Protein AF-0000000067363912 (afdb_homodimer)

Solvent-accessible surface area (backbone atoms only — not comparable to full-atom values): 48228 Å² total; per-residue (Å²): 135,83,68,82,70,88,74,77,78,83,82,77,86,72,83,88,80,88,74,82,89,83,91,80,92,80,88,75,87,82,85,93,89,89,88,84,89,87,82,88,90,81,93,84,87,88,90,79,83,87,81,77,81,75,82,78,81,72,80,64,86,70,81,82,82,77,83,82,80,77,80,78,81,83,80,81,72,78,80,78,78,80,78,76,78,76,74,75,72,74,78,71,67,76,69,71,74,70,76,65,76,72,67,77,95,61,69,55,71,59,56,54,29,79,38,64,80,68,56,59,63,91,52,54,37,26,37,60,63,62,89,44,68,82,37,48,20,46,46,29,34,38,38,26,28,52,23,89,84,25,22,50,30,42,47,34,25,47,29,44,52,49,53,34,41,74,71,61,77,43,45,69,75,64,23,33,39,33,40,58,41,69,50,60,53,39,46,19,37,22,31,44,25,15,49,62,43,36,51,38,40,30,19,23,32,59,74,57,58,67,70,49,48,33,57,32,41,48,18,58,32,41,77,44,27,18,53,51,89,49,30,66,65,39,9,44,52,48,37,53,52,49,44,75,71,35,79,60,45,46,71,67,48,77,37,60,29,66,37,33,21,45,41,19,33,72,39,55,16,54,48,51,38,51,28,42,36,63,54,60,40,30,44,25,30,52,30,36,45,21,21,61,56,33,12,19,43,52,42,44,31,72,76,40,73,79,43,41,31,34,36,28,32,32,55,51,18,26,47,93,78,71,46,58,59,46,82,73,74,39,64,76,33,39,75,60,66,83,36,72,41,35,53,69,86,70,49,72,43,74,42,69,35,41,48,67,57,8,32,52,38,18,47,44,33,10,35,46,44,32,43,60,37,29,42,39,27,8,30,14,49,52,48,44,43,57,54,21,42,35,76,92,31,55,78,33,32,32,39,25,45,27,44,30,38,22,79,82,39,61,89,36,79,72,32,43,71,50,42,54,52,58,70,66,60,65,74,96,137,86,75,89,70,88,75,86,80,86,85,78,92,74,84,90,84,87,83,87,89,83,81,79,90,72,86,68,82,89,79,88,92,88,84,88,91,87,92,86,93,84,93,85,90,88,87,86,86,92,89,94,87,90,89,86,92,90,91,87,88,78,83,85,84,79,84,84,77,79,84,76,86,81,79,78,76,76,78,75,75,79,76,74,76,74,74,76,72,74,77,71,69,74,72,70,74,70,82,63,80,72,68,76,96,61,70,55,73,58,56,54,30,78,37,64,80,70,54,60,62,90,53,54,36,27,38,59,64,64,89,43,68,82,37,48,21,46,46,29,36,38,37,26,27,52,25,89,84,26,22,50,30,42,48,31,25,47,28,44,52,50,51,35,42,76,71,63,77,44,46,70,76,65,24,34,39,34,40,58,42,70,52,61,53,39,46,18,36,20,34,44,24,16,48,62,43,36,51,38,38,30,20,24,30,59,75,57,56,67,70,48,48,36,56,32,42,48,19,58,33,42,77,44,27,17,52,52,90,47,31,67,64,39,8,43,53,48,37,52,52,49,44,76,71,34,80,60,45,45,70,66,48,76,37,59,30,66,36,32,20,46,41,18,33,72,40,55,16,53,50,50,39,50,29,42,36,64,55,61,40,28,42,27,29,51,30,35,47,23,21,59,55,33,12,20,44,52,40,44,32,71,77,38,73,80,46,41,32,32,36,29,32,34,55,50,19,27,47,92,80,71,47,57,61,45,82,74,73,41,63,75,34,40,75,59,65,83,36,70,41,35,52,68,84,69,48,71,45,73,44,70,37,41,49,66,57,9,33,53,40,18,49,45,33,10,36,46,46,31,41,62,37,27,40,39,26,8,30,16,49,52,47,43,43,56,52,19,42,36,76,91,30,55,78,36,32,33,39,24,46,27,44,30,37,22,80,81,40,62,89,37,80,73,32,43,71,50,42,54,53,57,70,66,61,64,74,95

InterPro domains:
  IPR001216 Cysteine synthase/cystathionine beta-synthase, pyridoxal-phosphate attachment site [PS00901] (142-160)
  IPR001926 Tryptophan synthase beta chain-like, PALP domain [PF00291] (116-402)
  IPR005856 Cysteine synthase [TIGR01136] (117-415)
  IPR005859 Cysteine synthase CysK [TIGR01139] (117-415)
  IPR036052 Tryptophan synthase beta chain-like, PALP domain superfamily [G3DSA:3.40.50.1100] (118-411)
  IPR036052 Tryptophan synthase beta chain-like, PALP domain superfamily [G3DSA:3.40.50.1100] (154-256)
  IPR036052 Tryptophan synthase beta chain-like, PALP domain superfamily [SSF53686] (112-417)
  IPR050214 Cysteine synthase/Cystathionine beta-synthase [PTHR10314] (112-421)

Foldseek 3Di:
DPCPDDDDPDDDDDDDDDDDDDDDDDDDDDDDDDDDDDDDDDDDDYDDDDDDPPPDDDDPDPDDDDDDPDDDDDPPPPPPDPPPPPPPPPCPPPPPVPLPPPDPPDDSPDPDDPFLLVQAALAAKDWDDDVLVLFQETEIERQQCPRPVGFQLLLLLSQLVVVCVVVPLADAPPAEEEEADQDPNLLSVLLVCLGRRHAYEYEFAPPHDPLSVVSSVVSPHHYDHFHVVCGSVRSVVVRVVCQVVDPRYDYSQCLAHLSLLQSLLVGVQVSVCVNVVNQAQEEFEEAASQSNQLNNLVNNCVVPVRRAYEYEAEPQQPVLVPDAGGDAQQPRHRNRDHGNNHDSVSHPYYDYDHQVQLLVQQVCCCVPVVAAAGSRQSRRVVVQSVVSNDPVCRHHYYYYYGGGGNVSACVGPSCVVVVVVVVPDDDD/DDDPPDDDDPDDDDDDDDDDDDDDDDCPDDDDDDYDDDDDDDDDYDYYDYDDDYDYDDDDDDDDDDDDDDDDDDDPPPPPDPPPPPPPPPCPPPCPVPLPPPDPPDDSPDPDDPFLLVQAALAAKDWDDDVLVLFQATEIERQQCPRPVGFQLLLLLSQLVVVCVVVPLADAPPAEEEEADQDPNLLSVLLVCLGRRHAYEYEFAPPHDPLSVVSSVVSPHHYDHFHVVCGSVRSVVVRVVCQVVDPRYDYSQCLAHLSLLQSLLVGVQVSVCVNVVNQAQEEFEEAASQSNQLNNLVNNCVVPVRRAYEYEAEPQQPVLVPDAGGDAQQPRHRNRDHGNNHDSVSHPYYDYDHQVQLLVQQVCCCVPVVAAAGSRQSRRVVVQSVVSNDPVCRHHYYYYYGGGGNVSACVGPSCVVVVVVVVPDDDD

Radius of gyration: 38.09 Å; Cα contacts (8 Å, |Δi|>4): 1585; chains: 2; bounding box: 123×145×117 Å

pLDDT: mean 77.28, std 33.93, range [13.91, 98.94]

Secondary structure (DSSP, 8-state):
-------------------------------------------------------------------------------------------------------SSS-----EESSGGGG-----EEE--GGGTT-SSEEEEEEGGGSTTSBTHHHHHHHHHHHHHHTTS--TTT-EEEEE--SHHHHHHHHHHHHHT-EEEEEEETTS-HHHHHHHHHTT-EEEEE-GGGHHHHHHHHHHHHHHHSTTEEE--TTT-THHHHHIIIIIHHHHHHHTTT---EEEEE-SSSHHHHHHHHHHHHH-TT-EEEEEEEGGG-GGGT------S-TTS--SS--TT--GGG-SEEEEE-HHHHHHHHHHIIIIIS--B-HHHHHHHHHHHHHHHSGGGTT-EEEEEE-BBGGGGTTSGGGHHHHHHHHT--B-/-------------------------------------------------------------------------------------------------------SSS-----EESSGGGG-----EEE--GGGTT-SSEEEEEEGGGSTTSBTHHHHHHHHHHHHHHTTS--TTT-EEEEE--SHHHHHHHHHHHHHT-EEEEEEETTS-HHHHHHHHHTT-EEEEE-GGGHHHHHHHHHHHHHHHSTTEEE--TTT-THHHHHIIIIIHHHHHHHTTT---EEEEE-SSSHHHHHHHHHHHHH-TT-EEEEEEEGGG-GGGT------S-TTS--SS--TT--GGG-SEEEEE-HHHHHHHHHHIIIIIS--B-HHHHHHHHHHHHHHTSGGGTT-EEEEEE-BBGGGGTTSGGGHHHHHHHHT--B-

Sequence (856 aa):
MYAAVLCSFTQGRHDPSTHIRSTSASRLRPGPPAASRCTVDRAFVRSRGPPPNLLHQPLSCIKPRGPRLPPPTSSRTTSSGRHFVQLQLREDHFAVESLVDGGMGEASSPAIAKDVTELIGNTPLVYLNKVTDGCVGRVAAKLESMEPCSSVKDRIGYSMITDAEEKGFIVPGKSVLIEPTSGNTGIGLAFMAAAKGYRLVLTMPASMSMERRIILKAFGAELILTDPLLGMKGAVQKAEELAAKTPNSYILQQFENAANPKIHYETTGPEIWKGTGGKIDGLVSGIGTGGTITGTGKYLQEQNPNIKLYGVEPTESAILNGGKPGPHKIQGIGAGFIPGVLDVDIIDETIQVSSDESIEMAKSLALKEGLLVGISSGAAAAAAIKVAQRPENAGKLFVVVFPSFGERYLSSVLFHSIKKEAESMVVEMYAAVLCSFTQGRHDPSTHIRSTSASRLRPGPPAASRCTVDRAFVRSRGPPPNLLHQPLSCIKPRGPRLPPPTSSRTTSSGRHFVQLQLREDHFAVESLVDGGMGEASSPAIAKDVTELIGNTPLVYLNKVTDGCVGRVAAKLESMEPCSSVKDRIGYSMITDAEEKGFIVPGKSVLIEPTSGNTGIGLAFMAAAKGYRLVLTMPASMSMERRIILKAFGAELILTDPLLGMKGAVQKAEELAAKTPNSYILQQFENAANPKIHYETTGPEIWKGTGGKIDGLVSGIGTGGTITGTGKYLQEQNPNIKLYGVEPTESAILNGGKPGPHKIQGIGAGFIPGVLDVDIIDETIQVSSDESIEMAKSLALKEGLLVGISSGAAAAAAIKVAQRPENAGKLFVVVFPSFGERYLSSVLFHSIKKEAESMVVE

Structure (mmCIF, N/CA/C/O backbone):
data_AF-0000000067363912-model_v1
#
loop_
_entity.id
_entity.type
_entity.pdbx_description
1 polymer 'Cysteine synthase'
#
loop_
_atom_site.group_PDB
_atom_site.id
_atom_site.type_symbol
_atom_site.label_atom_id
_atom_site.label_alt_id
_atom_site.label_comp_id
_atom_site.label_asym_id
_atom_site.label_entity_id
_atom_site.label_seq_id
_atom_site.pdbx_PDB_ins_code
_atom_site.Cartn_x
_atom_site.Cartn_y
_atom_site.Cartn_z
_atom_site.occupancy
_atom_site.B_iso_or_equiv
_atom_site.auth_seq_id
_atom_site.auth_comp_id
_atom_site.auth_asym_id
_atom_site.auth_atom_id
_atom_site.pdbx_PDB_model_num
ATOM 1 N N . MET A 1 1 ? -56.688 5.516 -7.25 1 19.69 1 MET A N 1
ATOM 2 C CA . MET A 1 1 ? -57.625 5.031 -6.223 1 19.69 1 MET A CA 1
ATOM 3 C C . MET A 1 1 ? -56.844 4.332 -5.102 1 19.69 1 MET A C 1
ATOM 5 O O . MET A 1 1 ? -56.719 3.107 -5.113 1 19.69 1 MET A O 1
ATOM 9 N N . TYR A 1 2 ? -55.75 4.773 -4.73 1 20.33 2 TYR A N 1
ATOM 10 C CA . TYR A 1 2 ? -54.562 4.254 -4.094 1 20.33 2 TYR A CA 1
ATOM 11 C C . TYR A 1 2 ? -54.812 3.918 -2.629 1 20.33 2 TYR A C 1
ATOM 13 O O . TYR A 1 2 ? -53.875 3.693 -1.863 1 20.33 2 TYR A O 1
ATOM 21 N N . ALA A 1 3 ? -56.031 4.25 -2.148 1 18.89 3 ALA A N 1
ATOM 22 C CA . ALA A 1 3 ? -56.531 4.367 -0.783 1 18.89 3 ALA A CA 1
ATOM 23 C C . ALA A 1 3 ? -56.625 3.004 -0.104 1 18.89 3 ALA A C 1
ATOM 25 O O . ALA A 1 3 ? -57.469 2.779 0.766 1 18.89 3 ALA A O 1
ATOM 26 N N . ALA A 1 4 ? -56.125 2.035 -0.801 1 19.75 4 ALA A N 1
ATOM 27 C CA . ALA A 1 4 ? -56.625 0.822 -0.181 1 19.75 4 ALA A CA 1
ATOM 28 C C . ALA A 1 4 ? -56.25 0.741 1.29 1 19.75 4 ALA A C 1
ATOM 30 O O . ALA A 1 4 ? -55.062 0.846 1.627 1 19.75 4 ALA A O 1
ATOM 31 N N . VAL A 1 5 ? -57.125 0.843 2.299 1 17.92 5 VAL A N 1
ATOM 32 C CA . VAL A 1 5 ? -57.469 1.087 3.693 1 17.92 5 VAL A CA 1
ATOM 33 C C . VAL A 1 5 ? -56.938 -0.049 4.566 1 17.92 5 VAL A C 1
ATOM 35 O O . VAL A 1 5 ? -56.406 0.19 5.652 1 17.92 5 VAL A O 1
ATOM 38 N N . LEU A 1 6 ? -56.906 -1.341 4.086 1 18.25 6 LEU A N 1
ATOM 39 C CA . LEU A 1 6 ? -57.562 -2.166 5.086 1 18.25 6 LEU A CA 1
ATOM 40 C C . LEU A 1 6 ? -56.719 -2.312 6.336 1 18.25 6 LEU A C 1
ATOM 42 O O . LEU A 1 6 ? -55.469 -2.373 6.246 1 18.25 6 LEU A O 1
ATOM 46 N N . CYS A 1 7 ? -57.25 -2.225 7.633 1 17.34 7 CYS A N 1
ATOM 47 C CA . CYS A 1 7 ? -57.219 -2.027 9.078 1 17.34 7 CYS A CA 1
ATOM 48 C C . CYS A 1 7 ? -56.625 -3.24 9.789 1 17.34 7 CYS A C 1
ATOM 50 O O . CYS A 1 7 ? -56.094 -3.121 10.891 1 17.34 7 CYS A O 1
ATOM 52 N N . SER A 1 8 ? -56.656 -4.469 9.289 1 16.86 8 SER A N 1
ATOM 53 C CA . SER A 1 8 ? -57.25 -5.355 10.297 1 16.86 8 SER A CA 1
ATOM 54 C C . SER A 1 8 ? -56.188 -5.781 11.32 1 16.86 8 SER A C 1
ATOM 56 O O . SER A 1 8 ? -55.531 -6.797 11.141 1 16.86 8 SER A O 1
ATOM 58 N N . PHE A 1 9 ? -55.125 -5.16 11.578 1 19.2 9 PHE A N 1
ATOM 59 C CA . PHE A 1 9 ? -54.125 -5.98 12.273 1 19.2 9 PHE A CA 1
ATOM 60 C C . PHE A 1 9 ? -54.688 -6.477 13.602 1 19.2 9 PHE A C 1
ATOM 62 O O . PHE A 1 9 ? -55.219 -5.695 14.391 1 19.2 9 PHE A O 1
ATOM 69 N N . THR A 1 10 ? -54.938 -7.793 13.734 1 16.77 10 THR A N 1
ATOM 70 C CA . THR A 1 10 ? -55.594 -8.711 14.656 1 16.77 10 THR A CA 1
ATOM 71 C C . THR A 1 10 ? -55.062 -8.539 16.078 1 16.77 10 THR A C 1
ATOM 73 O O . THR A 1 10 ? -54 -7.934 16.266 1 16.77 10 THR A O 1
ATOM 76 N N . GLN A 1 11 ? -55.312 -9.586 16.875 1 16.23 11 GLN A N 1
ATOM 77 C CA . GLN A 1 11 ? -55.844 -10.102 18.125 1 16.23 11 GLN A CA 1
ATOM 78 C C . GLN A 1 11 ? -54.781 -10.195 19.188 1 16.23 11 GLN A C 1
ATOM 80 O O . GLN A 1 11 ? -53.594 -10.414 18.875 1 16.23 11 GLN A O 1
ATOM 85 N N . GLY A 1 12 ? -55.031 -9.703 20.484 1 17.84 12 GLY A N 1
ATOM 86 C CA . GLY A 1 12 ? -54.625 -9.383 21.844 1 17.84 12 GLY A CA 1
ATOM 87 C C . GLY A 1 12 ? -54.219 -10.602 22.641 1 17.84 12 GLY A C 1
ATOM 88 O O . GLY A 1 12 ? -54 -10.516 23.859 1 17.84 12 GLY A O 1
ATOM 89 N N . ARG A 1 13 ? -53.75 -11.727 21.984 1 16.16 13 ARG A N 1
ATOM 90 C CA . ARG A 1 13 ? -53.906 -12.875 22.859 1 16.16 13 ARG A CA 1
ATOM 91 C C . ARG A 1 13 ? -53.344 -12.617 24.234 1 16.16 13 ARG A C 1
ATOM 93 O O . ARG A 1 13 ? -52.25 -12.039 24.359 1 16.16 13 ARG A O 1
ATOM 100 N N . HIS A 1 14 ? -54.156 -12.914 25.375 1 15.8 14 HIS A N 1
ATOM 101 C CA . HIS A 1 14 ? -54.344 -12.812 26.812 1 15.8 14 HIS A CA 1
ATOM 102 C C . HIS A 1 14 ? -53.375 -13.703 27.578 1 15.8 14 HIS A C 1
ATOM 104 O O . HIS A 1 14 ? -53.031 -13.414 28.719 1 15.8 14 HIS A O 1
ATOM 110 N N . ASP A 1 15 ? -52.844 -14.82 27.047 1 15.73 15 ASP A N 1
ATOM 111 C CA . ASP A 1 15 ? -53.094 -15.859 28.047 1 15.73 15 ASP A CA 1
ATOM 112 C C . ASP A 1 15 ? -52.375 -15.523 29.359 1 15.73 15 ASP A C 1
ATOM 114 O O . ASP A 1 15 ? -51.438 -14.758 29.375 1 15.73 15 ASP A O 1
ATOM 118 N N . PRO A 1 16 ? -52.656 -16.469 30.375 1 15.98 16 PRO A N 1
ATOM 119 C CA . PRO A 1 16 ? -52.969 -16.609 31.797 1 15.98 16 PRO A CA 1
ATOM 120 C C . PRO A 1 16 ? -51.719 -16.547 32.688 1 15.98 16 PRO A C 1
ATOM 122 O O . PRO A 1 16 ? -50.594 -16.469 32.156 1 15.98 16 PRO A O 1
ATOM 125 N N . SER A 1 17 ? -51.469 -17.734 33.438 1 15.15 17 SER A N 1
ATOM 126 C CA . SER A 1 17 ? -51.688 -18.016 34.844 1 15.15 17 SER A CA 1
ATOM 127 C C . SER A 1 17 ? -50.406 -17.922 35.625 1 15.15 17 SER A C 1
ATOM 129 O O . SER A 1 17 ? -50.344 -17.234 36.656 1 15.15 17 SER A O 1
ATOM 131 N N . THR A 1 18 ? -49.531 -18.984 35.531 1 15.95 18 THR A N 1
ATOM 132 C CA . THR A 1 18 ? -49.344 -19.812 36.75 1 15.95 18 THR A CA 1
ATOM 133 C C . THR A 1 18 ? -48.344 -19.188 37.688 1 15.95 18 THR A C 1
ATOM 135 O O . THR A 1 18 ? -47.406 -18.484 37.219 1 15.95 18 THR A O 1
ATOM 138 N N . HIS A 1 19 ? -48.5 -19.5 39.062 1 15.68 19 HIS A N 1
ATOM 139 C CA . HIS A 1 19 ? -48.312 -19.141 40.438 1 15.68 19 HIS A CA 1
ATOM 140 C C . HIS A 1 19 ? -46.906 -19.469 40.938 1 15.68 19 HIS A C 1
ATOM 142 O O . HIS A 1 19 ? -46.5 -19.016 42 1 15.68 19 HIS A O 1
ATOM 148 N N . ILE A 1 20 ? -46.062 -20.188 40.188 1 15.92 20 ILE A N 1
ATOM 149 C CA . ILE A 1 20 ? -45.5 -21.109 41.188 1 15.92 20 ILE A CA 1
ATOM 150 C C . ILE A 1 20 ? -44.875 -20.328 42.312 1 15.92 20 ILE A C 1
ATOM 152 O O . ILE A 1 20 ? -44.406 -19.203 42.125 1 15.92 20 ILE A O 1
ATOM 156 N N . ARG A 1 21 ? -44.375 -21.172 43.344 1 14.84 21 ARG A N 1
ATOM 157 C CA . ARG A 1 21 ? -44.344 -21.391 44.781 1 14.84 21 ARG A CA 1
ATOM 158 C C . ARG A 1 21 ? -43.281 -20.516 45.438 1 14.84 21 ARG A C 1
ATOM 160 O O . ARG A 1 21 ? -42.375 -20.031 44.75 1 14.84 21 ARG A O 1
ATOM 167 N N . SER A 1 22 ? -43.031 -20.875 46.75 1 14.53 22 SER A N 1
ATOM 168 C CA . SER A 1 22 ? -43 -20.391 48.125 1 14.53 22 SER A CA 1
ATOM 169 C C . SER A 1 22 ? -41.594 -20 48.562 1 14.53 22 SER A C 1
ATOM 171 O O . SER A 1 22 ? -41.375 -18.891 49.031 1 14.53 22 SER A O 1
ATOM 173 N N . THR A 1 23 ? -40.75 -20.984 49.125 1 14.74 23 THR A N 1
ATOM 174 C CA . THR A 1 23 ? -40.5 -21.094 50.531 1 14.74 23 THR A CA 1
ATOM 175 C C . THR A 1 23 ? -39.25 -20.297 50.938 1 14.74 23 THR A C 1
ATOM 177 O O . THR A 1 23 ? -38.406 -19.969 50.062 1 14.74 23 THR A O 1
ATOM 180 N N . SER A 1 24 ? -38.812 -20.453 52.375 1 14.62 24 SER A N 1
ATOM 181 C CA . SER A 1 24 ? -38.531 -19.797 53.656 1 14.62 24 SER A CA 1
ATOM 182 C C . SER A 1 24 ? -37.031 -19.688 53.906 1 14.62 24 SER A C 1
ATOM 184 O O . SER A 1 24 ? -36.562 -18.719 54.5 1 14.62 24 SER A O 1
ATOM 186 N N . ALA A 1 25 ? -36.062 -20.656 53.688 1 15.05 25 ALA A N 1
ATOM 187 C CA . ALA A 1 25 ? -35.375 -21.156 54.875 1 15.05 25 ALA A CA 1
ATOM 188 C C . ALA A 1 25 ? -34.312 -20.156 55.344 1 15.05 25 ALA A C 1
ATOM 190 O O . ALA A 1 25 ? -33.531 -19.625 54.531 1 15.05 25 ALA A O 1
ATOM 191 N N . SER A 1 26 ? -34.188 -19.859 56.781 1 14.37 26 SER A N 1
ATOM 192 C CA . SER A 1 26 ? -33.781 -18.938 57.844 1 14.37 26 SER A CA 1
ATOM 193 C C . SER A 1 26 ? -32.281 -19.016 58.094 1 14.37 26 SER A C 1
ATOM 195 O O . SER A 1 26 ? -31.656 -18.031 58.5 1 14.37 26 SER A O 1
ATOM 197 N N . ARG A 1 27 ? -31.438 -20.125 58.031 1 14.76 27 ARG A N 1
ATOM 198 C CA . ARG A 1 27 ? -30.766 -20.516 59.25 1 14.76 27 ARG A CA 1
ATOM 199 C C . ARG A 1 27 ? -29.609 -19.578 59.562 1 14.76 27 ARG A C 1
ATOM 201 O O . ARG A 1 27 ? -28.844 -19.203 58.688 1 14.76 27 ARG A O 1
ATOM 208 N N . LEU A 1 28 ? -29.391 -19.234 61 1 14.59 28 LEU A N 1
ATOM 209 C CA . LEU A 1 28 ? -28.875 -18.266 61.938 1 14.59 28 LEU A CA 1
ATOM 210 C C . LEU A 1 28 ? -27.375 -18.469 62.188 1 14.59 28 LEU A C 1
ATOM 212 O O . LEU A 1 28 ? -26.688 -17.594 62.688 1 14.59 28 LEU A O 1
ATOM 216 N N . ARG A 1 29 ? -26.531 -19.391 61.781 1 15.16 29 ARG A N 1
ATOM 217 C CA . ARG A 1 29 ? -25.797 -19.844 62.938 1 15.16 29 ARG A CA 1
ATOM 218 C C . ARG A 1 29 ? -24.859 -18.766 63.469 1 15.16 29 ARG A C 1
ATOM 220 O O . ARG A 1 29 ? -24.297 -18 62.688 1 15.16 29 ARG A O 1
ATOM 227 N N . PRO A 1 30 ? -24.391 -18.875 64.875 1 14.77 30 PRO A N 1
ATOM 228 C CA . PRO A 1 30 ? -24.094 -18.031 66.062 1 14.77 30 PRO A CA 1
ATOM 229 C C . PRO A 1 30 ? -22.656 -17.516 66.062 1 14.77 30 PRO A C 1
ATOM 231 O O . PRO A 1 30 ? -22.422 -16.312 66.188 1 14.77 30 PRO A O 1
ATOM 234 N N . GLY A 1 31 ? -21.516 -18.281 66.188 1 15.02 31 GLY A N 1
ATOM 235 C CA . GLY A 1 31 ? -20.938 -18.281 67.5 1 15.02 31 GLY A CA 1
ATOM 236 C C . GLY A 1 31 ? -20.016 -17.109 67.75 1 15.02 31 GLY A C 1
ATOM 237 O O . GLY A 1 31 ? -19.656 -16.375 66.812 1 15.02 31 GLY A O 1
ATOM 238 N N . PRO A 1 32 ? -18.875 -17.297 68.688 1 15.57 32 PRO A N 1
ATOM 239 C CA . PRO A 1 32 ? -18.578 -16.672 69.938 1 15.57 32 PRO A CA 1
ATOM 240 C C . PRO A 1 32 ? -17.641 -15.461 69.812 1 15.57 32 PRO A C 1
ATOM 242 O O . PRO A 1 32 ? -17.031 -15.258 68.75 1 15.57 32 PRO A O 1
ATOM 245 N N . PRO A 1 33 ? -16.906 -15.062 71.125 1 15.28 33 PRO A N 1
ATOM 246 C CA . PRO A 1 33 ? -16.812 -13.906 72 1 15.28 33 PRO A CA 1
ATOM 247 C C . PRO A 1 33 ? -15.578 -13.047 71.75 1 15.28 33 PRO A C 1
ATOM 249 O O . PRO A 1 33 ? -15.695 -11.836 71.562 1 15.28 33 PRO A O 1
ATOM 252 N N . ALA A 1 34 ? -14.281 -13.414 72.312 1 14.48 34 ALA A N 1
ATOM 253 C CA . ALA A 1 34 ? -13.742 -12.898 73.562 1 14.48 34 ALA A CA 1
ATOM 254 C C . ALA A 1 34 ? -12.719 -11.805 73.312 1 14.48 34 ALA A C 1
ATOM 256 O O . ALA A 1 34 ? -12.164 -11.703 72.188 1 14.48 34 ALA A O 1
ATOM 257 N N . ALA A 1 35 ? -11.594 -11.719 74.312 1 14.44 35 ALA A N 1
ATOM 258 C CA . ALA A 1 35 ? -11.219 -10.727 75.312 1 14.44 35 ALA A CA 1
ATOM 259 C C . ALA A 1 35 ? -10.148 -9.781 74.75 1 14.44 35 ALA A C 1
ATOM 261 O O . ALA A 1 35 ? -10.477 -8.758 74.188 1 14.44 35 ALA A O 1
ATOM 262 N N . SER A 1 36 ? -8.875 -9.773 75.438 1 14.02 36 SER A N 1
ATOM 263 C CA . SER A 1 36 ? -8.5 -8.906 76.562 1 14.02 36 SER A CA 1
ATOM 264 C C . SER A 1 36 ? -7.5 -7.844 76.125 1 14.02 36 SER A C 1
ATOM 266 O O . SER A 1 36 ? -7.695 -6.652 76.375 1 14.02 36 SER A O 1
ATOM 268 N N . ARG A 1 37 ? -6.121 -8.227 76.188 1 14.35 37 ARG A N 1
ATOM 269 C CA . ARG A 1 37 ? -5.25 -7.688 77.188 1 14.35 37 ARG A CA 1
ATOM 270 C C . ARG A 1 37 ? -4.605 -6.379 76.75 1 14.35 37 ARG A C 1
ATOM 272 O O . ARG A 1 37 ? -4.457 -6.141 75.562 1 14.35 37 ARG A O 1
ATOM 279 N N . CYS A 1 38 ? -3.703 -5.73 77.688 1 14.11 38 CYS A N 1
ATOM 280 C CA . CYS A 1 38 ? -3.543 -4.516 78.5 1 14.11 38 CYS A CA 1
ATOM 281 C C . CYS A 1 38 ? -2.602 -3.535 77.812 1 14.11 38 CYS A C 1
ATOM 283 O O . CYS A 1 38 ? -2.982 -2.4 77.5 1 14.11 38 CYS A O 1
ATOM 285 N N . THR A 1 39 ? -1.3 -3.4 78.312 1 14.14 39 THR A N 1
ATOM 286 C CA . THR A 1 39 ? -0.847 -2.406 79.25 1 14.14 39 THR A CA 1
ATOM 287 C C . THR A 1 39 ? 0.084 -1.394 78.625 1 14.14 39 THR A C 1
ATOM 289 O O . THR A 1 39 ? -0.109 -0.184 78.75 1 14.14 39 THR A O 1
ATOM 292 N N . VAL A 1 40 ? 1.504 -1.616 78.562 1 14.52 40 VAL A N 1
ATOM 293 C CA . VAL A 1 40 ? 2.357 -0.859 79.5 1 14.52 40 VAL A CA 1
ATOM 294 C C . VAL A 1 40 ? 2.762 0.462 78.875 1 14.52 40 VAL A C 1
ATOM 296 O O . VAL A 1 40 ? 2.699 0.605 77.625 1 14.52 40 VAL A O 1
ATOM 299 N N . ASP A 1 41 ? 3.908 1.149 79.375 1 14.27 41 ASP A N 1
ATOM 300 C CA . ASP A 1 41 ? 4.203 2.268 80.312 1 14.27 41 ASP A CA 1
ATOM 301 C C . ASP A 1 41 ? 4.832 3.428 79.5 1 14.27 41 ASP A C 1
ATOM 303 O O . ASP A 1 41 ? 4.941 3.383 78.312 1 14.27 41 ASP A O 1
ATOM 307 N N . ARG A 1 42 ? 6.203 3.781 79.938 1 14.16 42 ARG A N 1
ATOM 308 C CA . ARG A 1 42 ? 6.625 4.914 80.75 1 14.16 42 ARG A CA 1
ATOM 309 C C . ARG A 1 42 ? 7.203 6.027 79.875 1 14.16 42 ARG A C 1
ATOM 311 O O . ARG A 1 42 ? 6.801 7.188 80 1 14.16 42 ARG A O 1
ATOM 318 N N . ALA A 1 43 ? 8.641 6.066 79.625 1 15.37 43 ALA A N 1
ATOM 319 C CA . ALA A 1 43 ? 9.461 7.039 80.375 1 15.37 43 ALA A CA 1
ATOM 320 C C . ALA A 1 43 ? 9.547 8.359 79.562 1 15.37 43 ALA A C 1
ATOM 322 O O . ALA A 1 43 ? 9.398 8.383 78.375 1 15.37 43 ALA A O 1
ATOM 323 N N . PHE A 1 44 ? 10.125 9.492 80.312 1 14.79 44 PHE A N 1
ATOM 324 C CA . PHE A 1 44 ? 9.984 10.867 80.75 1 14.79 44 PHE A CA 1
ATOM 325 C C . PHE A 1 44 ? 10.719 11.82 79.812 1 14.79 44 PHE A C 1
ATOM 327 O O . PHE A 1 44 ? 10.141 12.805 79.312 1 14.79 44 PHE A O 1
ATOM 334 N N . VAL A 1 45 ? 12.156 12.008 79.875 1 14.65 45 VAL A N 1
ATOM 335 C CA . VAL A 1 45 ? 12.648 13.195 80.562 1 14.65 45 VAL A CA 1
ATOM 336 C C . VAL A 1 45 ? 12.844 14.328 79.562 1 14.65 45 VAL A C 1
ATOM 338 O O . VAL A 1 45 ? 12.922 14.094 78.375 1 14.65 45 VAL A O 1
ATOM 341 N N . ARG A 1 46 ? 14.102 15.227 79.688 1 14.98 46 ARG A N 1
ATOM 342 C CA . ARG A 1 46 ? 14.281 16.562 80.25 1 14.98 46 ARG A CA 1
ATOM 343 C C . ARG A 1 46 ? 14.445 17.594 79.125 1 14.98 46 ARG A C 1
ATOM 345 O O . ARG A 1 46 ? 14.617 17.234 77.938 1 14.98 46 ARG A O 1
ATOM 352 N N . SER A 1 47 ? 15.617 18.406 79.188 1 14.79 47 SER A N 1
ATOM 353 C CA . SER A 1 47 ? 15.742 19.797 79.625 1 14.79 47 SER A CA 1
ATOM 354 C C . SER A 1 47 ? 15.844 20.75 78.438 1 14.79 47 SER A C 1
ATOM 356 O O . SER A 1 47 ? 15.977 20.312 77.25 1 14.79 47 SER A O 1
ATOM 358 N N . ARG A 1 48 ? 16.969 21.688 78.438 1 15.27 48 ARG A N 1
ATOM 359 C CA . ARG A 1 48 ? 16.953 23.125 78.688 1 15.27 48 ARG A CA 1
ATOM 360 C C . ARG A 1 48 ? 17.094 23.891 77.375 1 15.27 48 ARG A C 1
ATOM 362 O O . ARG A 1 48 ? 16.266 24.766 77.125 1 15.27 48 ARG A O 1
ATOM 369 N N . GLY A 1 49 ? 18.328 24.094 76.812 1 15.43 49 GLY A N 1
ATOM 370 C CA . GLY A 1 49 ? 18.875 25.438 77.062 1 15.43 49 GLY A CA 1
ATOM 371 C C . GLY A 1 49 ? 18.516 26.406 75.938 1 15.43 49 GLY A C 1
ATOM 372 O O . GLY A 1 49 ? 17.531 27.141 76.062 1 15.43 49 GLY A O 1
ATOM 373 N N . PRO A 1 50 ? 19.531 26.844 75 1 18.22 50 PRO A N 1
ATOM 374 C CA . PRO A 1 50 ? 20 28.234 75.062 1 18.22 50 PRO A CA 1
ATOM 375 C C . PRO A 1 50 ? 19.281 29.141 74.062 1 18.22 50 PRO A C 1
ATOM 377 O O . PRO A 1 50 ? 18.766 28.656 73.062 1 18.22 50 PRO A O 1
ATOM 380 N N . PRO A 1 51 ? 19.188 30.422 74.375 1 17.83 51 PRO A N 1
ATOM 381 C CA . PRO A 1 51 ? 18.344 31.578 74.062 1 17.83 51 PRO A CA 1
ATOM 382 C C . PRO A 1 51 ? 18.453 32.062 72.625 1 17.83 51 PRO A C 1
ATOM 384 O O . PRO A 1 51 ? 19.344 31.625 71.938 1 17.83 51 PRO A O 1
ATOM 387 N N . PRO A 1 52 ? 17.984 33.25 72.438 1 18.61 52 PRO A N 1
ATOM 388 C CA . PRO A 1 52 ? 17.219 34.062 71.5 1 18.61 52 PRO A CA 1
ATOM 389 C C . PRO A 1 52 ? 18.125 34.812 70.5 1 18.61 52 PRO A C 1
ATOM 391 O O . PRO A 1 52 ? 17.625 35.594 69.688 1 18.61 52 PRO A O 1
ATOM 394 N N . ASN A 1 53 ? 19.484 34.375 70.312 1 17.55 53 ASN A N 1
ATOM 395 C CA . ASN A 1 53 ? 20.297 35.562 70.125 1 17.55 53 ASN A CA 1
ATOM 396 C C . ASN A 1 53 ? 19.812 36.375 68.875 1 17.55 53 ASN A C 1
ATOM 398 O O . ASN A 1 53 ? 19.5 35.781 67.875 1 17.55 53 ASN A O 1
ATOM 402 N N . LEU A 1 54 ? 19.531 37.625 69.125 1 18.19 54 LEU A N 1
ATOM 403 C CA . LEU A 1 54 ? 18.906 38.844 68.562 1 18.19 54 LEU A CA 1
ATOM 404 C C . LEU A 1 54 ? 19.688 39.344 67.375 1 18.19 54 LEU A C 1
ATOM 406 O O . LEU A 1 54 ? 20.781 39.906 67.562 1 18.19 54 LEU A O 1
ATOM 410 N N . LEU A 1 55 ? 19.797 38.438 66.375 1 17.09 55 LEU A N 1
ATOM 411 C CA . LEU A 1 55 ? 20.688 38.875 65.25 1 17.09 55 LEU A CA 1
ATOM 412 C C . LEU A 1 55 ? 20.375 40.312 64.875 1 17.09 55 LEU A C 1
ATOM 414 O O . LEU A 1 55 ? 19.203 40.688 64.688 1 17.09 55 LEU A O 1
ATOM 418 N N . HIS A 1 56 ? 21.453 41.062 64.875 1 17.38 56 HIS A N 1
ATOM 419 C CA . HIS A 1 56 ? 21.844 42.469 64.75 1 17.38 56 HIS A CA 1
ATOM 420 C C . HIS A 1 56 ? 21.375 43.062 63.438 1 17.38 56 HIS A C 1
ATOM 422 O O . HIS A 1 56 ? 21.141 42.312 62.469 1 17.38 56 HIS A O 1
ATOM 428 N N . GLN A 1 57 ? 21.188 44.375 63.406 1 16.86 57 GLN A N 1
ATOM 429 C CA . GLN A 1 57 ? 20.469 45.531 62.906 1 16.86 57 GLN A CA 1
ATOM 430 C C . GLN A 1 57 ? 20.984 45.938 61.531 1 16.86 57 GLN A C 1
ATOM 432 O O . GLN A 1 57 ? 20.312 46.688 60.812 1 16.86 57 GLN A O 1
ATOM 437 N N . PRO A 1 58 ? 22.078 45.219 60.875 1 16.53 58 PRO A N 1
ATOM 438 C CA . PRO A 1 58 ? 22.875 46.406 60.469 1 16.53 58 PRO A CA 1
ATOM 439 C C . PRO A 1 58 ? 22.297 47.094 59.219 1 16.53 58 PRO A C 1
ATOM 441 O O . PRO A 1 58 ? 22.641 48.25 58.969 1 16.53 58 PRO A O 1
ATOM 444 N N . LEU A 1 59 ? 21.391 46.5 58.5 1 17.34 59 LEU A N 1
ATOM 445 C CA . LEU A 1 59 ? 21.75 46.719 57.125 1 17.34 59 LEU A CA 1
ATOM 446 C C . LEU A 1 59 ? 21.422 48.156 56.688 1 17.34 59 LEU A C 1
ATOM 448 O O . LEU A 1 59 ? 20.234 48.5 56.562 1 17.34 59 LEU A O 1
ATOM 452 N N . SER A 1 60 ? 22.031 49.156 57.156 1 15.95 60 SER A N 1
ATOM 453 C CA . SER A 1 60 ? 21.547 50.5 56.906 1 15.95 60 SER A CA 1
ATOM 454 C C . SER A 1 60 ? 21.688 50.875 55.438 1 15.95 60 SER A C 1
ATOM 456 O O . SER A 1 60 ? 21.062 51.844 54.969 1 15.95 60 SER A O 1
ATOM 458 N N . CYS A 1 61 ? 22.484 50.188 54.531 1 16.48 61 CYS A N 1
ATOM 459 C CA . CYS A 1 61 ? 23.234 51.156 53.75 1 16.48 61 CYS A CA 1
ATOM 460 C C . CYS A 1 61 ? 22.328 51.844 52.719 1 16.48 61 CYS A C 1
ATOM 462 O O . CYS A 1 61 ? 21.672 51.156 51.938 1 16.48 61 CYS A O 1
ATOM 464 N N . ILE A 1 62 ? 22.141 53.094 52.75 1 16.11 62 ILE A N 1
ATOM 465 C CA . ILE A 1 62 ? 21.281 54.094 52.156 1 16.11 62 ILE A CA 1
ATOM 466 C C . ILE A 1 62 ? 21.797 54.469 50.75 1 16.11 62 ILE A C 1
ATOM 468 O O . ILE A 1 62 ? 21.125 55.156 50 1 16.11 62 ILE A O 1
ATOM 472 N N . LYS A 1 63 ? 22.938 53.844 50.156 1 16.31 63 LYS A N 1
ATOM 473 C CA . LYS A 1 63 ? 23.594 54.906 49.438 1 16.31 63 LYS A CA 1
ATOM 474 C C . LYS A 1 63 ? 22.609 55.625 48.5 1 16.31 63 LYS A C 1
ATOM 476 O O . LYS A 1 63 ? 21.625 55.031 48.031 1 16.31 63 LYS A O 1
ATOM 481 N N . PRO A 1 64 ? 23.203 56.469 47.594 1 17.08 64 PRO A N 1
ATOM 482 C CA . PRO A 1 64 ? 22.969 57.812 47.031 1 17.08 64 PRO A CA 1
ATOM 483 C C . PRO A 1 64 ? 22.234 57.781 45.719 1 17.08 64 PRO A C 1
ATOM 485 O O . PRO A 1 64 ? 22.25 56.75 45 1 17.08 64 PRO A O 1
ATOM 488 N N . ARG A 1 65 ? 21.516 58.906 45.375 1 18.34 65 ARG A N 1
ATOM 489 C CA . ARG A 1 65 ? 20.469 59.469 44.531 1 18.34 65 ARG A CA 1
ATOM 490 C C . ARG A 1 65 ? 21 59.781 43.125 1 18.34 65 ARG A C 1
ATOM 492 O O . ARG A 1 65 ? 20.312 60.406 42.312 1 18.34 65 ARG A O 1
ATOM 499 N N . GLY A 1 66 ? 22.125 58.969 42.656 1 19.23 66 GLY A N 1
ATOM 500 C CA . GLY A 1 66 ? 22.766 59.812 41.625 1 19.23 66 GLY A CA 1
ATOM 501 C C . GLY A 1 66 ? 21.797 60.281 40.562 1 19.23 66 GLY A C 1
ATOM 502 O O . GLY A 1 66 ? 20.688 59.75 40.438 1 19.23 66 GLY A O 1
ATOM 503 N N . PRO A 1 67 ? 22.391 61.094 39.562 1 20.23 67 PRO A N 1
ATOM 504 C CA . PRO A 1 67 ? 21.938 62.281 38.781 1 20.23 67 PRO A CA 1
ATOM 505 C C . PRO A 1 67 ? 21.125 61.875 37.562 1 20.23 67 PRO A C 1
ATOM 507 O O . PRO A 1 67 ? 21.219 60.75 37.094 1 20.23 67 PRO A O 1
ATOM 510 N N . ARG A 1 68 ? 20.203 62.719 37.188 1 20.42 68 ARG A N 1
ATOM 511 C CA . ARG A 1 68 ? 19.047 62.844 36.281 1 20.42 68 ARG A CA 1
ATOM 512 C C . ARG A 1 68 ? 19.5 63 34.844 1 20.42 68 ARG A C 1
ATOM 514 O O . ARG A 1 68 ? 19.906 64.125 34.438 1 20.42 68 ARG A O 1
ATOM 521 N N . LEU A 1 69 ? 20.5 62.219 34.344 1 21.83 69 LEU A N 1
ATOM 522 C CA . LEU A 1 69 ? 21.016 62.781 33.094 1 21.83 69 LEU A CA 1
ATOM 523 C C . LEU A 1 69 ? 19.875 63 32.125 1 21.83 69 LEU A C 1
ATOM 525 O O . LEU A 1 69 ? 18.875 62.25 32.125 1 21.83 69 LEU A O 1
ATOM 529 N N . PRO A 1 70 ? 20.078 63.969 31.188 1 22.56 70 PRO A N 1
ATOM 530 C CA . PRO A 1 70 ? 19.219 64.875 30.375 1 22.56 70 PRO A CA 1
ATOM 531 C C . PRO A 1 70 ? 18.547 64.125 29.219 1 22.56 70 PRO A C 1
ATOM 533 O O . PRO A 1 70 ? 19 63.031 28.828 1 22.56 70 PRO A O 1
ATOM 536 N N . PRO A 1 71 ? 17.406 64.562 28.781 1 23.08 71 PRO A N 1
ATOM 537 C CA . PRO A 1 71 ? 16.312 64.062 27.969 1 23.08 71 PRO A CA 1
ATOM 538 C C . PRO A 1 71 ? 16.672 63.969 26.484 1 23.08 71 PRO A C 1
ATOM 540 O O . PRO A 1 71 ? 15.836 63.594 25.656 1 23.08 71 PRO A O 1
ATOM 543 N N . PRO A 1 72 ? 17.875 63.375 26.094 1 22.42 72 PRO A N 1
ATOM 544 C CA . PRO A 1 72 ? 18.203 63.781 24.734 1 22.42 72 PRO A CA 1
ATOM 545 C C . PRO A 1 72 ? 17.062 63.531 23.734 1 22.42 72 PRO A C 1
ATOM 547 O O . PRO A 1 72 ? 16.234 62.656 23.969 1 22.42 72 PRO A O 1
ATOM 550 N N . THR A 1 73 ? 16.891 64.438 22.812 1 20.33 73 THR A N 1
ATOM 551 C CA . THR A 1 73 ? 15.859 64.875 21.875 1 20.33 73 THR A CA 1
ATOM 552 C C . THR A 1 73 ? 15.586 63.812 20.828 1 20.33 73 THR A C 1
ATOM 554 O O . THR A 1 73 ? 16.359 62.844 20.688 1 20.33 73 THR A O 1
ATOM 557 N N . SER A 1 74 ? 15.148 64.25 19.562 1 19.62 74 SER A N 1
ATOM 558 C CA . SER A 1 74 ? 14.062 64 18.609 1 19.62 74 SER A CA 1
ATOM 559 C C . SER A 1 74 ? 14.469 63.031 17.531 1 19.62 74 SER A C 1
ATOM 561 O O . SER A 1 74 ? 15.461 63.25 16.828 1 19.62 74 SER A O 1
ATOM 563 N N . SER A 1 75 ? 14.352 61.781 17.719 1 19.16 75 SER A N 1
ATOM 564 C CA . SER A 1 75 ? 14.742 60.688 16.859 1 19.16 75 SER A CA 1
ATOM 565 C C . SER A 1 75 ? 14.07 60.781 15.492 1 19.16 75 SER A C 1
ATOM 567 O O . SER A 1 75 ? 12.844 60.875 15.398 1 19.16 75 SER A O 1
ATOM 569 N N . ARG A 1 76 ? 14.812 61.344 14.406 1 19.78 76 ARG A N 1
ATOM 570 C CA . ARG A 1 76 ? 14.383 61.469 13.016 1 19.78 76 ARG A CA 1
ATOM 571 C C . ARG A 1 76 ? 13.914 60.125 12.484 1 19.78 76 ARG A C 1
ATOM 573 O O . ARG A 1 76 ? 14.555 59.094 12.711 1 19.78 76 ARG A O 1
ATOM 580 N N . THR A 1 77 ? 12.617 59.875 12.203 1 19.59 77 THR A N 1
ATOM 581 C CA . THR A 1 77 ? 11.719 58.844 11.703 1 19.59 77 THR A CA 1
ATOM 582 C C . THR A 1 77 ? 12.203 58.312 10.352 1 19.59 77 THR A C 1
ATOM 584 O O . THR A 1 77 ? 11.516 57.531 9.703 1 19.59 77 THR A O 1
ATOM 587 N N . THR A 1 78 ? 13.555 58.156 10.102 1 21.14 78 THR A N 1
ATOM 588 C CA . THR A 1 78 ? 13.812 57.906 8.688 1 21.14 78 THR A CA 1
ATOM 589 C C . THR A 1 78 ? 13.062 56.688 8.195 1 21.14 78 THR A C 1
ATOM 591 O O . THR A 1 78 ? 13.016 55.656 8.883 1 21.14 78 THR A O 1
ATOM 594 N N . SER A 1 79 ? 12.086 56.812 7.211 1 20.86 79 SER A N 1
ATOM 595 C CA . SER A 1 79 ? 11.125 56 6.469 1 20.86 79 SER A CA 1
ATOM 596 C C . SER A 1 79 ? 11.828 54.938 5.641 1 20.86 79 SER A C 1
ATOM 598 O O . SER A 1 79 ? 12.383 55.219 4.578 1 20.86 79 SER A O 1
ATOM 600 N N . SER A 1 80 ? 12.781 54.125 6.156 1 22 80 SER A N 1
ATOM 601 C CA . SER A 1 80 ? 13.516 53.25 5.25 1 22 80 SER A CA 1
ATOM 602 C C . SER A 1 80 ? 12.57 52.312 4.492 1 22 80 SER A C 1
ATOM 604 O O . SER A 1 80 ? 11.68 51.719 5.09 1 22 80 SER A O 1
ATOM 606 N N . GLY A 1 81 ? 12.328 52.531 3.166 1 22 81 GLY A N 1
ATOM 607 C CA . GLY A 1 81 ? 11.547 51.906 2.119 1 22 81 GLY A CA 1
ATOM 608 C C . GLY A 1 81 ? 11.891 50.438 1.937 1 22 81 GLY A C 1
ATOM 609 O O . GLY A 1 81 ? 13.062 50.062 1.812 1 22 81 GLY A O 1
ATOM 610 N N . ARG A 1 82 ? 11.125 49.438 2.52 1 21.5 82 ARG A N 1
ATOM 611 C CA . ARG A 1 82 ? 11.227 48 2.473 1 21.5 82 ARG A CA 1
ATOM 612 C C . ARG A 1 82 ? 11.219 47.469 1.034 1 21.5 82 ARG A C 1
ATOM 614 O O . ARG A 1 82 ? 10.289 47.75 0.276 1 21.5 82 ARG A O 1
ATOM 621 N N . HIS A 1 83 ? 12.406 47.5 0.328 1 22.47 83 HIS A N 1
ATOM 622 C CA . HIS A 1 83 ? 12.547 46.906 -1.002 1 22.47 83 HIS A CA 1
ATOM 623 C C . HIS A 1 83 ? 12.039 45.469 -1.034 1 22.47 83 HIS A C 1
ATOM 625 O O . HIS A 1 83 ? 12.438 44.656 -0.207 1 22.47 83 HIS A O 1
ATOM 631 N N . PHE A 1 84 ? 10.758 45.219 -1.411 1 21.64 84 PHE A N 1
ATOM 632 C CA . PHE A 1 84 ? 10.109 43.938 -1.683 1 21.64 84 PHE A CA 1
ATOM 633 C C . PHE A 1 84 ? 10.914 43.125 -2.699 1 21.64 84 PHE A C 1
ATOM 635 O O . PHE A 1 84 ? 11.125 43.562 -3.826 1 21.64 84 PHE A O 1
ATOM 642 N N . VAL A 1 85 ? 11.914 42.375 -2.295 1 23.53 85 VAL A N 1
ATOM 643 C CA . VAL A 1 85 ? 12.625 41.438 -3.162 1 23.53 85 VAL A CA 1
ATOM 644 C C . VAL A 1 85 ? 11.625 40.594 -3.941 1 23.53 85 VAL A C 1
ATOM 646 O O . VAL A 1 85 ? 10.773 39.906 -3.35 1 23.53 85 VAL A O 1
ATOM 649 N N . GLN A 1 86 ? 11.258 41 -5.152 1 22.78 86 GLN A N 1
ATOM 650 C CA . GLN A 1 86 ? 10.531 40.25 -6.156 1 22.78 86 GLN A CA 1
ATOM 651 C C . GLN A 1 86 ? 11.18 38.875 -6.387 1 22.78 86 GLN A C 1
ATOM 653 O O . GLN A 1 86 ? 12.312 38.812 -6.863 1 22.78 86 GLN A O 1
ATOM 658 N N . LEU A 1 87 ? 10.938 37.969 -5.48 1 23.55 87 LEU A N 1
ATOM 659 C CA . LEU A 1 87 ? 11.336 36.594 -5.75 1 23.55 87 LEU A CA 1
ATOM 660 C C . LEU A 1 87 ? 10.891 36.156 -7.145 1 23.55 87 LEU A C 1
ATOM 662 O O . LEU A 1 87 ? 9.703 36.188 -7.461 1 23.55 87 LEU A O 1
ATOM 666 N N . GLN A 1 88 ? 11.695 36.5 -8.148 1 23.56 88 GLN A N 1
ATOM 667 C CA . GLN A 1 88 ? 11.547 35.906 -9.469 1 23.56 88 GLN A CA 1
ATOM 668 C C . GLN A 1 88 ? 11.406 34.406 -9.375 1 23.56 88 GLN A C 1
ATOM 670 O O . GLN A 1 88 ? 12.336 33.719 -8.961 1 23.56 88 GLN A O 1
ATOM 675 N N . LEU A 1 89 ? 10.258 34 -9.055 1 21.78 89 LEU A N 1
ATOM 676 C CA . LEU A 1 89 ? 9.898 32.594 -9.164 1 21.78 89 LEU A CA 1
ATOM 677 C C . LEU A 1 89 ? 10.289 32.062 -10.531 1 21.78 89 LEU A C 1
ATOM 679 O O . LEU A 1 89 ? 9.789 32.5 -11.555 1 21.78 89 LEU A O 1
ATOM 683 N N . ARG A 1 90 ? 11.594 31.703 -10.734 1 26.17 90 ARG A N 1
ATOM 684 C CA . ARG A 1 90 ? 11.906 30.875 -11.898 1 26.17 90 ARG A CA 1
ATOM 685 C C . ARG A 1 90 ? 10.883 29.766 -12.055 1 26.17 90 ARG A C 1
ATOM 687 O O . ARG A 1 90 ? 10.555 29.062 -11.094 1 26.17 90 ARG A O 1
ATOM 694 N N . GLU A 1 91 ? 10 29.953 -13.031 1 24.17 91 GLU A N 1
ATOM 695 C CA . GLU A 1 91 ? 9.078 28.969 -13.578 1 24.17 91 GLU A CA 1
ATOM 696 C C . GLU A 1 91 ? 9.797 27.641 -13.867 1 24.17 91 GLU A C 1
ATOM 698 O O . GLU A 1 91 ? 10.367 27.469 -14.938 1 24.17 91 GLU A O 1
ATOM 703 N N . ASP A 1 92 ? 10.672 27.234 -12.992 1 25.53 92 ASP A N 1
ATOM 704 C CA . ASP A 1 92 ? 11.109 25.891 -13.367 1 25.53 92 ASP A CA 1
ATOM 705 C C . ASP A 1 92 ? 9.914 24.953 -13.531 1 25.53 92 ASP A C 1
ATOM 707 O O . ASP A 1 92 ? 9.203 24.672 -12.57 1 25.53 92 ASP A O 1
ATOM 711 N N . HIS A 1 93 ? 9.227 25.141 -14.648 1 24.86 93 HIS A N 1
ATOM 712 C CA . HIS A 1 93 ? 8.203 24.203 -15.109 1 24.86 93 HIS A CA 1
ATOM 713 C C . HIS A 1 93 ? 8.672 22.75 -14.977 1 24.86 93 HIS A C 1
ATOM 715 O O . HIS A 1 93 ? 9.703 22.391 -15.547 1 24.86 93 HIS A O 1
ATOM 721 N N . PHE A 1 94 ? 8.617 22.219 -13.836 1 24.16 94 PHE A N 1
ATOM 722 C CA . PHE A 1 94 ? 8.602 20.766 -13.891 1 24.16 94 PHE A CA 1
ATOM 723 C C . PHE A 1 94 ? 7.707 20.281 -15.031 1 24.16 94 PHE A C 1
ATOM 725 O O . PHE A 1 94 ? 6.484 20.422 -14.969 1 24.16 94 PHE A O 1
ATOM 732 N N . ALA A 1 95 ? 8.188 20.391 -16.203 1 22.92 95 ALA A N 1
ATOM 733 C CA . ALA A 1 95 ? 7.527 19.797 -17.375 1 22.92 95 ALA A CA 1
ATOM 734 C C . ALA A 1 95 ? 7.188 18.328 -17.125 1 22.92 95 ALA A C 1
ATOM 736 O O . ALA A 1 95 ? 8.086 17.484 -17.016 1 22.92 95 ALA A O 1
ATOM 737 N N . VAL A 1 96 ? 6.195 18.047 -16.406 1 25.42 96 VAL A N 1
ATOM 738 C CA . VAL A 1 96 ? 5.629 16.719 -16.578 1 25.42 96 VAL A CA 1
ATOM 739 C C . VAL A 1 96 ? 5.348 16.469 -18.062 1 25.42 96 VAL A C 1
ATOM 741 O O . VAL A 1 96 ? 4.547 17.188 -18.672 1 25.42 96 VAL A O 1
ATOM 744 N N . GLU A 1 97 ? 6.461 16.141 -18.781 1 25.27 97 GLU A N 1
ATOM 745 C CA . GLU A 1 97 ? 6.16 15.664 -20.141 1 25.27 97 GLU A CA 1
ATOM 746 C C . GLU A 1 97 ? 4.914 14.781 -20.141 1 25.27 97 GLU A C 1
ATOM 748 O O . GLU A 1 97 ? 4.863 13.766 -19.453 1 25.27 97 GLU A O 1
ATOM 753 N N . SER A 1 98 ? 3.912 15.422 -20.156 1 25.23 98 SER A N 1
ATOM 754 C CA . SER A 1 98 ? 2.688 14.688 -20.469 1 25.23 98 SER A CA 1
ATOM 755 C C . SER A 1 98 ? 2.893 13.742 -21.656 1 25.23 98 SER A C 1
ATOM 757 O O . SER A 1 98 ? 3.277 14.18 -22.734 1 25.23 98 SER A O 1
ATOM 759 N N . LEU A 1 99 ? 3.32 12.57 -21.406 1 27.58 99 LEU A N 1
ATOM 760 C CA . LEU A 1 99 ? 3.443 11.469 -22.359 1 27.58 99 LEU A CA 1
ATOM 761 C C . LEU A 1 99 ? 2.174 11.312 -23.188 1 27.58 99 LEU A C 1
ATOM 763 O O . LEU A 1 99 ? 1.933 10.258 -23.766 1 27.58 99 LEU A O 1
ATOM 767 N N . VAL A 1 100 ? 1.416 12.367 -23.375 1 25.7 100 VAL A N 1
ATOM 768 C CA . VAL A 1 100 ? 0.176 11.992 -24.047 1 25.7 100 VAL A CA 1
ATOM 769 C C . VAL A 1 100 ? 0.422 11.852 -25.547 1 25.7 100 VAL A C 1
ATOM 771 O O . VAL A 1 100 ? -0.511 11.953 -26.344 1 25.7 100 VAL A O 1
ATOM 774 N N . ASP A 1 101 ? 1.653 11.711 -26.141 1 27.72 101 ASP A N 1
ATOM 775 C CA . ASP A 1 101 ? 1.514 11.727 -27.594 1 27.72 101 ASP A CA 1
ATOM 776 C C . ASP A 1 101 ? 0.709 10.523 -28.078 1 27.72 101 ASP A C 1
ATOM 778 O O . ASP A 1 101 ? 1.153 9.383 -27.938 1 27.72 101 ASP A O 1
ATOM 782 N N . GLY A 1 102 ? -0.571 10.516 -28.047 1 27.95 102 GLY A N 1
ATOM 783 C CA . GLY A 1 102 ? -1.375 9.453 -28.641 1 27.95 102 GLY A CA 1
ATOM 784 C C . GLY A 1 102 ? -1.149 9.305 -30.125 1 27.95 102 GLY A C 1
ATOM 785 O O . GLY A 1 102 ? -2.018 8.797 -30.844 1 27.95 102 GLY A O 1
ATOM 786 N N . GLY A 1 103 ? -0.029 9.859 -30.781 1 28.17 103 GLY A N 1
ATOM 787 C CA . GLY A 1 103 ? -0.201 9.586 -32.188 1 28.17 103 GLY A CA 1
ATOM 788 C C . GLY A 1 103 ? -0.405 8.117 -32.5 1 28.17 103 GLY A C 1
ATOM 789 O O . GLY A 1 103 ? -0.217 7.266 -31.641 1 28.17 103 GLY A O 1
ATOM 790 N N . MET A 1 104 ? -0.389 7.688 -33.844 1 30.33 104 MET A N 1
ATOM 791 C CA . MET A 1 104 ? -0.466 6.418 -34.562 1 30.33 104 MET A CA 1
ATOM 792 C C . MET A 1 104 ? 0.381 5.355 -33.875 1 30.33 104 MET A C 1
ATOM 794 O O . MET A 1 104 ? 1.156 5.66 -32.969 1 30.33 104 MET A O 1
ATOM 798 N N . GLY A 1 105 ? 0.887 4.164 -34.719 1 34.34 105 GLY A N 1
ATOM 799 C CA . GLY A 1 105 ? 1.501 2.859 -34.5 1 34.34 105 GLY A CA 1
ATOM 800 C C . GLY A 1 105 ? 2.762 2.916 -33.688 1 34.34 105 GLY A C 1
ATOM 801 O O . GLY A 1 105 ? 3.568 1.984 -33.688 1 34.34 105 GLY A O 1
ATOM 802 N N . GLU A 1 106 ? 3.291 4.055 -33.438 1 33.97 106 GLU A N 1
ATOM 803 C CA . GLU A 1 106 ? 4.656 4.18 -32.938 1 33.97 106 GLU A CA 1
ATOM 804 C C . GLU A 1 106 ? 4.766 3.65 -31.5 1 33.97 106 GLU A C 1
ATOM 806 O O . GLU A 1 106 ? 3.834 3.791 -30.703 1 33.97 106 GLU A O 1
ATOM 811 N N . ALA A 1 107 ? 5.602 2.852 -31.25 1 40.75 107 ALA A N 1
ATOM 812 C CA . ALA A 1 107 ? 6.055 2.318 -29.969 1 40.75 107 ALA A CA 1
ATOM 813 C C . ALA A 1 107 ? 5.996 3.385 -28.891 1 40.75 107 ALA A C 1
ATOM 815 O O . ALA A 1 107 ? 6.648 4.426 -28.984 1 40.75 107 ALA A O 1
ATOM 816 N N . SER A 1 108 ? 4.887 3.701 -28.219 1 51.12 108 SER A N 1
ATOM 817 C CA . SER A 1 108 ? 4.785 4.574 -27.062 1 51.12 108 SER A CA 1
ATOM 818 C C . SER A 1 108 ? 6.047 4.512 -26.203 1 51.12 108 SER A C 1
ATOM 820 O O . SER A 1 108 ? 6.676 3.455 -26.094 1 51.12 108 SER A O 1
ATOM 822 N N . SER A 1 109 ? 6.797 5.492 -26.031 1 57.53 109 SER A N 1
ATOM 823 C CA . SER A 1 109 ? 8.008 5.641 -25.219 1 57.53 109 SER A CA 1
ATOM 824 C C . SER A 1 109 ? 7.895 4.883 -23.906 1 57.53 109 SER A C 1
ATOM 826 O O . SER A 1 109 ? 6.84 4.887 -23.266 1 57.53 109 SER A O 1
ATOM 828 N N . PRO A 1 110 ? 8.859 3.988 -23.641 1 68.25 110 PRO A N 1
ATOM 829 C CA . PRO A 1 110 ? 8.852 3.205 -22.406 1 68.25 110 PRO A CA 1
ATOM 830 C C . PRO A 1 110 ? 8.539 4.051 -21.172 1 68.25 110 PRO A C 1
ATOM 832 O O . PRO A 1 110 ? 8.961 5.207 -21.094 1 68.25 110 PRO A O 1
ATOM 835 N N . ALA A 1 111 ? 7.594 3.607 -20.484 1 90.06 111 ALA A N 1
ATOM 836 C CA . ALA A 1 111 ? 7.148 4.258 -19.25 1 90.06 111 ALA A CA 1
ATOM 837 C C . ALA A 1 111 ? 7.605 3.473 -18.031 1 90.06 111 ALA A C 1
ATOM 839 O O . ALA A 1 111 ? 6.777 3.012 -17.234 1 90.06 111 ALA A O 1
ATOM 840 N N . ILE A 1 112 ? 9.07 3.164 -18 1 97.81 112 ILE A N 1
ATOM 841 C CA . ILE A 1 112 ? 9.625 2.545 -16.797 1 97.81 112 ILE A CA 1
ATOM 842 C C . ILE A 1 112 ? 10.281 3.609 -15.922 1 97.81 112 ILE A C 1
ATOM 844 O O . ILE A 1 112 ? 11.141 4.363 -16.391 1 97.81 112 ILE A O 1
ATOM 848 N N . ALA A 1 113 ? 9.859 3.686 -14.703 1 98.44 113 ALA A N 1
ATOM 849 C CA . ALA A 1 113 ? 10.453 4.652 -13.789 1 98.44 113 ALA A CA 1
ATOM 850 C C . ALA A 1 113 ? 11.938 4.359 -13.586 1 98.44 113 ALA A C 1
ATOM 852 O O . ALA A 1 113 ? 12.344 3.201 -13.477 1 98.44 113 ALA A O 1
ATOM 853 N N . LYS A 1 114 ? 12.766 5.391 -13.523 1 97.56 114 LYS A N 1
ATOM 854 C CA . LYS A 1 114 ? 14.203 5.23 -13.336 1 97.56 114 LYS A CA 1
ATOM 855 C C . LYS A 1 114 ? 14.516 4.652 -11.961 1 97.56 114 LYS A C 1
ATOM 857 O O . LYS A 1 114 ? 15.469 3.881 -11.812 1 97.56 114 LYS A O 1
ATOM 862 N N . ASP A 1 115 ? 13.797 5.09 -10.969 1 96.94 115 ASP A N 1
ATOM 863 C CA . ASP A 1 115 ? 13.844 4.59 -9.602 1 96.94 115 ASP A CA 1
ATOM 864 C C . ASP A 1 115 ? 12.531 4.852 -8.867 1 96.94 115 ASP A C 1
ATOM 866 O O . ASP A 1 115 ? 11.617 5.457 -9.43 1 96.94 115 ASP A O 1
ATOM 870 N N . VAL A 1 116 ? 12.414 4.398 -7.688 1 97.38 116 VAL A N 1
ATOM 871 C CA . VAL A 1 116 ? 11.141 4.375 -6.969 1 97.38 116 VAL A CA 1
ATOM 872 C C . VAL A 1 116 ? 10.695 5.805 -6.676 1 97.38 116 VAL A C 1
ATOM 874 O O . VAL A 1 116 ? 9.5 6.059 -6.469 1 97.38 116 VAL A O 1
ATOM 877 N N . THR A 1 117 ? 11.586 6.809 -6.66 1 96.75 117 THR A N 1
ATOM 878 C CA . THR A 1 117 ? 11.234 8.188 -6.332 1 96.75 117 THR A CA 1
ATOM 879 C C . THR A 1 117 ? 10.352 8.789 -7.418 1 96.75 117 THR A C 1
ATOM 881 O O . THR A 1 117 ? 9.617 9.75 -7.164 1 96.75 117 THR A O 1
ATOM 884 N N . GLU A 1 118 ? 10.375 8.188 -8.609 1 97.38 118 GLU A N 1
ATOM 885 C CA . GLU A 1 118 ? 9.594 8.695 -9.734 1 97.38 118 GLU A CA 1
ATOM 886 C C . GLU A 1 118 ? 8.148 8.219 -9.656 1 97.38 118 GLU A C 1
ATOM 888 O O . GLU A 1 118 ? 7.305 8.656 -10.445 1 97.38 118 GLU A O 1
ATOM 893 N N . LEU A 1 119 ? 7.887 7.402 -8.672 1 97.81 119 LEU A N 1
ATOM 894 C CA . LEU A 1 119 ? 6.551 6.812 -8.586 1 97.81 119 LEU A CA 1
ATOM 895 C C . LEU A 1 119 ? 5.68 7.582 -7.602 1 97.81 119 LEU A C 1
ATOM 897 O O . LEU A 1 119 ? 4.516 7.227 -7.387 1 97.81 119 LEU A O 1
ATOM 901 N N . ILE A 1 120 ? 6.199 8.617 -7.043 1 98.12 120 ILE A N 1
ATOM 902 C CA . ILE A 1 120 ? 5.465 9.422 -6.078 1 98.12 120 ILE A CA 1
ATOM 903 C C . ILE A 1 120 ? 4.434 10.281 -6.801 1 98.12 120 ILE A C 1
ATOM 905 O O . ILE A 1 120 ? 4.75 10.945 -7.793 1 98.12 120 ILE A O 1
ATOM 909 N N . GLY A 1 121 ? 3.186 10.227 -6.324 1 97.75 121 GLY A N 1
ATOM 910 C CA . GLY A 1 121 ? 2.129 11.055 -6.879 1 97.75 121 GLY A CA 1
ATOM 911 C C . GLY A 1 121 ? 1.209 10.305 -7.82 1 97.75 121 GLY A C 1
ATOM 912 O O . GLY A 1 121 ? 1.188 9.07 -7.816 1 97.75 121 GLY A O 1
ATOM 913 N N . ASN A 1 122 ? 0.254 11.031 -8.422 1 97.25 122 ASN A N 1
ATOM 914 C CA . ASN A 1 122 ? -0.763 10.523 -9.336 1 97.25 122 ASN A CA 1
ATOM 915 C C . ASN A 1 122 ? -1.611 9.438 -8.68 1 97.25 122 ASN A C 1
ATOM 917 O O . ASN A 1 122 ? -1.845 8.383 -9.273 1 97.25 122 ASN A O 1
ATOM 921 N N . THR A 1 123 ? -1.916 9.734 -7.43 1 98.25 123 THR A N 1
ATOM 922 C CA . THR A 1 123 ? -2.791 8.812 -6.719 1 98.25 123 THR A CA 1
ATOM 923 C C . THR A 1 123 ? -4.238 8.969 -7.18 1 98.25 123 THR A C 1
ATOM 925 O O . THR A 1 123 ? -4.633 10.047 -7.637 1 98.25 123 THR A O 1
ATOM 928 N N . PRO A 1 124 ? -5.066 7.984 -7.059 1 98.44 124 PRO A N 1
ATOM 929 C CA . PRO A 1 124 ? -6.406 8.008 -7.648 1 98.44 124 PRO A CA 1
ATOM 930 C C . PRO A 1 124 ? -7.434 8.695 -6.754 1 98.44 124 PRO A C 1
ATOM 932 O O . PRO A 1 124 ? -7.168 8.938 -5.574 1 98.44 124 PRO A O 1
ATOM 935 N N . LEU A 1 125 ? -8.516 9.086 -7.398 1 98.81 125 LEU A N 1
ATOM 936 C CA . LEU A 1 125 ? -9.758 9.508 -6.75 1 98.81 125 LEU A CA 1
ATOM 937 C C . LEU A 1 125 ? -10.82 8.422 -6.859 1 98.81 125 LEU A C 1
ATOM 939 O O . LEU A 1 125 ? -10.945 7.77 -7.898 1 98.81 125 LEU A O 1
ATOM 943 N N . VAL A 1 126 ? -11.57 8.25 -5.758 1 98.75 126 VAL A N 1
ATOM 944 C CA . VAL A 1 126 ? -12.656 7.277 -5.789 1 98.75 126 VAL A CA 1
ATOM 945 C C . VAL A 1 126 ? -13.867 7.824 -5.031 1 98.75 126 VAL A C 1
ATOM 947 O O . VAL A 1 126 ? -13.711 8.445 -3.975 1 98.75 126 VAL A O 1
ATOM 950 N N . TYR A 1 127 ? -15.031 7.656 -5.594 1 98.69 127 TYR A N 1
ATOM 951 C CA . TYR A 1 127 ? -16.25 8.086 -4.91 1 98.69 127 TYR A CA 1
ATOM 952 C C . TYR A 1 127 ? -16.531 7.223 -3.688 1 98.69 127 TYR A C 1
ATOM 954 O O . TYR A 1 127 ? -16.312 6.008 -3.719 1 98.69 127 TYR A O 1
ATOM 962 N N . LEU A 1 128 ? -16.938 7.84 -2.617 1 98.62 128 LEU A N 1
ATOM 963 C CA . LEU A 1 128 ? -17.578 7.125 -1.516 1 98.62 128 LEU A CA 1
ATOM 964 C C . LEU A 1 128 ? -19.062 6.961 -1.772 1 98.62 128 LEU A C 1
ATOM 966 O O . LEU A 1 128 ? -19.734 7.883 -2.256 1 98.62 128 LEU A O 1
ATOM 970 N N . ASN A 1 129 ? -19.609 5.789 -1.445 1 97.31 129 ASN A N 1
ATOM 971 C CA . ASN A 1 129 ? -20.984 5.48 -1.866 1 97.31 129 ASN A CA 1
ATOM 972 C C . ASN A 1 129 ? -21.859 5.133 -0.675 1 97.31 129 ASN A C 1
ATOM 974 O O . ASN A 1 129 ? -22.781 5.887 -0.335 1 97.31 129 ASN A O 1
ATOM 978 N N . LYS A 1 130 ? -21.484 4.168 0.03 1 97.31 130 LYS A N 1
ATOM 979 C CA . LYS A 1 130 ? -22.359 3.615 1.063 1 97.31 130 LYS A CA 1
ATOM 980 C C . LYS A 1 130 ? -22.328 4.469 2.328 1 97.31 130 LYS A C 1
ATOM 982 O O . LYS A 1 130 ? -23.359 4.727 2.943 1 97.31 130 LYS A O 1
ATOM 987 N N . VAL A 1 131 ? -21.172 4.973 2.688 1 98.38 131 VAL A N 1
ATOM 988 C CA . VAL A 1 131 ? -21.047 5.727 3.93 1 98.38 131 VAL A CA 1
ATOM 989 C C . VAL A 1 131 ? -21.625 7.125 3.752 1 98.38 131 VAL A C 1
ATOM 991 O O . VAL A 1 131 ? -21.781 7.863 4.727 1 98.38 131 VAL A O 1
ATOM 994 N N . THR A 1 132 ? -21.984 7.52 2.578 1 98.38 132 THR A N 1
ATOM 995 C CA . THR A 1 132 ? -22.484 8.867 2.316 1 98.38 132 THR A CA 1
ATOM 996 C C . THR A 1 132 ? -24.016 8.867 2.24 1 98.38 132 THR A C 1
ATOM 998 O O . THR A 1 132 ? -24.609 9.797 1.694 1 98.38 132 THR A O 1
ATOM 1001 N N . ASP A 1 133 ? -24.578 7.793 2.689 1 96.69 133 ASP A N 1
ATOM 1002 C CA . ASP A 1 133 ? -26.047 7.781 2.76 1 96.69 133 ASP A CA 1
ATOM 1003 C C . ASP A 1 133 ? -26.562 8.992 3.533 1 96.69 133 ASP A C 1
ATOM 1005 O O . ASP A 1 133 ? -26.078 9.297 4.625 1 96.69 133 ASP A O 1
ATOM 1009 N N . GLY A 1 134 ? -27.469 9.727 2.941 1 96.88 134 GLY A N 1
ATOM 1010 C CA . GLY A 1 134 ? -28.047 10.898 3.576 1 96.88 134 GLY A CA 1
ATOM 1011 C C . GLY A 1 134 ? -27.375 12.195 3.154 1 96.88 134 GLY A C 1
ATOM 1012 O O . GLY A 1 134 ? -27.844 13.281 3.494 1 96.88 134 GLY A O 1
ATOM 1013 N N . CYS A 1 135 ? -26.312 12.086 2.469 1 98.31 135 CYS A N 1
ATOM 1014 C CA . CYS A 1 135 ? -25.641 13.281 1.988 1 98.31 135 CYS A CA 1
ATOM 1015 C C . CYS A 1 135 ? -26.344 13.852 0.759 1 98.31 135 CYS A C 1
ATOM 1017 O O . CYS A 1 135 ? -26.906 13.102 -0.037 1 98.31 135 CYS A O 1
ATOM 1019 N N . VAL A 1 136 ? -26.297 15.164 0.602 1 98.56 136 VAL A N 1
ATOM 1020 C CA . VAL A 1 136 ? -26.891 15.828 -0.558 1 98.56 136 VAL A CA 1
ATOM 1021 C C . VAL A 1 136 ? -25.781 16.281 -1.506 1 98.56 136 VAL A C 1
ATOM 1023 O O . VAL A 1 136 ? -26.031 16.625 -2.658 1 98.56 136 VAL A O 1
ATOM 1026 N N . GLY A 1 137 ? -24.531 16.359 -1.068 1 98.56 137 GLY A N 1
ATOM 1027 C CA . GLY A 1 137 ? -23.344 16.5 -1.885 1 98.56 137 GLY A CA 1
ATOM 1028 C C . GLY A 1 137 ? -22.625 15.18 -2.102 1 98.56 137 GLY A C 1
ATOM 1029 O O . GLY A 1 137 ? -22.891 14.195 -1.413 1 98.56 137 GLY A O 1
ATOM 1030 N N . ARG A 1 138 ? -21.719 15.125 -3.004 1 98.44 138 ARG A N 1
ATOM 1031 C CA . ARG A 1 138 ? -20.922 13.93 -3.283 1 98.44 138 ARG A CA 1
ATOM 1032 C C . ARG A 1 138 ? -19.547 14.023 -2.629 1 98.44 138 ARG A C 1
ATOM 1034 O O . ARG A 1 138 ? -19.016 15.125 -2.445 1 98.44 138 ARG A O 1
ATOM 1041 N N . VAL A 1 139 ? -19.031 12.914 -2.287 1 98.88 139 VAL A N 1
ATOM 1042 C CA . VAL A 1 139 ? -17.719 12.859 -1.652 1 98.88 139 VAL A CA 1
ATOM 1043 C C . VAL A 1 139 ? -16.812 11.906 -2.424 1 98.88 139 VAL A C 1
ATOM 1045 O O . VAL A 1 139 ? -17.203 10.773 -2.727 1 98.88 139 VAL A O 1
ATOM 1048 N N . ALA A 1 140 ? -15.633 12.352 -2.809 1 98.94 140 ALA A N 1
ATOM 1049 C CA . ALA A 1 140 ? -14.586 11.531 -3.408 1 98.94 140 ALA A CA 1
ATOM 1050 C C . ALA A 1 140 ? -13.328 11.531 -2.551 1 98.94 140 ALA A C 1
ATOM 1052 O O . ALA A 1 140 ? -12.938 12.57 -2.008 1 98.94 140 ALA A O 1
ATOM 1053 N N . ALA A 1 141 ? -12.719 10.398 -2.428 1 98.94 141 ALA A N 1
ATOM 1054 C CA . ALA A 1 141 ? -11.5 10.266 -1.628 1 98.94 141 ALA A CA 1
ATOM 1055 C C . ALA A 1 141 ? -10.258 10.281 -2.514 1 98.94 141 ALA A C 1
ATOM 1057 O O . ALA A 1 141 ? -10.211 9.602 -3.543 1 98.94 141 ALA A O 1
ATOM 1058 N N . LYS A 1 142 ? -9.305 11.164 -2.229 1 98.94 142 LYS A N 1
ATOM 1059 C CA . LYS A 1 142 ? -7.945 11.094 -2.768 1 98.94 142 LYS A CA 1
ATOM 1060 C C . LYS A 1 142 ? -7.105 10.062 -2.016 1 98.94 142 LYS A C 1
ATOM 1062 O O . LYS A 1 142 ? -6.746 10.281 -0.857 1 98.94 142 LYS A O 1
ATOM 1067 N N . LEU A 1 143 ? -6.715 8.922 -2.654 1 98.69 143 LEU A N 1
ATOM 1068 C CA . LEU A 1 143 ? -6.148 7.77 -1.965 1 98.69 143 LEU A CA 1
ATOM 1069 C C . LEU A 1 143 ? -4.625 7.859 -1.923 1 98.69 143 LEU A C 1
ATOM 1071 O O . LEU A 1 143 ? -3.938 7.09 -2.596 1 98.69 143 LEU A O 1
ATOM 1075 N N . GLU A 1 144 ? -4.141 8.641 -0.976 1 98.62 144 GLU A N 1
ATOM 1076 C CA . GLU A 1 144 ? -2.699 8.781 -0.797 1 98.62 144 GLU A CA 1
ATOM 1077 C C . GLU A 1 144 ? -2.092 7.512 -0.203 1 98.62 144 GLU A C 1
ATOM 1079 O O . GLU A 1 144 ? -0.869 7.355 -0.175 1 98.62 144 GLU A O 1
ATOM 1084 N N . SER A 1 145 ? -2.951 6.57 0.226 1 97.19 145 SER A N 1
ATOM 1085 C CA . SER A 1 145 ? -2.506 5.25 0.655 1 97.19 145 SER A CA 1
ATOM 1086 C C . SER A 1 145 ? -1.886 4.473 -0.501 1 97.19 145 SER A C 1
ATOM 1088 O O . SER A 1 145 ? -1.221 3.457 -0.288 1 97.19 145 SER A O 1
ATOM 1090 N N . MET A 1 146 ? -2.096 4.926 -1.685 1 97.69 146 MET A N 1
ATOM 1091 C CA . MET A 1 146 ? -1.583 4.207 -2.848 1 97.69 146 MET A CA 1
ATOM 1092 C C . MET A 1 146 ? -0.287 4.836 -3.348 1 97.69 146 MET A C 1
ATOM 1094 O O . MET A 1 146 ? 0.066 4.688 -4.52 1 97.69 146 MET A O 1
ATOM 1098 N N . GLU A 1 147 ? 0.377 5.547 -2.494 1 97.94 147 GLU A N 1
ATOM 1099 C CA . GLU A 1 147 ? 1.777 5.91 -2.691 1 97.94 147 GLU A CA 1
ATOM 1100 C C . GLU A 1 147 ? 2.691 4.699 -2.525 1 97.94 147 GLU A C 1
ATOM 1102 O O . GLU A 1 147 ? 2.283 3.678 -1.964 1 97.94 147 GLU A O 1
ATOM 1107 N N . PRO A 1 148 ? 3.961 4.738 -2.975 1 97.12 148 PRO A N 1
ATOM 1108 C CA . PRO A 1 148 ? 4.863 3.584 -2.92 1 97.12 148 PRO A CA 1
ATOM 1109 C C . PRO A 1 148 ? 5.012 3.018 -1.511 1 97.12 148 PRO A C 1
ATOM 1111 O O . PRO A 1 148 ? 5.098 1.8 -1.336 1 97.12 148 PRO A O 1
ATOM 1114 N N . CYS A 1 149 ? 5.012 3.902 -0.547 1 96.88 149 CYS A N 1
ATOM 1115 C CA . CYS A 1 149 ? 5.117 3.42 0.825 1 96.88 149 CYS A CA 1
ATOM 1116 C C . CYS A 1 149 ? 3.828 3.682 1.596 1 96.88 149 CYS A C 1
ATOM 1118 O O . CYS A 1 149 ? 3.852 3.836 2.818 1 96.88 149 CYS A O 1
ATOM 1120 N N . SER A 1 150 ? 2.736 3.91 0.897 1 97.12 150 SER A N 1
ATOM 1121 C CA . SER A 1 150 ? 1.351 3.793 1.338 1 97.12 150 SER A CA 1
ATOM 1122 C C . SER A 1 150 ? 0.954 4.961 2.232 1 97.12 150 SER A C 1
ATOM 1124 O O . SER A 1 150 ? 0.208 4.785 3.197 1 97.12 150 SER A O 1
ATOM 1126 N N . SER A 1 151 ? 1.547 6.168 1.972 1 97.81 151 SER A N 1
ATOM 1127 C CA . SER A 1 151 ? 1.072 7.332 2.717 1 97.81 151 SER A CA 1
ATOM 1128 C C . SER A 1 151 ? 1.375 8.625 1.974 1 97.81 151 SER A C 1
ATOM 1130 O O . SER A 1 151 ? 2.244 8.656 1.101 1 97.81 151 SER A O 1
ATOM 1132 N N . VAL A 1 152 ? 0.707 9.656 2.406 1 98.62 152 VAL A N 1
ATOM 1133 C CA . VAL A 1 152 ? 0.826 10.992 1.821 1 98.62 152 VAL A CA 1
ATOM 1134 C C . VAL A 1 152 ? 2.221 11.555 2.092 1 98.62 152 VAL A C 1
ATOM 1136 O O . VAL A 1 152 ? 2.699 12.422 1.359 1 98.62 152 VAL A O 1
ATOM 1139 N N . LYS A 1 153 ? 2.918 10.961 3.082 1 98.5 153 LYS A N 1
ATOM 1140 C CA . LYS A 1 153 ? 4.195 11.523 3.516 1 98.5 153 LYS A CA 1
ATOM 1141 C C . LYS A 1 153 ? 5.316 11.148 2.557 1 98.5 153 LYS A C 1
ATOM 1143 O O . LYS A 1 153 ? 6.402 11.727 2.598 1 98.5 153 LYS A O 1
ATOM 1148 N N . ASP A 1 154 ? 5.051 10.188 1.672 1 98.5 154 ASP A N 1
ATOM 1149 C CA . ASP A 1 154 ? 6.004 9.938 0.593 1 98.5 154 ASP A CA 1
ATOM 1150 C C . ASP A 1 154 ? 6.289 11.211 -0.198 1 98.5 154 ASP A C 1
ATOM 1152 O O . ASP A 1 154 ? 7.426 11.453 -0.605 1 98.5 154 ASP A O 1
ATOM 1156 N N . ARG A 1 155 ? 5.266 12.031 -0.354 1 98.75 155 ARG A N 1
ATOM 1157 C CA . ARG A 1 155 ? 5.391 13.266 -1.119 1 98.75 155 ARG A CA 1
ATOM 1158 C C . ARG A 1 155 ? 6.363 14.227 -0.449 1 98.75 155 ARG A C 1
ATOM 1160 O O . ARG A 1 155 ? 7.262 14.766 -1.101 1 98.75 155 ARG A O 1
ATOM 1167 N N . ILE A 1 156 ? 6.219 14.398 0.821 1 98.62 156 ILE A N 1
ATOM 1168 C CA . ILE A 1 156 ? 7.043 15.43 1.455 1 98.62 156 ILE A CA 1
ATOM 1169 C C . ILE A 1 156 ? 8.453 14.883 1.687 1 98.62 156 ILE A C 1
ATOM 1171 O O . ILE A 1 156 ? 9.43 15.641 1.648 1 98.62 156 ILE A O 1
ATOM 1175 N N . GLY A 1 157 ? 8.57 13.547 1.96 1 98.5 157 GLY A N 1
ATOM 1176 C CA . GLY A 1 157 ? 9.906 12.969 1.976 1 98.5 157 GLY A CA 1
ATOM 1177 C C . GLY A 1 157 ? 10.688 13.25 0.708 1 98.5 157 GLY A C 1
ATOM 1178 O O . GLY A 1 157 ? 11.836 13.688 0.768 1 98.5 157 GLY A O 1
ATOM 1179 N N . TYR A 1 158 ? 10.062 13.07 -0.405 1 98.62 158 TYR A N 1
ATOM 1180 C CA . TYR A 1 158 ? 10.664 13.344 -1.702 1 98.62 158 TYR A CA 1
ATOM 1181 C C . TYR A 1 158 ? 10.977 14.828 -1.853 1 98.62 158 TYR A C 1
ATOM 1183 O O . TYR A 1 158 ? 12.086 15.203 -2.236 1 98.62 158 TYR A O 1
ATOM 1191 N N . SER A 1 159 ? 10.062 15.672 -1.564 1 98.81 159 SER A N 1
ATOM 1192 C CA . SER A 1 159 ? 10.148 17.109 -1.804 1 98.81 159 SER A CA 1
ATOM 1193 C C . SER A 1 159 ? 11.234 17.75 -0.942 1 98.81 159 SER A C 1
ATOM 1195 O O . SER A 1 159 ? 12.055 18.531 -1.44 1 98.81 159 SER A O 1
ATOM 1197 N N . MET A 1 160 ? 11.266 17.422 0.352 1 98.81 160 MET A N 1
ATOM 1198 C CA . MET A 1 160 ? 12.211 18.047 1.268 1 98.81 160 MET A CA 1
ATOM 1199 C C . MET A 1 160 ? 13.641 17.641 0.935 1 98.81 160 MET A C 1
ATOM 1201 O O . MET A 1 160 ? 14.547 18.484 0.95 1 98.81 160 MET A O 1
ATOM 1205 N N . ILE A 1 161 ? 13.828 16.391 0.586 1 98.62 161 ILE A N 1
ATOM 1206 C CA . ILE A 1 161 ? 15.164 15.93 0.24 1 98.62 161 ILE A CA 1
ATOM 1207 C C . ILE A 1 161 ? 15.578 16.516 -1.11 1 98.62 161 ILE A C 1
ATOM 1209 O O . ILE A 1 161 ? 16.688 17.016 -1.257 1 98.62 161 ILE A O 1
ATOM 1213 N N . THR A 1 162 ? 14.711 16.484 -2.107 1 98.44 162 THR A N 1
ATOM 1214 C CA . THR A 1 162 ? 15.016 17.016 -3.432 1 98.44 162 THR A CA 1
ATOM 1215 C C . THR A 1 162 ? 15.32 18.516 -3.357 1 98.44 162 THR A C 1
ATOM 1217 O O . THR A 1 162 ? 16.266 18.984 -3.982 1 98.44 162 THR A O 1
ATOM 1220 N N . ASP A 1 163 ? 14.516 19.25 -2.623 1 98.62 163 ASP A N 1
ATOM 1221 C CA . ASP A 1 163 ? 14.727 20.688 -2.459 1 98.62 163 ASP A CA 1
ATOM 1222 C C . ASP A 1 163 ? 16.094 20.984 -1.85 1 98.62 163 ASP A C 1
ATOM 1224 O O . ASP A 1 163 ? 16.797 21.875 -2.309 1 98.62 163 ASP A O 1
ATOM 1228 N N . ALA A 1 164 ? 16.438 20.219 -0.813 1 98.62 164 ALA A N 1
ATOM 1229 C CA . ALA A 1 164 ? 17.734 20.391 -0.164 1 98.62 164 ALA A CA 1
ATOM 1230 C C . ALA A 1 164 ? 18.875 20.062 -1.126 1 98.62 164 ALA A C 1
ATOM 1232 O O . ALA A 1 164 ? 19.922 20.734 -1.108 1 98.62 164 ALA A O 1
ATOM 1233 N N . GLU A 1 165 ? 18.703 19.062 -1.984 1 98.31 165 GLU A N 1
ATOM 1234 C CA . GLU A 1 165 ? 19.688 18.719 -3.006 1 98.31 165 GLU A CA 1
ATOM 1235 C C . GLU A 1 165 ? 19.859 19.859 -4.012 1 98.31 165 GLU A C 1
ATOM 1237 O O . GLU A 1 165 ? 20.984 20.266 -4.312 1 98.31 165 GLU A O 1
ATOM 1242 N N . GLU A 1 166 ? 18.781 20.297 -4.461 1 98.19 166 GLU A N 1
ATOM 1243 C CA . GLU A 1 166 ? 18.781 21.328 -5.496 1 98.19 166 GLU A CA 1
ATOM 1244 C C . GLU A 1 166 ? 19.422 22.609 -4.988 1 98.19 166 GLU A C 1
ATOM 1246 O O . GLU A 1 166 ? 20.062 23.328 -5.754 1 98.19 166 GLU A O 1
ATOM 1251 N N . LYS A 1 167 ? 19.297 22.859 -3.711 1 98.12 167 LYS A N 1
ATOM 1252 C CA . LYS A 1 167 ? 19.859 24.062 -3.109 1 98.12 167 LYS A CA 1
ATOM 1253 C C . LYS A 1 167 ? 21.297 23.844 -2.66 1 98.12 167 LYS A C 1
ATOM 1255 O O . LYS A 1 167 ? 21.953 24.781 -2.193 1 98.12 167 LYS A O 1
ATOM 1260 N N . GLY A 1 168 ? 21.734 22.594 -2.719 1 97.81 168 GLY A N 1
ATOM 1261 C CA . GLY A 1 168 ? 23.125 22.281 -2.412 1 97.81 168 GLY A CA 1
ATOM 1262 C C . GLY A 1 168 ? 23.375 22.094 -0.93 1 97.81 168 GLY A C 1
ATOM 1263 O O . GLY A 1 168 ? 24.531 22.062 -0.491 1 97.81 168 GLY A O 1
ATOM 1264 N N . PHE A 1 169 ? 22.344 21.953 -0.15 1 98.06 169 PHE A N 1
ATOM 1265 C CA . PHE A 1 169 ? 22.5 21.797 1.292 1 98.06 169 PHE A CA 1
ATOM 1266 C C . PHE A 1 169 ? 22.969 20.391 1.637 1 98.06 169 PHE A C 1
ATOM 1268 O O . PHE A 1 169 ? 23.594 20.172 2.672 1 98.06 169 PHE A O 1
ATOM 1275 N N . ILE A 1 170 ? 22.625 19.391 0.711 1 98.44 170 ILE A N 1
ATOM 1276 C CA . ILE A 1 170 ? 22.984 18 0.993 1 98.44 170 ILE A CA 1
ATOM 1277 C C . ILE A 1 170 ? 23.516 17.328 -0.277 1 98.44 170 ILE A C 1
ATOM 1279 O O . ILE A 1 170 ? 23.172 17.75 -1.389 1 98.44 170 ILE A O 1
ATOM 1283 N N . VAL A 1 171 ? 24.344 16.359 -0.063 1 98 171 VAL A N 1
ATOM 1284 C CA . VAL A 1 171 ? 24.938 15.562 -1.126 1 98 171 VAL A CA 1
ATOM 1285 C C . VAL A 1 171 ? 24.859 14.078 -0.764 1 98 171 VAL A C 1
ATOM 1287 O O . VAL A 1 171 ? 25.281 13.68 0.325 1 98 171 VAL A O 1
ATOM 1290 N N . PRO A 1 172 ? 24.297 13.281 -1.705 1 96.69 172 PRO A N 1
ATOM 1291 C CA . PRO A 1 172 ? 24.234 11.844 -1.435 1 96.69 172 PRO A CA 1
ATOM 1292 C C . PRO A 1 172 ? 25.609 11.242 -1.116 1 96.69 172 PRO A C 1
ATOM 1294 O O . PRO A 1 172 ? 26.609 11.617 -1.738 1 96.69 172 PRO A O 1
ATOM 1297 N N . GLY A 1 173 ? 25.625 10.336 -0.138 1 95.75 173 GLY A N 1
ATOM 1298 C CA . GLY A 1 173 ? 26.875 9.68 0.239 1 95.75 173 GLY A CA 1
ATOM 1299 C C . GLY A 1 173 ? 27.734 10.523 1.157 1 95.75 173 GLY A C 1
ATOM 1300 O O . GLY A 1 173 ? 28.688 10.016 1.76 1 95.75 173 GLY A O 1
ATOM 1301 N N . LYS A 1 174 ? 27.406 11.734 1.34 1 97.31 174 LYS A N 1
ATOM 1302 C CA . LYS A 1 174 ? 28.234 12.625 2.15 1 97.31 174 LYS A CA 1
ATOM 1303 C C . LYS A 1 174 ? 27.438 13.188 3.328 1 97.31 174 LYS A C 1
ATOM 1305 O O . LYS A 1 174 ? 27.922 13.219 4.457 1 97.31 174 LYS A O 1
ATOM 1310 N N . SER A 1 175 ? 26.281 13.625 3.031 1 98.44 175 SER A N 1
ATOM 1311 C CA . SER A 1 175 ? 25.484 14.289 4.051 1 98.44 175 SER A CA 1
ATOM 1312 C C . SER A 1 175 ? 24.719 13.281 4.895 1 98.44 175 SER A C 1
ATOM 1314 O O . SER A 1 175 ? 24.359 12.203 4.414 1 98.44 175 SER A O 1
ATOM 1316 N N . VAL A 1 176 ? 24.469 13.68 6.148 1 98.62 176 VAL A N 1
ATOM 1317 C CA . VAL A 1 176 ? 23.641 12.906 7.07 1 98.62 176 VAL A CA 1
ATOM 1318 C C . VAL A 1 176 ? 22.312 13.625 7.309 1 98.62 176 VAL A C 1
ATOM 1320 O O . VAL A 1 176 ? 22.297 14.781 7.742 1 98.62 176 VAL A O 1
ATOM 1323 N N . LEU A 1 177 ? 21.25 12.977 6.953 1 98.81 177 LEU A N 1
ATOM 1324 C CA . LEU A 1 177 ? 19.938 13.539 7.234 1 98.81 177 LEU A CA 1
ATOM 1325 C C . LEU A 1 177 ? 19.484 13.18 8.648 1 98.81 177 LEU A C 1
ATOM 1327 O O . LEU A 1 177 ? 19.688 12.055 9.109 1 98.81 177 LEU A O 1
ATOM 1331 N N . ILE A 1 178 ? 18.891 14.148 9.359 1 98.75 178 ILE A N 1
ATOM 1332 C CA . ILE A 1 178 ? 18.375 13.953 10.719 1 98.75 178 ILE A CA 1
ATOM 1333 C C . ILE A 1 178 ? 16.953 14.484 10.812 1 98.75 178 ILE A C 1
ATOM 1335 O O . ILE A 1 178 ? 16.641 15.539 10.266 1 98.75 178 ILE A O 1
ATOM 1339 N N . GLU A 1 179 ? 16.078 13.766 11.414 1 98.62 179 GLU A N 1
ATOM 1340 C CA . GLU A 1 179 ? 14.703 14.227 11.609 1 98.62 179 GLU A CA 1
ATOM 1341 C C . GLU A 1 179 ? 14.086 13.609 12.859 1 98.62 179 GLU A C 1
ATOM 1343 O O . GLU A 1 179 ? 14.156 12.391 13.055 1 98.62 179 GLU A O 1
ATOM 1348 N N . PRO A 1 180 ? 13.523 14.445 13.766 1 97.25 180 PRO A N 1
ATOM 1349 C CA . PRO A 1 180 ? 12.711 13.906 14.852 1 97.25 180 PRO A CA 1
ATOM 1350 C C . PRO A 1 180 ? 11.32 13.477 14.398 1 97.25 180 PRO A C 1
ATOM 1352 O O . PRO A 1 180 ? 10.445 14.328 14.203 1 97.25 180 PRO A O 1
ATOM 1355 N N . THR A 1 181 ? 11.117 12.211 14.211 1 92.88 181 THR A N 1
ATOM 1356 C CA . THR A 1 181 ? 9.836 11.68 13.758 1 92.88 181 THR A CA 1
ATOM 1357 C C . THR A 1 181 ? 9.789 10.164 13.938 1 92.88 181 THR A C 1
ATOM 1359 O O . THR A 1 181 ? 10.828 9.5 13.984 1 92.88 181 THR A O 1
ATOM 1362 N N . SER A 1 182 ? 8.578 9.664 14.125 1 82.75 182 SER A N 1
ATOM 1363 C CA . SER A 1 182 ? 8.43 8.219 14.281 1 82.75 182 SER A CA 1
ATOM 1364 C C . SER A 1 182 ? 7.316 7.684 13.383 1 82.75 182 SER A C 1
ATOM 1366 O O . SER A 1 182 ? 7.051 6.477 13.367 1 82.75 182 SER A O 1
ATOM 1368 N N . GLY A 1 183 ? 6.719 8.469 12.625 1 90.56 183 GLY A N 1
ATOM 1369 C CA . GLY A 1 183 ? 5.527 8.047 11.906 1 90.56 183 GLY A CA 1
ATOM 1370 C C . GLY A 1 183 ? 5.738 7.953 10.406 1 90.56 183 GLY A C 1
ATOM 1371 O O . GLY A 1 183 ? 6.781 7.477 9.953 1 90.56 183 GLY A O 1
ATOM 1372 N N . ASN A 1 184 ? 4.707 8.32 9.688 1 96.12 184 ASN A N 1
ATOM 1373 C CA . ASN A 1 184 ? 4.684 8.203 8.234 1 96.12 184 ASN A CA 1
ATOM 1374 C C . ASN A 1 184 ? 5.73 9.102 7.578 1 96.12 184 ASN A C 1
ATOM 1376 O O . ASN A 1 184 ? 6.289 8.75 6.535 1 96.12 184 ASN A O 1
ATOM 1380 N N . THR A 1 185 ? 6.051 10.227 8.219 1 97.44 185 THR A N 1
ATOM 1381 C CA . THR A 1 185 ? 7.129 11.062 7.691 1 97.44 185 THR A CA 1
ATOM 1382 C C . THR A 1 185 ? 8.461 10.32 7.738 1 97.44 185 THR A C 1
ATOM 1384 O O . THR A 1 185 ? 9.234 10.359 6.781 1 97.44 185 THR A O 1
ATOM 1387 N N . GLY A 1 186 ? 8.719 9.695 8.867 1 97.56 186 GLY A N 1
ATOM 1388 C CA . GLY A 1 186 ? 9.93 8.898 8.984 1 97.56 186 GLY A CA 1
ATOM 1389 C C . GLY A 1 186 ? 10.055 7.852 7.891 1 97.56 186 GLY A C 1
ATOM 1390 O O . GLY A 1 186 ? 11.117 7.695 7.293 1 97.56 186 GLY A O 1
ATOM 1391 N N . ILE A 1 187 ? 9 7.184 7.617 1 97.5 187 ILE A N 1
ATOM 1392 C CA . ILE A 1 187 ? 8.992 6.141 6.594 1 97.5 187 ILE A CA 1
ATOM 1393 C C . ILE A 1 187 ? 9.227 6.766 5.223 1 97.5 187 ILE A C 1
ATOM 1395 O O . ILE A 1 187 ? 10.023 6.254 4.43 1 97.5 187 ILE A O 1
ATOM 1399 N N . GLY A 1 188 ? 8.539 7.879 4.926 1 98.06 188 GLY A N 1
ATOM 1400 C CA . GLY A 1 188 ? 8.758 8.602 3.682 1 98.06 188 GLY A CA 1
ATOM 1401 C C . GLY A 1 188 ? 10.203 9.016 3.484 1 98.06 188 GLY A C 1
ATOM 1402 O O . GLY A 1 188 ? 10.758 8.859 2.395 1 98.06 188 GLY A O 1
ATOM 1403 N N . LEU A 1 189 ? 10.836 9.469 4.535 1 98.62 189 LEU A N 1
ATOM 1404 C CA . LEU A 1 189 ? 12.234 9.883 4.469 1 98.62 189 LEU A CA 1
ATOM 1405 C C . LEU A 1 189 ? 13.148 8.672 4.32 1 98.62 189 LEU A C 1
ATOM 1407 O O . LEU A 1 189 ? 14.141 8.727 3.59 1 98.62 189 LEU A O 1
ATOM 1411 N N . ALA A 1 190 ? 12.797 7.609 4.992 1 98.25 190 ALA A N 1
ATOM 1412 C CA . ALA A 1 190 ? 13.648 6.422 5.008 1 98.25 190 ALA A CA 1
ATOM 1413 C C . ALA A 1 190 ? 13.742 5.793 3.621 1 98.25 190 ALA A C 1
ATOM 1415 O O . ALA A 1 190 ? 14.828 5.445 3.16 1 98.25 190 ALA A O 1
ATOM 1416 N N . PHE A 1 191 ? 12.625 5.582 2.855 1 96.25 191 PHE A N 1
ATOM 1417 C CA . PHE A 1 191 ? 12.742 4.945 1.549 1 96.25 191 PHE A CA 1
ATOM 1418 C C . PHE A 1 191 ? 13.398 5.883 0.546 1 96.25 191 PHE A C 1
ATOM 1420 O O . PHE A 1 191 ? 14.125 5.434 -0.346 1 96.25 191 PHE A O 1
ATOM 1427 N N . MET A 1 192 ? 13.219 7.238 0.771 1 97.44 192 MET A N 1
ATOM 1428 C CA . MET A 1 192 ? 13.914 8.195 -0.085 1 97.44 192 MET A CA 1
ATOM 1429 C C . MET A 1 192 ? 15.422 8.148 0.145 1 97.44 192 MET A C 1
ATOM 1431 O O . MET A 1 192 ? 16.203 8.156 -0.81 1 97.44 192 MET A O 1
ATOM 1435 N N . ALA A 1 193 ? 15.766 8.172 1.413 1 98.12 193 ALA A N 1
ATOM 1436 C CA . ALA A 1 193 ? 17.188 8.117 1.763 1 98.12 193 ALA A CA 1
ATOM 1437 C C . ALA A 1 193 ? 17.828 6.848 1.212 1 98.12 193 ALA A C 1
ATOM 1439 O O . ALA A 1 193 ? 18.938 6.898 0.674 1 98.12 193 ALA A O 1
ATOM 1440 N N . ALA A 1 194 ? 17.156 5.719 1.353 1 97.12 194 ALA A N 1
ATOM 1441 C CA . ALA A 1 194 ? 17.656 4.457 0.815 1 97.12 194 ALA A CA 1
ATOM 1442 C C . ALA A 1 194 ? 17.812 4.531 -0.7 1 97.12 194 ALA A C 1
ATOM 1444 O O . ALA A 1 194 ? 18.859 4.168 -1.234 1 97.12 194 ALA A O 1
ATOM 1445 N N . ALA A 1 195 ? 16.828 5.035 -1.39 1 96.62 195 ALA A N 1
ATOM 1446 C CA . ALA A 1 195 ? 16.828 5.105 -2.848 1 96.62 195 ALA A CA 1
ATOM 1447 C C . ALA A 1 195 ? 17.922 6.047 -3.355 1 96.62 195 ALA A C 1
ATOM 1449 O O . ALA A 1 195 ? 18.562 5.773 -4.375 1 96.62 195 ALA A O 1
ATOM 1450 N N . LYS A 1 196 ? 18.172 7.117 -2.588 1 96.69 196 LYS A N 1
ATOM 1451 C CA . LYS A 1 196 ? 19.062 8.164 -3.074 1 96.69 196 LYS A CA 1
ATOM 1452 C C . LYS A 1 196 ? 20.469 8.016 -2.484 1 96.69 196 LYS A C 1
ATOM 1454 O O . LYS A 1 196 ? 21.391 8.711 -2.889 1 96.69 196 LYS A O 1
ATOM 1459 N N . GLY A 1 197 ? 20.609 7.152 -1.492 1 96.06 197 GLY A N 1
ATOM 1460 C CA . GLY A 1 197 ? 21.938 6.879 -0.947 1 96.06 197 GLY A CA 1
ATOM 1461 C C . GLY A 1 197 ? 22.328 7.824 0.173 1 96.06 197 GLY A C 1
ATOM 1462 O O . GLY A 1 197 ? 23.469 8.281 0.237 1 96.06 197 GLY A O 1
ATOM 1463 N N . TYR A 1 198 ? 21.406 8.219 1.025 1 98.06 198 TYR A N 1
ATOM 1464 C CA . TYR A 1 198 ? 21.672 9.055 2.186 1 98.06 198 TYR A CA 1
ATOM 1465 C C . TYR A 1 198 ? 21.719 8.227 3.463 1 98.06 198 TYR A C 1
ATOM 1467 O O . TYR A 1 198 ? 20.953 7.266 3.609 1 98.06 198 TYR A O 1
ATOM 1475 N N . ARG A 1 199 ? 22.578 8.633 4.32 1 98.12 199 ARG A N 1
ATOM 1476 C CA . ARG A 1 199 ? 22.453 8.211 5.711 1 98.12 199 ARG A CA 1
ATOM 1477 C C . ARG A 1 199 ? 21.344 8.977 6.414 1 98.12 199 ARG A C 1
ATOM 1479 O O . ARG A 1 199 ? 21.266 10.203 6.316 1 98.12 199 ARG A O 1
ATOM 1486 N N . LEU A 1 200 ? 20.438 8.289 7.074 1 98.62 200 LEU A N 1
ATOM 1487 C CA . LEU A 1 200 ? 19.297 8.906 7.758 1 98.62 200 LEU A CA 1
ATOM 1488 C C . LEU A 1 200 ? 19.266 8.5 9.227 1 98.62 200 LEU A C 1
ATOM 1490 O O . LEU A 1 200 ? 19.266 7.312 9.547 1 98.62 200 LEU A O 1
ATOM 1494 N N . VAL A 1 201 ? 19.234 9.5 10.07 1 98.56 201 VAL A N 1
ATOM 1495 C CA . VAL A 1 201 ? 19.094 9.305 11.508 1 98.56 201 VAL A CA 1
ATOM 1496 C C . VAL A 1 201 ? 17.75 9.859 11.977 1 98.56 201 VAL A C 1
ATOM 1498 O O . VAL A 1 201 ? 17.453 11.039 11.781 1 98.56 201 VAL A O 1
ATOM 1501 N N . LEU A 1 202 ? 16.984 9 12.578 1 98.5 202 LEU A N 1
ATOM 1502 C CA . LEU A 1 202 ? 15.695 9.406 13.125 1 98.5 202 LEU A CA 1
ATOM 1503 C C . LEU A 1 202 ? 15.703 9.344 14.648 1 98.5 202 LEU A C 1
ATOM 1505 O O . LEU A 1 202 ? 16.109 8.336 15.234 1 98.5 202 LEU A O 1
ATOM 1509 N N . THR A 1 203 ? 15.289 10.422 15.305 1 98.19 203 THR A N 1
ATOM 1510 C CA . THR A 1 203 ? 15.102 10.43 16.75 1 98.19 203 THR A CA 1
ATOM 1511 C C . THR A 1 203 ? 13.625 10.297 17.109 1 98.19 203 THR A C 1
ATOM 1513 O O . THR A 1 203 ? 12.766 10.898 16.453 1 98.19 203 THR A O 1
ATOM 1516 N N . MET A 1 204 ? 13.367 9.445 18.016 1 96.38 204 MET A N 1
ATOM 1517 C CA . MET A 1 204 ? 11.984 9.203 18.422 1 96.38 204 MET A CA 1
ATOM 1518 C C . MET A 1 204 ? 11.922 8.703 19.875 1 96.38 204 MET A C 1
ATOM 1520 O O . MET A 1 204 ? 12.883 8.117 20.375 1 96.38 204 MET A O 1
ATOM 1524 N N . PRO A 1 205 ? 10.797 8.953 20.562 1 94.5 205 PRO A N 1
ATOM 1525 C CA . PRO A 1 205 ? 10.641 8.383 21.906 1 94.5 205 PRO A CA 1
ATOM 1526 C C . PRO A 1 205 ? 10.648 6.859 21.891 1 94.5 205 PRO A C 1
ATOM 1528 O O . PRO A 1 205 ? 10.148 6.238 20.953 1 94.5 205 PRO A O 1
ATOM 1531 N N . ALA A 1 206 ? 11.062 6.258 22.969 1 93.81 206 ALA A N 1
ATOM 1532 C CA . ALA A 1 206 ? 11.18 4.809 23.094 1 93.81 206 ALA A CA 1
ATOM 1533 C C . ALA A 1 206 ? 9.805 4.148 23.156 1 93.81 206 ALA A C 1
ATOM 1535 O O . ALA A 1 206 ? 9.688 2.928 23.047 1 93.81 206 ALA A O 1
ATOM 1536 N N . SER A 1 207 ? 8.805 4.93 23.297 1 87.44 207 SER A N 1
ATOM 1537 C CA . SER A 1 207 ? 7.449 4.406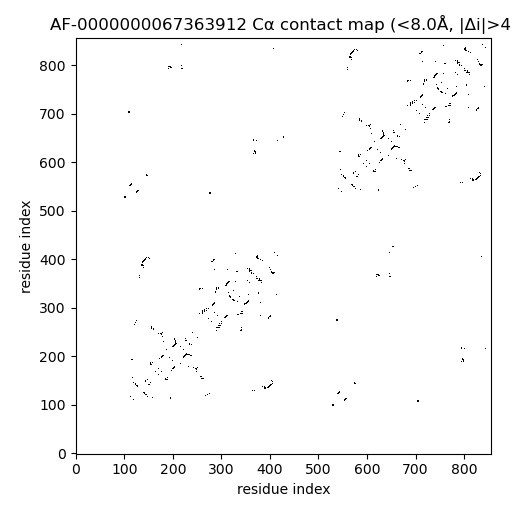 23.406 1 87.44 207 SER A CA 1
ATOM 1538 C C . SER A 1 207 ? 6.895 4.039 22.031 1 87.44 207 SER A C 1
ATOM 1540 O O . SER A 1 207 ? 5.859 3.379 21.922 1 87.44 207 SER A O 1
ATOM 1542 N N . MET A 1 208 ? 7.559 4.379 20.984 1 87.88 208 MET A N 1
ATOM 1543 C CA . MET A 1 208 ? 7.062 4.098 19.641 1 87.88 208 MET A CA 1
ATOM 1544 C C . MET A 1 208 ? 7.016 2.594 19.375 1 87.88 208 MET A C 1
ATOM 1546 O O . MET A 1 208 ? 7.832 1.843 19.922 1 87.88 208 MET A O 1
ATOM 1550 N N . SER A 1 209 ? 6.105 2.234 18.516 1 85.44 209 SER A N 1
ATOM 1551 C CA . SER A 1 209 ? 5.805 0.82 18.297 1 85.44 209 SER A CA 1
ATOM 1552 C C . SER A 1 209 ? 6.973 0.1 17.641 1 85.44 209 SER A C 1
ATOM 1554 O O . SER A 1 209 ? 7.758 0.717 16.922 1 85.44 209 SER A O 1
ATOM 1556 N N . MET A 1 210 ? 7.031 -1.194 17.859 1 88.19 210 MET A N 1
ATOM 1557 C CA . MET A 1 210 ? 8.039 -2.053 17.25 1 88.19 210 MET A CA 1
ATOM 1558 C C . MET A 1 210 ? 7.871 -2.105 15.742 1 88.19 210 MET A C 1
ATOM 1560 O O . MET A 1 210 ? 8.859 -2.113 15 1 88.19 210 MET A O 1
ATOM 1564 N N . GLU A 1 211 ? 6.633 -2.131 15.281 1 88.62 211 GLU A N 1
ATOM 1565 C CA . GLU A 1 211 ? 6.348 -2.168 13.852 1 88.62 211 GLU A CA 1
ATOM 1566 C C . GLU A 1 211 ? 6.988 -0.987 13.125 1 88.62 211 GLU A C 1
ATOM 1568 O O . GLU A 1 211 ? 7.602 -1.158 12.07 1 88.62 211 GLU A O 1
ATOM 1573 N N . ARG A 1 212 ? 6.891 0.105 13.75 1 91.12 212 ARG A N 1
ATOM 1574 C CA . ARG A 1 212 ? 7.469 1.305 13.156 1 91.12 212 ARG A CA 1
ATOM 1575 C C . ARG A 1 212 ? 8.992 1.223 13.125 1 91.12 212 ARG A C 1
ATOM 1577 O O . ARG A 1 212 ? 9.617 1.567 12.125 1 91.12 212 ARG A O 1
ATOM 1584 N N . ARG A 1 213 ? 9.539 0.798 14.172 1 94.5 213 ARG A N 1
ATOM 1585 C CA . ARG A 1 213 ? 10.992 0.669 14.234 1 94.5 213 ARG A CA 1
ATOM 1586 C C . ARG A 1 213 ? 11.508 -0.303 13.172 1 94.5 213 ARG A C 1
ATOM 1588 O O . ARG A 1 213 ? 12.492 -0.025 12.492 1 94.5 213 ARG A O 1
ATOM 1595 N N . ILE A 1 214 ? 10.82 -1.392 13.039 1 95 214 ILE A N 1
ATOM 1596 C CA . ILE A 1 214 ? 11.234 -2.428 12.102 1 95 214 ILE A CA 1
ATOM 1597 C C . ILE A 1 214 ? 11.203 -1.878 10.68 1 95 214 ILE A C 1
ATOM 1599 O O . ILE A 1 214 ? 12.156 -2.059 9.922 1 95 214 ILE A O 1
ATOM 1603 N N . ILE A 1 215 ? 10.172 -1.165 10.297 1 95.94 215 ILE A N 1
ATOM 1604 C CA . ILE A 1 215 ? 10.031 -0.625 8.945 1 95.94 215 ILE A CA 1
ATOM 1605 C C . ILE A 1 215 ? 11.156 0.374 8.68 1 95.94 215 ILE A C 1
ATOM 1607 O O . ILE A 1 215 ? 11.789 0.334 7.617 1 95.94 215 ILE A O 1
ATOM 1611 N N . LEU A 1 216 ? 11.383 1.241 9.617 1 97.75 216 LEU A N 1
ATOM 1612 C CA . LEU A 1 216 ? 12.406 2.268 9.445 1 97.75 216 LEU A CA 1
ATOM 1613 C C . LEU A 1 216 ? 13.789 1.641 9.32 1 97.75 216 LEU A C 1
ATOM 1615 O O . LEU A 1 216 ? 14.562 2.004 8.422 1 97.75 216 LEU A O 1
ATOM 1619 N N . LYS A 1 217 ? 14.055 0.682 10.086 1 97.56 217 LYS A N 1
ATOM 1620 C CA . LYS A 1 217 ? 15.344 0.001 10.031 1 97.56 217 LYS A CA 1
ATOM 1621 C C . LYS A 1 217 ? 15.477 -0.833 8.766 1 97.56 217 LYS A C 1
ATOM 1623 O O . LYS A 1 217 ? 16.578 -0.997 8.234 1 97.56 217 LYS A O 1
ATOM 1628 N N . ALA A 1 218 ? 14.406 -1.354 8.352 1 97.5 218 ALA A N 1
ATOM 1629 C CA . ALA A 1 218 ? 14.422 -2.135 7.117 1 97.5 218 ALA A CA 1
ATOM 1630 C C . ALA A 1 218 ? 14.914 -1.295 5.945 1 97.5 218 ALA A C 1
ATOM 1632 O O . ALA A 1 218 ? 15.578 -1.812 5.039 1 97.5 218 ALA A O 1
ATOM 1633 N N . PHE A 1 219 ? 14.656 -0.034 5.969 1 98 219 PHE A N 1
ATOM 1634 C CA . PHE A 1 219 ? 15.102 0.873 4.918 1 98 219 PHE A CA 1
ATOM 1635 C C . PHE A 1 219 ? 16.531 1.344 5.18 1 98 219 PHE A C 1
ATOM 1637 O O . PHE A 1 219 ? 17.094 2.096 4.387 1 98 219 PHE A O 1
ATOM 1644 N N . GLY A 1 220 ? 17.062 0.987 6.367 1 97.62 220 GLY A N 1
ATOM 1645 C CA . GLY A 1 220 ? 18.438 1.33 6.676 1 97.62 220 GLY A CA 1
ATOM 1646 C C . GLY A 1 220 ? 18.562 2.559 7.555 1 97.62 220 GLY A C 1
ATOM 1647 O O . GLY A 1 220 ? 19.672 3.033 7.812 1 97.62 220 GLY A O 1
ATOM 1648 N N . ALA A 1 221 ? 17.453 3.07 8.016 1 98.25 221 ALA A N 1
ATOM 1649 C CA . ALA A 1 221 ? 17.516 4.242 8.891 1 98.25 221 ALA A CA 1
ATOM 1650 C C . ALA A 1 221 ? 18.141 3.893 10.234 1 98.25 221 ALA A C 1
ATOM 1652 O O . ALA A 1 221 ? 17.922 2.799 10.766 1 98.25 221 ALA A O 1
ATOM 1653 N N . GLU A 1 222 ? 18.891 4.801 10.734 1 97.81 222 GLU A N 1
ATOM 1654 C CA . GLU A 1 222 ? 19.375 4.719 12.109 1 97.81 222 GLU A CA 1
ATOM 1655 C C . GLU A 1 222 ? 18.391 5.352 13.086 1 97.81 222 GLU A C 1
ATOM 1657 O O . GLU A 1 222 ? 17.906 6.465 12.852 1 97.81 222 GLU A O 1
ATOM 1662 N N . LEU A 1 223 ? 18.094 4.621 14.109 1 97.75 223 LEU A N 1
ATOM 1663 C CA . LEU A 1 223 ? 17.125 5.113 15.086 1 97.75 223 LEU A CA 1
ATOM 1664 C C . LEU A 1 223 ? 17.812 5.453 16.406 1 97.75 223 LEU A C 1
ATOM 1666 O O . LEU A 1 223 ? 18.656 4.695 16.891 1 97.75 223 LEU A O 1
ATOM 1670 N N . ILE A 1 224 ? 17.484 6.562 16.906 1 97.56 224 ILE A N 1
ATOM 1671 C CA . ILE A 1 224 ? 17.875 6.969 18.25 1 97.56 224 ILE A CA 1
ATOM 1672 C C . ILE A 1 224 ? 16.641 7.121 19.141 1 97.56 224 ILE A C 1
ATOM 1674 O O . ILE A 1 224 ? 15.797 7.984 18.891 1 97.56 224 ILE A O 1
ATOM 1678 N N . LEU A 1 225 ? 16.562 6.266 20.125 1 97.06 225 LEU A N 1
ATOM 1679 C CA . LEU A 1 225 ? 15.422 6.289 21.031 1 97.06 225 LEU A CA 1
ATOM 1680 C C . LEU A 1 225 ? 15.672 7.246 22.188 1 97.06 225 LEU A C 1
ATOM 1682 O O . LEU A 1 225 ? 16.719 7.18 22.844 1 97.06 225 LEU A O 1
ATOM 1686 N N . THR A 1 226 ? 14.742 8.094 22.391 1 97.06 226 THR A N 1
ATOM 1687 C CA . THR A 1 226 ? 14.859 9.062 23.469 1 97.06 226 THR A CA 1
ATOM 1688 C C . THR A 1 226 ? 13.93 8.703 24.625 1 97.06 226 THR A C 1
ATOM 1690 O O . THR A 1 226 ? 13.086 7.812 24.5 1 97.06 226 THR A O 1
ATOM 1693 N N . ASP A 1 227 ? 14.062 9.391 25.719 1 95.12 227 ASP A N 1
ATOM 1694 C CA . ASP A 1 227 ? 13.234 9.18 26.906 1 95.12 227 ASP A CA 1
ATOM 1695 C C . ASP A 1 227 ? 11.758 9.406 26.594 1 95.12 227 ASP A C 1
ATOM 1697 O O . ASP A 1 227 ? 11.359 10.508 26.203 1 95.12 227 ASP A O 1
ATOM 1701 N N . PRO A 1 228 ? 10.984 8.391 26.828 1 92.06 228 PRO A N 1
ATOM 1702 C CA . PRO A 1 228 ? 9.555 8.531 26.516 1 92.06 228 PRO A CA 1
ATOM 1703 C C . PRO A 1 228 ? 8.883 9.633 27.328 1 92.06 228 PRO A C 1
ATOM 1705 O O . PRO A 1 228 ? 7.902 10.227 26.875 1 92.06 228 PRO A O 1
ATOM 1708 N N . LEU A 1 229 ? 9.367 9.953 28.453 1 92.19 229 LEU A N 1
ATOM 1709 C CA . LEU A 1 229 ? 8.773 10.961 29.328 1 92.19 229 LEU A CA 1
ATOM 1710 C C . LEU A 1 229 ? 8.898 12.352 28.703 1 92.19 229 LEU A C 1
ATOM 1712 O O . LEU A 1 229 ? 8.078 13.227 28.969 1 92.19 229 LEU A O 1
ATOM 1716 N N . LEU A 1 230 ? 9.922 12.531 27.938 1 91.88 230 LEU A N 1
ATOM 1717 C CA . LEU A 1 230 ? 10.133 13.828 27.297 1 91.88 230 LEU A CA 1
ATOM 1718 C C . LEU A 1 230 ? 9.367 13.93 25.984 1 91.88 230 LEU A C 1
ATOM 1720 O O . LEU A 1 230 ? 9.297 15.008 25.391 1 91.88 230 LEU A O 1
ATOM 1724 N N . GLY A 1 231 ? 8.852 12.852 25.484 1 89.06 231 GLY A N 1
ATOM 1725 C CA . GLY A 1 231 ? 8.055 12.844 24.266 1 89.06 231 GLY A CA 1
ATOM 1726 C C . GLY A 1 231 ? 8.805 13.375 23.062 1 89.06 231 GLY A C 1
ATOM 1727 O O . GLY A 1 231 ? 10 13.133 22.906 1 89.06 231 GLY A O 1
ATOM 1728 N N . MET A 1 232 ? 8.023 14.016 22.25 1 89.38 232 MET A N 1
ATOM 1729 C CA . MET A 1 232 ? 8.609 14.508 21 1 89.38 232 MET A CA 1
ATOM 1730 C C . MET A 1 232 ? 9.531 15.695 21.266 1 89.38 232 MET A C 1
ATOM 1732 O O . MET A 1 232 ? 10.445 15.961 20.5 1 89.38 232 MET A O 1
ATOM 1736 N N . LYS A 1 233 ? 9.32 16.438 22.297 1 90.25 233 LYS A N 1
ATOM 1737 C CA . LYS A 1 233 ? 10.227 17.516 22.672 1 90.25 233 LYS A CA 1
ATOM 1738 C C . LYS A 1 233 ? 11.641 16.984 22.906 1 90.25 233 LYS A C 1
ATOM 1740 O O . LYS A 1 233 ? 12.617 17.578 22.469 1 90.25 233 LYS A O 1
ATOM 1745 N N . GLY A 1 234 ? 11.664 15.859 23.578 1 93.75 234 GLY A N 1
ATOM 1746 C CA . GLY A 1 234 ? 12.953 15.203 23.766 1 93.75 234 GLY A CA 1
ATOM 1747 C C . GLY A 1 234 ? 13.594 14.75 22.469 1 93.75 234 GLY A C 1
ATOM 1748 O O . GLY A 1 234 ? 14.805 14.875 22.297 1 93.75 234 GLY A O 1
ATOM 1749 N N . ALA A 1 235 ? 12.828 14.242 21.594 1 95.75 235 ALA A N 1
ATOM 1750 C CA . ALA A 1 235 ? 13.312 13.789 20.297 1 95.75 235 ALA A CA 1
ATOM 1751 C C . ALA A 1 235 ? 13.883 14.953 19.484 1 95.75 235 ALA A C 1
ATOM 1753 O O . ALA A 1 235 ? 14.914 14.812 18.828 1 95.75 235 ALA A O 1
ATOM 1754 N N . VAL A 1 236 ? 13.25 16.109 19.578 1 95.69 236 VAL A N 1
ATOM 1755 C CA . VAL A 1 236 ? 13.695 17.297 18.859 1 95.69 236 VAL A CA 1
ATOM 1756 C C . VAL A 1 236 ? 15.031 17.781 19.422 1 95.69 236 VAL A C 1
ATOM 1758 O O . VAL A 1 236 ? 15.961 18.078 18.672 1 95.69 236 VAL A O 1
ATOM 1761 N N . GLN A 1 237 ? 15.102 17.812 20.672 1 96.81 237 GLN A N 1
ATOM 1762 C CA . GLN A 1 237 ? 16.328 18.234 21.328 1 96.81 237 GLN A CA 1
ATOM 1763 C C . GLN A 1 237 ? 17.5 17.312 20.953 1 96.81 237 GLN A C 1
ATOM 1765 O O . GLN A 1 237 ? 18.594 17.781 20.656 1 96.81 237 GLN A O 1
ATOM 1770 N N . LYS A 1 238 ? 17.203 16.078 20.953 1 97.62 238 LYS A N 1
ATOM 1771 C CA . LYS A 1 238 ? 18.234 15.102 20.594 1 97.62 238 LYS A CA 1
ATOM 1772 C C . LYS A 1 238 ? 18.672 15.281 19.141 1 97.62 238 LYS A C 1
ATOM 1774 O O . LYS A 1 238 ? 19.859 15.164 18.828 1 97.62 238 LYS A O 1
ATOM 1779 N N . ALA A 1 239 ? 17.75 15.5 18.281 1 97.94 239 ALA A N 1
ATOM 1780 C CA . ALA A 1 239 ? 18.078 15.742 16.875 1 97.94 239 ALA A CA 1
ATOM 1781 C C . ALA A 1 239 ? 19 16.938 16.719 1 97.94 239 ALA A C 1
ATOM 1783 O O . ALA A 1 239 ? 19.953 16.906 15.953 1 97.94 239 ALA A O 1
ATOM 1784 N N . GLU A 1 240 ? 18.734 17.984 17.484 1 97.69 240 GLU A N 1
ATOM 1785 C CA . GLU A 1 240 ? 19.547 19.188 17.438 1 97.69 240 GLU A CA 1
ATOM 1786 C C . GLU A 1 240 ? 20.953 18.922 17.969 1 97.69 240 GLU A C 1
ATOM 1788 O O . GLU A 1 240 ? 21.938 19.391 17.406 1 97.69 240 GLU A O 1
ATOM 1793 N N . GLU A 1 241 ? 20.953 18.188 18.969 1 98 241 GLU A N 1
ATOM 1794 C CA . GLU A 1 241 ? 22.25 17.812 19.531 1 98 241 GLU A CA 1
ATOM 1795 C C . GLU A 1 241 ? 23.078 17 18.531 1 98 241 GLU A C 1
ATOM 1797 O O . GLU A 1 241 ? 24.266 17.25 18.359 1 98 241 GLU A O 1
ATOM 1802 N N . LEU A 1 242 ? 22.438 16.031 17.953 1 97.75 242 LEU A N 1
ATOM 1803 C CA . LEU A 1 242 ? 23.109 15.18 16.984 1 97.75 242 LEU A CA 1
ATOM 1804 C C . LEU A 1 242 ? 23.594 15.992 15.789 1 97.75 242 LEU A C 1
ATOM 1806 O O . LEU A 1 242 ? 24.703 15.766 15.281 1 97.75 242 LEU A O 1
ATOM 1810 N N . ALA A 1 243 ? 22.766 16.844 15.375 1 97.75 243 ALA A N 1
ATOM 1811 C CA . ALA A 1 243 ? 23.141 17.688 14.234 1 97.75 243 ALA A CA 1
ATOM 1812 C C . ALA A 1 243 ? 24.375 18.531 14.562 1 97.75 243 ALA A C 1
ATOM 1814 O O . ALA A 1 243 ? 25.25 18.703 13.719 1 97.75 243 ALA A O 1
ATOM 1815 N N . ALA A 1 244 ? 24.438 19.062 15.703 1 97.44 244 ALA A N 1
ATOM 1816 C CA . ALA A 1 244 ? 25.547 19.906 16.141 1 97.44 244 ALA A CA 1
ATOM 1817 C C . ALA A 1 244 ? 26.859 19.109 16.172 1 97.44 244 ALA A C 1
ATOM 1819 O O . ALA A 1 244 ? 27.922 19.672 15.922 1 97.44 244 ALA A O 1
ATOM 1820 N N . LYS A 1 245 ? 26.75 17.844 16.344 1 97.25 245 LYS A N 1
ATOM 1821 C CA . LYS A 1 245 ? 27.938 17.016 16.516 1 97.25 245 LYS A CA 1
ATOM 1822 C C . LYS A 1 245 ? 28.281 16.266 15.234 1 97.25 245 LYS A C 1
ATOM 1824 O O . LYS A 1 245 ? 29.344 15.641 15.141 1 97.25 245 LYS A O 1
ATOM 1829 N N . THR A 1 246 ? 27.422 16.281 14.312 1 97.62 246 THR A N 1
ATOM 1830 C CA . THR A 1 246 ? 27.609 15.508 13.094 1 97.62 246 THR A CA 1
ATOM 1831 C C . THR A 1 246 ? 27.922 16.422 11.906 1 97.62 246 THR A C 1
ATOM 1833 O O . THR A 1 246 ? 27.047 17.125 11.414 1 97.62 246 THR A O 1
ATOM 1836 N N . PRO A 1 247 ? 29.125 16.359 11.461 1 96.62 247 PRO A N 1
ATOM 1837 C CA . PRO A 1 247 ? 29.453 17.172 10.289 1 96.62 247 PRO A CA 1
ATOM 1838 C C . PRO A 1 247 ? 28.609 16.844 9.07 1 96.62 247 PRO A C 1
ATOM 1840 O O . PRO A 1 247 ? 28.281 15.672 8.844 1 96.62 247 PRO A O 1
ATOM 1843 N N . ASN A 1 248 ? 28.25 17.812 8.297 1 97.06 248 ASN A N 1
ATOM 1844 C CA . ASN A 1 248 ? 27.5 17.688 7.051 1 97.06 248 ASN A CA 1
ATOM 1845 C C . ASN A 1 248 ? 26.094 17.141 7.293 1 97.06 248 ASN A C 1
ATOM 1847 O O . ASN A 1 248 ? 25.562 16.406 6.461 1 97.06 248 ASN A O 1
ATOM 1851 N N . SER A 1 249 ? 25.609 17.422 8.461 1 98.31 249 SER A N 1
ATOM 1852 C CA . SER A 1 249 ? 24.25 16.953 8.766 1 98.31 249 SER A CA 1
ATOM 1853 C C . SER A 1 249 ? 23.219 18.016 8.391 1 98.31 249 SER A C 1
ATOM 1855 O O . SER A 1 249 ? 23.562 19.188 8.195 1 98.31 249 SER A O 1
ATOM 1857 N N . TYR A 1 250 ? 22 17.609 8.219 1 98.5 250 TYR A N 1
ATOM 1858 C CA . TYR A 1 250 ? 20.891 18.469 7.836 1 98.5 250 TYR A CA 1
ATOM 1859 C C . TYR A 1 250 ? 19.594 17.984 8.469 1 98.5 250 TYR A C 1
ATOM 1861 O O . TYR A 1 250 ? 19.203 16.828 8.305 1 98.5 250 TYR A O 1
ATOM 1869 N N . ILE A 1 251 ? 18.969 18.844 9.258 1 98.56 251 ILE A N 1
ATOM 1870 C CA . ILE A 1 251 ? 17.656 18.531 9.805 1 98.56 251 ILE A CA 1
ATOM 1871 C C . ILE A 1 251 ? 16.562 19.016 8.844 1 98.56 251 ILE A C 1
ATOM 1873 O O . ILE A 1 251 ? 16.5 20.203 8.508 1 98.56 251 ILE A O 1
ATOM 1877 N N . LEU A 1 252 ? 15.719 18.203 8.398 1 98 252 LEU A N 1
ATOM 1878 C CA . LEU A 1 252 ? 14.742 18.484 7.352 1 98 252 LEU A CA 1
ATOM 1879 C C . LEU A 1 252 ? 13.625 19.375 7.883 1 98 252 LEU A C 1
ATOM 1881 O O . LEU A 1 252 ? 13.18 20.297 7.195 1 98 252 LEU A O 1
ATOM 1885 N N . GLN A 1 253 ? 13.078 19.172 9.117 1 96.56 253 GLN A N 1
ATOM 1886 C CA . GLN A 1 253 ? 12.141 20.047 9.805 1 96.56 253 GLN A CA 1
ATOM 1887 C C . GLN A 1 253 ? 10.781 20.062 9.102 1 96.56 253 GLN A C 1
ATOM 1889 O O . GLN A 1 253 ? 10.336 21.125 8.641 1 96.56 253 GLN A O 1
ATOM 1894 N N . GLN A 1 254 ? 10 19.016 9.258 1 96.88 254 GLN A N 1
ATOM 1895 C CA . GLN A 1 254 ? 8.773 18.812 8.484 1 96.88 254 GLN A CA 1
ATOM 1896 C C . GLN A 1 254 ? 7.742 19.891 8.812 1 96.88 254 GLN A C 1
ATOM 1898 O O . GLN A 1 254 ? 6.867 20.188 7.992 1 96.88 254 GLN A O 1
ATOM 1903 N N . PHE A 1 255 ? 7.836 20.578 9.977 1 97.12 255 PHE A N 1
ATOM 1904 C CA . PHE A 1 255 ? 6.805 21.516 10.422 1 97.12 255 PHE A CA 1
ATOM 1905 C C . PHE A 1 255 ? 7.113 22.938 9.953 1 97.12 255 PHE A C 1
ATOM 1907 O O . PHE A 1 255 ? 6.25 23.812 10 1 97.12 255 PHE A O 1
ATOM 1914 N N . GLU A 1 256 ? 8.305 23.109 9.461 1 97.56 256 GLU A N 1
ATOM 1915 C CA . GLU A 1 256 ? 8.742 24.453 9.109 1 97.56 256 GLU A CA 1
ATOM 1916 C C . GLU A 1 256 ? 9.203 24.531 7.66 1 97.56 256 GLU A C 1
ATOM 1918 O O . GLU A 1 256 ? 9.312 25.609 7.09 1 97.56 256 GLU A O 1
ATOM 1923 N N . ASN A 1 257 ? 9.484 23.406 7.043 1 98.5 257 ASN A N 1
ATOM 1924 C CA . ASN A 1 257 ? 10.094 23.328 5.719 1 98.5 257 ASN A CA 1
ATOM 1925 C C . ASN A 1 257 ? 9.094 23.641 4.617 1 98.5 257 ASN A C 1
ATOM 1927 O O . ASN A 1 257 ? 8.125 22.906 4.414 1 98.5 257 ASN A O 1
ATOM 1931 N N . ALA A 1 258 ? 9.383 24.641 3.83 1 98.62 258 ALA A N 1
ATOM 1932 C CA . ALA A 1 258 ? 8.461 25.109 2.799 1 98.62 258 ALA A CA 1
ATOM 1933 C C . ALA A 1 258 ? 8.312 24.078 1.685 1 98.62 258 ALA A C 1
ATOM 1935 O O . ALA A 1 258 ? 7.348 24.125 0.917 1 98.62 258 ALA A O 1
ATOM 1936 N N . ALA A 1 259 ? 9.242 23.141 1.584 1 98.81 259 ALA A N 1
ATOM 1937 C CA . ALA A 1 259 ? 9.148 22.094 0.583 1 98.81 259 ALA A CA 1
ATOM 1938 C C . ALA A 1 259 ? 8 21.125 0.899 1 98.81 259 ALA A C 1
ATOM 1940 O O . ALA A 1 259 ? 7.555 20.375 0.031 1 98.81 259 ALA A O 1
ATOM 1941 N N . ASN A 1 260 ? 7.555 21.203 2.162 1 98.75 260 ASN A N 1
ATOM 1942 C CA . ASN A 1 260 ? 6.422 20.391 2.592 1 98.75 260 ASN A CA 1
ATOM 1943 C C . ASN A 1 260 ? 5.133 20.812 1.898 1 98.75 260 ASN A C 1
ATOM 1945 O O . ASN A 1 260 ? 4.582 20.078 1.086 1 98.75 260 ASN A O 1
ATOM 1949 N N . PRO A 1 261 ? 4.629 22.047 1.991 1 98.88 261 PRO A N 1
ATOM 1950 C CA . PRO A 1 261 ? 3.438 22.438 1.229 1 98.88 261 PRO A CA 1
ATOM 1951 C C . PRO A 1 261 ? 3.711 22.562 -0.267 1 98.88 261 PRO A C 1
ATOM 1953 O O . PRO A 1 261 ? 2.797 22.422 -1.081 1 98.88 261 PRO A O 1
ATOM 1956 N N . LYS A 1 262 ? 4.941 22.766 -0.667 1 98.88 262 LYS A N 1
ATOM 1957 C CA . LYS A 1 262 ? 5.301 22.984 -2.066 1 98.88 262 LYS A CA 1
ATOM 1958 C C . LYS A 1 262 ? 4.902 21.781 -2.92 1 98.88 262 LYS A C 1
ATOM 1960 O O . LYS A 1 262 ? 4.34 21.938 -4.004 1 98.88 262 LYS A O 1
ATOM 1965 N N . ILE A 1 263 ? 5.156 20.594 -2.426 1 98.94 263 ILE A N 1
ATOM 1966 C CA . ILE A 1 263 ? 4.902 19.391 -3.213 1 98.94 263 ILE A CA 1
ATOM 1967 C C . ILE A 1 263 ? 3.4 19.203 -3.414 1 98.94 263 ILE A C 1
ATOM 1969 O O . ILE A 1 263 ? 2.963 18.703 -4.445 1 98.94 263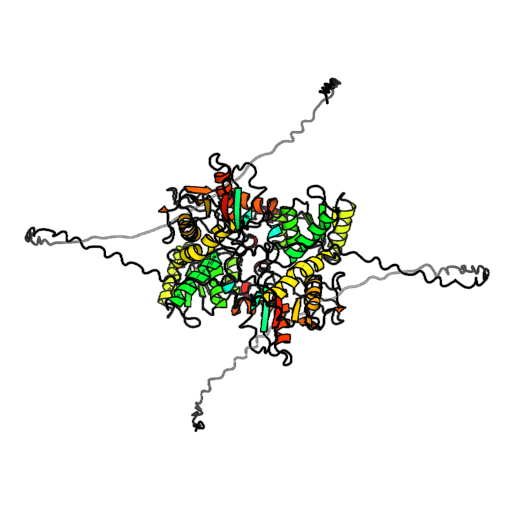 ILE A O 1
ATOM 1973 N N . HIS A 1 264 ? 2.609 19.578 -2.469 1 98.94 264 HIS A N 1
ATOM 1974 C CA . HIS A 1 264 ? 1.16 19.484 -2.594 1 98.94 264 HIS A CA 1
ATOM 1975 C C . HIS A 1 264 ? 0.613 20.531 -3.545 1 98.94 264 HIS A C 1
ATOM 1977 O O . HIS A 1 264 ? -0.365 20.297 -4.258 1 98.94 264 HIS A O 1
ATOM 1983 N N . TYR A 1 265 ? 1.226 21.688 -3.514 1 98.94 265 TYR A N 1
ATOM 1984 C CA . TYR A 1 265 ? 0.885 22.719 -4.492 1 98.94 265 TYR A CA 1
ATOM 1985 C C . TYR A 1 265 ? 1.193 22.25 -5.906 1 98.94 265 TYR A C 1
ATOM 1987 O O . TYR A 1 265 ? 0.402 22.469 -6.828 1 98.94 265 TYR A O 1
ATOM 1995 N N . GLU A 1 266 ? 2.258 21.516 -6.082 1 98.81 266 GLU A N 1
ATOM 1996 C CA . GLU A 1 266 ? 2.764 21.172 -7.41 1 98.81 266 GLU A CA 1
ATOM 1997 C C . GLU A 1 266 ? 2.135 19.875 -7.926 1 98.81 266 GLU A C 1
ATOM 1999 O O . GLU A 1 266 ? 2.119 19.625 -9.133 1 98.81 266 GLU A O 1
ATOM 2004 N N . THR A 1 267 ? 1.626 19.031 -7.004 1 98.75 267 THR A N 1
ATOM 2005 C CA . THR A 1 267 ? 1.183 17.719 -7.473 1 98.75 267 THR A CA 1
ATOM 2006 C C . THR A 1 267 ? -0.224 17.406 -6.965 1 98.75 267 THR A C 1
ATOM 2008 O O . THR A 1 267 ? -1.178 17.375 -7.746 1 98.75 267 THR A O 1
ATOM 2011 N N . THR A 1 268 ? -0.464 17.406 -5.664 1 98.88 268 THR A N 1
ATOM 2012 C CA . THR A 1 268 ? -1.748 17.016 -5.102 1 98.88 268 THR A CA 1
ATOM 2013 C C . THR A 1 268 ? -2.871 17.906 -5.621 1 98.88 268 THR A C 1
ATOM 2015 O O . THR A 1 268 ? -3.92 17.406 -6.043 1 98.88 268 THR A O 1
ATOM 2018 N N . GLY A 1 269 ? -2.654 19.219 -5.594 1 98.88 269 GLY A N 1
ATOM 2019 C CA . GLY A 1 269 ? -3.631 20.172 -6.109 1 98.88 269 GLY A CA 1
ATOM 2020 C C . GLY A 1 269 ? -3.973 19.938 -7.57 1 98.88 269 GLY A C 1
ATOM 2021 O O . GLY A 1 269 ? -5.133 19.703 -7.914 1 98.88 269 GLY A O 1
ATOM 2022 N N . PRO A 1 270 ? -2.969 19.938 -8.43 1 98.81 270 PRO A N 1
ATOM 2023 C CA . PRO A 1 270 ? -3.195 19.688 -9.852 1 98.81 270 PRO A CA 1
ATOM 2024 C C . PRO A 1 270 ? -3.861 18.344 -10.117 1 98.81 270 PRO A C 1
ATOM 2026 O O . PRO A 1 270 ? -4.727 18.234 -10.992 1 98.81 270 PRO A O 1
ATOM 2029 N N . GLU A 1 271 ? -3.49 17.312 -9.375 1 98.75 271 GLU A N 1
ATOM 2030 C CA . GLU A 1 271 ? -4.086 16 -9.555 1 98.75 271 GLU A CA 1
ATOM 2031 C C . GLU A 1 271 ? -5.578 16.016 -9.242 1 98.75 271 GLU A C 1
ATOM 2033 O O . GLU A 1 271 ? -6.383 15.445 -9.977 1 98.75 271 GLU A O 1
ATOM 2038 N N . ILE A 1 272 ? -5.91 16.641 -8.148 1 98.88 272 ILE A N 1
ATOM 2039 C CA . ILE A 1 272 ? -7.309 16.719 -7.738 1 98.88 272 ILE A CA 1
ATOM 2040 C C . ILE A 1 272 ? -8.102 17.531 -8.75 1 98.88 272 ILE A C 1
ATOM 2042 O O . ILE A 1 272 ? -9.203 17.156 -9.148 1 98.88 272 ILE A O 1
ATOM 2046 N N . TRP A 1 273 ? -7.535 18.672 -9.141 1 98.75 273 TRP A N 1
ATOM 2047 C CA . TRP A 1 273 ? -8.195 19.516 -10.125 1 98.75 273 TRP A CA 1
ATOM 2048 C C . TRP A 1 273 ? -8.477 18.75 -11.414 1 98.75 273 TRP A C 1
ATOM 2050 O O . TRP A 1 273 ? -9.609 18.719 -11.898 1 98.75 273 TRP A O 1
ATOM 2060 N N . LYS A 1 274 ? -7.473 18.094 -11.953 1 98.25 274 LYS A N 1
ATOM 2061 C CA . LYS A 1 274 ? -7.609 17.297 -13.172 1 98.25 274 LYS A CA 1
ATOM 2062 C C . LYS A 1 274 ? -8.586 16.141 -12.977 1 98.25 274 LYS A C 1
ATOM 2064 O O . LYS A 1 274 ? -9.453 15.914 -13.82 1 98.25 274 LYS A O 1
ATOM 2069 N N . GLY A 1 275 ? -8.492 15.477 -11.875 1 98.44 275 GLY A N 1
ATOM 2070 C CA . GLY A 1 275 ? -9.312 14.305 -11.617 1 98.44 275 GLY A CA 1
ATOM 2071 C C . GLY A 1 275 ? -10.789 14.625 -11.469 1 98.44 275 GLY A C 1
ATOM 2072 O O . GLY A 1 275 ? -11.641 13.789 -11.758 1 98.44 275 GLY A O 1
ATOM 2073 N N . THR A 1 276 ? -11.031 15.852 -11.023 1 98.5 276 THR A N 1
ATOM 2074 C CA . THR A 1 276 ? -12.414 16.25 -10.828 1 98.5 276 THR A CA 1
ATOM 2075 C C . THR A 1 276 ? -12.93 17.031 -12.039 1 98.5 276 THR A C 1
ATOM 2077 O O . THR A 1 276 ? -14.078 17.469 -12.055 1 98.5 276 THR A O 1
ATOM 2080 N N . GLY A 1 277 ? -12.047 17.234 -12.977 1 97.5 277 GLY A N 1
ATOM 2081 C CA . GLY A 1 277 ? -12.422 18.047 -14.117 1 97.5 277 GLY A CA 1
ATOM 2082 C C . GLY A 1 277 ? -12.742 19.484 -13.727 1 97.5 277 GLY A C 1
ATOM 2083 O O . GLY A 1 277 ? -13.617 20.109 -14.328 1 97.5 277 GLY A O 1
ATOM 2084 N N . GLY A 1 278 ? -12.18 19.844 -12.664 1 98 278 GLY A N 1
ATOM 2085 C CA . GLY A 1 278 ? -12.398 21.203 -12.188 1 98 278 GLY A CA 1
ATOM 2086 C C . GLY A 1 278 ? -13.719 21.375 -11.461 1 98 278 GLY A C 1
ATOM 2087 O O . GLY A 1 278 ? -14.133 22.516 -11.188 1 98 278 GLY A O 1
ATOM 2088 N N . LYS A 1 279 ? -14.336 20.312 -11.086 1 98.06 279 LYS A N 1
ATOM 2089 C CA . LYS A 1 279 ? -15.688 20.375 -10.547 1 98.06 279 LYS A CA 1
ATOM 2090 C C . LYS A 1 279 ? -15.672 20.359 -9.023 1 98.06 279 LYS A C 1
ATOM 2092 O O . LYS A 1 279 ? -16.719 20.484 -8.383 1 98.06 279 LYS A O 1
ATOM 2097 N N . ILE A 1 280 ? -14.516 20.281 -8.438 1 98.81 280 ILE A N 1
ATOM 2098 C CA . ILE A 1 280 ? -14.414 20.25 -6.98 1 98.81 280 ILE A CA 1
ATOM 2099 C C . ILE A 1 280 ? -14.977 21.547 -6.402 1 98.81 280 ILE A C 1
ATOM 2101 O O . ILE A 1 280 ? -14.719 22.641 -6.93 1 98.81 280 ILE A O 1
ATOM 2105 N N . ASP A 1 281 ? -15.758 21.359 -5.285 1 98.88 281 ASP A N 1
ATOM 2106 C CA . ASP A 1 281 ? -16.297 22.516 -4.574 1 98.88 281 ASP A CA 1
ATOM 2107 C C . ASP A 1 281 ? -15.617 22.703 -3.217 1 98.88 281 ASP A C 1
ATOM 2109 O O . ASP A 1 281 ? -15.609 23.797 -2.658 1 98.88 281 ASP A O 1
ATOM 2113 N N . GLY A 1 282 ? -15.078 21.688 -2.68 1 98.94 282 GLY A N 1
ATOM 2114 C CA . GLY A 1 282 ? -14.43 21.766 -1.382 1 98.94 282 GLY A CA 1
ATOM 2115 C C . GLY A 1 282 ? -13.414 20.672 -1.15 1 98.94 282 GLY A C 1
ATOM 2116 O O . GLY A 1 282 ? -13.602 19.531 -1.606 1 98.94 282 GLY A O 1
ATOM 2117 N N . LEU A 1 283 ? -12.367 21 -0.438 1 98.94 283 LEU A N 1
ATOM 2118 C CA . LEU A 1 283 ? -11.328 20.062 0.007 1 98.94 283 LEU A CA 1
ATOM 2119 C C . LEU A 1 283 ? -11.414 19.844 1.514 1 98.94 283 LEU A C 1
ATOM 2121 O O . LEU A 1 283 ? -11.523 20.812 2.281 1 98.94 283 LEU A O 1
ATOM 2125 N N . VAL A 1 284 ? -11.414 18.594 1.917 1 98.94 284 VAL A N 1
ATOM 2126 C CA . VAL A 1 284 ? -11.391 18.219 3.33 1 98.94 284 VAL A CA 1
ATOM 2127 C C . VAL A 1 284 ? -10.102 17.469 3.65 1 98.94 284 VAL A C 1
ATOM 2129 O O . VAL A 1 284 ? -9.781 16.469 3.002 1 98.94 284 VAL A O 1
ATOM 2132 N N . SER A 1 285 ? -9.352 17.922 4.594 1 98.88 285 SER A N 1
ATOM 2133 C CA . SER A 1 285 ? -8.086 17.297 4.934 1 98.88 285 SER A CA 1
ATOM 2134 C C . SER A 1 285 ? -7.789 17.422 6.422 1 98.88 285 SER A C 1
ATOM 2136 O O . SER A 1 285 ? -7.992 18.484 7.016 1 98.88 285 SER A O 1
ATOM 2138 N N . GLY A 1 286 ? -7.32 16.281 7.008 1 98.69 286 GLY A N 1
ATOM 2139 C CA . GLY A 1 286 ? -6.762 16.391 8.344 1 98.69 286 GLY A CA 1
ATOM 2140 C C . GLY A 1 286 ? -5.523 17.266 8.406 1 98.69 286 GLY A C 1
ATOM 2141 O O . GLY A 1 286 ? -4.773 17.359 7.434 1 98.69 286 GLY A O 1
ATOM 2142 N N . ILE A 1 287 ? -5.324 17.891 9.609 1 98.5 287 ILE A N 1
ATOM 2143 C CA . ILE A 1 287 ? -4.199 18.797 9.742 1 98.5 287 ILE A CA 1
ATOM 2144 C C . ILE A 1 287 ? -3.162 18.203 10.695 1 98.5 287 ILE A C 1
ATOM 2146 O O . ILE A 1 287 ? -3.383 18.156 11.906 1 98.5 287 ILE A O 1
ATOM 2150 N N . GLY A 1 288 ? -2.109 17.719 10.078 1 96.19 288 GLY A N 1
ATOM 2151 C CA . GLY A 1 288 ? -0.899 17.391 10.812 1 96.19 288 GLY A CA 1
ATOM 2152 C C . GLY A 1 288 ? 0.137 18.5 10.789 1 96.19 288 GLY A C 1
ATOM 2153 O O . GLY A 1 288 ? -0.003 19.5 11.5 1 96.19 288 GLY A O 1
ATOM 2154 N N . THR A 1 289 ? 1.025 18.344 9.812 1 96.38 289 THR A N 1
ATOM 2155 C CA . THR A 1 289 ? 1.933 19.453 9.578 1 96.38 289 THR A CA 1
ATOM 2156 C C . THR A 1 289 ? 1.201 20.609 8.906 1 96.38 289 THR A C 1
ATOM 2158 O O . THR A 1 289 ? 1.634 21.766 9 1 96.38 289 THR A O 1
ATOM 2161 N N . GLY A 1 290 ? 0.188 20.297 8.242 1 98.06 290 GLY A N 1
ATOM 2162 C CA . GLY A 1 290 ? -0.573 21.328 7.543 1 98.06 290 GLY A CA 1
ATOM 2163 C C . GLY A 1 290 ? -0.117 21.531 6.113 1 98.06 290 GLY A C 1
ATOM 2164 O O . GLY A 1 290 ? -0.689 22.359 5.391 1 98.06 290 GLY A O 1
ATOM 2165 N N . GLY A 1 291 ? 0.842 20.75 5.676 1 98.62 291 GLY A N 1
ATOM 2166 C CA . GLY A 1 291 ? 1.359 20.906 4.324 1 98.62 291 GLY A CA 1
ATOM 2167 C C . GLY A 1 291 ? 0.338 20.562 3.254 1 98.62 291 GLY A C 1
ATOM 2168 O O . GLY A 1 291 ? 0.236 21.266 2.242 1 98.62 291 GLY A O 1
ATOM 2169 N N . THR A 1 292 ? -0.455 19.516 3.467 1 98.88 292 THR A N 1
ATOM 2170 C CA . THR A 1 292 ? -1.409 19.047 2.475 1 98.88 292 THR A CA 1
ATOM 2171 C C . THR A 1 292 ? -2.467 20.109 2.182 1 98.88 292 THR A C 1
ATOM 2173 O O . THR A 1 292 ? -2.654 20.5 1.03 1 98.88 292 THR A O 1
ATOM 2176 N N . ILE A 1 293 ? -3.066 20.641 3.219 1 98.88 293 ILE A N 1
ATOM 2177 C CA . ILE A 1 293 ? -4.168 21.578 3.002 1 98.88 293 ILE A CA 1
ATOM 2178 C C . ILE A 1 293 ? -3.625 22.922 2.508 1 98.88 293 ILE A C 1
ATOM 2180 O O . ILE A 1 293 ? -4.258 23.594 1.689 1 98.88 293 ILE A O 1
ATOM 2184 N N . THR A 1 294 ? -2.443 23.297 2.971 1 98.94 294 THR A N 1
ATOM 2185 C CA . THR A 1 294 ? -1.85 24.562 2.572 1 98.94 294 THR A CA 1
ATOM 2186 C C . THR A 1 294 ? -1.495 24.547 1.088 1 98.94 294 THR A C 1
ATOM 2188 O O . THR A 1 294 ? -1.937 25.422 0.334 1 98.94 294 THR A O 1
ATOM 2191 N N . GLY A 1 295 ? -0.731 23.547 0.685 1 98.94 295 GLY A N 1
ATOM 2192 C CA . GLY A 1 295 ? -0.292 23.5 -0.701 1 98.94 295 GLY A CA 1
ATOM 2193 C C . GLY A 1 295 ? -1.422 23.219 -1.673 1 98.94 295 GLY A C 1
ATOM 2194 O O . GLY A 1 295 ? -1.558 23.906 -2.689 1 98.94 295 GLY A O 1
ATOM 2195 N N . THR A 1 296 ? -2.217 22.219 -1.39 1 98.94 296 THR A N 1
ATOM 2196 C CA . THR A 1 296 ? -3.334 21.828 -2.248 1 98.94 296 THR A CA 1
ATOM 2197 C C . THR A 1 296 ? -4.363 22.953 -2.328 1 98.94 296 THR A C 1
ATOM 2199 O O . THR A 1 296 ? -4.84 23.281 -3.414 1 98.94 296 THR A O 1
ATOM 2202 N N . GLY A 1 297 ? -4.652 23.516 -1.169 1 98.94 297 GLY A N 1
ATOM 2203 C CA . GLY A 1 297 ? -5.633 24.578 -1.1 1 98.94 297 GLY A CA 1
ATOM 2204 C C . GLY A 1 297 ? -5.242 25.797 -1.909 1 98.94 297 GLY A C 1
ATOM 2205 O O . GLY A 1 297 ? -6.066 26.359 -2.637 1 98.94 297 GLY A O 1
ATOM 2206 N N . LYS A 1 298 ? -4.027 26.203 -1.739 1 98.88 298 LYS A N 1
ATOM 2207 C CA . LYS A 1 298 ? -3.545 27.359 -2.492 1 98.88 298 LYS A CA 1
ATOM 2208 C C . LYS A 1 298 ? -3.713 27.141 -3.994 1 98.88 298 LYS A C 1
ATOM 2210 O O . LYS A 1 298 ? -4.234 28.016 -4.695 1 98.88 298 LYS A O 1
ATOM 2215 N N . TYR A 1 299 ? -3.289 25.969 -4.496 1 98.94 299 TYR A N 1
ATOM 2216 C CA . TYR A 1 299 ? -3.426 25.672 -5.922 1 98.94 299 TYR A CA 1
ATOM 2217 C C . TYR A 1 299 ? -4.887 25.719 -6.348 1 98.94 299 TYR A C 1
ATOM 2219 O O . TYR A 1 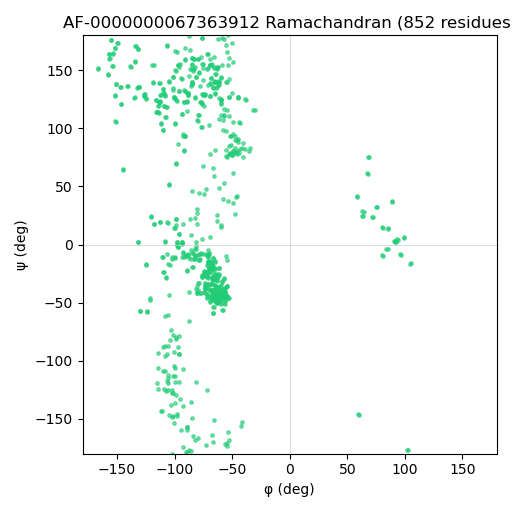299 ? -5.23 26.359 -7.344 1 98.94 299 TYR A O 1
ATOM 2227 N N . LEU A 1 300 ? -5.73 25 -5.609 1 98.94 300 LEU A N 1
ATOM 2228 C CA . LEU A 1 300 ? -7.137 24.875 -5.984 1 98.94 300 LEU A CA 1
ATOM 2229 C C . LEU A 1 300 ? -7.82 26.25 -6 1 98.94 300 LEU A C 1
ATOM 2231 O O . LEU A 1 300 ? -8.586 26.547 -6.918 1 98.94 300 LEU A O 1
ATOM 2235 N N . GLN A 1 301 ? -7.508 27.078 -5.051 1 98.81 301 GLN A N 1
ATOM 2236 C CA . GLN A 1 301 ? -8.141 28.391 -4.973 1 98.81 301 GLN A CA 1
ATOM 2237 C C . GLN A 1 301 ? -7.625 29.328 -6.062 1 98.81 301 GLN A C 1
ATOM 2239 O O . GLN A 1 301 ? -8.297 30.281 -6.441 1 98.81 301 GLN A O 1
ATOM 2244 N N . GLU A 1 302 ? -6.422 29.109 -6.5 1 98.75 302 GLU A N 1
ATOM 2245 C CA . GLU A 1 302 ? -5.922 29.844 -7.656 1 98.75 302 GLU A CA 1
ATOM 2246 C C . GLU A 1 302 ? -6.68 29.469 -8.922 1 98.75 302 GLU A C 1
ATOM 2248 O O . GLU A 1 302 ? -6.793 30.281 -9.852 1 98.75 302 GLU A O 1
ATOM 2253 N N . GLN A 1 303 ? -7.172 28.25 -9.008 1 98.69 303 GLN A N 1
ATOM 2254 C CA . GLN A 1 303 ? -7.992 27.812 -10.141 1 98.69 303 GLN A CA 1
ATOM 2255 C C . GLN A 1 303 ? -9.414 28.344 -10.016 1 98.69 303 GLN A C 1
ATOM 2257 O O . GLN A 1 303 ? -10.023 28.766 -11.008 1 98.69 303 GLN A O 1
ATOM 2262 N N . ASN A 1 304 ? -9.945 28.312 -8.844 1 98.69 304 ASN A N 1
ATOM 2263 C CA . ASN A 1 304 ? -11.297 28.766 -8.508 1 98.69 304 ASN A CA 1
ATOM 2264 C C . ASN A 1 304 ? -11.375 29.234 -7.059 1 98.69 304 ASN A C 1
ATOM 2266 O O . ASN A 1 304 ? -11.438 28.422 -6.133 1 98.69 304 ASN A O 1
ATOM 2270 N N . PRO A 1 305 ? -11.461 30.516 -6.824 1 98.31 305 PRO A N 1
ATOM 2271 C CA . PRO A 1 305 ? -11.414 31.078 -5.477 1 98.31 305 PRO A CA 1
ATOM 2272 C C . PRO A 1 305 ? -12.633 30.688 -4.637 1 98.31 305 PRO A C 1
ATOM 2274 O O . PRO A 1 305 ? -12.648 30.922 -3.424 1 98.31 305 PRO A O 1
ATOM 2277 N N . ASN A 1 306 ? -13.641 30.141 -5.223 1 98.38 306 ASN A N 1
ATOM 2278 C CA . ASN A 1 306 ? -14.852 29.766 -4.5 1 98.38 306 ASN A CA 1
ATOM 2279 C C . ASN A 1 306 ? -14.695 28.406 -3.818 1 98.38 306 ASN A C 1
ATOM 2281 O O . ASN A 1 306 ? -15.562 28 -3.041 1 98.38 306 ASN A O 1
ATOM 2285 N N . ILE A 1 307 ? -13.664 27.688 -4.117 1 98.88 307 ILE A N 1
ATOM 2286 C CA . ILE A 1 307 ? -13.445 26.375 -3.494 1 98.88 307 ILE A CA 1
ATOM 2287 C C . ILE A 1 307 ? -13.203 26.562 -1.996 1 98.88 307 ILE A C 1
ATOM 2289 O O . ILE A 1 307 ? -12.391 27.391 -1.589 1 98.88 307 ILE A O 1
ATOM 2293 N N . LYS A 1 308 ? -13.914 25.812 -1.217 1 98.94 308 LYS A N 1
ATOM 2294 C CA . LYS A 1 308 ? -13.812 25.906 0.237 1 98.94 308 LYS A CA 1
ATOM 2295 C C . LYS A 1 308 ? -12.812 24.875 0.779 1 98.94 308 LYS A C 1
ATOM 2297 O O . LYS A 1 308 ? -12.75 23.75 0.29 1 98.94 308 LYS A O 1
ATOM 2302 N N . LEU A 1 309 ? -12.094 25.281 1.781 1 98.94 309 LEU A N 1
ATOM 2303 C CA . LEU A 1 309 ? -11.125 24.422 2.436 1 98.94 309 LEU A CA 1
ATOM 2304 C C . LEU A 1 309 ? -11.562 24.094 3.859 1 98.94 309 LEU A C 1
ATOM 2306 O O . LEU A 1 309 ? -11.781 25 4.668 1 98.94 309 LEU A O 1
ATOM 2310 N N . TYR A 1 310 ? -11.68 22.828 4.137 1 98.94 310 TYR A N 1
ATOM 2311 C CA . TYR A 1 310 ? -12.07 22.328 5.453 1 98.94 310 TYR A CA 1
ATOM 2312 C C . TYR A 1 310 ? -10.93 21.562 6.109 1 98.94 310 TYR A C 1
ATOM 2314 O O . TYR A 1 310 ? -10.508 20.516 5.617 1 98.94 310 TYR A O 1
ATOM 2322 N N . GLY A 1 311 ? -10.391 22.094 7.184 1 98.88 311 GLY A N 1
ATOM 2323 C CA . GLY A 1 311 ? -9.445 21.359 8.008 1 98.88 311 GLY A CA 1
ATOM 2324 C C . GLY A 1 311 ? -10.125 20.469 9.039 1 98.88 311 GLY A C 1
ATOM 2325 O O . GLY A 1 311 ? -11.266 20.734 9.438 1 98.88 311 GLY A O 1
ATOM 2326 N N . VAL A 1 312 ? -9.43 19.406 9.453 1 98.88 312 VAL A N 1
ATOM 2327 C CA . VAL A 1 312 ? -9.969 18.5 10.461 1 98.88 312 VAL A CA 1
ATOM 2328 C C . VAL A 1 312 ? -8.977 18.359 11.617 1 98.88 312 VAL A C 1
ATOM 2330 O O . VAL A 1 312 ? -7.777 18.172 11.391 1 98.88 312 VAL A O 1
ATOM 2333 N N . GLU A 1 313 ? -9.398 18.531 12.836 1 98.62 313 GLU A N 1
ATOM 2334 C CA . GLU A 1 313 ? -8.594 18.281 14.023 1 98.62 313 GLU A CA 1
ATOM 2335 C C . GLU A 1 313 ? -9.383 17.5 15.07 1 98.62 313 GLU A C 1
ATOM 2337 O O . GLU A 1 313 ? -10.609 17.469 15.039 1 98.62 313 GLU A O 1
ATOM 2342 N N . PRO A 1 314 ? -8.68 16.828 15.969 1 98.62 314 PRO A N 1
ATOM 2343 C CA . PRO A 1 314 ? -9.367 16.078 17.031 1 98.62 314 PRO A CA 1
ATOM 2344 C C . PRO A 1 314 ? -10.133 17 17.984 1 98.62 314 PRO A C 1
ATOM 2346 O O . PRO A 1 314 ? -9.617 18.047 18.391 1 98.62 314 PRO A O 1
ATOM 2349 N N . THR A 1 315 ? -11.305 16.516 18.344 1 98.5 315 THR A N 1
ATOM 2350 C CA . THR A 1 315 ? -12.086 17.234 19.344 1 98.5 315 THR A CA 1
ATOM 2351 C C . THR A 1 315 ? -11.289 17.391 20.641 1 98.5 315 THR A C 1
ATOM 2353 O O . THR A 1 315 ? -11.391 18.406 21.312 1 98.5 315 THR A O 1
ATOM 2356 N N . GLU A 1 316 ? -10.445 16.516 20.922 1 97.88 316 GLU A N 1
ATOM 2357 C CA . GLU A 1 316 ? -9.703 16.453 22.188 1 97.88 316 GLU A CA 1
ATOM 2358 C C . GLU A 1 316 ? -8.492 17.375 22.156 1 97.88 316 GLU A C 1
ATOM 2360 O O . GLU A 1 316 ? -7.875 17.641 23.188 1 97.88 316 GLU A O 1
ATOM 2365 N N . SER A 1 317 ? -8.164 17.859 21 1 96.88 317 SER A N 1
ATOM 2366 C CA . SER A 1 317 ? -7.023 18.734 20.797 1 96.88 317 SER A CA 1
ATOM 2367 C C . SER A 1 317 ? -7.312 19.781 19.734 1 96.88 317 SER A C 1
ATOM 2369 O O . SER A 1 317 ? -6.582 19.891 18.734 1 96.88 317 SER A O 1
ATOM 2371 N N . ALA A 1 318 ? -8.258 20.656 20 1 96.75 318 ALA A N 1
ATOM 2372 C CA . ALA A 1 318 ? -8.82 21.531 18.984 1 96.75 318 ALA A CA 1
ATOM 2373 C C . ALA A 1 318 ? -8.195 22.922 19.047 1 96.75 318 ALA A C 1
ATOM 2375 O O . ALA A 1 318 ? -8.898 23.922 19.234 1 96.75 318 ALA A O 1
ATOM 2376 N N . ILE A 1 319 ? -6.996 23.047 18.703 1 96.06 319 ILE A N 1
ATOM 2377 C CA . ILE A 1 319 ? -6.219 24.281 18.859 1 96.06 319 ILE A CA 1
ATOM 2378 C C . ILE A 1 319 ? -6.68 25.312 17.828 1 96.06 319 ILE A C 1
ATOM 2380 O O . ILE A 1 319 ? -6.734 26.5 18.125 1 96.06 319 ILE A O 1
ATOM 2384 N N . LEU A 1 320 ? -6.98 24.875 16.641 1 97 320 LEU A N 1
ATOM 2385 C CA . LEU A 1 320 ? -7.363 25.781 15.57 1 97 320 LEU A CA 1
ATOM 2386 C C . LEU A 1 320 ? -8.75 26.359 15.828 1 97 320 LEU A C 1
ATOM 2388 O O . LEU A 1 320 ? -9.117 27.391 15.242 1 97 320 LEU A O 1
ATOM 2392 N N . ASN A 1 321 ? -9.453 25.719 16.656 1 96.5 321 ASN A N 1
ATOM 2393 C CA . ASN A 1 321 ? -10.758 26.219 17.078 1 96.5 321 ASN A CA 1
ATOM 2394 C C . ASN A 1 321 ? -10.664 26.984 18.391 1 96.5 321 ASN A C 1
ATOM 2396 O O . ASN A 1 321 ? -11.68 27.281 19.016 1 96.5 321 ASN A O 1
ATOM 2400 N N . GLY A 1 322 ? -9.445 27.234 18.844 1 95.56 322 GLY A N 1
ATOM 2401 C CA . GLY A 1 322 ? -9.25 28.047 20.047 1 95.56 322 GLY A CA 1
ATOM 2402 C C . GLY A 1 322 ? -9.133 27.219 21.312 1 95.56 322 GLY A C 1
ATOM 2403 O O . GLY A 1 322 ? -9 27.781 22.406 1 95.56 322 GLY A O 1
ATOM 2404 N N . GLY A 1 323 ? -9.133 25.922 21.172 1 95.56 323 GLY A N 1
ATOM 2405 C CA . GLY A 1 323 ? -9 25.047 22.344 1 95.56 323 GLY A CA 1
ATOM 2406 C C . GLY A 1 323 ? -7.555 24.797 22.719 1 95.56 323 GLY A C 1
ATOM 2407 O O . GLY A 1 323 ? -6.641 25.422 22.188 1 95.56 323 GLY A O 1
ATOM 2408 N N . LYS A 1 324 ? -7.398 23.953 23.766 1 95.62 324 LYS A N 1
ATOM 2409 C CA . LYS A 1 324 ? -6.082 23.562 24.25 1 95.62 324 LYS A CA 1
ATOM 2410 C C . LYS A 1 324 ? -5.652 22.219 23.688 1 95.62 324 LYS A C 1
ATOM 2412 O O . LYS A 1 324 ? -6.496 21.391 23.328 1 95.62 324 LYS A O 1
ATOM 2417 N N . PRO A 1 325 ? -4.387 22.047 23.625 1 95.31 325 PRO A N 1
ATOM 2418 C CA . PRO A 1 325 ? -3.92 20.719 23.219 1 95.31 325 PRO A CA 1
ATOM 2419 C C . PRO A 1 325 ? -4.309 19.625 24.219 1 95.31 325 PRO A C 1
ATOM 2421 O O . PRO A 1 325 ? -4.406 19.906 25.422 1 95.31 325 PRO A O 1
ATOM 2424 N N . GLY A 1 326 ? -4.559 18.453 23.734 1 94.38 326 GLY A N 1
ATOM 2425 C CA . GLY A 1 326 ? -4.902 17.312 24.562 1 94.38 326 GLY A CA 1
ATOM 2426 C C . GLY A 1 326 ? -4.613 15.977 23.906 1 94.38 326 GLY A C 1
ATOM 2427 O O . GLY A 1 326 ? -4.441 15.914 22.688 1 94.38 326 GLY A O 1
ATOM 2428 N N . PRO A 1 327 ? -4.504 14.953 24.719 1 93.88 327 PRO A N 1
ATOM 2429 C CA . PRO A 1 327 ? -4.27 13.625 24.156 1 93.88 327 PRO A CA 1
ATOM 2430 C C . PRO A 1 327 ? -5.441 13.133 23.297 1 93.88 327 PRO A C 1
ATOM 2432 O O . PRO A 1 327 ? -6.602 13.414 23.625 1 93.88 327 PRO A O 1
ATOM 2435 N N . HIS A 1 328 ? -5.168 12.555 22.297 1 96.25 328 HIS A N 1
ATOM 2436 C CA . HIS A 1 328 ? -6.164 11.953 21.406 1 96.25 328 HIS A CA 1
ATOM 2437 C C . HIS A 1 328 ? -5.598 10.727 20.703 1 96.25 328 HIS A C 1
ATOM 2439 O O . HIS A 1 328 ? -4.398 10.453 20.781 1 96.25 328 HIS A O 1
ATOM 2445 N N . LYS A 1 329 ? -6.449 9.969 19.938 1 96 329 LYS A N 1
ATOM 2446 C CA . LYS A 1 329 ? -6.051 8.688 19.359 1 96 329 LYS A CA 1
ATOM 2447 C C . LYS A 1 329 ? -5.875 8.797 17.844 1 96 329 LYS A C 1
ATOM 2449 O O . LYS A 1 329 ? -5.625 7.793 17.172 1 96 329 LYS A O 1
ATOM 2454 N N . ILE A 1 330 ? -6.027 9.953 17.281 1 97.06 330 ILE A N 1
ATOM 2455 C CA . ILE A 1 330 ? -5.992 10.117 15.836 1 97.06 330 ILE A CA 1
ATOM 2456 C C . ILE A 1 330 ? -4.566 10.422 15.383 1 97.06 330 ILE A C 1
ATOM 2458 O O . ILE A 1 330 ? -4.18 11.586 15.266 1 97.06 330 ILE A O 1
ATOM 2462 N N . GLN A 1 331 ? -3.891 9.398 15.039 1 90.81 331 GLN A N 1
ATOM 2463 C CA . GLN A 1 331 ? -2.492 9.523 14.641 1 90.81 331 GLN A CA 1
ATOM 2464 C C . GLN A 1 331 ? -2.361 10.305 13.336 1 90.81 331 GLN A C 1
ATOM 2466 O O . GLN A 1 331 ? -3.127 10.086 12.398 1 90.81 331 GLN A O 1
ATOM 2471 N N . GLY A 1 332 ? -1.448 11.227 13.25 1 92 332 GLY A N 1
ATOM 2472 C CA . GLY A 1 332 ? -1.113 11.93 12.023 1 92 332 GLY A CA 1
ATOM 2473 C C . GLY A 1 332 ? -1.647 13.344 11.984 1 92 332 GLY A C 1
ATOM 2474 O O . GLY A 1 332 ? -1.223 14.156 11.156 1 92 332 GLY A O 1
ATOM 2475 N N . ILE A 1 333 ? -2.6 13.641 12.883 1 96.25 333 ILE A N 1
ATOM 2476 C CA . ILE A 1 333 ? -3.115 15.008 12.891 1 96.25 333 ILE A CA 1
ATOM 2477 C C . ILE A 1 333 ? -3.188 15.523 14.32 1 96.25 333 ILE A C 1
ATOM 2479 O O . ILE A 1 333 ? -2.883 14.797 15.266 1 96.25 333 ILE A O 1
ATOM 2483 N N . GLY A 1 334 ? -3.451 16.781 14.5 1 93.62 334 GLY A N 1
ATOM 2484 C CA . GLY A 1 334 ? -3.568 17.375 15.828 1 93.62 334 GLY A CA 1
ATOM 2485 C C . GLY A 1 334 ? -2.254 17.406 16.578 1 93.62 334 GLY A C 1
ATOM 2486 O O . GLY A 1 334 ? -2.154 16.875 17.688 1 93.62 334 GLY A O 1
ATOM 2487 N N . ALA A 1 335 ? -1.266 18.047 16.125 1 85.5 335 ALA A N 1
ATOM 2488 C CA . ALA A 1 335 ? 0.097 18.047 16.641 1 85.5 335 ALA A CA 1
ATOM 2489 C C . ALA A 1 335 ? 0.169 18.781 17.984 1 85.5 335 ALA A C 1
ATOM 2491 O O . ALA A 1 335 ? 1.159 18.656 18.703 1 85.5 335 ALA A O 1
ATOM 2492 N N . GLY A 1 336 ? -0.801 19.5 18.344 1 90.25 336 GLY A N 1
ATOM 2493 C CA . GLY A 1 336 ? -0.822 20.219 19.609 1 90.25 336 GLY A CA 1
ATOM 2494 C C . GLY A 1 336 ? -0.266 21.625 19.516 1 90.25 336 GLY A C 1
ATOM 2495 O O . GLY A 1 336 ? -0.118 22.312 20.531 1 90.25 336 GLY A O 1
ATOM 2496 N N . PHE A 1 337 ? 0.096 22.078 18.422 1 92.94 337 PHE A N 1
ATOM 2497 C CA . PHE A 1 337 ? 0.542 23.422 18.094 1 92.94 337 PHE A CA 1
ATOM 2498 C C . PHE A 1 337 ? 0.235 23.766 16.641 1 92.94 337 PHE A C 1
ATOM 2500 O O . PHE A 1 337 ? -0.205 22.906 15.875 1 92.94 337 PHE A O 1
ATOM 2507 N N . ILE A 1 338 ? 0.378 24.953 16.297 1 96.62 338 ILE A N 1
ATOM 2508 C CA . ILE A 1 338 ? 0.179 25.375 14.922 1 96.62 338 ILE A CA 1
ATOM 2509 C C . ILE A 1 338 ? 1.512 25.359 14.18 1 96.62 338 ILE A C 1
ATOM 2511 O O . ILE A 1 338 ? 2.389 26.188 14.43 1 96.62 338 ILE A O 1
ATOM 2515 N N . PRO A 1 339 ? 1.635 24.484 13.25 1 96.56 339 PRO A N 1
ATOM 2516 C CA . PRO A 1 339 ? 2.914 24.375 12.539 1 96.56 339 PRO A CA 1
ATOM 2517 C C . PRO A 1 339 ? 3.201 25.578 11.656 1 96.56 339 PRO A C 1
ATOM 2519 O O . PRO A 1 339 ? 2.271 26.234 11.164 1 96.56 339 PRO A O 1
ATOM 2522 N N . GLY A 1 340 ? 4.484 25.828 11.414 1 97.44 340 GLY A N 1
ATOM 2523 C CA . GLY A 1 340 ? 4.922 26.984 10.633 1 97.44 340 GLY A CA 1
ATOM 2524 C C . GLY A 1 340 ? 4.484 26.906 9.18 1 97.44 340 GLY A C 1
ATOM 2525 O O . GLY A 1 340 ? 4.266 27.938 8.539 1 97.44 340 GLY A O 1
ATOM 2526 N N . VAL A 1 341 ? 4.258 25.719 8.656 1 98 341 VAL A N 1
ATOM 2527 C CA . VAL A 1 341 ? 3.963 25.609 7.23 1 98 341 VAL A CA 1
ATOM 2528 C C . VAL A 1 341 ? 2.455 25.703 7.008 1 98 341 VAL A C 1
ATOM 2530 O O . VAL A 1 341 ? 1.995 25.781 5.867 1 98 341 VAL A O 1
ATOM 2533 N N . LEU A 1 342 ? 1.675 25.672 8.047 1 98.56 342 LEU A N 1
ATOM 2534 C CA . LEU A 1 342 ? 0.223 25.75 7.914 1 98.56 342 LEU A CA 1
ATOM 2535 C C . LEU A 1 342 ? -0.221 27.172 7.648 1 98.56 342 LEU A C 1
ATOM 2537 O O . LEU A 1 342 ? 0.068 28.078 8.438 1 98.56 342 LEU A O 1
ATOM 2541 N N . ASP A 1 343 ? -0.923 27.391 6.555 1 98.62 343 ASP A N 1
ATOM 2542 C CA . ASP A 1 343 ? -1.561 28.672 6.285 1 98.62 343 ASP A CA 1
ATOM 2543 C C . ASP A 1 343 ? -3 28.703 6.793 1 98.62 343 ASP A C 1
ATOM 2545 O O . ASP A 1 343 ? -3.926 28.344 6.062 1 98.62 343 ASP A O 1
ATOM 2549 N N . VAL A 1 344 ? -3.146 29.172 7.957 1 98 344 VAL A N 1
ATOM 2550 C CA . VAL A 1 344 ? -4.438 29.125 8.633 1 98 344 VAL A CA 1
ATOM 2551 C C . VAL A 1 344 ? -5.434 30.031 7.898 1 98 344 VAL A C 1
ATOM 2553 O O . VAL A 1 344 ? -6.633 29.75 7.879 1 98 344 VAL A O 1
ATOM 2556 N N . ASP A 1 345 ? -4.988 31.047 7.246 1 97.5 345 ASP A N 1
ATOM 2557 C CA . ASP A 1 345 ? -5.832 32.094 6.672 1 97.5 345 ASP A CA 1
ATOM 2558 C C . ASP A 1 345 ? -6.633 31.562 5.484 1 97.5 345 ASP A C 1
ATOM 2560 O O . ASP A 1 345 ? -7.668 32.125 5.129 1 97.5 345 ASP A O 1
ATOM 2564 N N . ILE A 1 346 ? -6.195 30.484 4.887 1 98.19 346 ILE A N 1
ATOM 2565 C CA . ILE A 1 346 ? -6.895 30.016 3.693 1 98.19 346 ILE A CA 1
ATOM 2566 C C . ILE A 1 346 ? -7.957 28.984 4.086 1 98.19 346 ILE A C 1
ATOM 2568 O O . ILE A 1 346 ? -8.766 28.578 3.256 1 98.19 346 ILE A O 1
ATOM 2572 N N . ILE A 1 347 ? -8 28.578 5.309 1 98.62 347 ILE A N 1
ATOM 2573 C CA . ILE A 1 347 ? -8.953 27.578 5.773 1 98.62 347 ILE A CA 1
ATOM 2574 C C . ILE A 1 347 ? -10.297 28.234 6.074 1 98.62 347 ILE A C 1
ATOM 2576 O O . ILE A 1 347 ? -10.367 29.188 6.859 1 98.62 347 ILE A O 1
ATOM 2580 N N . ASP A 1 348 ? -11.312 27.734 5.508 1 98.75 348 ASP A N 1
ATOM 2581 C CA . ASP A 1 348 ? -12.648 28.297 5.707 1 98.75 348 ASP A CA 1
ATOM 2582 C C . ASP A 1 348 ? -13.25 27.812 7.023 1 98.75 348 ASP A C 1
ATOM 2584 O O . ASP A 1 348 ? -13.938 28.578 7.711 1 98.75 348 ASP A O 1
ATOM 2588 N N . GLU A 1 349 ? -13.086 26.594 7.328 1 98.62 349 GLU A N 1
ATOM 2589 C CA . GLU A 1 349 ? -13.648 25.984 8.531 1 98.62 349 GLU A CA 1
ATOM 2590 C C . GLU A 1 349 ? -12.773 24.828 9.016 1 98.62 349 GLU A C 1
ATOM 2592 O O . GLU A 1 349 ? -12.227 24.078 8.211 1 98.62 349 GLU A O 1
ATOM 2597 N N . THR A 1 350 ? -12.57 24.734 10.305 1 98.75 350 THR A N 1
ATOM 2598 C CA . THR A 1 350 ? -11.93 23.562 10.906 1 98.75 350 THR A CA 1
ATOM 2599 C C . THR A 1 350 ? -12.961 22.719 11.656 1 98.75 350 THR A C 1
ATOM 2601 O O . THR A 1 350 ? -13.547 23.172 12.641 1 98.75 350 THR A O 1
ATOM 2604 N N . ILE A 1 351 ? -13.133 21.531 11.227 1 98.81 351 ILE A N 1
ATOM 2605 C CA . ILE A 1 351 ? -14.148 20.641 11.781 1 98.81 351 ILE A CA 1
ATOM 2606 C C . ILE A 1 351 ? -13.516 19.734 12.844 1 98.81 351 ILE A C 1
ATOM 2608 O O . ILE A 1 351 ? -12.43 19.188 12.633 1 98.81 351 ILE A O 1
ATOM 2612 N N . GLN A 1 352 ? -14.172 19.672 13.953 1 98.75 352 GLN A N 1
ATOM 2613 C CA . GLN A 1 352 ? -13.734 18.797 15.039 1 98.75 352 GLN A CA 1
ATOM 2614 C C . GLN A 1 352 ? -14.367 17.406 14.914 1 98.75 352 GLN A C 1
ATOM 2616 O O . GLN A 1 352 ? -15.57 17.281 14.672 1 98.75 352 GLN A O 1
ATOM 2621 N N . VAL A 1 353 ? -13.539 16.391 15.023 1 98.88 353 VAL A N 1
ATOM 2622 C CA . VAL A 1 353 ? -13.992 15.008 15.016 1 98.88 353 VAL A CA 1
ATOM 2623 C C . VAL A 1 353 ? -13.344 14.242 16.172 1 98.88 353 VAL A C 1
ATOM 2625 O O . VAL A 1 353 ? -12.141 14.359 16.406 1 98.88 353 VAL A O 1
ATOM 2628 N N . SER A 1 354 ? -14.094 13.453 16.891 1 98.75 354 SER A N 1
ATOM 2629 C CA . SER A 1 354 ? -13.57 12.742 18.047 1 98.75 354 SER A CA 1
ATOM 2630 C C . SER A 1 354 ? -12.797 11.492 17.625 1 98.75 354 SER A C 1
ATOM 2632 O O . SER A 1 354 ? -12.992 10.984 16.516 1 98.75 354 SER A O 1
ATOM 2634 N N . SER A 1 355 ? -11.961 11.039 18.531 1 98.5 355 SER A N 1
ATOM 2635 C CA . SER A 1 355 ? -11.219 9.805 18.312 1 98.5 355 SER A CA 1
ATOM 2636 C C . SER A 1 355 ? -12.156 8.641 18.031 1 98.5 355 SER A C 1
ATOM 2638 O O . SER A 1 355 ? -11.945 7.879 17.078 1 98.5 355 SER A O 1
ATOM 2640 N N . ASP A 1 356 ? -13.195 8.523 18.781 1 98.5 356 ASP A N 1
ATOM 2641 C CA . ASP A 1 356 ? -14.117 7.406 18.641 1 98.5 356 ASP A CA 1
ATOM 2642 C C . ASP A 1 356 ? -14.852 7.469 17.297 1 98.5 356 ASP A C 1
ATOM 2644 O O . ASP A 1 356 ? -15 6.453 16.609 1 98.5 356 ASP A O 1
ATOM 2648 N N . GLU A 1 357 ? -15.281 8.664 16.969 1 98.69 357 GLU A N 1
ATOM 2649 C CA . GLU A 1 357 ? -15.945 8.859 15.68 1 98.69 357 GLU A CA 1
ATOM 2650 C C . GLU A 1 357 ? -15.023 8.5 14.516 1 98.69 357 GLU A C 1
ATOM 2652 O O . GLU A 1 357 ? -15.453 7.895 13.531 1 98.69 357 GLU A O 1
ATOM 2657 N N . SER A 1 358 ? -13.797 8.891 14.648 1 98.81 358 SER A N 1
ATOM 2658 C CA . SER A 1 358 ? -12.789 8.625 13.625 1 98.81 358 SER A CA 1
ATOM 2659 C C . SER A 1 358 ? -12.57 7.129 13.438 1 98.81 358 SER A C 1
ATOM 2661 O O . SER A 1 358 ? -12.531 6.637 12.312 1 98.81 358 SER A O 1
ATOM 2663 N N . ILE A 1 359 ? -12.453 6.426 14.516 1 98.62 359 ILE A N 1
ATOM 2664 C CA . ILE A 1 359 ? -12.195 4.988 14.516 1 98.62 359 ILE A CA 1
ATOM 2665 C C . ILE A 1 359 ? -13.383 4.254 13.898 1 98.62 359 ILE A C 1
ATOM 2667 O O . ILE A 1 359 ? -13.203 3.408 13.016 1 98.62 359 ILE A O 1
ATOM 2671 N N . GLU A 1 360 ? -14.57 4.617 14.297 1 98.56 360 GLU A N 1
ATOM 2672 C CA . GLU A 1 360 ? -15.773 3.957 13.789 1 98.56 360 GLU A CA 1
ATOM 2673 C C . GLU A 1 360 ? -15.945 4.203 12.297 1 98.56 360 GLU A C 1
ATOM 2675 O O . GLU A 1 360 ? -16.328 3.297 11.547 1 98.56 360 GLU A O 1
ATOM 2680 N N . MET A 1 361 ? -15.688 5.402 11.883 1 98.81 361 MET A N 1
ATOM 2681 C CA . MET A 1 361 ? -15.805 5.711 10.461 1 98.81 361 MET A CA 1
ATOM 2682 C C . MET A 1 361 ? -14.758 4.953 9.648 1 98.81 361 MET A C 1
ATOM 2684 O O . MET A 1 361 ? -15.055 4.434 8.57 1 98.81 361 MET A O 1
ATOM 2688 N N . ALA A 1 362 ? -13.516 4.891 10.164 1 98.81 362 ALA A N 1
ATOM 2689 C CA . ALA A 1 362 ? -12.477 4.129 9.469 1 98.81 362 ALA A CA 1
ATOM 2690 C C . ALA A 1 362 ? -12.891 2.67 9.297 1 98.81 362 ALA A C 1
ATOM 2692 O O . ALA A 1 362 ? -12.711 2.09 8.219 1 98.81 362 ALA A O 1
ATOM 2693 N N . LYS A 1 363 ? -13.477 2.072 10.305 1 98.31 363 LYS A N 1
ATOM 2694 C CA . LYS A 1 363 ? -13.961 0.697 10.219 1 98.31 363 LYS A CA 1
ATOM 2695 C C . LYS A 1 363 ? -15.086 0.572 9.195 1 98.31 363 LYS A C 1
ATOM 2697 O O . LYS A 1 363 ? -15.117 -0.383 8.414 1 98.31 363 LYS A O 1
ATOM 2702 N N . SER A 1 364 ? -15.961 1.559 9.203 1 98.5 364 SER A N 1
ATOM 2703 C CA . SER A 1 364 ? -17.078 1.546 8.266 1 98.5 364 SER A CA 1
ATOM 2704 C C . SER A 1 364 ? -16.609 1.631 6.824 1 98.5 364 SER A C 1
ATOM 2706 O O . SER A 1 364 ? -17.188 1.018 5.93 1 98.5 364 SER A O 1
ATOM 2708 N N . LEU A 1 365 ? -15.57 2.43 6.598 1 98.81 365 LEU A N 1
ATOM 2709 C CA . LEU A 1 365 ? -15.008 2.551 5.258 1 98.81 365 LEU A CA 1
ATOM 2710 C C . LEU A 1 365 ? -14.508 1.201 4.754 1 98.81 365 LEU A C 1
ATOM 2712 O O . LEU A 1 365 ? -14.688 0.868 3.578 1 98.81 365 LEU A O 1
ATOM 2716 N N . ALA A 1 366 ? -13.852 0.418 5.594 1 98.38 366 ALA A N 1
ATOM 2717 C CA . ALA A 1 366 ? -13.383 -0.909 5.211 1 98.38 366 ALA A CA 1
ATOM 2718 C C . ALA A 1 366 ? -14.547 -1.85 4.93 1 98.38 366 ALA A C 1
ATOM 2720 O O . ALA A 1 366 ? -14.578 -2.525 3.9 1 98.38 366 ALA A O 1
ATOM 2721 N N . LEU A 1 367 ? -15.547 -1.807 5.773 1 97.44 367 LEU A N 1
ATOM 2722 C CA . LEU A 1 367 ? -16.656 -2.744 5.746 1 97.44 367 LEU A CA 1
ATOM 2723 C C . LEU A 1 367 ? -17.594 -2.447 4.574 1 97.44 367 LEU A C 1
ATOM 2725 O O . LEU A 1 367 ? -18.109 -3.369 3.939 1 97.44 367 LEU A O 1
ATOM 2729 N N . LYS A 1 368 ? -17.75 -1.151 4.312 1 97.62 368 LYS A N 1
ATOM 2730 C CA . LYS A 1 368 ? -18.828 -0.782 3.412 1 97.62 368 LYS A CA 1
ATOM 2731 C C . LYS A 1 368 ? -18.297 -0.334 2.055 1 97.62 368 LYS A C 1
ATOM 2733 O O . LYS A 1 368 ? -19 -0.429 1.043 1 97.62 368 LYS A O 1
ATOM 2738 N N . GLU A 1 369 ? -17.078 0.213 2.004 1 98.12 369 GLU A N 1
ATOM 2739 C CA . GLU A 1 369 ? -16.547 0.762 0.765 1 98.12 369 GLU A CA 1
ATOM 2740 C C . GLU A 1 369 ? -15.391 -0.088 0.244 1 98.12 369 GLU A C 1
ATOM 2742 O O . GLU A 1 369 ? -14.938 0.094 -0.89 1 98.12 369 GLU A O 1
ATOM 2747 N N . GLY A 1 370 ? -14.852 -1.08 1.075 1 98.06 370 GLY A N 1
ATOM 2748 C CA . GLY A 1 370 ? -13.648 -1.811 0.726 1 98.06 370 GLY A CA 1
ATOM 2749 C C . GLY A 1 370 ? -12.391 -0.968 0.83 1 98.06 370 GLY A C 1
ATOM 2750 O O . GLY A 1 370 ? -11.398 -1.231 0.143 1 98.06 370 GLY A O 1
ATOM 2751 N N . LEU A 1 371 ? -12.453 0.094 1.647 1 98.5 371 LEU A N 1
ATOM 2752 C CA . LEU A 1 371 ? -11.312 0.991 1.812 1 98.5 371 LEU A CA 1
ATOM 2753 C C . LEU A 1 371 ? -10.695 0.836 3.197 1 98.5 371 LEU A C 1
ATOM 2755 O O . LEU A 1 371 ? -11.203 1.392 4.176 1 98.5 371 LEU A O 1
ATOM 2759 N N . LEU A 1 372 ? -9.617 0.068 3.299 1 98.12 372 LEU A N 1
ATOM 2760 C CA . LEU A 1 372 ? -8.867 -0.08 4.543 1 98.12 372 LEU A CA 1
ATOM 2761 C C . LEU A 1 372 ? -7.934 1.107 4.758 1 98.12 372 LEU A C 1
ATOM 2763 O O . LEU A 1 372 ? -6.895 1.21 4.105 1 98.12 372 LEU A O 1
ATOM 2767 N N . VAL A 1 373 ? -8.297 1.999 5.715 1 98.38 373 VAL A N 1
ATOM 2768 C CA . VAL A 1 373 ? -7.582 3.266 5.848 1 98.38 373 VAL A CA 1
ATOM 2769 C C . VAL A 1 373 ? -7.211 3.502 7.309 1 98.38 373 VAL A C 1
ATOM 2771 O O . VAL A 1 373 ? -7.652 2.768 8.195 1 98.38 373 VAL A O 1
ATOM 2774 N N . GLY A 1 374 ? -6.352 4.477 7.578 1 97.81 374 GLY A N 1
ATOM 2775 C CA . GLY A 1 374 ? -5.977 4.863 8.93 1 97.81 374 GLY A CA 1
ATOM 2776 C C . GLY A 1 374 ? -7.047 5.672 9.641 1 97.81 374 GLY A C 1
ATOM 2777 O O . GLY A 1 374 ? -8.031 6.082 9.023 1 97.81 374 GLY A O 1
ATOM 2778 N N . ILE A 1 375 ? -6.762 6.008 10.891 1 98.38 375 ILE A N 1
ATOM 2779 C CA . ILE A 1 375 ? -7.727 6.684 11.75 1 98.38 375 ILE A CA 1
ATOM 2780 C C . ILE A 1 375 ? -7.949 8.109 11.25 1 98.38 375 ILE A C 1
ATOM 2782 O O . ILE A 1 375 ? -9.078 8.609 11.266 1 98.38 375 ILE A O 1
ATOM 2786 N N . SER A 1 376 ? -6.887 8.75 10.805 1 98.5 376 SER A N 1
ATOM 2787 C CA . SER A 1 376 ? -7.035 10.125 10.336 1 98.5 376 SER A CA 1
ATOM 2788 C C . SER A 1 376 ? -7.902 10.188 9.086 1 98.5 376 SER A C 1
ATOM 2790 O O . SER A 1 376 ? -8.594 11.18 8.859 1 98.5 376 SER A O 1
ATOM 2792 N N . SER A 1 377 ? -7.887 9.148 8.281 1 98.88 377 SER A N 1
ATOM 2793 C CA . SER A 1 377 ? -8.812 9.062 7.148 1 98.88 377 SER A CA 1
ATOM 2794 C C . SER A 1 377 ? -10.258 8.977 7.621 1 98.88 377 SER A C 1
ATOM 2796 O O . SER A 1 377 ? -11.148 9.578 7.023 1 98.88 377 SER A O 1
ATOM 2798 N N . GLY A 1 378 ? -10.445 8.18 8.688 1 98.88 378 GLY A N 1
ATOM 2799 C CA . GLY A 1 378 ? -11.773 8.148 9.289 1 98.88 378 GLY A CA 1
ATOM 2800 C C . GLY A 1 378 ? -12.258 9.508 9.742 1 98.88 378 GLY A C 1
ATOM 2801 O O . GLY A 1 378 ? -13.414 9.875 9.508 1 98.88 378 GLY A O 1
ATOM 2802 N N . ALA A 1 379 ? -11.367 10.25 10.359 1 98.94 379 ALA A N 1
ATOM 2803 C CA . ALA A 1 379 ? -11.703 11.602 10.812 1 98.94 379 ALA A CA 1
ATOM 2804 C C . ALA A 1 379 ? -12.07 12.492 9.625 1 98.94 379 ALA A C 1
ATOM 2806 O O . ALA A 1 379 ? -13.094 13.188 9.664 1 98.94 379 ALA A O 1
ATOM 2807 N N . ALA A 1 380 ? -11.273 12.461 8.609 1 98.94 380 ALA A N 1
ATOM 2808 C CA . ALA A 1 380 ? -11.508 13.289 7.426 1 98.94 380 ALA A CA 1
ATOM 2809 C C . ALA A 1 380 ? -12.82 12.906 6.738 1 98.94 380 ALA A C 1
ATOM 2811 O O . ALA A 1 380 ? -13.578 13.781 6.309 1 98.94 380 ALA A O 1
ATOM 2812 N N . ALA A 1 381 ? -13.055 11.625 6.633 1 98.94 381 ALA A N 1
ATOM 2813 C CA . ALA A 1 381 ? -14.297 11.156 6.02 1 98.94 381 ALA A CA 1
ATOM 2814 C C . ALA A 1 381 ? -15.508 11.617 6.82 1 98.94 381 ALA A C 1
ATOM 2816 O O . ALA A 1 381 ? -16.5 12.086 6.25 1 98.94 381 ALA A O 1
ATOM 2817 N N . ALA A 1 382 ? -15.422 11.445 8.133 1 98.94 382 ALA A N 1
ATOM 2818 C CA . ALA A 1 382 ? -16.531 11.891 8.984 1 98.94 382 ALA A CA 1
ATOM 2819 C C . ALA A 1 382 ? -16.812 13.383 8.781 1 98.94 382 ALA A C 1
ATOM 2821 O O . ALA A 1 382 ? -17.969 13.789 8.672 1 98.94 382 ALA A O 1
ATOM 2822 N N . ALA A 1 383 ? -15.789 14.164 8.734 1 98.94 383 ALA A N 1
ATOM 2823 C CA . ALA 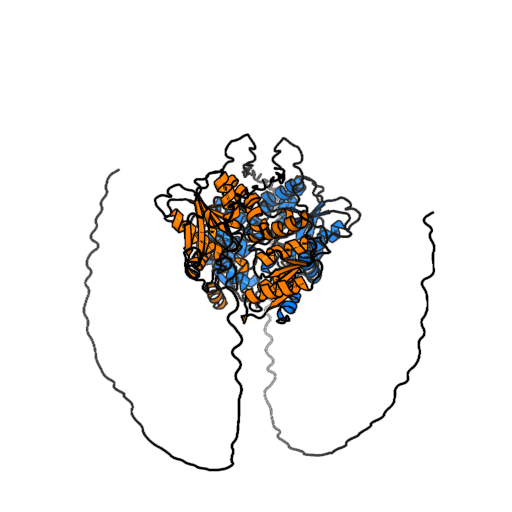A 1 383 ? -15.93 15.602 8.5 1 98.94 383 ALA A CA 1
ATOM 2824 C C . ALA A 1 383 ? -16.547 15.875 7.133 1 98.94 383 ALA A C 1
ATOM 2826 O O . ALA A 1 383 ? -17.438 16.703 7.004 1 98.94 383 ALA A O 1
ATOM 2827 N N . ALA A 1 384 ? -16.062 15.195 6.102 1 98.94 384 ALA A N 1
ATOM 2828 C CA . ALA A 1 384 ? -16.562 15.391 4.742 1 98.94 384 ALA A CA 1
ATOM 2829 C C . ALA A 1 384 ? -18.047 15.055 4.652 1 98.94 384 ALA A C 1
ATOM 2831 O O . ALA A 1 384 ? -18.812 15.75 3.969 1 98.94 384 ALA A O 1
ATOM 2832 N N . ILE A 1 385 ? -18.438 14.016 5.324 1 98.88 385 ILE A N 1
ATOM 2833 C CA . ILE A 1 385 ? -19.828 13.586 5.324 1 98.88 385 ILE A CA 1
ATOM 2834 C C . ILE A 1 385 ? -20.688 14.648 5.992 1 98.88 385 ILE A C 1
ATOM 2836 O O . ILE A 1 385 ? -21.75 15 5.48 1 98.88 385 ILE A O 1
ATOM 2840 N N . LYS A 1 386 ? -20.219 15.18 7.141 1 98.81 386 LYS A N 1
ATOM 2841 C CA . LYS A 1 386 ? -20.938 16.266 7.809 1 98.81 386 LYS A CA 1
ATOM 2842 C C . LYS A 1 386 ? -21.141 17.453 6.867 1 98.81 386 LYS A C 1
ATOM 2844 O O . LYS A 1 386 ? -22.234 18.016 6.805 1 98.81 386 LYS A O 1
ATOM 2849 N N . VAL A 1 387 ? -20.109 17.812 6.164 1 98.88 387 VAL A N 1
ATOM 2850 C CA . VAL A 1 387 ? -20.188 18.938 5.23 1 98.88 387 VAL A CA 1
ATOM 2851 C C . VAL A 1 387 ? -21.141 18.609 4.09 1 98.88 387 VAL A C 1
ATOM 2853 O O . VAL A 1 387 ? -21.984 19.438 3.715 1 98.88 387 VAL A O 1
ATOM 2856 N N . ALA A 1 388 ? -21.078 17.406 3.541 1 98.81 388 ALA A N 1
ATOM 2857 C CA . ALA A 1 388 ? -21.859 16.984 2.381 1 98.81 388 ALA A CA 1
ATOM 2858 C C . ALA A 1 388 ? -23.328 16.828 2.746 1 98.81 388 ALA A C 1
ATOM 2860 O O . ALA A 1 388 ? -24.188 16.734 1.865 1 98.81 388 ALA A O 1
ATOM 2861 N N . GLN A 1 389 ? -23.609 16.766 4.023 1 98.75 389 GLN A N 1
ATOM 2862 C CA . GLN A 1 389 ? -24.984 16.625 4.484 1 98.75 389 GLN A CA 1
ATOM 2863 C C . GLN A 1 389 ? -25.688 17.969 4.57 1 98.75 389 GLN A C 1
ATOM 2865 O O . GLN A 1 389 ? -26.906 18.047 4.664 1 98.75 389 GLN A O 1
ATOM 2870 N N . ARG A 1 390 ? -24.906 19.047 4.625 1 98.56 390 ARG A N 1
ATOM 2871 C CA . ARG A 1 390 ? -25.484 20.391 4.746 1 98.56 390 ARG A CA 1
ATOM 2872 C C . ARG A 1 390 ? -26.312 20.734 3.52 1 98.56 390 ARG A C 1
ATOM 2874 O O . ARG A 1 390 ? -25.859 20.578 2.385 1 98.56 390 ARG A O 1
ATOM 2881 N N . PRO A 1 391 ? -27.469 21.281 3.705 1 98.31 391 PRO A N 1
ATOM 2882 C CA . PRO A 1 391 ? -28.391 21.547 2.59 1 98.31 391 PRO A CA 1
ATOM 2883 C C . PRO A 1 391 ? -27.781 22.484 1.541 1 98.31 391 PRO A C 1
ATOM 2885 O O . PRO A 1 391 ? -28.031 22.312 0.344 1 98.31 391 PRO A O 1
ATOM 2888 N N . GLU A 1 392 ? -27.031 23.375 1.912 1 98.12 392 GLU A N 1
ATOM 2889 C CA . GLU A 1 392 ? -26.453 24.359 0.991 1 98.12 392 GLU A CA 1
ATOM 2890 C C . GLU A 1 392 ? -25.422 23.703 0.08 1 98.12 392 GLU A C 1
ATOM 2892 O O . GLU A 1 392 ? -24.984 24.312 -0.908 1 98.12 392 GLU A O 1
ATOM 2897 N N . ASN A 1 393 ? -25.109 22.453 0.364 1 98.56 393 ASN A N 1
ATOM 2898 C CA . ASN A 1 393 ? -24.062 21.766 -0.398 1 98.56 393 ASN A CA 1
ATOM 2899 C C . ASN A 1 393 ? -24.656 20.734 -1.358 1 98.56 393 ASN A C 1
ATOM 2901 O O . ASN A 1 393 ? -23.938 19.859 -1.854 1 98.56 393 ASN A O 1
ATOM 2905 N N . ALA A 1 394 ? -25.938 20.891 -1.655 1 98.5 394 ALA A N 1
ATOM 2906 C CA . ALA A 1 394 ? -26.609 20 -2.602 1 98.5 394 ALA A CA 1
ATOM 2907 C C . ALA A 1 394 ? -25.938 20.047 -3.971 1 98.5 394 ALA A C 1
ATOM 2909 O O . ALA A 1 394 ? -25.734 21.141 -4.523 1 98.5 394 ALA A O 1
ATOM 2910 N N . GLY A 1 395 ? -25.531 18.875 -4.461 1 98.19 395 GLY A N 1
ATOM 2911 C CA . GLY A 1 395 ? -24.984 18.75 -5.801 1 98.19 395 GLY A CA 1
ATOM 2912 C C . GLY A 1 395 ? -23.5 19.078 -5.871 1 98.19 395 GLY A C 1
ATOM 2913 O O . GLY A 1 395 ? -22.875 18.953 -6.93 1 98.19 395 GLY A O 1
ATOM 2914 N N . LYS A 1 396 ? -22.938 19.484 -4.777 1 98.75 396 LYS A N 1
ATOM 2915 C CA . LYS A 1 396 ? -21.531 19.859 -4.766 1 98.75 396 LYS A CA 1
ATOM 2916 C C . LYS A 1 396 ? -20.625 18.641 -4.613 1 98.75 396 LYS A C 1
ATOM 2918 O O . LYS A 1 396 ? -21.094 17.562 -4.23 1 98.75 396 LYS A O 1
ATOM 2923 N N . LEU A 1 397 ? -19.359 18.797 -4.996 1 98.88 397 LEU A N 1
ATOM 2924 C CA . LEU A 1 397 ? -18.375 17.719 -4.914 1 98.88 397 LEU A CA 1
ATOM 2925 C C . LEU A 1 397 ? -17.281 18.062 -3.898 1 98.88 397 LEU A C 1
ATOM 2927 O O . LEU A 1 397 ? -16.609 19.078 -4.023 1 98.88 397 LEU A O 1
ATOM 2931 N N . PHE A 1 398 ? -17.172 17.25 -2.908 1 98.94 398 PHE A N 1
ATOM 2932 C CA . PHE A 1 398 ? -16.141 17.391 -1.892 1 98.94 398 PHE A CA 1
ATOM 2933 C C . PHE A 1 398 ? -15.078 16.297 -2.037 1 98.94 398 PHE A C 1
ATOM 2935 O O . PHE A 1 398 ? -15.406 15.125 -2.16 1 98.94 398 PHE A O 1
ATOM 2942 N N . VAL A 1 399 ? -13.805 16.688 -2.105 1 98.94 399 VAL A N 1
ATOM 2943 C CA . VAL A 1 399 ? -12.695 15.742 -2.123 1 98.94 399 VAL A CA 1
ATOM 2944 C C . VAL A 1 399 ? -12.078 15.648 -0.731 1 98.94 399 VAL A C 1
ATOM 2946 O O . VAL A 1 399 ? -11.781 16.672 -0.105 1 98.94 399 VAL A O 1
ATOM 2949 N N . VAL A 1 400 ? -11.969 14.469 -0.234 1 98.94 400 VAL A N 1
ATOM 2950 C CA . VAL A 1 400 ? -11.375 14.203 1.074 1 98.94 400 VAL A CA 1
ATOM 2951 C C . VAL A 1 400 ? -10.07 13.438 0.907 1 98.94 400 VAL A C 1
ATOM 2953 O O . VAL A 1 400 ? -9.969 12.547 0.061 1 98.94 400 VAL A O 1
ATOM 2956 N N . VAL A 1 401 ? -9.016 13.781 1.681 1 98.94 401 VAL A N 1
ATOM 2957 C CA . VAL A 1 401 ? -7.707 13.141 1.571 1 98.94 401 VAL A CA 1
ATOM 2958 C C . VAL A 1 401 ? -7.621 11.969 2.543 1 98.94 401 VAL A C 1
ATOM 2960 O O . VAL A 1 401 ? -7.859 12.133 3.742 1 98.94 401 VAL A O 1
ATOM 2963 N N . PHE A 1 402 ? -7.344 10.781 2.027 1 98.88 402 PHE A N 1
ATOM 2964 C CA . PHE A 1 402 ? -7.02 9.609 2.822 1 98.88 402 PHE A CA 1
ATOM 2965 C C . PHE A 1 402 ? -5.516 9.375 2.865 1 98.88 402 PHE A C 1
ATOM 2967 O O . PHE A 1 402 ? -4.934 8.859 1.911 1 98.88 402 PHE A O 1
ATOM 2974 N N . PRO A 1 403 ? -4.891 9.703 3.969 1 98.56 403 PRO A N 1
ATOM 2975 C CA . PRO A 1 403 ? -3.438 9.883 3.975 1 98.56 403 PRO A CA 1
ATOM 2976 C C . PRO A 1 403 ? -2.676 8.562 3.955 1 98.56 403 PRO A C 1
ATOM 2978 O O . PRO A 1 403 ? -1.527 8.508 3.506 1 98.56 403 PRO A O 1
ATOM 2981 N N . SER A 1 404 ? -3.285 7.438 4.5 1 97.62 404 SER A N 1
ATOM 2982 C CA . SER A 1 404 ? -2.453 6.242 4.617 1 97.62 404 SER A CA 1
ATOM 2983 C C . SER A 1 404 ? -3.299 4.977 4.594 1 97.62 404 SER A C 1
ATOM 2985 O O . SER A 1 404 ? -4.512 5.027 4.805 1 97.62 404 SER A O 1
ATOM 2987 N N . PHE A 1 405 ? -2.576 3.895 4.363 1 97.31 405 PHE A N 1
ATOM 2988 C CA . PHE A 1 405 ? -3.191 2.574 4.309 1 97.31 405 PHE A CA 1
ATOM 2989 C C . PHE A 1 405 ? -3.389 2.012 5.711 1 97.31 405 PHE A C 1
ATOM 2991 O O . PHE A 1 405 ? -2.527 2.176 6.578 1 97.31 405 PHE A O 1
ATOM 2998 N N . GLY A 1 406 ? -4.445 1.318 5.906 1 96.06 406 GLY A N 1
ATOM 2999 C CA . GLY A 1 406 ? -4.871 0.892 7.23 1 96.06 406 GLY A CA 1
ATOM 3000 C C . GLY A 1 406 ? -4.023 -0.233 7.793 1 96.06 406 GLY A C 1
ATOM 3001 O O . GLY A 1 406 ? -3.939 -0.402 9.016 1 96.06 406 GLY A O 1
ATOM 3002 N N . GLU A 1 407 ? -3.383 -0.978 6.961 1 92.62 407 GLU A N 1
ATOM 3003 C CA . GLU A 1 407 ? -2.621 -2.141 7.41 1 92.62 407 GLU A CA 1
ATOM 3004 C C . GLU A 1 407 ? -1.492 -1.731 8.352 1 92.62 407 GLU A C 1
ATOM 3006 O O . GLU A 1 407 ? -1.035 -2.535 9.164 1 92.62 407 GLU A O 1
ATOM 3011 N N . ARG A 1 408 ? -1.101 -0.505 8.305 1 90.94 408 ARG A N 1
ATOM 3012 C CA . ARG A 1 408 ? -0.043 0.052 9.141 1 90.94 408 ARG A CA 1
ATOM 3013 C C . ARG A 1 408 ? -0.474 0.107 10.602 1 90.94 408 ARG A C 1
ATOM 3015 O O . ARG A 1 408 ? 0.368 0.145 11.5 1 90.94 408 ARG A O 1
ATOM 3022 N N . TYR A 1 409 ? -1.747 -0.047 10.836 1 93.5 409 TYR A N 1
ATOM 3023 C CA . TYR A 1 409 ? -2.26 0.281 12.164 1 93.5 409 TYR A CA 1
ATOM 3024 C C . TYR A 1 409 ? -2.906 -0.937 12.812 1 93.5 409 TYR A C 1
ATOM 3026 O O . TYR A 1 409 ? -3.775 -0.798 13.68 1 93.5 409 TYR A O 1
ATOM 3034 N N . LEU A 1 410 ? -2.547 -2.117 12.438 1 91 410 LEU A N 1
ATOM 3035 C CA . LEU A 1 410 ? -3.217 -3.33 12.891 1 91 410 LEU A CA 1
ATOM 3036 C C . LEU A 1 410 ? -3.082 -3.494 14.406 1 91 410 LEU A C 1
ATOM 3038 O O . LEU A 1 410 ? -3.967 -4.059 15.055 1 91 410 LEU A O 1
ATOM 3042 N N . SER A 1 411 ? -2.021 -2.971 14.977 1 89.31 411 SER A N 1
ATOM 3043 C CA . SER A 1 411 ? -1.789 -3.121 16.406 1 89.31 411 SER A CA 1
ATOM 3044 C C . SER A 1 411 ? -2.346 -1.935 17.188 1 89.31 411 SER A C 1
ATOM 3046 O O . SER A 1 411 ? -2.225 -1.877 18.406 1 89.31 411 SER A O 1
ATOM 3048 N N . SER A 1 412 ? -2.936 -1.051 16.516 1 91.94 412 SER A N 1
ATOM 3049 C CA . SER A 1 412 ? -3.438 0.158 17.156 1 91.94 412 SER A CA 1
ATOM 3050 C C . SER A 1 412 ? -4.871 -0.028 17.641 1 91.94 412 SER A C 1
ATOM 3052 O O . SER A 1 412 ? -5.461 -1.096 17.469 1 91.94 412 SER A O 1
ATOM 3054 N N . VAL A 1 413 ? -5.395 1.067 18.219 1 95 413 VAL A N 1
ATOM 3055 C CA . VAL A 1 413 ? -6.754 1.074 18.75 1 95 413 VAL A CA 1
ATOM 3056 C C . VAL A 1 413 ? -7.754 0.957 17.609 1 95 413 VAL A C 1
ATOM 3058 O O . VAL A 1 413 ? -8.914 0.585 17.828 1 95 413 VAL A O 1
ATOM 3061 N N . LEU A 1 414 ? -7.316 1.232 16.438 1 96.06 414 LEU A N 1
ATOM 3062 C CA . LEU A 1 414 ? -8.195 1.161 15.273 1 96.06 414 LEU A CA 1
ATOM 3063 C C . LEU A 1 414 ? -8.812 -0.229 15.141 1 96.06 414 LEU A C 1
ATOM 3065 O O . LEU A 1 414 ? -10 -0.361 14.82 1 96.06 414 LEU A O 1
ATOM 3069 N N . PHE A 1 415 ? -8.039 -1.252 15.43 1 95.75 415 PHE A N 1
ATOM 3070 C CA . PHE A 1 415 ? -8.508 -2.607 15.164 1 95.75 415 PHE A CA 1
ATOM 3071 C C . PHE A 1 415 ? -8.609 -3.41 16.453 1 95.75 415 PHE A C 1
ATOM 3073 O O . PHE A 1 415 ? -8.711 -4.637 16.422 1 95.75 415 PHE A O 1
ATOM 3080 N N . HIS A 1 416 ? -8.625 -2.76 17.547 1 95.12 416 HIS A N 1
ATOM 3081 C CA . HIS A 1 416 ? -8.602 -3.432 18.844 1 95.12 416 HIS A CA 1
ATOM 3082 C C . HIS A 1 416 ? -9.812 -4.344 19.016 1 95.12 416 HIS A C 1
ATOM 3084 O O . HIS A 1 416 ? -9.672 -5.484 19.453 1 95.12 416 HIS A O 1
ATOM 3090 N N . SER A 1 417 ? -10.953 -3.855 18.703 1 94.94 417 SER A N 1
ATOM 3091 C CA . SER A 1 417 ? -12.164 -4.66 18.859 1 94.94 417 SER A CA 1
ATOM 3092 C C . SER A 1 417 ? -12.133 -5.883 17.953 1 94.94 417 SER A C 1
ATOM 3094 O O . SER A 1 417 ? -12.547 -6.973 18.344 1 94.94 417 SER A O 1
ATOM 3096 N N . ILE A 1 418 ? -11.625 -5.734 16.812 1 95.19 418 ILE A N 1
ATOM 3097 C CA . ILE A 1 418 ? -11.547 -6.824 15.844 1 95.19 418 ILE A CA 1
ATOM 3098 C C . ILE A 1 418 ? -10.492 -7.832 16.297 1 95.19 418 ILE A C 1
ATOM 3100 O O . ILE A 1 418 ? -10.688 -9.047 16.156 1 95.19 418 ILE A O 1
ATOM 3104 N N . LYS A 1 419 ? -9.398 -7.309 16.75 1 94.62 419 LYS A N 1
ATOM 3105 C CA . LYS A 1 419 ? -8.359 -8.18 17.297 1 94.62 419 LYS A CA 1
ATOM 3106 C C . LYS A 1 419 ? -8.914 -9.062 18.406 1 94.62 419 LYS A C 1
ATOM 3108 O O . LYS A 1 419 ? -8.641 -10.258 18.453 1 94.62 419 LYS A O 1
ATOM 3113 N N . LYS A 1 420 ? -9.672 -8.484 19.266 1 95 420 LYS A N 1
ATOM 3114 C CA . LYS A 1 420 ? -10.273 -9.242 20.359 1 95 420 LYS A CA 1
ATOM 3115 C C . LYS A 1 420 ? -11.195 -10.336 19.828 1 95 420 LYS A C 1
ATOM 3117 O O . LYS A 1 420 ? -11.188 -11.461 20.344 1 95 420 LYS A O 1
ATOM 3122 N N . GLU A 1 421 ? -11.906 -9.992 18.859 1 94.12 421 GLU A N 1
ATOM 3123 C CA . GLU A 1 421 ? -12.773 -10.984 18.234 1 94.12 421 GLU A CA 1
ATOM 3124 C C . GLU A 1 421 ? -11.953 -12.117 17.609 1 94.12 421 GLU A C 1
ATOM 3126 O O . GLU A 1 421 ? -12.289 -13.289 17.766 1 94.12 421 GLU A O 1
ATOM 3131 N N . ALA A 1 422 ? -10.898 -11.734 16.938 1 92.5 422 ALA A N 1
ATOM 3132 C CA . ALA A 1 422 ? -10.047 -12.719 16.281 1 92.5 422 ALA A CA 1
ATOM 3133 C C . ALA A 1 422 ? -9.383 -13.641 17.297 1 92.5 422 ALA A C 1
ATOM 3135 O O . ALA A 1 422 ? -9.234 -14.844 17.047 1 92.5 422 ALA A O 1
ATOM 3136 N N . GLU A 1 423 ? -9.031 -13.125 18.391 1 92.19 423 GLU A N 1
ATOM 3137 C CA . GLU A 1 423 ? -8.367 -13.883 19.438 1 92.19 423 GLU A CA 1
ATOM 3138 C C . GLU A 1 423 ? -9.328 -14.875 20.094 1 92.19 423 GLU A C 1
ATOM 3140 O O . GLU A 1 423 ? -8.898 -15.906 20.625 1 92.19 423 GLU A O 1
ATOM 3145 N N . SER A 1 424 ? -10.562 -14.602 20 1 92.56 424 SER A N 1
ATOM 3146 C CA . SER A 1 424 ? -11.562 -15.406 20.703 1 92.56 424 SER A CA 1
ATOM 3147 C C . SER A 1 424 ? -12.102 -16.516 19.797 1 92.56 424 SER A C 1
ATOM 3149 O O . SER A 1 424 ? -12.906 -17.344 20.234 1 92.56 424 SER A O 1
ATOM 3151 N N . MET A 1 425 ? -11.602 -16.562 18.641 1 91.75 425 MET A N 1
ATOM 3152 C CA . MET A 1 425 ? -12.109 -17.562 17.703 1 91.75 425 MET A CA 1
ATOM 3153 C C . MET A 1 425 ? -11.672 -18.953 18.125 1 91.75 425 MET A C 1
ATOM 3155 O O . MET A 1 425 ? -10.578 -19.141 18.656 1 91.75 425 MET A O 1
ATOM 3159 N N . VAL A 1 426 ? -12.562 -19.922 17.719 1 88.88 426 VAL A N 1
ATOM 3160 C CA . VAL A 1 426 ? -12.289 -21.312 18.078 1 88.88 426 VAL A CA 1
ATOM 3161 C C . VAL A 1 426 ? -12.133 -22.156 16.797 1 88.88 426 VAL A C 1
ATOM 3163 O O . VAL A 1 426 ? -12.648 -21.797 15.742 1 88.88 426 VAL A O 1
ATOM 3166 N N . VAL A 1 427 ? -11.414 -23.219 16.953 1 90.38 427 VAL A N 1
ATOM 3167 C CA . VAL A 1 427 ? -11.203 -24.156 15.852 1 90.38 427 VAL A CA 1
ATOM 3168 C C . VAL A 1 427 ? -12.477 -24.953 15.594 1 90.38 427 VAL A C 1
ATOM 3170 O O . VAL A 1 427 ? -13.133 -25.406 16.531 1 90.38 427 VAL A O 1
ATOM 3173 N N . GLU A 1 428 ? -12.922 -25 14.375 1 85.62 428 GLU A N 1
ATOM 3174 C CA . GLU A 1 428 ? -14.109 -25.75 13.977 1 85.62 428 GLU A CA 1
ATOM 3175 C C . GLU A 1 428 ? -13.742 -26.953 13.109 1 85.62 428 GLU A C 1
ATOM 3177 O O . GLU A 1 428 ? -12.773 -26.906 12.359 1 85.62 428 GLU A O 1
ATOM 3182 N N . MET B 1 1 ? 50 15.727 -21.188 1 18.17 1 MET B N 1
ATOM 3183 C CA . MET B 1 1 ? 51.312 15.789 -20.562 1 18.17 1 MET B CA 1
ATOM 3184 C C . MET B 1 1 ? 51.719 14.445 -19.953 1 18.17 1 MET B C 1
ATOM 3186 O O . MET B 1 1 ? 50.844 13.641 -19.641 1 18.17 1 MET B O 1
ATOM 3190 N N . TYR B 1 2 ? 53.094 14.297 -19.688 1 18.38 2 TYR B N 1
ATOM 3191 C CA . TYR B 1 2 ? 54.094 13.305 -19.312 1 18.38 2 TYR B CA 1
ATOM 3192 C C . TYR B 1 2 ? 53.688 12.609 -18.016 1 18.38 2 TYR B C 1
ATOM 3194 O O . TYR B 1 2 ? 52.906 13.133 -17.234 1 18.38 2 TYR B O 1
ATOM 3202 N N . ALA B 1 3 ? 54.5 11.508 -17.656 1 17.88 3 ALA B N 1
ATOM 3203 C CA . ALA B 1 3 ? 54.688 10.203 -17.031 1 17.88 3 ALA B CA 1
ATOM 3204 C C . ALA B 1 3 ? 54.969 10.336 -15.539 1 17.88 3 ALA B C 1
ATOM 3206 O O . ALA B 1 3 ? 55.562 9.453 -14.93 1 17.88 3 ALA B O 1
ATOM 3207 N N . ALA B 1 4 ? 54.844 11.547 -14.969 1 17.16 4 ALA B N 1
ATOM 3208 C CA . ALA B 1 4 ? 55.75 11.609 -13.82 1 17.16 4 ALA B CA 1
ATOM 3209 C C . ALA B 1 4 ? 55.438 10.484 -12.836 1 17.16 4 ALA B C 1
ATOM 3211 O O . ALA B 1 4 ? 54.312 10.352 -12.344 1 17.16 4 ALA B O 1
ATOM 3212 N N . VAL B 1 5 ? 56.344 9.391 -12.617 1 17.55 5 VAL B N 1
ATOM 3213 C CA . VAL B 1 5 ? 56.719 8.078 -12.133 1 17.55 5 VAL B CA 1
ATOM 3214 C C . VAL B 1 5 ? 56.844 8.102 -10.609 1 17.55 5 VAL B C 1
ATOM 3216 O O . VAL B 1 5 ? 56.812 7.059 -9.961 1 17.55 5 VAL B O 1
ATOM 3219 N N . LEU B 1 6 ? 56.781 9.25 -9.875 1 16.94 6 LEU B N 1
ATOM 3220 C CA . LEU B 1 6 ? 57.75 9.188 -8.781 1 16.94 6 LEU B CA 1
ATOM 3221 C C . LEU B 1 6 ? 57.438 8.031 -7.84 1 16.94 6 LEU B C 1
ATOM 3223 O O . LEU B 1 6 ? 56.281 7.848 -7.438 1 16.94 6 LEU B O 1
ATOM 3227 N N . CYS B 1 7 ? 58.375 6.973 -7.438 1 16.88 7 CYS B N 1
ATOM 3228 C CA . CYS B 1 7 ? 58.906 5.727 -6.898 1 16.88 7 CYS B CA 1
ATOM 3229 C C . CYS B 1 7 ? 58.906 5.746 -5.375 1 16.88 7 CYS B C 1
ATOM 3231 O O . CYS B 1 7 ? 59.062 4.703 -4.738 1 16.88 7 CYS B O 1
ATOM 3233 N N . SER B 1 8 ? 58.906 6.859 -4.594 1 16.73 8 SER B N 1
ATOM 3234 C CA . SER B 1 8 ? 59.969 6.77 -3.576 1 16.73 8 SER B CA 1
ATOM 3235 C C . SER B 1 8 ? 59.688 5.633 -2.598 1 16.73 8 SER B C 1
ATOM 3237 O O . SER B 1 8 ? 58.531 5.207 -2.443 1 16.73 8 SER B O 1
ATOM 3239 N N . PHE B 1 9 ? 60.812 5.098 -1.775 1 17.06 9 PHE B N 1
ATOM 3240 C CA . PHE B 1 9 ? 61.594 4.164 -1.002 1 17.06 9 PHE B CA 1
ATOM 3241 C C . PHE B 1 9 ? 61.156 4.125 0.451 1 17.06 9 PHE B C 1
ATOM 3243 O O . PHE B 1 9 ? 61.469 5.016 1.235 1 17.06 9 PHE B O 1
ATOM 3250 N N . THR B 1 10 ? 59.906 4.051 0.834 1 16.88 10 THR B N 1
ATOM 3251 C CA . THR B 1 10 ? 59.688 4.266 2.26 1 16.88 10 THR B CA 1
ATOM 3252 C C . THR B 1 10 ? 60.406 3.199 3.084 1 16.88 10 THR B C 1
ATOM 3254 O O . THR B 1 10 ? 60.25 2.002 2.842 1 16.88 10 THR B O 1
ATOM 3257 N N . GLN B 1 11 ? 61.531 3.535 3.809 1 15.48 11 GLN B N 1
ATOM 3258 C CA . GLN B 1 11 ? 62.594 3.027 4.668 1 15.48 11 GLN B CA 1
ATOM 3259 C C . GLN B 1 11 ? 62.031 2.188 5.809 1 15.48 11 GLN B C 1
ATOM 3261 O O . GLN B 1 11 ? 60.844 2.326 6.164 1 15.48 11 GLN B O 1
ATOM 3266 N N . GLY B 1 12 ? 62.969 1.462 6.719 1 16.03 12 GLY B N 1
ATOM 3267 C CA . GLY B 1 12 ? 63.438 0.242 7.363 1 16.03 12 GLY B CA 1
ATOM 3268 C C . GLY B 1 12 ? 63.094 0.174 8.836 1 16.03 12 GLY B C 1
ATOM 3269 O O . GLY B 1 12 ? 63.344 -0.837 9.492 1 16.03 12 GLY B O 1
ATOM 3270 N N . ARG B 1 13 ? 62.562 1.189 9.57 1 15.59 13 ARG B N 1
ATOM 3271 C CA . ARG B 1 13 ? 63.156 1.283 10.891 1 15.59 13 ARG B CA 1
ATOM 3272 C C . ARG B 1 13 ? 62.906 0.014 11.703 1 15.59 13 ARG B C 1
ATOM 3274 O O . ARG B 1 13 ? 61.812 -0.531 11.688 1 15.59 13 ARG B O 1
ATOM 3281 N N . HIS B 1 14 ? 63.969 -0.544 12.562 1 15.19 14 HIS B N 1
ATOM 3282 C CA . HIS B 1 14 ? 64.625 -1.671 13.219 1 15.19 14 HIS B CA 1
ATOM 3283 C C . HIS B 1 14 ? 64 -1.935 14.594 1 15.19 14 HIS B C 1
ATOM 3285 O O . HIS B 1 14 ? 63.906 -3.088 15.016 1 15.19 14 HIS B O 1
ATOM 3291 N N . ASP B 1 15 ? 63.625 -0.971 15.469 1 15.48 15 ASP B N 1
ATOM 3292 C CA . ASP B 1 15 ? 64.375 -1.124 16.703 1 15.48 15 ASP B CA 1
ATOM 3293 C C . ASP B 1 15 ? 64 -2.424 17.422 1 15.48 15 ASP B C 1
ATOM 3295 O O . ASP B 1 15 ? 62.938 -2.979 17.188 1 15.48 15 ASP B O 1
ATOM 3299 N N . PRO B 1 16 ? 64.562 -2.486 18.781 1 15.44 16 PRO B N 1
ATOM 3300 C CA . PRO B 1 16 ? 65.25 -3.389 19.688 1 15.44 16 PRO B CA 1
ATOM 3301 C C . PRO B 1 16 ? 64.312 -4.328 20.453 1 15.44 16 PRO B C 1
ATOM 3303 O O . PRO B 1 16 ? 63.125 -4.109 20.484 1 15.44 16 PRO B O 1
ATOM 3306 N N . SER B 1 17 ? 64.938 -4.996 21.625 1 14.67 17 SER B N 1
ATOM 3307 C CA . SER B 1 17 ? 65.312 -6.301 22.188 1 14.67 17 SER B CA 1
ATOM 3308 C C . SER B 1 17 ? 64.312 -6.664 23.328 1 14.67 17 SER B C 1
ATOM 3310 O O . SER B 1 17 ? 63.844 -7.793 23.391 1 14.67 17 SER B O 1
ATOM 3312 N N . THR B 1 18 ? 64.25 -5.785 24.438 1 15.25 18 THR B N 1
ATOM 3313 C CA . THR B 1 18 ? 64.688 -6.352 25.688 1 15.25 18 THR B CA 1
ATOM 3314 C C . THR B 1 18 ? 63.688 -7.359 26.25 1 15.25 18 THR B C 1
ATOM 3316 O O . THR B 1 18 ? 62.5 -7.316 25.891 1 15.25 18 THR B O 1
ATOM 3319 N N . HIS B 1 19 ? 64 -7.816 27.562 1 14.51 19 HIS B N 1
ATOM 3320 C CA . HIS B 1 19 ? 64.312 -9.047 28.297 1 14.51 19 HIS B CA 1
ATOM 3321 C C . HIS B 1 19 ? 63.062 -9.562 29.016 1 14.51 19 HIS B C 1
ATOM 3323 O O . HIS B 1 19 ? 62.688 -10.727 28.875 1 14.51 19 HIS B O 1
ATOM 3329 N N . ILE B 1 20 ? 62.688 -8.922 30.281 1 14.82 20 ILE B N 1
ATOM 3330 C CA . ILE B 1 20 ? 63 -9.68 31.484 1 14.82 20 ILE B CA 1
ATOM 3331 C C . ILE B 1 20 ? 61.875 -10.664 31.797 1 14.82 20 ILE B C 1
ATOM 3333 O O . ILE B 1 20 ? 60.75 -10.492 31.328 1 14.82 20 ILE B O 1
ATOM 3337 N N . ARG B 1 21 ? 61.531 -10.664 33.188 1 14.65 21 ARG B N 1
ATOM 3338 C CA . ARG B 1 21 ? 61.688 -11.672 34.25 1 14.65 21 ARG B CA 1
ATOM 3339 C C . ARG B 1 21 ? 60.5 -12.586 34.344 1 14.65 21 ARG B C 1
ATOM 3341 O O . ARG B 1 21 ? 59.406 -12.25 33.844 1 14.65 21 ARG B O 1
ATOM 3348 N N . SER B 1 22 ? 60.344 -13.203 35.594 1 14.35 22 SER B N 1
ATOM 3349 C CA . SER B 1 22 ? 60.375 -14.547 36.156 1 14.35 22 SER B CA 1
ATOM 3350 C C . SER B 1 22 ? 58.969 -15.109 36.344 1 14.35 22 SER B C 1
ATOM 3352 O O . SER B 1 22 ? 58.625 -16.172 35.812 1 14.35 22 SER B O 1
ATOM 3354 N N . THR B 1 23 ? 58.594 -15.289 37.656 1 14.61 23 THR B N 1
ATOM 3355 C CA . THR B 1 23 ? 58.5 -16.578 38.344 1 14.61 23 THR B CA 1
ATOM 3356 C C . THR B 1 23 ? 57.062 -17.047 38.406 1 14.61 23 THR B C 1
ATOM 3358 O O . THR B 1 23 ? 56.75 -18.156 37.938 1 14.61 23 THR B O 1
ATOM 3361 N N . SER B 1 24 ? 56.5 -17.219 39.688 1 14.26 24 SER B N 1
ATOM 3362 C CA . SER B 1 24 ? 56.344 -18.484 40.375 1 14.26 24 SER B CA 1
ATOM 3363 C C . SER B 1 24 ? 54.875 -18.969 40.312 1 14.26 24 SER B C 1
ATOM 3365 O O . SER B 1 24 ? 54.625 -20.109 39.938 1 14.26 24 SER B O 1
ATOM 3367 N N . ALA B 1 25 ? 53.938 -18.25 41.156 1 15.09 25 ALA B N 1
ATOM 3368 C CA . ALA B 1 25 ? 53.438 -19 42.312 1 15.09 25 ALA B CA 1
ATOM 3369 C C . ALA B 1 25 ? 52.25 -19.844 41.938 1 15.09 25 ALA B C 1
ATOM 3371 O O . ALA B 1 25 ? 51.375 -19.406 41.188 1 15.09 25 ALA B O 1
ATOM 3372 N N . SER B 1 26 ? 52.219 -21.141 42.438 1 13.91 26 SER B N 1
ATOM 3373 C CA . SER B 1 26 ? 51.719 -22.5 42.344 1 13.91 26 SER B CA 1
ATOM 3374 C C . SER B 1 26 ? 50.219 -22.594 42.688 1 13.91 26 SER B C 1
ATOM 3376 O O . SER B 1 26 ? 49.531 -23.516 42.219 1 13.91 26 SER B O 1
ATOM 3378 N N . ARG B 1 27 ? 49.594 -21.609 43.5 1 14.7 27 ARG B N 1
ATOM 3379 C CA . ARG B 1 27 ? 48.969 -22.312 44.625 1 14.7 27 ARG B CA 1
ATOM 3380 C C . ARG B 1 27 ? 47.781 -23.125 44.188 1 14.7 27 ARG B C 1
ATOM 3382 O O . ARG B 1 27 ? 46.812 -22.578 43.625 1 14.7 27 ARG B O 1
ATOM 3389 N N . LEU B 1 28 ? 47.938 -24.531 44.062 1 14.66 28 LEU B N 1
ATOM 3390 C CA . LEU B 1 28 ? 47.125 -25.688 43.688 1 14.66 28 LEU B CA 1
ATOM 3391 C C . LEU B 1 28 ? 45.969 -25.891 44.656 1 14.66 28 LEU B C 1
ATOM 3393 O O . LEU B 1 28 ? 45.156 -26.797 44.469 1 14.66 28 LEU B O 1
ATOM 3397 N N . ARG B 1 29 ? 45.5 -24.859 45.469 1 14.84 29 ARG B N 1
ATOM 3398 C CA . ARG B 1 29 ? 45.031 -25.594 46.656 1 14.84 29 ARG B CA 1
ATOM 3399 C C . ARG B 1 29 ? 44.125 -26.766 46.25 1 14.84 29 ARG B C 1
ATOM 3401 O O . ARG B 1 29 ? 43.406 -26.688 45.25 1 14.84 29 ARG B O 1
ATOM 3408 N N . PRO B 1 30 ? 44.062 -27.828 47.25 1 14.6 30 PRO B N 1
ATOM 3409 C CA . PRO B 1 30 ? 43.875 -29.281 47.375 1 14.6 30 PRO B CA 1
ATOM 3410 C C . PRO B 1 30 ? 42.469 -29.719 47.094 1 14.6 30 PRO B C 1
ATOM 3412 O O . PRO B 1 30 ? 41.594 -28.891 46.844 1 14.6 30 PRO B O 1
ATOM 3415 N N . GLY B 1 31 ? 41.875 -30.469 48.125 1 14.56 31 GLY B N 1
ATOM 3416 C CA . GLY B 1 31 ? 41.719 -31.906 48.344 1 14.56 31 GLY B CA 1
ATOM 3417 C C . GLY B 1 31 ? 40.312 -32.375 48.094 1 14.56 31 GLY B C 1
ATOM 3418 O O . GLY B 1 31 ? 40.094 -33.312 47.312 1 14.56 31 GLY B O 1
ATOM 3419 N N . PRO B 1 32 ? 39.281 -32.344 49.156 1 15.43 32 PRO B N 1
ATOM 3420 C CA . PRO B 1 32 ? 39.031 -33.656 49.781 1 15.43 32 PRO B CA 1
ATOM 3421 C C . PRO B 1 32 ? 37.969 -34.438 49.062 1 15.43 32 PRO B C 1
ATOM 3423 O O . PRO B 1 32 ? 37.25 -33.906 48.219 1 15.43 32 PRO B O 1
ATOM 3426 N N . PRO B 1 33 ? 37.25 -35.531 49.906 1 15.36 33 PRO B N 1
ATOM 3427 C CA . PRO B 1 33 ? 37.062 -36.969 49.969 1 15.36 33 PRO B CA 1
ATOM 3428 C C . PRO B 1 33 ? 35.75 -37.438 49.375 1 15.36 33 PRO B C 1
ATOM 3430 O O . PRO B 1 33 ? 34.938 -36.594 48.938 1 15.36 33 PRO B O 1
ATOM 3433 N N . ALA B 1 34 ? 34.906 -38.375 50.281 1 14.98 34 ALA B N 1
ATOM 3434 C CA . ALA B 1 34 ? 34.531 -39.781 50.406 1 14.98 34 ALA B CA 1
ATOM 3435 C C . ALA B 1 34 ? 33.094 -40 49.969 1 14.98 34 ALA B C 1
ATOM 3437 O O . ALA B 1 34 ? 32.812 -40.844 49.125 1 14.98 34 ALA B O 1
ATOM 3438 N N . ALA B 1 35 ? 32.062 -40.406 51.031 1 14.52 35 ALA B N 1
ATOM 3439 C CA . ALA B 1 35 ? 31.547 -41.719 51.344 1 14.52 35 ALA B CA 1
ATOM 3440 C C . ALA B 1 35 ? 30.172 -41.938 50.688 1 14.52 35 ALA B C 1
ATOM 3442 O O . ALA B 1 35 ? 29.953 -42.906 50 1 14.52 35 ALA B O 1
ATOM 3443 N N . SER B 1 36 ? 28.969 -41.906 51.531 1 14.31 36 SER B N 1
ATOM 3444 C CA . SER B 1 36 ? 28.375 -43.094 52.094 1 14.31 36 SER B CA 1
ATOM 3445 C C . SER B 1 36 ? 27.25 -43.625 51.219 1 14.31 36 SER B C 1
ATOM 3447 O O . SER B 1 36 ? 26.766 -42.938 50.312 1 14.31 36 SER B O 1
ATOM 3449 N N . ARG B 1 37 ? 25.984 -43.969 51.938 1 14.57 37 ARG B N 1
ATOM 3450 C CA . ARG B 1 37 ? 25.344 -45.219 52.344 1 14.57 37 ARG B CA 1
ATOM 3451 C C . ARG B 1 37 ? 24.219 -45.594 51.375 1 14.57 37 ARG B C 1
ATOM 3453 O O . ARG B 1 37 ? 23.719 -44.75 50.656 1 14.57 37 ARG B O 1
ATOM 3460 N N . CYS B 1 38 ? 23.078 -46.438 51.906 1 14.17 38 CYS B N 1
ATOM 3461 C CA . CYS B 1 38 ? 22.656 -47.844 51.875 1 14.17 38 CYS B CA 1
ATOM 3462 C C . CYS B 1 38 ? 21.469 -48.031 50.938 1 14.17 38 CYS B C 1
ATOM 3464 O O . CYS B 1 38 ? 21.5 -48.875 50.031 1 14.17 38 CYS B O 1
ATOM 3466 N N . THR B 1 39 ? 20.094 -48 51.438 1 14.72 39 THR B N 1
ATOM 3467 C CA . THR B 1 39 ? 19.344 -49.188 51.844 1 14.72 39 THR B CA 1
ATOM 3468 C C . THR B 1 39 ? 18.359 -49.594 50.75 1 14.72 39 THR B C 1
ATOM 3470 O O . THR B 1 39 ? 18.016 -48.781 49.906 1 14.72 39 THR B O 1
ATOM 3473 N N . VAL B 1 40 ? 17.047 -50.25 51.188 1 14.49 40 VAL B N 1
ATOM 3474 C CA . VAL B 1 40 ? 16.5 -51.594 51.219 1 14.49 40 VAL B CA 1
ATOM 3475 C C . VAL B 1 40 ? 15.469 -51.781 50.125 1 14.49 40 VAL B C 1
ATOM 3477 O O . VAL B 1 40 ? 15.609 -52.688 49.281 1 14.49 40 VAL B O 1
ATOM 3480 N N . ASP B 1 41 ? 14.016 -52.031 50.438 1 14.66 41 ASP B N 1
ATOM 3481 C CA . ASP B 1 41 ? 13.375 -53.312 50.656 1 14.66 41 ASP B CA 1
ATOM 3482 C C . ASP B 1 41 ? 12.531 -53.719 49.438 1 14.66 41 ASP B C 1
ATOM 3484 O O . ASP B 1 41 ? 12.18 -52.875 48.625 1 14.66 41 ASP B O 1
ATOM 3488 N N . ARG B 1 42 ? 11.219 -54.531 49.719 1 14.59 42 ARG B N 1
ATOM 3489 C CA . ARG B 1 42 ? 10.703 -55.875 49.625 1 14.59 42 ARG B CA 1
ATOM 3490 C C . ARG B 1 42 ? 9.695 -56.031 48.5 1 14.59 42 ARG B C 1
ATOM 3492 O O . ARG B 1 42 ? 9.828 -56.906 47.656 1 14.59 42 ARG B O 1
ATOM 3499 N N . ALA B 1 43 ? 8.219 -56.219 48.781 1 15.02 43 ALA B N 1
ATOM 3500 C CA . ALA B 1 43 ? 7.555 -57.531 48.812 1 15.02 43 ALA B CA 1
ATOM 3501 C C . ALA B 1 43 ? 6.863 -57.844 47.5 1 15.02 43 ALA B C 1
ATOM 3503 O O . ALA B 1 43 ? 6.621 -56.938 46.688 1 15.02 43 ALA B O 1
ATOM 3504 N N . PHE B 1 44 ? 5.535 -58.656 47.531 1 14.81 44 PHE B N 1
ATOM 3505 C CA . PHE B 1 44 ? 5.055 -60.031 47.375 1 14.81 44 PHE B CA 1
ATOM 3506 C C . PHE B 1 44 ? 4.18 -60.156 46.156 1 14.81 44 PHE B C 1
ATOM 3508 O O . PHE B 1 44 ? 4.414 -61.031 45.312 1 14.81 44 PHE B O 1
ATOM 3515 N N . VAL B 1 45 ? 2.666 -60.312 46.219 1 14.58 45 VAL B N 1
ATOM 3516 C CA . VAL B 1 45 ? 1.987 -61.594 46.156 1 14.58 45 VAL B CA 1
ATOM 3517 C C . VAL B 1 45 ? 1.448 -61.844 44.75 1 14.58 45 VAL B C 1
ATOM 3519 O O . VAL B 1 45 ? 1.303 -60.875 43.969 1 14.58 45 VAL B O 1
ATOM 3522 N N . ARG B 1 46 ? -0.02 -62.438 44.5 1 14.77 46 ARG B N 1
ATOM 3523 C CA . ARG B 1 46 ? -0.497 -63.812 44.344 1 14.77 46 ARG B CA 1
ATOM 3524 C C . ARG B 1 46 ? -1.038 -64 42.938 1 14.77 46 ARG B C 1
ATOM 3526 O O . ARG B 1 46 ? -1.222 -63.062 42.188 1 14.77 46 ARG B O 1
ATOM 3533 N N . SER B 1 47 ? -2.441 -64.5 42.781 1 14.32 47 SER B N 1
ATOM 3534 C CA . SER B 1 47 ? -2.928 -65.812 42.5 1 14.32 47 SER B CA 1
ATOM 3535 C C . SER B 1 47 ? -3.348 -66 41.062 1 14.32 47 SER B C 1
ATOM 3537 O O . SER B 1 47 ? -3.469 -65 40.312 1 14.32 47 SER B O 1
ATOM 3539 N N . ARG B 1 48 ? -4.789 -66.5 40.75 1 15.05 48 ARG B N 1
ATOM 3540 C CA . ARG B 1 48 ? -5.219 -67.875 40.406 1 15.05 48 ARG B CA 1
ATOM 3541 C C . ARG B 1 48 ? -5.535 -67.938 38.938 1 15.05 48 ARG B C 1
ATOM 3543 O O . ARG B 1 48 ? -5.57 -66.938 38.219 1 15.05 48 ARG B O 1
ATOM 3550 N N . GLY B 1 49 ? -6.93 -68.312 38.5 1 15.52 49 GLY B N 1
ATOM 3551 C CA . GLY B 1 49 ? -7.383 -69.625 38.094 1 15.52 49 GLY B CA 1
ATOM 3552 C C . GLY B 1 49 ? -7.422 -69.812 36.594 1 15.52 49 GLY B C 1
ATOM 3553 O O . GLY B 1 49 ? -7.281 -68.875 35.844 1 15.52 49 GLY B O 1
ATOM 3554 N N . PRO B 1 50 ? -8.516 -70.75 36 1 16.23 50 PRO B N 1
ATOM 3555 C CA . PRO B 1 50 ? -8.375 -72 35.312 1 16.23 50 PRO B CA 1
ATOM 3556 C C . PRO B 1 50 ? -8.508 -71.938 33.781 1 16.23 50 PRO B C 1
ATOM 3558 O O . PRO B 1 50 ? -8.773 -70.812 33.281 1 16.23 50 PRO B O 1
ATOM 3561 N N . PRO B 1 51 ? -9.727 -72.625 33.094 1 16.47 51 PRO B N 1
ATOM 3562 C CA . PRO B 1 51 ? -9.656 -73.938 32.438 1 16.47 51 PRO B CA 1
ATOM 3563 C C . PRO B 1 51 ? -9.781 -73.812 30.906 1 16.47 51 PRO B C 1
ATOM 3565 O O . PRO B 1 51 ? -8.82 -74.125 30.188 1 16.47 51 PRO B O 1
ATOM 3568 N N . PRO B 1 52 ? -11.133 -74.312 30.156 1 16.23 52 PRO B N 1
ATOM 3569 C CA . PRO B 1 52 ? -11.258 -75.562 29.422 1 16.23 52 PRO B CA 1
ATOM 3570 C C . PRO B 1 52 ? -11.219 -75.375 27.906 1 16.23 52 PRO B C 1
ATOM 3572 O O . PRO B 1 52 ? -11.281 -74.25 27.438 1 16.23 52 PRO B O 1
ATOM 3575 N N . ASN B 1 53 ? -12.211 -76.188 26.984 1 15.53 53 ASN B N 1
ATOM 3576 C CA . ASN B 1 53 ? -12.102 -77.375 26.078 1 15.53 53 ASN B CA 1
ATOM 3577 C C . ASN B 1 53 ? -12.367 -76.938 24.641 1 15.53 53 ASN B C 1
ATOM 3579 O O . ASN B 1 53 ? -11.57 -77.188 23.75 1 15.53 53 ASN B O 1
ATOM 3583 N N . LEU B 1 54 ? -13.781 -77 23.969 1 15.49 54 LEU B N 1
ATOM 3584 C CA . LEU B 1 54 ? -14.219 -78.125 23.141 1 15.49 54 LEU B CA 1
ATOM 3585 C C . LEU B 1 54 ? -14.125 -77.75 21.656 1 15.49 54 LEU B C 1
ATOM 3587 O O . LEU B 1 54 ? -14.031 -76.562 21.312 1 15.49 54 LEU B O 1
ATOM 3591 N N . LEU B 1 55 ? -15.359 -77.938 20.688 1 15.65 55 LEU B N 1
ATOM 3592 C CA . LEU B 1 55 ? -15.617 -79 19.734 1 15.65 55 LEU B CA 1
ATOM 3593 C C . LEU B 1 55 ? -15.43 -78.5 18.297 1 15.65 55 LEU B C 1
ATOM 3595 O O . LEU B 1 55 ? -15.32 -77.312 18.062 1 15.65 55 LEU B O 1
ATOM 3599 N N . HIS B 1 56 ? -16.562 -78.688 17.281 1 15.85 56 HIS B N 1
ATOM 3600 C CA . HIS B 1 56 ? -16.734 -79.688 16.234 1 15.85 56 HIS B CA 1
ATOM 3601 C C . HIS B 1 56 ? -16.547 -79.062 14.844 1 15.85 56 HIS B C 1
ATOM 3603 O O . HIS B 1 56 ? -16.469 -77.875 14.703 1 15.85 56 HIS B O 1
ATOM 3609 N N . GLN B 1 57 ? -17.672 -79.188 13.742 1 15.45 57 GLN B N 1
ATOM 3610 C CA . GLN B 1 57 ? -17.688 -80.125 12.609 1 15.45 57 GLN B CA 1
ATOM 3611 C C . GLN B 1 57 ? -17.406 -79.375 11.305 1 15.45 57 GLN B C 1
ATOM 3613 O O . GLN B 1 57 ? -17 -78.188 11.312 1 15.45 57 GLN B O 1
ATOM 3618 N N . PRO B 1 58 ? -18.516 -79.312 10.094 1 16.33 58 PRO B N 1
ATOM 3619 C CA . PRO B 1 58 ? -18.484 -80.188 8.922 1 16.33 58 PRO B CA 1
ATOM 3620 C C . PRO B 1 58 ? -18.094 -79.5 7.637 1 16.33 58 PRO B C 1
ATOM 3622 O O . PRO B 1 58 ? -17.156 -79.875 6.945 1 16.33 58 PRO B O 1
ATOM 3625 N N . LEU B 1 59 ? -19.203 -79 6.68 1 16.69 59 LEU B N 1
ATOM 3626 C CA . LEU B 1 59 ? -19.625 -79.625 5.426 1 16.69 59 LEU B CA 1
ATOM 3627 C C . LEU B 1 59 ? -19.047 -78.875 4.23 1 16.69 59 LEU B C 1
ATOM 3629 O O . LEU B 1 59 ? -18.734 -77.688 4.336 1 16.69 59 LEU B O 1
ATOM 3633 N N . SER B 1 60 ? -19.328 -79.312 2.785 1 15.81 60 SER B N 1
ATOM 3634 C CA . SER B 1 60 ? -18.672 -79.75 1.57 1 15.81 60 SER B CA 1
ATOM 3635 C C . SER B 1 60 ? -18.703 -78.688 0.48 1 15.81 60 SER B C 1
ATOM 3637 O O . SER B 1 60 ? -17.688 -78.438 -0.161 1 15.81 60 SER B O 1
ATOM 3639 N N . CYS B 1 61 ? -19.922 -78.125 -0.129 1 16.81 61 CYS B N 1
ATOM 3640 C CA . CYS B 1 61 ? -20.312 -78.438 -1.489 1 16.81 61 CYS B CA 1
ATOM 3641 C C . CYS B 1 61 ? -19.688 -77.5 -2.498 1 16.81 61 CYS B C 1
ATOM 3643 O O . CYS B 1 61 ? -19.594 -76.312 -2.238 1 16.81 61 CYS B O 1
ATOM 3645 N N . ILE B 1 62 ? -19.281 -77.938 -3.83 1 16.06 62 ILE B N 1
ATOM 3646 C CA . ILE B 1 62 ? -18.328 -77.75 -4.93 1 16.06 62 ILE B CA 1
ATOM 3647 C C . ILE B 1 62 ? -18.938 -76.875 -6.02 1 16.06 62 ILE B C 1
ATOM 3649 O O . ILE B 1 62 ? -18.312 -76.625 -7.051 1 16.06 62 ILE B O 1
ATOM 3653 N N . LYS B 1 63 ? -20.062 -76.062 -5.859 1 16.84 63 LYS B N 1
ATOM 3654 C CA . LYS B 1 63 ? -20.828 -76 -7.094 1 16.84 63 LYS B CA 1
ATOM 3655 C C . LYS B 1 63 ? -19.969 -75.562 -8.266 1 16.84 63 LYS B C 1
ATOM 3657 O O . LYS B 1 63 ? -19.062 -74.688 -8.086 1 16.84 63 LYS B O 1
ATOM 3662 N N . PRO B 1 64 ? -20.5 -75.75 -9.609 1 17.03 64 PRO B N 1
ATOM 3663 C CA . PRO B 1 64 ? -19.984 -76.062 -10.945 1 17.03 64 PRO B CA 1
ATOM 3664 C C . PRO B 1 64 ? -19.547 -74.812 -11.695 1 17.03 64 PRO B C 1
ATOM 3666 O O . PRO B 1 64 ? -19.938 -73.688 -11.336 1 17.03 64 PRO B O 1
ATOM 3669 N N . ARG B 1 65 ? -18.75 -75.062 -12.906 1 18.59 65 ARG B N 1
ATOM 3670 C CA . ARG B 1 65 ? -17.734 -74.5 -13.797 1 18.59 65 ARG B CA 1
ATOM 3671 C C . ARG B 1 65 ? -18.344 -73.625 -14.898 1 18.59 65 ARG B C 1
ATOM 3673 O O . ARG B 1 65 ? -17.641 -73.188 -15.805 1 18.59 65 ARG B O 1
ATOM 3680 N N . GLY B 1 66 ? -19.703 -73.062 -14.664 1 19.08 66 GLY B N 1
ATOM 3681 C CA . GLY B 1 66 ? -20.312 -73 -15.984 1 19.08 66 GLY B CA 1
ATOM 3682 C C . GLY B 1 66 ? -19.5 -72.188 -16.984 1 19.08 66 GLY B C 1
ATOM 3683 O O . GLY B 1 66 ? -18.594 -71.438 -16.594 1 19.08 66 GLY B O 1
ATOM 3684 N N . PRO B 1 67 ? -20.219 -71.938 -18.312 1 19.88 67 PRO B N 1
ATOM 3685 C CA . PRO B 1 67 ? -19.781 -72 -19.703 1 19.88 67 PRO B CA 1
ATOM 3686 C C . PRO B 1 67 ? -19.156 -70.688 -20.188 1 19.88 67 PRO B C 1
ATOM 3688 O O . PRO B 1 67 ? -19.406 -69.688 -19.609 1 19.88 67 PRO B O 1
ATOM 3691 N N . ARG B 1 68 ? -18.203 -70.812 -21.172 1 20.36 68 ARG B N 1
ATOM 3692 C CA . ARG B 1 68 ? -17.141 -70.062 -21.812 1 20.36 68 ARG B CA 1
ATOM 3693 C C . ARG B 1 68 ? -17.719 -69.062 -22.844 1 20.36 68 ARG B C 1
ATOM 3695 O O . ARG B 1 68 ? -18.031 -69.438 -23.969 1 20.36 68 ARG B O 1
ATOM 3702 N N . LEU B 1 69 ? -18.828 -68.312 -22.453 1 21.48 69 LEU B N 1
ATOM 3703 C CA . LEU B 1 69 ? -19.5 -67.75 -23.641 1 21.48 69 LEU B CA 1
ATOM 3704 C C . LEU B 1 69 ? -18.516 -67 -24.5 1 21.48 69 LEU B C 1
ATOM 3706 O O . LEU B 1 69 ? -17.547 -66.438 -23.984 1 21.48 69 LEU B O 1
ATOM 3710 N N . PRO B 1 70 ? -18.969 -66.812 -25.859 1 21.8 70 PRO B N 1
ATOM 3711 C CA . PRO B 1 70 ? -18.281 -66.688 -27.141 1 21.8 70 PRO B CA 1
ATOM 3712 C C . PRO B 1 70 ? -17.656 -65.312 -27.344 1 21.8 70 PRO B C 1
ATOM 3714 O O . PRO B 1 70 ? -18.031 -64.375 -26.672 1 21.8 70 PRO B O 1
ATOM 3717 N N . PRO B 1 71 ? -16.672 -65.188 -28.297 1 22.09 71 PRO B N 1
ATOM 3718 C CA . PRO B 1 71 ? -15.562 -64.312 -28.547 1 22.09 71 PRO B CA 1
ATOM 3719 C C . PRO B 1 71 ? -16.016 -63 -29.219 1 22.09 71 PRO B C 1
ATOM 3721 O O . PRO B 1 71 ? -15.18 -62.125 -29.516 1 22.09 71 PRO B O 1
ATOM 3724 N N . PRO B 1 72 ? -17.312 -62.469 -28.953 1 20.77 72 PRO B N 1
ATOM 3725 C CA . PRO B 1 72 ? -17.734 -61.812 -30.188 1 20.77 72 PRO B CA 1
ATOM 3726 C C . PRO B 1 72 ? -16.781 -60.719 -30.625 1 20.77 72 PRO B C 1
ATOM 3728 O O . PRO B 1 72 ? -15.953 -60.25 -29.844 1 20.77 72 PRO B O 1
ATOM 3731 N N . THR B 1 73 ? -17.188 -60.125 -31.875 1 20.34 73 THR B N 1
ATOM 3732 C CA . THR B 1 73 ? -16.656 -59.562 -33.125 1 20.34 73 THR B CA 1
ATOM 3733 C C . THR B 1 73 ? -16.172 -58.125 -32.906 1 20.34 73 THR B C 1
ATOM 3735 O O . THR B 1 73 ? -16.547 -57.5 -31.906 1 20.34 73 THR B O 1
ATOM 3738 N N . SER B 1 74 ? -15.93 -57.406 -34.094 1 19.45 74 SER B N 1
ATOM 3739 C CA . SER B 1 74 ? -14.945 -56.531 -34.688 1 19.45 74 SER B CA 1
ATOM 3740 C C . SER B 1 74 ? -15.242 -55.062 -34.344 1 19.45 74 SER B C 1
ATOM 3742 O O . SER B 1 74 ? -16.406 -54.656 -34.344 1 19.45 74 SER B O 1
ATOM 3744 N N . SER B 1 75 ? -14.438 -54.406 -33.625 1 18.88 75 SER B N 1
ATOM 3745 C CA . SER B 1 75 ? -14.391 -53.125 -32.938 1 18.88 75 SER B CA 1
ATOM 3746 C C . SER B 1 75 ? -14.383 -51.969 -33.938 1 18.88 75 SER B C 1
ATOM 3748 O O . SER B 1 75 ? -13.398 -51.781 -34.656 1 18.88 75 SER B O 1
ATOM 3750 N N . ARG B 1 76 ? -15.578 -51.781 -34.75 1 19.27 76 ARG B N 1
ATOM 3751 C CA . ARG B 1 76 ? -15.547 -50.688 -35.719 1 19.27 76 ARG B CA 1
ATOM 3752 C C . ARG B 1 76 ? -15.07 -49.406 -35.031 1 19.27 76 ARG B C 1
ATOM 3754 O O . ARG B 1 76 ? -15.57 -49.031 -33.969 1 19.27 76 ARG B O 1
ATOM 3761 N N . THR B 1 77 ? -13.852 -49 -35.281 1 19.45 77 THR B N 1
ATOM 3762 C CA . THR B 1 77 ? -13.023 -47.906 -34.844 1 19.45 77 THR B CA 1
ATOM 3763 C C . THR B 1 77 ? -13.711 -46.562 -35.156 1 19.45 77 THR B C 1
ATOM 3765 O O . THR B 1 77 ? -13.422 -45.938 -36.188 1 19.45 77 THR B O 1
ATOM 3768 N N . THR B 1 78 ? -15.062 -46.469 -34.969 1 20.23 78 THR B N 1
ATOM 3769 C CA . THR B 1 78 ? -15.633 -45.25 -35.531 1 20.23 78 THR B CA 1
ATOM 3770 C C . THR B 1 78 ? -14.914 -44.031 -35 1 20.23 78 THR B C 1
ATOM 3772 O O . THR B 1 78 ? -14.617 -43.938 -33.812 1 20.23 78 THR B O 1
ATOM 3775 N N . SER B 1 79 ? -14.242 -43.281 -35.906 1 20.84 79 SER B N 1
ATOM 3776 C CA . SER B 1 79 ? -13.438 -42.062 -35.938 1 20.84 79 SER B CA 1
ATOM 3777 C C . SER B 1 79 ? -14.227 -40.875 -35.375 1 20.84 79 SER B C 1
ATOM 3779 O O . SER B 1 79 ? -15.195 -40.438 -36 1 20.84 79 SER B O 1
ATOM 3781 N N . SER B 1 80 ? -14.781 -40.969 -34.188 1 21.19 80 SER B N 1
ATOM 3782 C CA . SER B 1 80 ? -15.594 -39.875 -33.688 1 21.19 80 SER B CA 1
ATOM 3783 C C . SER B 1 80 ? -14.844 -38.562 -33.781 1 21.19 80 SER B C 1
ATOM 3785 O O . SER B 1 80 ? -13.719 -38.438 -33.312 1 21.19 80 SER B O 1
ATOM 3787 N N . GLY B 1 81 ? -15.062 -37.844 -34.906 1 21.58 81 GLY B N 1
ATOM 3788 C CA . GLY B 1 81 ? -14.586 -36.531 -35.25 1 21.58 81 GLY B CA 1
ATOM 3789 C C . GLY B 1 81 ? -14.805 -35.5 -34.156 1 21.58 81 GLY B C 1
ATOM 3790 O O . GLY B 1 81 ? -15.922 -35.375 -33.625 1 21.58 81 GLY B O 1
ATOM 3791 N N . ARG B 1 82 ? -13.797 -35.25 -33.281 1 20.98 82 ARG B N 1
ATOM 3792 C CA . ARG B 1 82 ? -13.742 -34.312 -32.156 1 20.98 82 ARG B CA 1
ATOM 3793 C C . ARG B 1 82 ? -14.125 -32.906 -32.625 1 20.98 82 ARG B C 1
ATOM 3795 O O . ARG B 1 82 ? -13.492 -32.344 -33.531 1 20.98 82 ARG B O 1
ATOM 3802 N N . HIS B 1 83 ? -15.461 -32.656 -32.812 1 21.83 83 HIS B N 1
ATOM 3803 C CA . HIS B 1 83 ? -15.93 -31.297 -33.094 1 21.83 83 HIS B CA 1
ATOM 3804 C C . HIS B 1 83 ? -15.312 -30.297 -32.125 1 21.83 83 HIS B C 1
ATOM 3806 O O . HIS B 1 83 ? -15.398 -30.453 -30.906 1 21.83 83 HIS B O 1
ATOM 3812 N N . PHE B 1 84 ? -14.125 -29.719 -32.469 1 21.28 84 PHE B N 1
ATOM 3813 C CA . PHE B 1 84 ? -13.484 -28.594 -31.781 1 21.28 84 PHE B CA 1
ATOM 3814 C C . PHE B 1 84 ? -14.461 -27.438 -31.594 1 21.28 84 PHE B C 1
ATOM 3816 O O . PHE B 1 84 ? -15.016 -26.922 -32.562 1 21.28 84 PHE B O 1
ATOM 3823 N N . VAL B 1 85 ? -15.258 -27.438 -30.547 1 23.03 85 VAL B N 1
ATOM 3824 C CA . VAL B 1 85 ? -16.094 -26.297 -30.172 1 23.03 85 VAL B CA 1
ATOM 3825 C C . VAL B 1 85 ? -15.289 -25.016 -30.266 1 23.03 85 VAL B C 1
ATOM 3827 O O . VAL B 1 85 ? -14.242 -24.875 -29.625 1 23.03 85 VAL B O 1
ATOM 3830 N N . GLN B 1 86 ? -15.312 -24.375 -31.438 1 22.44 86 GLN B N 1
ATOM 3831 C CA . GLN B 1 86 ? -14.828 -23.016 -31.641 1 22.44 86 GLN B CA 1
ATOM 3832 C C . GLN B 1 86 ? -15.383 -22.078 -30.578 1 22.44 86 GLN B C 1
ATOM 3834 O O . GLN B 1 86 ? -16.594 -21.859 -30.5 1 22.44 86 GLN B O 1
ATOM 3839 N N . LEU B 1 87 ? -14.781 -22.141 -29.406 1 23.48 87 LEU B N 1
ATOM 3840 C CA . LEU B 1 87 ? -15.094 -21.109 -28.422 1 23.48 87 LEU B CA 1
ATOM 3841 C C . LEU B 1 87 ? -15.07 -19.719 -29.062 1 23.48 87 LEU B C 1
ATOM 3843 O O . LEU B 1 87 ? -14.055 -19.297 -29.594 1 23.48 87 LEU B O 1
ATOM 3847 N N . GLN B 1 88 ? -16.156 -19.391 -29.719 1 23.28 88 GLN B N 1
ATOM 3848 C CA . GLN B 1 88 ? -16.359 -17.984 -30.109 1 23.28 88 GLN B CA 1
ATOM 3849 C C . GLN B 1 88 ? -16.047 -17.047 -28.938 1 23.28 88 GLN B C 1
ATOM 3851 O O . GLN B 1 88 ? -16.75 -17.047 -27.938 1 23.28 88 GLN B O 1
ATOM 3856 N N . LEU B 1 89 ? -14.797 -16.859 -28.734 1 22.11 89 LEU B N 1
ATOM 3857 C CA . LEU B 1 89 ? -14.367 -15.789 -27.844 1 22.11 89 LEU B CA 1
ATOM 3858 C C . LEU B 1 89 ? -15.062 -14.477 -28.188 1 22.11 89 LEU B C 1
ATOM 3860 O O . LEU B 1 89 ? -14.891 -13.953 -29.297 1 22.11 89 LEU B O 1
ATOM 3864 N N . ARG B 1 90 ? -16.312 -14.258 -27.75 1 25.09 90 ARG B N 1
ATOM 3865 C CA . ARG B 1 90 ? -16.844 -12.898 -27.812 1 25.09 90 ARG B CA 1
ATOM 3866 C C . ARG B 1 90 ? -15.805 -11.891 -27.328 1 25.09 90 ARG B C 1
ATOM 3868 O O . ARG B 1 90 ? -15.18 -12.086 -26.281 1 25.09 90 ARG B O 1
ATOM 3875 N N . GLU B 1 91 ? -15.242 -11.188 -28.281 1 24.77 91 GLU B N 1
ATOM 3876 C CA . GLU B 1 91 ? -14.414 -10 -28.109 1 24.77 91 GLU B CA 1
ATOM 3877 C C . GLU B 1 91 ? -15.047 -9.031 -27.109 1 24.77 91 GLU B C 1
ATOM 3879 O O . GLU B 1 91 ? -15.883 -8.203 -27.484 1 24.77 91 GLU B O 1
ATOM 3884 N N . ASP B 1 92 ? -15.57 -9.555 -26.047 1 26.25 92 ASP B N 1
ATOM 3885 C CA . ASP B 1 92 ? -15.969 -8.477 -25.141 1 26.25 92 ASP B CA 1
ATOM 3886 C C . ASP B 1 92 ? -14.789 -7.555 -24.828 1 26.25 92 ASP B C 1
ATOM 3888 O O . ASP B 1 92 ? -13.805 -7.98 -24.234 1 26.25 92 ASP B O 1
ATOM 3892 N N . HIS B 1 93 ? -14.508 -6.723 -25.828 1 25.25 93 HIS B N 1
ATOM 3893 C CA . HIS B 1 93 ? -13.594 -5.602 -25.641 1 25.25 93 HIS B CA 1
ATOM 3894 C C . HIS B 1 93 ? -13.859 -4.883 -24.328 1 25.25 93 HIS B C 1
ATOM 3896 O O . HIS B 1 93 ? -14.977 -4.438 -24.078 1 25.25 93 HIS B O 1
ATOM 3902 N N . PHE B 1 94 ? -13.367 -5.359 -23.297 1 23.83 94 PHE B N 1
ATOM 3903 C CA . PHE B 1 94 ? -13.227 -4.418 -22.188 1 23.83 94 PHE B CA 1
ATOM 3904 C C . PHE B 1 94 ? -12.742 -3.062 -22.703 1 23.83 94 PHE B C 1
ATOM 3906 O O . PHE B 1 94 ? -11.664 -2.963 -23.281 1 23.83 94 PHE B O 1
ATOM 3913 N N . ALA B 1 95 ? -13.672 -2.188 -23.109 1 23.91 95 ALA B N 1
ATOM 3914 C CA . ALA B 1 95 ? -13.422 -0.791 -23.453 1 23.91 95 ALA B CA 1
ATOM 3915 C C . ALA B 1 95 ? -12.602 -0.097 -22.375 1 23.91 95 ALA B C 1
ATOM 3917 O O . ALA B 1 95 ? -13.109 0.208 -21.297 1 23.91 95 ALA B O 1
ATOM 3918 N N . VAL B 1 96 ? -11.453 -0.531 -22.125 1 26.91 96 VAL B N 1
ATOM 3919 C CA . VAL B 1 96 ? -10.672 0.523 -21.484 1 26.91 96 VAL B CA 1
ATOM 3920 C C . VAL B 1 96 ? -10.742 1.801 -22.328 1 26.91 96 VAL B C 1
ATOM 3922 O O . VAL B 1 96 ? -10.297 1.827 -23.469 1 26.91 96 VAL B O 1
ATOM 3925 N N . GLU B 1 97 ? -11.875 2.482 -22.203 1 25.66 97 GLU B N 1
ATOM 3926 C CA . GLU B 1 97 ? -11.836 3.822 -22.781 1 25.66 97 GLU B CA 1
ATOM 3927 C C . GLU B 1 97 ? -10.508 4.516 -22.469 1 25.66 97 GLU B C 1
ATOM 3929 O O . GLU B 1 97 ? -10.148 4.699 -21.312 1 25.66 97 GLU B O 1
ATOM 3934 N N . SER B 1 98 ? -9.609 4.223 -23.219 1 25.39 98 SER B N 1
ATOM 3935 C CA . SER B 1 98 ? -8.414 5.055 -23.219 1 25.39 98 SER B CA 1
ATOM 3936 C C . SER B 1 98 ? -8.773 6.539 -23.25 1 25.39 98 SER B C 1
ATOM 3938 O O . SER B 1 98 ? -9.469 7.004 -24.156 1 25.39 98 SER B O 1
ATOM 3940 N N . LEU B 1 99 ? -8.93 7.117 -22.125 1 27.75 99 LEU B N 1
ATOM 3941 C CA . LEU B 1 99 ? -9.086 8.555 -21.938 1 27.75 99 LEU B CA 1
ATOM 3942 C C . LEU B 1 99 ? -7.992 9.32 -22.688 1 27.75 99 LEU B C 1
ATOM 3944 O O . LEU B 1 99 ? -7.098 9.898 -22.062 1 27.75 99 LEU B O 1
ATOM 3948 N N . VAL B 1 100 ? -7.578 8.859 -23.828 1 25.41 100 VAL B N 1
ATOM 3949 C CA . VAL B 1 100 ? -6.465 9.609 -24.406 1 25.41 100 VAL B CA 1
ATOM 3950 C C . VAL B 1 100 ? -6.984 10.914 -25 1 25.41 100 VAL B C 1
ATOM 3952 O O . VAL B 1 100 ? -6.266 11.594 -25.75 1 25.41 100 VAL B O 1
ATOM 3955 N N . ASP B 1 101 ? -8.25 11.383 -24.922 1 27.09 101 ASP B N 1
ATOM 3956 C CA . ASP B 1 101 ? -8.477 12.5 -25.828 1 27.09 101 ASP B CA 1
ATOM 3957 C C . ASP B 1 101 ? -7.707 13.742 -25.375 1 27.09 101 ASP B C 1
ATOM 3959 O O . ASP B 1 101 ? -8.023 14.328 -24.344 1 27.09 101 ASP B O 1
ATOM 3963 N N . GLY B 1 102 ? -6.422 13.867 -25.594 1 28.39 102 GLY B N 1
ATOM 3964 C CA . GLY B 1 102 ? -5.688 15.094 -25.297 1 28.39 102 GLY B CA 1
ATOM 3965 C C . GLY B 1 102 ? -6.215 16.297 -26.062 1 28.39 102 GLY B C 1
ATOM 3966 O O . GLY B 1 102 ? -5.492 17.266 -26.266 1 28.39 102 GLY B O 1
ATOM 3967 N N . GLY B 1 103 ? -7.43 16.328 -26.703 1 27.42 103 GLY B N 1
ATOM 3968 C CA . GLY B 1 103 ? -7.539 17.578 -27.422 1 27.42 103 GLY B CA 1
ATOM 3969 C C . GLY B 1 103 ? -7.312 18.797 -26.547 1 27.42 103 GLY B C 1
ATOM 3970 O O . GLY B 1 103 ? -7.27 18.688 -25.328 1 27.42 103 GLY B O 1
ATOM 3971 N N . MET B 1 104 ? -7.52 20.062 -27.047 1 30.12 104 MET B N 1
ATOM 3972 C CA . MET B 1 104 ? -7.453 21.438 -26.547 1 30.12 104 MET B CA 1
ATOM 3973 C C . MET B 1 104 ? -8.047 21.547 -25.156 1 30.12 104 MET B C 1
ATOM 3975 O O . MET B 1 104 ? -8.648 20.594 -24.656 1 30.12 104 MET B O 1
ATOM 3979 N N . GLY B 1 105 ? -8.641 22.875 -24.703 1 34.25 105 GLY B N 1
ATOM 3980 C CA . GLY B 1 105 ? -9.07 23.531 -23.469 1 34.25 105 GLY B CA 1
ATOM 3981 C C . GLY B 1 105 ? -10.086 22.719 -22.688 1 34.25 105 GLY B C 1
ATOM 3982 O O . GLY B 1 105 ? -10.781 23.266 -21.812 1 34.25 105 GLY B O 1
ATOM 3983 N N . GLU B 1 106 ? -10.656 21.734 -23.25 1 34.09 106 GLU B N 1
ATOM 3984 C CA . GLU B 1 106 ? -11.891 21.125 -22.75 1 34.09 106 GLU B CA 1
ATOM 3985 C C . GLU B 1 106 ? -11.641 20.391 -21.438 1 34.09 106 GLU B C 1
ATOM 3987 O O . GLU B 1 106 ? -10.578 19.812 -21.234 1 34.09 106 GLU B O 1
ATOM 3992 N N . ALA B 1 107 ? -12.328 20.641 -20.531 1 40.47 107 ALA B N 1
ATOM 3993 C CA . ALA B 1 107 ? -12.445 19.984 -19.234 1 40.47 107 ALA B CA 1
ATOM 3994 C C . ALA B 1 107 ? -12.25 18.469 -19.359 1 40.47 107 ALA B C 1
ATOM 3996 O O . ALA B 1 107 ? -13 17.797 -20.078 1 40.47 107 ALA B O 1
ATOM 3997 N N . SER B 1 108 ? -11.062 17.875 -19.438 1 50.72 108 SER B N 1
ATOM 3998 C CA . SER B 1 108 ? -10.789 16.453 -19.375 1 50.72 108 SER B CA 1
ATOM 3999 C C . SER B 1 108 ? -11.82 15.727 -18.516 1 50.72 108 SER B C 1
ATOM 4001 O O . SER B 1 108 ? -12.305 16.281 -17.531 1 50.72 1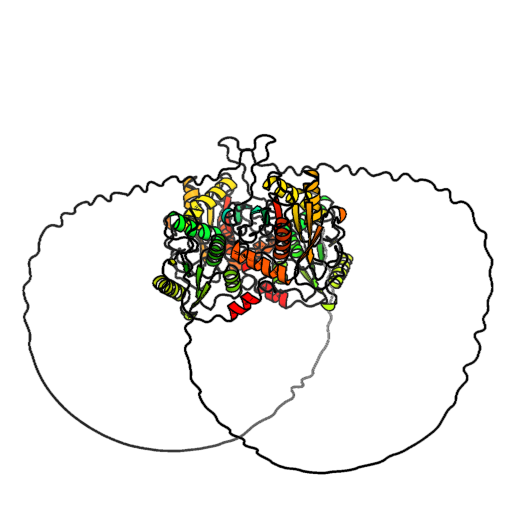08 SER B O 1
ATOM 4003 N N . SER B 1 109 ? -12.609 14.875 -18.969 1 56.75 109 SER B N 1
ATOM 4004 C CA . SER B 1 109 ? -13.625 14.055 -18.297 1 56.75 109 SER B CA 1
ATOM 4005 C C . SER B 1 109 ? -13.141 13.586 -16.938 1 56.75 109 SER B C 1
ATOM 4007 O O . SER B 1 109 ? -11.977 13.211 -16.781 1 56.75 109 SER B O 1
ATOM 4009 N N . PRO B 1 110 ? -13.922 13.875 -15.898 1 67.62 110 PRO B N 1
ATOM 4010 C CA . PRO B 1 110 ? -13.562 13.461 -14.539 1 67.62 110 PRO B CA 1
ATOM 4011 C C . PRO B 1 110 ? -13.078 12.016 -14.469 1 67.62 110 PRO B C 1
ATOM 4013 O O . PRO B 1 110 ? -13.586 11.156 -15.18 1 67.62 110 PRO B O 1
ATOM 4016 N N . ALA B 1 111 ? -11.953 11.898 -13.914 1 90.12 111 ALA B N 1
ATOM 4017 C CA . ALA B 1 111 ? -11.312 10.602 -13.734 1 90.12 111 ALA B CA 1
ATOM 4018 C C . ALA B 1 111 ? -11.398 10.141 -12.281 1 90.12 111 ALA B C 1
ATOM 4020 O O . ALA B 1 111 ? -10.375 9.914 -11.633 1 90.12 111 ALA B O 1
ATOM 4021 N N . ILE B 1 112 ? -12.781 10.188 -11.711 1 97.81 112 ILE B N 1
ATOM 4022 C CA . ILE B 1 112 ? -12.992 9.641 -10.375 1 97.81 112 ILE B CA 1
ATOM 4023 C C . ILE B 1 112 ? -13.547 8.219 -10.484 1 97.81 112 ILE B C 1
ATOM 4025 O O . ILE B 1 112 ? -14.562 7.992 -11.148 1 97.81 112 ILE B O 1
ATOM 4029 N N . ALA B 1 113 ? -12.867 7.301 -9.891 1 98.44 113 ALA B N 1
ATOM 4030 C CA . ALA B 1 113 ? -13.344 5.918 -9.906 1 98.44 113 ALA B CA 1
ATOM 4031 C C . ALA B 1 113 ? -14.703 5.797 -9.227 1 98.44 113 ALA B C 1
ATOM 4033 O O . ALA B 1 113 ? -14.953 6.434 -8.195 1 98.44 113 ALA B O 1
ATOM 4034 N N . LYS B 1 114 ? -15.602 4.992 -9.773 1 97.56 114 LYS B N 1
ATOM 4035 C CA . LYS B 1 114 ? -16.938 4.809 -9.211 1 97.56 114 LYS B CA 1
ATOM 4036 C C . LYS B 1 114 ? -16.875 4.121 -7.852 1 97.56 114 LYS B C 1
ATOM 4038 O O . LYS B 1 114 ? -17.672 4.414 -6.965 1 97.56 114 LYS B O 1
ATOM 4043 N N . ASP B 1 115 ? -16 3.164 -7.73 1 96.94 115 ASP B N 1
ATOM 4044 C CA . ASP B 1 115 ? -15.688 2.457 -6.492 1 96.94 115 ASP B CA 1
ATOM 4045 C C . ASP B 1 115 ? -14.273 1.878 -6.531 1 96.94 115 ASP B C 1
ATOM 4047 O O . ASP B 1 115 ? -13.578 1.995 -7.539 1 96.94 115 ASP B O 1
ATOM 4051 N N . VAL B 1 116 ? -13.844 1.297 -5.48 1 97.31 116 VAL B N 1
ATOM 4052 C CA . VAL B 1 116 ? -12.445 0.907 -5.305 1 97.31 116 VAL B CA 1
ATOM 4053 C C . VAL B 1 116 ? -12.094 -0.201 -6.293 1 97.31 116 VAL B C 1
ATOM 4055 O O . VAL B 1 116 ? -10.922 -0.396 -6.621 1 97.31 116 VAL B O 1
ATOM 4058 N N . THR B 1 117 ? -13.055 -0.957 -6.832 1 96.69 117 THR B N 1
ATOM 4059 C CA . THR B 1 117 ? -12.789 -2.068 -7.738 1 96.69 117 THR B CA 1
ATOM 4060 C C . THR B 1 117 ? -12.234 -1.56 -9.07 1 96.69 117 THR B C 1
ATOM 4062 O O . THR B 1 117 ? -11.57 -2.301 -9.789 1 96.69 117 THR B O 1
ATOM 4065 N N . GLU B 1 118 ? -12.469 -0.278 -9.352 1 97.38 118 GLU B N 1
ATOM 4066 C CA . GLU B 1 118 ? -12.016 0.311 -10.609 1 97.38 118 GLU B CA 1
ATOM 4067 C C . GLU B 1 118 ? -10.547 0.712 -10.531 1 97.38 118 GLU B C 1
ATOM 4069 O O . GLU B 1 118 ? -9.953 1.106 -11.539 1 97.38 118 GLU B O 1
ATOM 4074 N N . LEU B 1 119 ? -9.992 0.545 -9.359 1 97.81 119 LEU B N 1
ATOM 4075 C CA . LEU B 1 119 ? -8.617 1.005 -9.172 1 97.81 119 LEU B CA 1
ATOM 4076 C C . LEU B 1 119 ? -7.633 -0.148 -9.328 1 97.81 119 LEU B C 1
ATOM 4078 O O . LEU B 1 119 ? -6.422 0.043 -9.195 1 97.81 119 LEU B O 1
ATOM 4082 N N . ILE B 1 120 ? -8.125 -1.305 -9.641 1 98.12 120 ILE B N 1
ATOM 4083 C CA . ILE B 1 120 ? -7.277 -2.482 -9.812 1 98.12 120 ILE B CA 1
ATOM 4084 C C . ILE B 1 120 ? -6.531 -2.393 -11.141 1 98.12 120 ILE B C 1
ATOM 4086 O O . ILE B 1 120 ? -7.133 -2.119 -12.18 1 98.12 120 ILE B O 1
ATOM 4090 N N . GLY B 1 121 ? -5.207 -2.576 -11.078 1 97.75 121 GLY B N 1
ATOM 4091 C CA . GLY B 1 121 ? -4.395 -2.592 -12.289 1 97.75 121 GLY B CA 1
ATOM 4092 C C . GLY B 1 121 ? -3.637 -1.297 -12.508 1 97.75 121 GLY B C 1
ATOM 4093 O O . GLY B 1 121 ? -3.498 -0.485 -11.594 1 97.75 121 GLY B O 1
ATOM 4094 N N . ASN B 1 122 ? -2.918 -1.224 -13.648 1 97.31 122 ASN B N 1
ATOM 4095 C CA . ASN B 1 122 ? -2.084 -0.099 -14.055 1 97.31 122 ASN B CA 1
ATOM 4096 C C . ASN B 1 122 ? -1.004 0.205 -13.023 1 97.31 122 ASN B C 1
ATOM 4098 O O . ASN B 1 122 ? -0.804 1.361 -12.648 1 97.31 122 ASN B O 1
ATOM 4102 N N . THR B 1 123 ? -0.459 -0.9 -12.547 1 98.25 123 THR B N 1
ATOM 4103 C CA . THR B 1 123 ? 0.644 -0.736 -11.602 1 98.25 123 THR B CA 1
ATOM 4104 C C . THR B 1 123 ? 1.925 -0.345 -12.336 1 98.25 123 THR B C 1
ATOM 4106 O O . THR B 1 123 ? 2.098 -0.667 -13.516 1 98.25 123 THR B O 1
ATOM 4109 N N . PRO B 1 124 ? 2.854 0.3 -11.703 1 98.44 124 PRO B N 1
ATOM 4110 C CA . PRO B 1 124 ? 4.016 0.87 -12.383 1 98.44 124 PRO B CA 1
ATOM 4111 C C . PRO B 1 124 ? 5.141 -0.143 -12.578 1 98.44 124 PRO B C 1
ATOM 4113 O O . PRO B 1 124 ? 5.125 -1.217 -11.977 1 98.44 124 PRO B O 1
ATOM 4116 N N . LEU B 1 125 ? 6.012 0.198 -13.516 1 98.81 125 LEU B N 1
ATOM 4117 C CA . LEU B 1 125 ? 7.312 -0.436 -13.703 1 98.81 125 LEU B CA 1
ATOM 4118 C C . LEU B 1 125 ? 8.438 0.465 -13.203 1 98.81 125 LEU B C 1
ATOM 4120 O O . LEU B 1 125 ? 8.383 1.684 -13.383 1 98.81 125 LEU B O 1
ATOM 4124 N N . VAL B 1 126 ? 9.43 -0.171 -12.57 1 98.75 126 VAL B N 1
ATOM 4125 C CA . VAL B 1 126 ? 10.57 0.601 -12.102 1 98.75 126 VAL B CA 1
ATOM 4126 C C . VAL B 1 126 ? 11.859 -0.2 -12.312 1 98.75 126 VAL B C 1
ATOM 4128 O O . VAL B 1 126 ? 11.883 -1.412 -12.086 1 98.75 126 VAL B O 1
ATOM 4131 N N . TYR B 1 127 ? 12.883 0.452 -12.789 1 98.69 127 TYR B N 1
ATOM 4132 C CA . TYR B 1 127 ? 14.164 -0.218 -12.969 1 98.69 127 TYR B CA 1
ATOM 4133 C C . TYR B 1 127 ? 14.797 -0.539 -11.617 1 98.69 127 TYR B C 1
ATOM 4135 O O . TYR B 1 127 ? 14.703 0.251 -10.68 1 98.69 127 TYR B O 1
ATOM 4143 N N . LEU B 1 128 ? 15.375 -1.699 -11.516 1 98.69 128 LEU B N 1
ATOM 4144 C CA . LEU B 1 128 ? 16.328 -1.992 -10.438 1 98.69 128 LEU B CA 1
ATOM 4145 C C . LEU B 1 128 ? 17.734 -1.532 -10.812 1 98.69 128 LEU B C 1
ATOM 4147 O O . LEU B 1 128 ? 18.156 -1.703 -11.953 1 98.69 128 LEU B O 1
ATOM 4151 N N . ASN B 1 129 ? 18.453 -0.955 -9.844 1 97.38 129 ASN B N 1
ATOM 4152 C CA . ASN B 1 129 ? 19.703 -0.29 -10.18 1 97.38 129 ASN B CA 1
ATOM 4153 C C . ASN B 1 129 ? 20.875 -0.86 -9.383 1 97.38 129 ASN B C 1
ATOM 4155 O O . ASN B 1 129 ? 21.766 -1.49 -9.945 1 97.38 129 ASN B O 1
ATOM 4159 N N . LYS B 1 130 ? 20.766 -0.812 -8.141 1 97.38 130 LYS B N 1
ATOM 4160 C CA . LYS B 1 130 ? 21.906 -1.134 -7.281 1 97.38 130 LYS B CA 1
ATOM 4161 C C . LYS B 1 130 ? 22.062 -2.643 -7.121 1 97.38 130 LYS B C 1
ATOM 4163 O O . LYS B 1 130 ? 23.172 -3.162 -7.152 1 97.38 130 LYS B O 1
ATOM 4168 N N . VAL B 1 131 ? 20.984 -3.359 -7.027 1 98.38 131 VAL B N 1
ATOM 4169 C CA . VAL B 1 131 ? 21.047 -4.797 -6.785 1 98.38 131 VAL B CA 1
ATOM 4170 C C . VAL B 1 131 ? 21.422 -5.52 -8.078 1 98.38 131 VAL B C 1
ATOM 4172 O O . VAL B 1 131 ? 21.719 -6.719 -8.062 1 98.38 131 VAL B O 1
ATOM 4175 N N . THR B 1 132 ? 21.484 -4.859 -9.18 1 98.38 132 THR B N 1
ATOM 4176 C CA . THR B 1 132 ? 21.766 -5.488 -10.469 1 98.38 132 THR B CA 1
ATOM 4177 C C . THR B 1 132 ? 23.234 -5.281 -10.852 1 98.38 132 THR B C 1
ATOM 4179 O O . THR B 1 132 ? 23.594 -5.418 -12.023 1 98.38 132 THR B O 1
ATOM 4182 N N . ASP B 1 133 ? 24 -4.867 -9.898 1 96.69 133 ASP B N 1
ATOM 4183 C CA . ASP B 1 133 ? 25.422 -4.766 -10.172 1 96.69 133 ASP B CA 1
ATOM 4184 C C . ASP B 1 133 ? 25.969 -6.078 -10.719 1 96.69 133 ASP B C 1
ATOM 4186 O O . ASP B 1 133 ? 25.719 -7.148 -10.164 1 96.69 133 ASP B O 1
ATOM 4190 N N . GLY B 1 134 ? 26.641 -6.012 -11.844 1 96.88 134 GLY B N 1
ATOM 4191 C CA . GLY B 1 134 ? 27.219 -7.195 -12.469 1 96.88 134 GLY B CA 1
ATOM 4192 C C . GLY B 1 134 ? 26.328 -7.789 -13.547 1 96.88 134 GLY B C 1
ATOM 4193 O O . GLY B 1 134 ? 26.75 -8.711 -14.258 1 96.88 134 GLY B O 1
ATOM 4194 N N . CYS B 1 135 ? 25.172 -7.312 -13.656 1 98.31 135 CYS B N 1
ATOM 4195 C CA . CYS B 1 135 ? 24.281 -7.801 -14.703 1 98.31 135 CYS B CA 1
ATOM 4196 C C . CYS B 1 135 ? 24.625 -7.18 -16.047 1 98.31 135 CYS B C 1
ATOM 4198 O O . CYS B 1 135 ? 25.094 -6.039 -16.109 1 98.31 135 CYS B O 1
ATOM 4200 N N . VAL B 1 136 ? 24.422 -7.918 -17.125 1 98.56 136 VAL B N 1
ATOM 4201 C CA . VAL B 1 136 ? 24.641 -7.426 -18.484 1 98.56 136 VAL B CA 1
ATOM 4202 C C . VAL B 1 136 ? 23.312 -7.125 -19.156 1 98.56 136 VAL B C 1
ATOM 4204 O O . VAL B 1 136 ? 23.266 -6.465 -20.203 1 98.56 136 VAL B O 1
ATOM 4207 N N . GLY B 1 137 ? 22.203 -7.633 -18.672 1 98.62 137 GLY B N 1
ATOM 4208 C CA . GLY B 1 137 ? 20.844 -7.234 -19 1 98.62 137 GLY B CA 1
ATOM 4209 C C . GLY B 1 137 ? 20.234 -6.285 -17.984 1 98.62 137 GLY B C 1
ATOM 4210 O O . GLY B 1 137 ? 20.766 -6.125 -16.891 1 98.62 137 GLY B O 1
ATOM 4211 N N . ARG B 1 138 ? 19.172 -5.664 -18.297 1 98.44 138 ARG B N 1
ATOM 4212 C CA . ARG B 1 138 ? 18.453 -4.762 -17.406 1 98.44 138 ARG B CA 1
ATOM 4213 C C . ARG B 1 138 ? 17.266 -5.457 -16.75 1 98.44 138 ARG B C 1
ATOM 4215 O O . ARG B 1 138 ? 16.672 -6.367 -17.344 1 98.44 138 ARG B O 1
ATOM 4222 N N . VAL B 1 139 ? 16.953 -5.043 -15.594 1 98.88 139 VAL B N 1
ATOM 4223 C CA . VAL B 1 139 ? 15.836 -5.617 -14.859 1 98.88 139 VAL B CA 1
ATOM 4224 C C . VAL B 1 139 ? 14.883 -4.508 -14.422 1 98.88 139 VAL B C 1
ATOM 4226 O O . VAL B 1 139 ? 15.312 -3.5 -13.859 1 98.88 139 VAL B O 1
ATOM 4229 N N . ALA B 1 140 ? 13.602 -4.641 -14.727 1 98.94 140 ALA B N 1
ATOM 4230 C CA . ALA B 1 140 ? 12.539 -3.762 -14.25 1 98.94 140 ALA B CA 1
ATOM 4231 C C . ALA B 1 140 ? 11.516 -4.539 -13.43 1 98.94 140 ALA B C 1
ATOM 4233 O O . ALA B 1 140 ? 11.156 -5.668 -13.781 1 98.94 140 ALA B O 1
ATOM 4234 N N . ALA B 1 141 ? 11.055 -3.947 -12.367 1 98.94 141 ALA B N 1
ATOM 4235 C CA . ALA B 1 141 ? 10.078 -4.586 -11.5 1 98.94 141 ALA B CA 1
ATOM 4236 C C . ALA B 1 141 ? 8.672 -4.062 -11.781 1 98.94 141 ALA B C 1
ATOM 4238 O O . ALA B 1 141 ? 8.461 -2.854 -11.898 1 98.94 141 ALA B O 1
ATOM 4239 N N . LYS B 1 142 ? 7.723 -4.961 -12.047 1 98.94 142 LYS B N 1
ATOM 4240 C CA . LYS B 1 142 ? 6.297 -4.652 -12.023 1 98.94 142 LYS B CA 1
ATOM 4241 C C . LYS B 1 142 ? 5.762 -4.633 -10.602 1 98.94 142 LYS B C 1
ATOM 4243 O O . LYS B 1 142 ? 5.656 -5.676 -9.953 1 98.94 142 LYS B O 1
ATOM 4248 N N . LEU B 1 143 ? 5.355 -3.443 -10.047 1 98.69 143 LEU B N 1
ATOM 4249 C CA . LEU B 1 143 ? 5.078 -3.268 -8.625 1 98.69 143 LEU B CA 1
ATOM 4250 C C . LEU B 1 143 ? 3.605 -3.514 -8.328 1 98.69 143 LEU B C 1
ATOM 4252 O O . LEU B 1 143 ? 2.865 -2.576 -8.023 1 98.69 143 LEU B O 1
ATOM 4256 N N . GLU B 1 144 ? 3.271 -4.785 -8.211 1 98.62 144 GLU B N 1
ATOM 4257 C CA . GLU B 1 144 ? 1.899 -5.16 -7.883 1 98.62 144 GLU B CA 1
ATOM 4258 C C . GLU B 1 144 ? 1.571 -4.836 -6.43 1 98.62 144 GLU B C 1
ATOM 4260 O O . GLU B 1 144 ? 0.408 -4.883 -6.023 1 98.62 144 GLU B O 1
ATOM 4265 N N . SER B 1 145 ? 2.594 -4.453 -5.652 1 97.19 145 SER B N 1
ATOM 4266 C CA . SER B 1 145 ? 2.395 -3.959 -4.293 1 97.19 145 SER B CA 1
ATOM 4267 C C . SER B 1 145 ? 1.611 -2.65 -4.293 1 97.19 145 SER B C 1
ATOM 4269 O O . SER B 1 145 ? 1.117 -2.219 -3.248 1 97.19 145 SER B O 1
ATOM 4271 N N . MET B 1 146 ? 1.503 -2.029 -5.41 1 97.69 146 MET B N 1
ATOM 4272 C CA . MET B 1 146 ? 0.818 -0.742 -5.484 1 97.69 146 MET B CA 1
ATOM 4273 C C . MET B 1 146 ? -0.615 -0.915 -5.973 1 97.69 146 MET B C 1
ATOM 4275 O O . MET B 1 146 ? -1.205 0.019 -6.52 1 97.69 146 MET B O 1
ATOM 4279 N N . GLU B 1 147 ? -1.135 -2.092 -5.82 1 97.94 147 GLU B N 1
ATOM 4280 C CA . GLU B 1 147 ? -2.572 -2.328 -5.902 1 97.94 147 GLU B CA 1
ATOM 4281 C C . GLU B 1 147 ? -3.293 -1.758 -4.684 1 97.94 147 GLU B C 1
ATOM 4283 O O . GLU B 1 147 ? -2.666 -1.47 -3.662 1 97.94 147 GLU B O 1
ATOM 4288 N N . PRO B 1 148 ? -4.629 -1.585 -4.711 1 97.12 148 PRO B N 1
ATOM 4289 C CA . PRO B 1 148 ? -5.371 -0.966 -3.609 1 97.12 148 PRO B CA 1
ATOM 4290 C C . PRO B 1 148 ? -5.137 -1.67 -2.273 1 97.12 148 PRO B C 1
ATOM 4292 O O . PRO B 1 148 ? -5.051 -1.014 -1.232 1 97.12 148 PRO B O 1
ATOM 4295 N N . CYS B 1 149 ? -5.016 -2.971 -2.334 1 96.88 149 CYS B N 1
ATOM 4296 C CA . CYS B 1 149 ? -4.762 -3.697 -1.094 1 96.88 149 CYS B CA 1
ATOM 4297 C C . CYS B 1 149 ? -3.363 -4.309 -1.097 1 96.88 149 CYS B C 1
ATOM 4299 O O . CYS B 1 149 ? -3.125 -5.324 -0.442 1 96.88 149 CYS B O 1
ATOM 4301 N N . SER B 1 150 ? -2.486 -3.812 -1.95 1 97.12 150 SER B N 1
ATOM 4302 C CA . SER B 1 150 ? -1.033 -3.924 -1.898 1 97.12 150 SER B CA 1
ATOM 4303 C C . SER B 1 150 ? -0.57 -5.32 -2.309 1 97.12 150 SER B C 1
ATOM 4305 O O . SER B 1 150 ? 0.386 -5.852 -1.743 1 97.12 150 SER B O 1
ATOM 4307 N N . SER B 1 151 ? -1.328 -5.973 -3.246 1 97.81 151 SER B N 1
ATOM 4308 C CA . SER B 1 151 ? -0.82 -7.242 -3.76 1 97.81 151 SER B CA 1
ATOM 4309 C C . SER B 1 151 ? -1.418 -7.566 -5.125 1 97.81 151 SER B C 1
ATOM 4311 O O . SER B 1 151 ? -2.459 -7.023 -5.496 1 97.81 151 SER B O 1
ATOM 4313 N N . VAL B 1 152 ? -0.781 -8.492 -5.777 1 98.62 152 VAL B N 1
ATOM 4314 C CA . VAL B 1 152 ? -1.166 -8.938 -7.113 1 98.62 152 VAL B CA 1
ATOM 4315 C C . VAL B 1 152 ? -2.516 -9.648 -7.055 1 98.62 152 VAL B C 1
ATOM 4317 O O . VAL B 1 152 ? -3.232 -9.727 -8.055 1 98.62 152 VAL B O 1
ATOM 4320 N N . LYS B 1 153 ? -2.906 -10.078 -5.836 1 98.5 153 LYS B N 1
ATOM 4321 C CA . LYS B 1 153 ? -4.102 -10.906 -5.699 1 98.5 153 LYS B CA 1
ATOM 4322 C C . LYS B 1 153 ? -5.367 -10.055 -5.758 1 98.5 153 LYS B C 1
ATOM 4324 O O . LYS B 1 153 ? -6.469 -10.578 -5.922 1 98.5 153 LYS B O 1
ATOM 4329 N N . ASP B 1 154 ? -5.219 -8.742 -5.648 1 98.44 154 ASP B N 1
ATOM 4330 C CA . ASP B 1 154 ? -6.355 -7.871 -5.918 1 98.44 154 ASP B CA 1
ATOM 4331 C C . ASP B 1 154 ? -6.941 -8.141 -7.305 1 98.44 154 ASP B C 1
ATOM 4333 O O . ASP B 1 154 ? -8.164 -8.117 -7.484 1 98.44 154 ASP B O 1
ATOM 4337 N N . ARG B 1 155 ? -6.066 -8.445 -8.242 1 98.81 155 ARG B N 1
ATOM 4338 C CA . ARG B 1 155 ? -6.488 -8.695 -9.617 1 98.81 155 ARG B CA 1
ATOM 4339 C C . ARG B 1 155 ? -7.379 -9.93 -9.703 1 98.81 155 ARG B C 1
ATOM 4341 O O . ARG B 1 155 ? -8.453 -9.883 -10.305 1 98.81 155 ARG B O 1
ATOM 4348 N N . ILE B 1 156 ? -6.973 -10.984 -9.086 1 98.62 156 ILE B N 1
ATOM 4349 C CA . ILE B 1 156 ? -7.73 -12.211 -9.273 1 98.62 156 ILE B CA 1
ATOM 4350 C C . ILE B 1 156 ? -8.984 -12.18 -8.406 1 98.62 156 ILE B C 1
ATOM 4352 O O . ILE B 1 156 ? -10.016 -12.742 -8.773 1 98.62 156 ILE B O 1
ATOM 4356 N N . GLY B 1 157 ? -8.906 -11.531 -7.203 1 98.5 157 GLY B N 1
ATOM 4357 C CA . GLY B 1 157 ? -10.133 -11.297 -6.461 1 98.5 157 GLY B CA 1
ATOM 4358 C C . GLY B 1 157 ? -11.211 -10.609 -7.281 1 98.5 157 GLY B C 1
ATOM 4359 O O . GLY B 1 157 ? -12.359 -11.062 -7.316 1 98.5 157 GLY B O 1
ATOM 4360 N N . TYR B 1 158 ? -10.828 -9.594 -7.973 1 98.62 158 TYR B N 1
ATOM 4361 C CA . TYR B 1 158 ? -11.734 -8.859 -8.852 1 98.62 158 TYR B CA 1
ATOM 4362 C C . TYR B 1 158 ? -12.227 -9.75 -9.984 1 98.62 158 TYR B C 1
ATOM 4364 O O . TYR B 1 158 ? -13.43 -9.828 -10.258 1 98.62 158 TYR B O 1
ATOM 4372 N N . SER B 1 159 ? -11.359 -10.43 -10.656 1 98.81 159 SER B N 1
ATOM 4373 C CA . SER B 1 159 ? -11.648 -11.195 -11.859 1 98.81 159 SER B CA 1
ATOM 4374 C C . SER B 1 159 ? -12.57 -12.367 -11.562 1 98.81 159 SER B C 1
ATOM 4376 O O . SER B 1 159 ? -13.562 -12.586 -12.273 1 98.81 159 SER B O 1
ATOM 4378 N N . MET B 1 160 ? -12.273 -13.125 -10.492 1 98.81 160 MET B N 1
ATOM 4379 C CA . MET B 1 160 ? -13.055 -14.328 -10.195 1 98.81 160 MET B CA 1
ATOM 4380 C C . MET B 1 160 ? -14.477 -13.969 -9.773 1 98.81 160 MET B C 1
ATOM 4382 O O . MET B 1 160 ? -15.43 -14.617 -10.188 1 98.81 160 MET B O 1
ATOM 4386 N N . ILE B 1 161 ? -14.602 -12.898 -9 1 98.62 161 ILE B N 1
ATOM 4387 C CA . ILE B 1 161 ? -15.93 -12.477 -8.562 1 98.62 161 ILE B CA 1
ATOM 4388 C C . ILE B 1 161 ? -16.703 -11.883 -9.742 1 98.62 161 ILE B C 1
ATOM 4390 O O . ILE B 1 161 ? -17.859 -12.227 -9.969 1 98.62 161 ILE B O 1
ATOM 4394 N N . THR B 1 162 ? -16.078 -11.031 -10.539 1 98.44 162 THR B N 1
ATOM 4395 C CA . THR B 1 162 ? -16.719 -10.414 -11.695 1 98.44 162 THR B CA 1
ATOM 4396 C C . THR B 1 162 ? -17.156 -11.477 -12.703 1 98.44 162 THR B C 1
ATOM 4398 O O . THR B 1 162 ? -18.266 -11.414 -13.234 1 98.44 162 THR B O 1
ATOM 4401 N N . ASP B 1 163 ? -16.297 -12.43 -12.992 1 98.62 163 ASP B N 1
ATOM 4402 C CA . ASP B 1 163 ? -16.609 -13.508 -13.922 1 98.62 163 ASP B CA 1
ATOM 4403 C C . ASP B 1 163 ? -17.828 -14.297 -13.453 1 98.62 163 ASP B C 1
ATOM 4405 O O . ASP B 1 163 ? -18.703 -14.609 -14.25 1 98.62 163 ASP B O 1
ATOM 4409 N N . ALA B 1 164 ? -17.844 -14.625 -12.156 1 98.62 164 ALA B N 1
ATOM 4410 C CA . ALA B 1 164 ? -18.984 -15.352 -11.586 1 98.62 164 ALA B CA 1
ATOM 4411 C C . ALA B 1 164 ? -20.266 -14.539 -11.688 1 98.62 164 ALA B C 1
ATOM 4413 O O . ALA B 1 164 ? -21.344 -15.094 -11.938 1 98.62 164 ALA B O 1
ATOM 4414 N N . GLU B 1 165 ? -20.188 -13.211 -11.508 1 98.31 165 GLU B N 1
ATOM 4415 C CA . GLU B 1 165 ? -21.328 -12.32 -11.664 1 98.31 165 GLU B CA 1
ATOM 4416 C C . GLU B 1 165 ? -21.844 -12.328 -13.102 1 98.31 165 GLU B C 1
ATOM 4418 O O . GLU B 1 165 ? -23.047 -12.484 -13.344 1 98.31 165 GLU B O 1
ATOM 4423 N N . GLU B 1 166 ? -20.922 -12.172 -13.953 1 98.19 166 GLU B N 1
ATOM 4424 C CA . GLU B 1 166 ? -21.266 -12.07 -15.367 1 98.19 166 GLU B CA 1
ATOM 4425 C C . GLU B 1 166 ? -21.922 -13.359 -15.875 1 98.19 166 GLU B C 1
ATOM 4427 O O . GLU B 1 166 ? -22.797 -13.32 -16.734 1 98.19 166 GLU B O 1
ATOM 4432 N N . LYS B 1 167 ? -21.531 -14.469 -15.289 1 98.12 167 LYS B N 1
ATOM 4433 C CA . LYS B 1 167 ? -22.062 -15.766 -15.695 1 98.12 167 LYS B CA 1
ATOM 4434 C C . LYS B 1 167 ? -23.344 -16.109 -14.93 1 98.12 167 LYS B C 1
ATOM 4436 O O . LYS B 1 167 ? -23.969 -17.141 -15.188 1 98.12 167 LYS B O 1
ATOM 4441 N N . GLY B 1 168 ? -23.641 -15.297 -13.93 1 97.81 168 GLY B N 1
ATOM 4442 C CA . GLY B 1 168 ? -24.891 -15.469 -13.188 1 97.81 168 GLY B CA 1
ATOM 4443 C C . GLY B 1 168 ? -24.781 -16.484 -12.062 1 97.81 168 GLY B C 1
ATOM 4444 O O . GLY B 1 168 ? -25.797 -16.906 -11.508 1 97.81 168 GLY B O 1
ATOM 4445 N N . PHE B 1 169 ? -23.594 -16.875 -11.711 1 98.06 169 PHE B N 1
ATOM 4446 C CA . PHE B 1 169 ? -23.391 -17.859 -10.656 1 98.06 169 PHE B CA 1
ATOM 4447 C C . PHE B 1 169 ? -23.625 -17.25 -9.281 1 98.06 169 PHE B C 1
ATOM 4449 O O . PHE B 1 169 ? -23.984 -17.953 -8.336 1 98.06 169 PHE B O 1
ATOM 4456 N N . ILE B 1 170 ? -23.406 -15.875 -9.195 1 98.44 170 ILE B N 1
ATOM 4457 C CA . ILE B 1 170 ? -23.547 -15.219 -7.898 1 98.44 170 ILE B CA 1
ATOM 4458 C C . ILE B 1 170 ? -24.266 -13.883 -8.07 1 98.44 170 ILE B C 1
ATOM 4460 O O . ILE B 1 170 ? -24.234 -13.289 -9.148 1 98.44 170 ILE B O 1
ATOM 4464 N N . VAL B 1 171 ? -24.906 -13.492 -7.023 1 98 171 VAL B N 1
ATOM 4465 C CA . VAL B 1 171 ? -25.656 -12.234 -6.949 1 98 171 VAL B CA 1
ATOM 4466 C C . VAL B 1 171 ? -25.344 -11.523 -5.633 1 98 171 VAL B C 1
ATOM 4468 O O . VAL B 1 171 ? -25.453 -12.125 -4.559 1 98 171 VAL B O 1
ATOM 4471 N N . PRO B 1 172 ? -24.922 -10.25 -5.746 1 96.62 172 PRO B N 1
ATOM 4472 C CA . PRO B 1 172 ? -24.656 -9.5 -4.512 1 96.62 172 PRO B CA 1
ATOM 4473 C C . PRO B 1 172 ? -25.844 -9.492 -3.559 1 96.62 172 PRO B C 1
ATOM 4475 O O . PRO B 1 172 ? -27 -9.367 -3.998 1 96.62 172 PRO B O 1
ATOM 4478 N N . GLY B 1 173 ? -25.547 -9.633 -2.26 1 95.62 173 GLY B N 1
ATOM 4479 C CA . GLY B 1 173 ? -26.594 -9.609 -1.254 1 95.62 173 GLY B CA 1
ATOM 4480 C C . GLY B 1 173 ? -27.328 -10.938 -1.12 1 95.62 173 GLY B C 1
ATOM 4481 O O . GLY B 1 173 ? -28.062 -11.148 -0.158 1 95.62 173 GLY B O 1
ATOM 4482 N N . LYS B 1 174 ? -27.078 -11.828 -1.982 1 97.31 174 LYS B N 1
ATOM 4483 C CA . LYS B 1 174 ? -27.797 -13.109 -1.966 1 97.31 174 LYS B CA 1
ATOM 4484 C C . LYS B 1 174 ? -26.812 -14.273 -1.829 1 97.31 174 LYS B C 1
ATOM 4486 O O . LYS B 1 174 ? -27.047 -15.195 -1.04 1 97.31 174 LYS B O 1
ATOM 4491 N N . SER B 1 175 ? -25.828 -14.219 -2.611 1 98.44 175 SER B N 1
ATOM 4492 C CA . SER B 1 175 ? -24.891 -15.336 -2.656 1 98.44 175 SER B CA 1
ATOM 4493 C C . SER B 1 175 ? -23.844 -15.234 -1.546 1 98.44 175 SER B C 1
ATOM 4495 O O . SER B 1 175 ? -23.5 -14.133 -1.118 1 98.44 175 SER B O 1
ATOM 4497 N N . VAL B 1 176 ? -23.375 -16.406 -1.122 1 98.62 176 VAL B N 1
ATOM 4498 C CA . VAL B 1 176 ? -22.281 -16.5 -0.154 1 98.62 176 VAL B CA 1
ATOM 4499 C C . VAL B 1 176 ? -21.016 -17.016 -0.845 1 98.62 176 VAL B C 1
ATOM 4501 O O . VAL B 1 176 ? -21.031 -18.094 -1.447 1 98.62 176 VAL B O 1
ATOM 4504 N N . LEU B 1 177 ? -19.984 -16.219 -0.816 1 98.81 177 LEU B N 1
ATOM 4505 C CA . LEU B 1 177 ? -18.703 -16.656 -1.357 1 98.81 177 LEU B CA 1
ATOM 4506 C C . LEU B 1 177 ? -17.922 -17.438 -0.313 1 98.81 177 LEU B C 1
ATOM 4508 O O . LEU B 1 177 ? -17.906 -17.062 0.863 1 98.81 177 LEU B O 1
ATOM 4512 N N . ILE B 1 178 ? -17.281 -18.547 -0.72 1 98.75 178 ILE B N 1
ATOM 4513 C CA . ILE B 1 178 ? -16.469 -19.375 0.154 1 98.75 178 ILE B CA 1
ATOM 4514 C C . ILE B 1 178 ? -15.117 -19.641 -0.502 1 98.75 178 ILE B C 1
ATOM 4516 O O . ILE B 1 178 ? -15.047 -19.891 -1.708 1 98.75 178 ILE B O 1
ATOM 4520 N N . GLU B 1 179 ? -14.07 -19.531 0.212 1 98.62 179 GLU B N 1
ATOM 4521 C CA . GLU B 1 179 ? -12.742 -19.844 -0.321 1 98.62 179 GLU B CA 1
ATOM 4522 C C . GLU B 1 179 ? -11.797 -20.312 0.782 1 98.62 179 GLU B C 1
ATOM 4524 O O . GLU B 1 179 ? -11.695 -19.672 1.832 1 98.62 179 GLU B O 1
ATOM 4529 N N . PRO B 1 180 ? -11.125 -21.469 0.586 1 97.19 180 PRO B N 1
ATOM 4530 C CA . PRO B 1 180 ? -10.031 -21.844 1.492 1 97.19 180 PRO B CA 1
ATOM 4531 C C . PRO B 1 180 ? -8.742 -21.078 1.211 1 97.19 180 PRO B C 1
ATOM 4533 O O . PRO B 1 180 ? -8.031 -21.406 0.256 1 97.19 180 PRO B O 1
ATOM 4536 N N . THR B 1 181 ? -8.461 -20.094 1.991 1 92.94 181 THR B N 1
ATOM 4537 C CA . THR B 1 181 ? -7.27 -19.266 1.82 1 92.94 181 THR B CA 1
ATOM 4538 C C . THR B 1 181 ? -7.023 -18.406 3.059 1 92.94 181 THR B C 1
ATOM 4540 O O . THR B 1 181 ? -7.953 -18.125 3.818 1 92.94 181 THR B O 1
ATOM 4543 N N . SER B 1 182 ? -5.766 -18.094 3.287 1 82.69 182 SER B N 1
ATOM 4544 C CA . SER B 1 182 ? -5.438 -17.234 4.43 1 82.69 182 SER B CA 1
ATOM 4545 C C . SER B 1 182 ? -4.504 -16.109 4.023 1 82.69 182 SER B C 1
ATOM 4547 O O . SER B 1 182 ? -4.125 -15.273 4.855 1 82.69 182 SER B O 1
ATOM 4549 N N . GLY B 1 183 ? -4.164 -16 2.82 1 90.62 183 GLY B N 1
ATOM 4550 C CA . GLY B 1 183 ? -3.131 -15.062 2.42 1 90.62 183 GLY B CA 1
ATOM 4551 C C . GLY B 1 183 ? -3.662 -13.898 1.605 1 90.62 183 GLY B C 1
ATOM 4552 O O . GLY B 1 183 ? -4.727 -13.359 1.909 1 90.62 183 GLY B O 1
ATOM 4553 N N . ASN B 1 184 ? -2.865 -13.5 0.648 1 96.12 184 ASN B N 1
ATOM 4554 C CA . ASN B 1 184 ? -3.158 -12.328 -0.172 1 96.12 184 ASN B CA 1
ATOM 4555 C C . ASN B 1 184 ? -4.414 -12.531 -1.014 1 96.12 184 ASN B C 1
ATOM 4557 O O . ASN B 1 184 ? -5.148 -11.578 -1.28 1 96.12 184 ASN B O 1
ATOM 4561 N N . THR B 1 185 ? -4.699 -13.781 -1.385 1 97.44 185 THR B N 1
ATOM 4562 C CA . THR B 1 185 ? -5.949 -14.039 -2.094 1 97.44 185 THR B CA 1
ATOM 4563 C C . THR B 1 185 ? -7.152 -13.727 -1.208 1 97.44 185 THR B C 1
ATOM 4565 O O . THR B 1 185 ? -8.117 -13.109 -1.659 1 97.44 185 THR B O 1
ATOM 4568 N N . GLY B 1 186 ? -7.078 -14.195 0.017 1 97.56 186 GLY B N 1
ATOM 4569 C CA . GLY B 1 186 ? -8.141 -13.883 0.958 1 97.56 186 GLY B CA 1
ATOM 4570 C C . GLY B 1 186 ? -8.398 -12.398 1.091 1 97.56 186 GLY 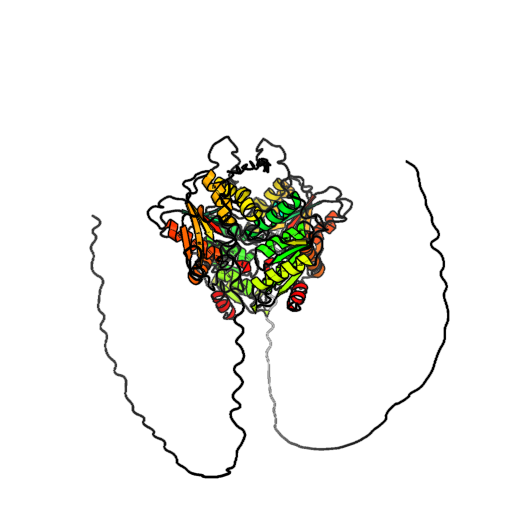B C 1
ATOM 4571 O O . GLY B 1 186 ? -9.547 -11.953 1.075 1 97.56 186 GLY B O 1
ATOM 4572 N N . ILE B 1 187 ? -7.375 -11.641 1.186 1 97.5 187 ILE B N 1
ATOM 4573 C CA . ILE B 1 187 ? -7.492 -10.188 1.331 1 97.5 187 ILE B CA 1
ATOM 4574 C C . ILE B 1 187 ? -8.094 -9.594 0.061 1 97.5 187 ILE B C 1
ATOM 4576 O O . ILE B 1 187 ? -8.984 -8.742 0.13 1 97.5 187 ILE B O 1
ATOM 4580 N N . GLY B 1 188 ? -7.602 -10.031 -1.109 1 98.06 188 GLY B N 1
ATOM 4581 C CA . GLY B 1 188 ? -8.172 -9.586 -2.373 1 98.06 188 GLY B CA 1
ATOM 4582 C C . GLY B 1 188 ? -9.656 -9.867 -2.486 1 98.06 188 GLY B C 1
ATOM 4583 O O . GLY B 1 188 ? -10.43 -9 -2.914 1 98.06 188 GLY B O 1
ATOM 4584 N N . LEU B 1 189 ? -10.078 -11.023 -2.037 1 98.62 189 LEU B N 1
ATOM 4585 C CA . LEU B 1 189 ? -11.492 -11.391 -2.07 1 98.62 189 LEU B CA 1
ATOM 4586 C C . LEU B 1 189 ? -12.289 -10.578 -1.051 1 98.62 189 LEU B C 1
ATOM 4588 O O . LEU B 1 189 ? -13.422 -10.172 -1.323 1 98.62 189 LEU B O 1
ATOM 4592 N N . ALA B 1 190 ? -11.688 -10.359 0.088 1 98.19 190 ALA B N 1
ATOM 4593 C CA . ALA B 1 190 ? -12.391 -9.68 1.178 1 98.19 190 ALA B CA 1
ATOM 4594 C C . ALA B 1 190 ? -12.719 -8.242 0.805 1 98.19 190 ALA B C 1
ATOM 4596 O O . ALA B 1 190 ? -13.844 -7.777 1.021 1 98.19 190 ALA B O 1
ATOM 4597 N N . PHE B 1 191 ? -11.789 -7.414 0.238 1 96.25 191 PHE B N 1
ATOM 4598 C CA . PHE B 1 191 ? -12.125 -6.031 -0.076 1 96.25 191 PHE B CA 1
ATOM 4599 C C . PHE B 1 191 ? -13.094 -5.961 -1.248 1 96.25 191 PHE B C 1
ATOM 4601 O O . PHE B 1 191 ? -13.953 -5.074 -1.3 1 96.25 191 PHE B O 1
ATOM 4608 N N . MET B 1 192 ? -13.008 -6.996 -2.17 1 97.44 192 MET B N 1
ATOM 4609 C CA . MET B 1 192 ? -13.977 -7.055 -3.266 1 97.44 192 MET B CA 1
ATOM 4610 C C . MET B 1 192 ? -15.375 -7.348 -2.742 1 97.44 192 MET B C 1
ATOM 4612 O O . MET B 1 192 ? -16.344 -6.723 -3.17 1 97.44 192 MET B O 1
ATOM 4616 N N . ALA B 1 193 ? -15.422 -8.352 -1.888 1 98.06 193 ALA B N 1
ATOM 4617 C CA . ALA B 1 193 ? -16.719 -8.727 -1.31 1 98.06 193 ALA B CA 1
ATOM 4618 C C . ALA B 1 193 ? -17.344 -7.551 -0.557 1 98.06 193 ALA B C 1
ATOM 4620 O O . ALA B 1 193 ? -18.531 -7.297 -0.679 1 98.06 193 ALA B O 1
ATOM 4621 N N . ALA B 1 194 ? -16.531 -6.852 0.214 1 97.06 194 ALA B N 1
ATOM 4622 C CA . ALA B 1 194 ? -17 -5.676 0.942 1 97.06 194 ALA B CA 1
ATOM 4623 C C . ALA B 1 194 ? -17.516 -4.602 -0.018 1 97.06 194 ALA B C 1
ATOM 4625 O O . ALA B 1 194 ? -18.609 -4.078 0.156 1 97.06 194 ALA B O 1
ATOM 4626 N N . ALA B 1 195 ? -16.766 -4.309 -1.039 1 96.56 195 ALA B N 1
ATOM 4627 C CA . ALA B 1 195 ? -17.094 -3.258 -1.998 1 96.56 195 ALA B CA 1
ATOM 4628 C C . ALA B 1 195 ? -18.375 -3.604 -2.771 1 96.56 195 ALA B C 1
ATOM 4630 O O . ALA B 1 195 ? -19.188 -2.727 -3.059 1 96.56 195 ALA B O 1
ATOM 4631 N N . LYS B 1 196 ? -18.562 -4.91 -3.043 1 96.62 196 LYS B N 1
ATOM 4632 C CA . LYS B 1 196 ? -19.641 -5.316 -3.928 1 96.62 196 LYS B CA 1
ATOM 4633 C C . LYS B 1 196 ? -20.844 -5.805 -3.129 1 96.62 196 LYS B C 1
ATOM 4635 O O . LYS B 1 196 ? -21.906 -6.059 -3.695 1 96.62 196 LYS B O 1
ATOM 4640 N N . GLY B 1 197 ? -20.672 -6.008 -1.839 1 95.94 197 GLY B N 1
ATOM 4641 C CA . GLY B 1 197 ? -21.797 -6.371 -0.993 1 95.94 197 GLY B CA 1
ATOM 4642 C C . GLY B 1 197 ? -22.031 -7.871 -0.915 1 95.94 197 GLY B C 1
ATOM 4643 O O . GLY B 1 197 ? -23.172 -8.328 -0.945 1 95.94 197 GLY B O 1
ATOM 4644 N N . TYR B 1 198 ? -20.984 -8.672 -0.901 1 98 198 TYR B N 1
ATOM 4645 C CA . TYR B 1 198 ? -21.078 -10.117 -0.746 1 98 198 TYR B CA 1
ATOM 4646 C C . TYR B 1 198 ? -20.734 -10.539 0.68 1 98 198 TYR B C 1
ATOM 4648 O O . TYR B 1 198 ? -19.875 -9.938 1.324 1 98 198 TYR B O 1
ATOM 4656 N N . ARG B 1 199 ? -21.438 -11.531 1.109 1 98.12 199 ARG B N 1
ATOM 4657 C CA . ARG B 1 199 ? -20.953 -12.297 2.262 1 98.12 199 ARG B CA 1
ATOM 4658 C C . ARG B 1 199 ? -19.797 -13.203 1.876 1 98.12 199 ARG B C 1
ATOM 4660 O O . ARG B 1 199 ? -19.859 -13.922 0.876 1 98.12 199 ARG B O 1
ATOM 4667 N N . LEU B 1 200 ? -18.688 -13.156 2.602 1 98.62 200 LEU B N 1
ATOM 4668 C CA . LEU B 1 200 ? -17.516 -13.953 2.305 1 98.62 200 LEU B CA 1
ATOM 4669 C C . LEU B 1 200 ? -17.094 -14.789 3.516 1 98.62 200 LEU B C 1
ATOM 4671 O O . LEU B 1 200 ? -16.922 -14.25 4.609 1 98.62 200 LEU B O 1
ATOM 4675 N N . VAL B 1 201 ? -16.969 -16.062 3.281 1 98.56 201 VAL B N 1
ATOM 4676 C CA . VAL B 1 201 ? -16.484 -17 4.293 1 98.56 201 VAL B CA 1
ATOM 4677 C C . VAL B 1 201 ? -15.133 -17.578 3.871 1 98.56 201 VAL B C 1
ATOM 4679 O O . VAL B 1 201 ? -15.016 -18.172 2.795 1 98.56 201 VAL B O 1
ATOM 4682 N N . LEU B 1 202 ? -14.188 -17.391 4.711 1 98.44 202 LEU B N 1
ATOM 4683 C CA . LEU B 1 202 ? -12.852 -17.922 4.461 1 98.44 202 LEU B CA 1
ATOM 4684 C C . LEU B 1 202 ? -12.508 -19.031 5.457 1 98.44 202 LEU B C 1
ATOM 4686 O O . LEU B 1 202 ? -12.672 -18.844 6.664 1 98.44 202 LEU B O 1
ATOM 4690 N N . THR B 1 203 ? -12.07 -20.172 4.957 1 98.12 203 THR B N 1
ATOM 4691 C CA . THR B 1 203 ? -11.562 -21.25 5.812 1 98.12 203 THR B CA 1
ATOM 4692 C C . THR B 1 203 ? -10.039 -21.266 5.805 1 98.12 203 THR B C 1
ATOM 4694 O O . THR B 1 203 ? -9.414 -21.094 4.754 1 98.12 203 THR B O 1
ATOM 4697 N N . MET B 1 204 ? -9.492 -21.391 6.953 1 96.31 204 MET B N 1
ATOM 4698 C CA . MET B 1 204 ? -8.039 -21.391 7.082 1 96.31 204 MET B CA 1
ATOM 4699 C C . MET B 1 204 ? -7.602 -22.141 8.336 1 96.31 204 MET B C 1
ATOM 4701 O O . MET B 1 204 ? -8.359 -22.234 9.305 1 96.31 204 MET B O 1
ATOM 4705 N N . PRO B 1 205 ? -6.375 -22.688 8.32 1 94.44 205 PRO B N 1
ATOM 4706 C CA . PRO B 1 205 ? -5.867 -23.312 9.547 1 94.44 205 PRO B CA 1
ATOM 4707 C C . PRO B 1 205 ? -5.719 -22.312 10.688 1 94.44 205 PRO B C 1
ATOM 4709 O O . PRO B 1 205 ? -5.379 -21.156 10.461 1 94.44 205 PRO B O 1
ATOM 4712 N N . ALA B 1 206 ? -5.82 -22.766 11.898 1 93.81 206 ALA B N 1
ATOM 4713 C CA . ALA B 1 206 ? -5.754 -21.922 13.094 1 93.81 206 ALA B CA 1
ATOM 4714 C C . ALA B 1 206 ? -4.34 -21.406 13.32 1 93.81 206 ALA B C 1
ATOM 4716 O O . ALA B 1 206 ? -4.125 -20.5 14.133 1 93.81 206 ALA B O 1
ATOM 4717 N N . SER B 1 207 ? -3.41 -21.922 12.602 1 87.44 207 SER B N 1
ATOM 4718 C CA . SER B 1 207 ? -2.018 -21.5 12.75 1 87.44 207 SER B CA 1
ATOM 4719 C C . SER B 1 207 ? -1.754 -20.188 12.047 1 87.44 207 SER B C 1
ATOM 4721 O O . SER B 1 207 ? -0.706 -19.562 12.242 1 87.44 207 SER B O 1
ATOM 4723 N N . MET B 1 208 ? -2.674 -19.688 11.289 1 87.81 208 MET B N 1
ATOM 4724 C CA . MET B 1 208 ? -2.469 -18.438 10.555 1 87.81 208 MET B CA 1
ATOM 4725 C C . MET B 1 208 ? -2.328 -17.266 11.508 1 87.81 208 MET B C 1
ATOM 4727 O O . MET B 1 208 ? -2.92 -17.25 12.586 1 87.81 208 MET B O 1
ATOM 4731 N N . SER B 1 209 ? -1.603 -16.281 11.023 1 85.5 209 SER B N 1
ATOM 4732 C CA . SER B 1 209 ? -1.214 -15.164 11.891 1 85.5 209 SER B CA 1
ATOM 4733 C C . SER B 1 209 ? -2.42 -14.312 12.273 1 85.5 209 SER B C 1
ATOM 4735 O O . SER B 1 209 ? -3.408 -14.258 11.539 1 85.5 209 SER B O 1
ATOM 4737 N N . MET B 1 210 ? -2.287 -13.656 13.406 1 88.12 210 MET B N 1
ATOM 4738 C CA . MET B 1 210 ? -3.314 -12.742 13.891 1 88.12 210 MET B CA 1
ATOM 4739 C C . MET B 1 210 ? -3.482 -11.555 12.945 1 88.12 210 MET B C 1
ATOM 4741 O O . MET B 1 210 ? -4.602 -11.094 12.719 1 88.12 210 MET B O 1
ATOM 4745 N N . GLU B 1 211 ? -2.389 -11.055 12.398 1 88.62 211 GLU B N 1
ATOM 4746 C CA . GLU B 1 211 ? -2.428 -9.93 11.469 1 88.62 211 GLU B CA 1
ATOM 4747 C C . GLU B 1 211 ? -3.336 -10.227 10.281 1 88.62 211 GLU B C 1
ATOM 4749 O O . GLU B 1 211 ? -4.148 -9.391 9.891 1 88.62 211 GLU B O 1
ATOM 4754 N N . ARG B 1 212 ? -3.215 -11.406 9.836 1 91.19 212 ARG B N 1
ATOM 4755 C CA . ARG B 1 212 ? -4.035 -11.797 8.695 1 91.19 212 ARG B CA 1
ATOM 4756 C C . ARG B 1 212 ? -5.508 -11.883 9.086 1 91.19 212 ARG B C 1
ATOM 4758 O O . ARG B 1 212 ? -6.375 -11.414 8.344 1 91.19 212 ARG B O 1
ATOM 4765 N N . ARG B 1 213 ? -5.758 -12.445 10.172 1 94.5 213 ARG B N 1
ATOM 4766 C CA . ARG B 1 213 ? -7.137 -12.562 10.633 1 94.5 213 ARG B CA 1
ATOM 4767 C C . ARG B 1 213 ? -7.766 -11.188 10.828 1 94.5 213 ARG B C 1
ATOM 4769 O O . ARG B 1 213 ? -8.906 -10.961 10.422 1 94.5 213 ARG B O 1
ATOM 4776 N N . ILE B 1 214 ? -7.02 -10.305 11.406 1 94.94 214 ILE B N 1
ATOM 4777 C CA . ILE B 1 214 ? -7.527 -8.969 11.695 1 94.94 214 ILE B CA 1
ATOM 4778 C C . ILE B 1 214 ? -7.875 -8.258 10.391 1 94.94 214 ILE B C 1
ATOM 4780 O O . ILE B 1 214 ? -8.953 -7.668 10.266 1 94.94 214 ILE B O 1
ATOM 4784 N N . ILE B 1 215 ? -7.035 -8.328 9.383 1 96 215 ILE B N 1
ATOM 4785 C CA . ILE B 1 215 ? -7.262 -7.648 8.109 1 96 215 ILE B CA 1
ATOM 4786 C C . ILE B 1 215 ? -8.516 -8.211 7.445 1 96 215 ILE B C 1
ATOM 4788 O O . ILE B 1 215 ? -9.359 -7.461 6.957 1 96 215 ILE B O 1
ATOM 4792 N N . LEU B 1 216 ? -8.617 -9.508 7.43 1 97.75 216 LEU B N 1
ATOM 4793 C CA . LEU B 1 216 ? -9.75 -10.164 6.785 1 97.75 216 LEU B CA 1
ATOM 4794 C C . LEU B 1 216 ? -11.055 -9.797 7.484 1 97.75 216 LEU B C 1
ATOM 4796 O O . LEU B 1 216 ? -12.039 -9.445 6.828 1 97.75 216 LEU B O 1
ATOM 4800 N N . LYS B 1 217 ? -11.039 -9.773 8.734 1 97.56 217 LYS B N 1
ATOM 4801 C CA . LYS B 1 217 ? -12.227 -9.43 9.508 1 97.56 217 LYS B CA 1
ATOM 4802 C C . LYS B 1 217 ? -12.555 -7.945 9.375 1 97.56 217 LYS B C 1
ATOM 4804 O O . LYS B 1 217 ? -13.727 -7.555 9.422 1 97.56 217 LYS B O 1
ATOM 4809 N N . ALA B 1 218 ? -11.555 -7.188 9.266 1 97.44 218 ALA B N 1
ATOM 4810 C CA . ALA B 1 218 ? -11.766 -5.75 9.086 1 97.44 218 ALA B CA 1
ATOM 4811 C C . ALA B 1 218 ? -12.594 -5.473 7.84 1 97.44 218 ALA B C 1
ATOM 4813 O O . ALA B 1 218 ? -13.391 -4.523 7.812 1 97.44 218 ALA B O 1
ATOM 4814 N N . PHE B 1 219 ? -12.461 -6.281 6.855 1 98 219 PHE B N 1
ATOM 4815 C CA . PHE B 1 219 ? -13.227 -6.133 5.621 1 98 219 PHE B CA 1
ATOM 4816 C C . PHE B 1 219 ? -14.594 -6.781 5.754 1 98 219 PHE B C 1
ATOM 4818 O O . PHE B 1 219 ? -15.406 -6.73 4.828 1 98 219 PHE B O 1
ATOM 4825 N N . GLY B 1 220 ? -14.812 -7.492 6.875 1 97.62 220 GLY B N 1
ATOM 4826 C CA . GLY B 1 220 ? 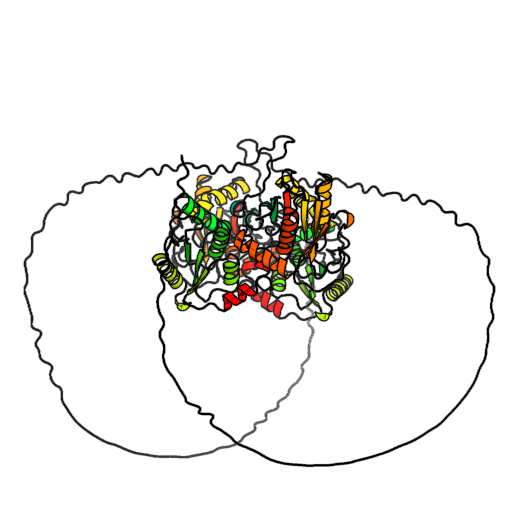-16.109 -8.094 7.121 1 97.62 220 GLY B CA 1
ATOM 4827 C C . GLY B 1 220 ? -16.172 -9.57 6.777 1 97.62 220 GLY B C 1
ATOM 4828 O O . GLY B 1 220 ? -17.234 -10.18 6.832 1 97.62 220 GLY B O 1
ATOM 4829 N N . ALA B 1 221 ? -15.047 -10.141 6.426 1 98.25 221 ALA B N 1
ATOM 4830 C CA . ALA B 1 221 ? -15.031 -11.562 6.105 1 98.25 221 ALA B CA 1
ATOM 4831 C C . ALA B 1 221 ? -15.297 -12.406 7.348 1 98.25 221 ALA B C 1
ATOM 4833 O O . ALA B 1 221 ? -14.844 -12.07 8.445 1 98.25 221 ALA B O 1
ATOM 4834 N N . GLU B 1 222 ? -16 -13.453 7.145 1 97.81 222 GLU B N 1
ATOM 4835 C CA . GLU B 1 222 ? -16.156 -14.477 8.172 1 97.81 222 GLU B CA 1
ATOM 4836 C C . GLU B 1 222 ? -15.047 -15.516 8.086 1 97.81 222 GLU B C 1
ATOM 4838 O O . GLU B 1 222 ? -14.75 -16.031 7.004 1 97.81 222 GLU B O 1
ATOM 4843 N N . LEU B 1 223 ? -14.453 -15.781 9.203 1 97.75 223 LEU B N 1
ATOM 4844 C CA . LEU B 1 223 ? -13.344 -16.734 9.227 1 97.75 223 LEU B CA 1
ATOM 4845 C C . LEU B 1 223 ? -13.75 -18.016 9.945 1 97.75 223 LEU B C 1
ATOM 4847 O O . LEU B 1 223 ? -14.383 -17.969 11 1 97.75 223 LEU B O 1
ATOM 4851 N N . ILE B 1 224 ? -13.43 -19.078 9.352 1 97.5 224 ILE B N 1
ATOM 4852 C CA . ILE B 1 224 ? -13.555 -20.406 9.969 1 97.5 224 ILE B CA 1
ATOM 4853 C C . ILE B 1 224 ? -12.172 -21.031 10.125 1 97.5 224 ILE B C 1
ATOM 4855 O O . ILE B 1 224 ? -11.5 -21.328 9.133 1 97.5 224 ILE B O 1
ATOM 4859 N N . LEU B 1 225 ? -11.797 -21.203 11.359 1 97.06 225 LEU B N 1
ATOM 4860 C CA . LEU B 1 225 ? -10.492 -21.781 11.656 1 97.06 225 LEU B CA 1
ATOM 4861 C C . LEU B 1 225 ? -10.57 -23.312 11.719 1 97.06 225 LEU B C 1
ATOM 4863 O O . LEU B 1 225 ? -11.438 -23.859 12.398 1 97.06 225 LEU B O 1
ATOM 4867 N N . THR B 1 226 ? -9.703 -23.922 10.992 1 97 226 THR B N 1
ATOM 4868 C CA . THR B 1 226 ? -9.672 -25.375 10.961 1 97 226 THR B CA 1
ATOM 4869 C C . THR B 1 226 ? -8.477 -25.906 11.742 1 97 226 THR B C 1
ATOM 4871 O O . THR B 1 226 ? -7.598 -25.141 12.148 1 97 226 THR B O 1
ATOM 4874 N N . ASP B 1 227 ? -8.438 -27.172 11.945 1 95.06 227 ASP B N 1
ATOM 4875 C CA . ASP B 1 227 ? -7.348 -27.844 12.656 1 95.06 227 ASP B CA 1
ATOM 4876 C C . ASP B 1 227 ? -6.008 -27.609 11.961 1 95.06 227 ASP B C 1
ATOM 4878 O O . ASP B 1 227 ? -5.828 -28 10.805 1 95.06 227 ASP B O 1
ATOM 4882 N N . PRO B 1 228 ? -5.105 -27.031 12.688 1 92 228 PRO B N 1
ATOM 4883 C CA . PRO B 1 228 ? -3.812 -26.75 12.062 1 92 228 PRO B CA 1
ATOM 4884 C C . PRO B 1 228 ? -3.09 -28 11.602 1 92 228 PRO B C 1
ATOM 4886 O O . PRO B 1 228 ? -2.301 -27.953 10.648 1 92 228 PRO B O 1
ATOM 4889 N N . LEU B 1 229 ? -3.324 -29.109 12.164 1 92.06 229 LEU B N 1
ATOM 4890 C CA . LEU B 1 229 ? -2.664 -30.359 11.82 1 92.06 229 LEU B CA 1
ATOM 4891 C C . LEU B 1 229 ? -3.068 -30.828 10.422 1 92.06 229 LEU B C 1
ATOM 4893 O O . LEU B 1 229 ? -2.303 -31.516 9.742 1 92.06 229 LEU B O 1
ATOM 4897 N N . LEU B 1 230 ? -4.246 -30.453 10.023 1 91.75 230 LEU B N 1
ATOM 4898 C CA . LEU B 1 230 ? -4.73 -30.859 8.703 1 91.75 230 LEU B CA 1
ATOM 4899 C C . LEU B 1 230 ? -4.289 -29.859 7.641 1 91.75 230 LEU B C 1
ATOM 4901 O O . LEU B 1 230 ? -4.469 -30.109 6.445 1 91.75 230 LEU B O 1
ATOM 4905 N N . GLY B 1 231 ? -3.791 -28.719 8.016 1 88.81 231 GLY B N 1
ATOM 4906 C CA . GLY B 1 231 ? -3.289 -27.734 7.082 1 88.81 231 GLY B CA 1
ATOM 4907 C C . GLY B 1 231 ? -4.34 -27.25 6.102 1 88.81 231 GLY B C 1
ATOM 4908 O O . GLY B 1 231 ? -5.508 -27.094 6.457 1 88.81 231 GLY B O 1
ATOM 4909 N N . MET B 1 232 ? -3.832 -26.969 4.938 1 89.12 232 MET B N 1
ATOM 4910 C CA . MET B 1 232 ? -4.73 -26.422 3.924 1 89.12 232 MET B CA 1
ATOM 4911 C C . MET B 1 232 ? -5.688 -27.5 3.408 1 89.12 232 MET B C 1
ATOM 4913 O O . MET B 1 232 ? -6.777 -27.188 2.928 1 89.12 232 MET B O 1
ATOM 4917 N N . LYS B 1 233 ? -5.328 -28.719 3.438 1 90.06 233 LYS B N 1
ATOM 4918 C CA . LYS B 1 233 ? -6.238 -29.812 3.072 1 90.06 233 LYS B CA 1
ATOM 4919 C C . LYS B 1 233 ? -7.496 -29.781 3.938 1 90.06 233 LYS B C 1
ATOM 4921 O O . LYS B 1 233 ? -8.609 -29.938 3.428 1 90.06 233 LYS B O 1
ATOM 4926 N N . GLY B 1 234 ? -7.262 -29.562 5.199 1 93.62 234 GLY B N 1
ATOM 4927 C CA . GLY B 1 234 ? -8.391 -29.406 6.102 1 93.62 234 GLY B CA 1
ATOM 4928 C C . GLY B 1 234 ? -9.258 -28.203 5.781 1 93.62 234 GLY B C 1
ATOM 4929 O O . GLY B 1 234 ? -10.484 -28.281 5.852 1 93.62 234 GLY B O 1
ATOM 4930 N N . ALA B 1 235 ? -8.664 -27.141 5.445 1 95.69 235 ALA B N 1
ATOM 4931 C CA . ALA B 1 235 ? -9.383 -25.922 5.09 1 95.69 235 ALA B CA 1
ATOM 4932 C C . ALA B 1 235 ? -10.234 -26.125 3.84 1 95.69 235 ALA B C 1
ATOM 4934 O O . ALA B 1 235 ? -11.367 -25.656 3.768 1 95.69 235 ALA B O 1
ATOM 4935 N N . VAL B 1 236 ? -9.727 -26.891 2.887 1 95.62 236 VAL B N 1
ATOM 4936 C CA . VAL B 1 236 ? -10.438 -27.172 1.648 1 95.62 236 VAL B CA 1
ATOM 4937 C C . VAL B 1 236 ? -11.656 -28.047 1.944 1 95.62 236 VAL B C 1
ATOM 4939 O O . VAL B 1 236 ? -12.758 -27.781 1.456 1 95.62 236 VAL B O 1
ATOM 4942 N N . GLN B 1 237 ? -11.438 -29.016 2.703 1 96.81 237 GLN B N 1
ATOM 4943 C CA . GLN B 1 237 ? -12.531 -29.906 3.08 1 96.81 237 GLN B CA 1
ATOM 4944 C C . GLN B 1 237 ? -13.641 -29.141 3.789 1 96.81 237 GLN B C 1
ATOM 4946 O O . GLN B 1 237 ? -14.828 -29.344 3.5 1 96.81 237 GLN B O 1
ATOM 4951 N N . LYS B 1 238 ? -13.227 -28.312 4.664 1 97.56 238 LYS B N 1
ATOM 4952 C CA . LYS B 1 238 ? -14.203 -27.516 5.395 1 97.56 238 LYS B CA 1
ATOM 4953 C C . LYS B 1 238 ? -14.977 -26.594 4.457 1 97.56 238 LYS B C 1
ATOM 4955 O O . LYS B 1 238 ? -16.188 -26.406 4.617 1 97.56 238 LYS B O 1
ATOM 4960 N N . ALA B 1 239 ? -14.312 -25.984 3.557 1 97.88 239 ALA B N 1
ATOM 4961 C CA . ALA B 1 239 ? -14.961 -25.125 2.574 1 97.88 239 ALA B CA 1
ATOM 4962 C C . ALA B 1 239 ? -16.016 -25.891 1.782 1 97.88 239 ALA B C 1
ATOM 4964 O O . ALA B 1 239 ? -17.125 -25.391 1.556 1 97.88 239 ALA B O 1
ATOM 4965 N N . GLU B 1 240 ? -15.695 -27.109 1.41 1 97.62 240 GLU B N 1
ATOM 4966 C CA . GLU B 1 240 ? -16.625 -27.953 0.663 1 97.62 240 GLU B CA 1
ATOM 4967 C C . GLU B 1 240 ? -17.844 -28.328 1.513 1 97.62 240 GLU B C 1
ATOM 4969 O O . GLU B 1 240 ? -18.969 -28.312 1.028 1 97.62 240 GLU B O 1
ATOM 4974 N N . GLU B 1 241 ? -17.531 -28.594 2.678 1 98 241 GLU B N 1
ATOM 4975 C CA . GLU B 1 241 ? -18.625 -28.906 3.609 1 98 241 GLU B CA 1
ATOM 4976 C C . GLU B 1 241 ? -19.562 -27.719 3.775 1 98 241 GLU B C 1
ATOM 4978 O O . GLU B 1 241 ? -20.781 -27.875 3.75 1 98 241 GLU B O 1
ATOM 4983 N N . LEU B 1 242 ? -18.984 -26.594 3.998 1 97.75 242 LEU B N 1
ATOM 4984 C CA . LEU B 1 242 ? -19.766 -25.375 4.188 1 97.75 242 LEU B CA 1
ATOM 4985 C C . LEU B 1 242 ? -20.594 -25.047 2.943 1 97.75 242 LEU B C 1
ATOM 4987 O O . LEU B 1 242 ? -21.75 -24.641 3.049 1 97.75 242 LEU B O 1
ATOM 4991 N N . ALA B 1 243 ? -19.969 -25.203 1.854 1 97.75 243 ALA B N 1
ATOM 4992 C CA . ALA B 1 243 ? -20.672 -24.938 0.606 1 97.75 243 ALA B CA 1
ATOM 4993 C C . ALA B 1 243 ? -21.875 -25.875 0.452 1 97.75 243 ALA B C 1
ATOM 4995 O O . ALA B 1 243 ? -22.938 -25.453 -0.008 1 97.75 243 ALA B O 1
ATOM 4996 N N . ALA B 1 244 ? -21.734 -27.078 0.772 1 97.44 244 ALA B N 1
ATOM 4997 C CA . ALA B 1 244 ? -22.797 -28.062 0.657 1 97.44 244 ALA B CA 1
ATOM 4998 C C . ALA B 1 244 ? -23.969 -27.719 1.563 1 97.44 244 ALA B C 1
ATOM 5000 O O . ALA B 1 244 ? -25.125 -28 1.234 1 97.44 244 ALA B O 1
ATOM 5001 N N . LYS B 1 245 ? -23.719 -27 2.604 1 97.25 245 LYS B N 1
ATOM 5002 C CA . LYS B 1 245 ? -24.734 -26.719 3.602 1 97.25 245 LYS B CA 1
ATOM 5003 C C . LYS B 1 245 ? -25.297 -25.297 3.434 1 97.25 245 LYS B C 1
ATOM 5005 O O . LYS B 1 245 ? -26.281 -24.938 4.078 1 97.25 245 LYS B O 1
ATOM 5010 N N . THR B 1 246 ? -24.656 -24.531 2.66 1 97.62 246 THR B N 1
ATOM 5011 C CA . THR B 1 246 ? -25.031 -23.125 2.527 1 97.62 246 THR B CA 1
ATOM 5012 C C . THR B 1 246 ? -25.703 -22.875 1.175 1 97.62 246 THR B C 1
ATOM 5014 O O . THR B 1 246 ? -25.031 -22.875 0.141 1 97.62 246 THR B O 1
ATOM 5017 N N . PRO B 1 247 ? -26.969 -22.625 1.218 1 96.56 247 PRO B N 1
ATOM 5018 C CA . PRO B 1 247 ? -27.625 -22.328 -0.049 1 96.56 247 PRO B CA 1
ATOM 5019 C C . PRO B 1 247 ? -27.047 -21.109 -0.749 1 96.56 247 PRO B C 1
ATOM 5021 O O . PRO B 1 247 ? -26.656 -20.141 -0.088 1 96.56 247 PRO B O 1
ATOM 5024 N N . ASN B 1 248 ? -26.984 -21.125 -2.047 1 97.06 248 ASN B N 1
ATOM 5025 C CA . ASN B 1 248 ? -26.516 -20.031 -2.891 1 97.06 248 ASN B CA 1
ATOM 5026 C C . ASN B 1 248 ? -25.047 -19.703 -2.635 1 97.06 248 ASN B C 1
ATOM 5028 O O . ASN B 1 248 ? -24.641 -18.547 -2.705 1 97.06 248 ASN B O 1
ATOM 5032 N N . SER B 1 249 ? -24.344 -20.703 -2.234 1 98.38 249 SER B N 1
ATOM 5033 C CA . SER B 1 249 ? -22.922 -20.5 -2.004 1 98.38 249 SER B CA 1
ATOM 5034 C C . SER B 1 249 ? -22.109 -20.797 -3.256 1 98.38 249 SER B C 1
ATOM 5036 O O . SER B 1 249 ? -22.594 -21.469 -4.176 1 98.38 249 SER B O 1
ATOM 5038 N N . TYR B 1 250 ? -20.922 -20.266 -3.33 1 98.5 250 TYR B N 1
ATOM 5039 C CA . TYR B 1 250 ? -20.016 -20.438 -4.465 1 98.5 250 TYR B CA 1
ATOM 5040 C C . TYR B 1 250 ? -18.562 -20.453 -4.004 1 98.5 250 TYR B C 1
ATOM 5042 O O . TYR B 1 250 ? -18.109 -19.531 -3.316 1 98.5 250 TYR B O 1
ATOM 5050 N N . ILE B 1 251 ? -17.875 -21.547 -4.301 1 98.56 251 ILE B N 1
ATOM 5051 C CA . ILE B 1 251 ? -16.438 -21.609 -4.02 1 98.56 251 ILE B CA 1
ATOM 5052 C C . ILE B 1 251 ? -15.656 -21.094 -5.223 1 98.56 251 ILE B C 1
ATOM 5054 O O . ILE B 1 251 ? -15.789 -21.609 -6.332 1 98.56 251 ILE B O 1
ATOM 5058 N N . LEU B 1 252 ? -14.844 -20.141 -5.074 1 98 252 LEU B N 1
ATOM 5059 C CA . LEU B 1 252 ? -14.172 -19.438 -6.16 1 98 252 LEU B CA 1
ATOM 5060 C C . LEU B 1 252 ? -13.055 -20.297 -6.754 1 98 252 LEU B C 1
ATOM 5062 O O . LEU B 1 252 ? -12.867 -20.328 -7.969 1 98 252 LEU B O 1
ATOM 5066 N N . GLN B 1 253 ? -12.234 -21.031 -5.969 1 96.56 253 GLN B N 1
ATOM 5067 C CA . GLN B 1 253 ? -11.258 -22.016 -6.406 1 96.56 253 GLN B CA 1
ATOM 5068 C C . GLN B 1 253 ? -10.109 -21.359 -7.16 1 96.56 253 GLN B C 1
ATOM 5070 O O . GLN B 1 253 ? -9.883 -21.656 -8.336 1 96.56 253 GLN B O 1
ATOM 5075 N N . GLN B 1 254 ? -9.211 -20.703 -6.445 1 96.88 254 GLN B N 1
ATOM 5076 C CA . GLN B 1 254 ? -8.18 -19.859 -7.043 1 96.88 254 GLN B CA 1
ATOM 5077 C C . GLN B 1 254 ? -7.211 -20.703 -7.879 1 96.88 254 GLN B C 1
ATOM 5079 O O . GLN B 1 254 ? -6.574 -20.188 -8.797 1 96.88 254 GLN B O 1
ATOM 5084 N N . PHE B 1 255 ? -7.113 -22.047 -7.668 1 97.12 255 PHE B N 1
ATOM 5085 C CA . PHE B 1 255 ? -6.113 -22.875 -8.32 1 97.12 255 PHE B CA 1
ATOM 5086 C C . PHE B 1 255 ? -6.668 -23.484 -9.602 1 97.12 255 PHE B C 1
ATOM 5088 O O . PHE B 1 255 ? -5.91 -24.016 -10.422 1 97.12 255 PHE B O 1
ATOM 5095 N N . GLU B 1 256 ? -7.945 -23.359 -9.773 1 97.56 256 GLU B N 1
ATOM 5096 C CA . GLU B 1 256 ? -8.594 -24.031 -10.906 1 97.56 256 GLU B CA 1
ATOM 5097 C C . GLU B 1 256 ? -9.375 -23.031 -11.758 1 97.56 256 GLU B C 1
ATOM 5099 O O . GLU B 1 256 ? -9.719 -23.328 -12.898 1 97.56 256 GLU B O 1
ATOM 5104 N N . ASN B 1 257 ? -9.664 -21.859 -11.242 1 98.5 257 ASN B N 1
ATOM 5105 C CA . ASN B 1 257 ? -10.547 -20.875 -11.852 1 98.5 257 ASN B CA 1
ATOM 5106 C C . ASN B 1 257 ? -9.859 -20.156 -13.008 1 98.5 257 ASN B C 1
ATOM 5108 O O . ASN B 1 257 ? -8.891 -19.422 -12.797 1 98.5 257 ASN B O 1
ATOM 5112 N N . ALA B 1 258 ? -10.43 -20.25 -14.188 1 98.62 258 ALA B N 1
ATOM 5113 C CA . ALA B 1 258 ? -9.82 -19.688 -15.391 1 98.62 258 ALA B CA 1
ATOM 5114 C C . ALA B 1 258 ? -9.82 -18.172 -15.336 1 98.62 258 ALA B C 1
ATOM 5116 O O . ALA B 1 258 ? -9.07 -17.516 -16.062 1 98.62 258 ALA B O 1
ATOM 5117 N N . ALA B 1 259 ? -10.641 -17.578 -14.492 1 98.81 259 ALA B N 1
ATOM 5118 C CA . ALA B 1 259 ? -10.664 -16.125 -14.336 1 98.81 259 ALA B CA 1
ATOM 5119 C C . ALA B 1 259 ? -9.383 -15.617 -13.68 1 98.81 259 ALA B C 1
ATOM 5121 O O . ALA B 1 259 ? -9.07 -14.43 -13.75 1 98.81 259 ALA B O 1
ATOM 5122 N N . ASN B 1 260 ? -8.672 -16.578 -13.055 1 98.75 260 ASN B N 1
ATOM 5123 C CA . ASN B 1 260 ? -7.395 -16.25 -12.43 1 98.75 260 ASN B CA 1
ATOM 5124 C C . ASN B 1 260 ? -6.344 -15.867 -13.477 1 98.75 260 ASN B C 1
ATOM 5126 O O . ASN B 1 260 ? -5.922 -14.711 -13.547 1 98.75 260 ASN B O 1
ATOM 5130 N N . PRO B 1 261 ? -5.965 -16.688 -14.453 1 98.88 261 PRO B N 1
ATOM 5131 C CA . PRO B 1 261 ? -5.023 -16.25 -15.484 1 98.88 261 PRO B CA 1
ATOM 5132 C C . PRO B 1 261 ? -5.641 -15.234 -16.453 1 98.88 261 PRO B C 1
ATOM 5134 O O . PRO B 1 261 ? -4.918 -14.43 -17.047 1 98.88 261 PRO B O 1
ATOM 5137 N N . LYS B 1 262 ? -6.938 -15.195 -16.578 1 98.88 262 LYS B N 1
ATOM 5138 C CA . LYS B 1 262 ? -7.621 -14.32 -17.516 1 98.88 262 LYS B CA 1
ATOM 5139 C C . LYS B 1 262 ? -7.305 -12.859 -17.234 1 98.88 262 LYS B C 1
ATOM 5141 O O . LYS B 1 262 ? -7.02 -12.094 -18.156 1 98.88 262 LYS B O 1
ATOM 5146 N N . ILE B 1 263 ? -7.312 -12.477 -15.984 1 98.94 263 ILE B N 1
ATOM 5147 C CA . ILE B 1 263 ? -7.121 -11.078 -15.633 1 98.94 263 ILE B CA 1
ATOM 5148 C C . ILE B 1 263 ? -5.691 -10.648 -15.961 1 98.94 263 ILE B C 1
ATOM 5150 O O . ILE B 1 263 ? -5.445 -9.492 -16.312 1 98.94 263 ILE B O 1
ATOM 5154 N N . HIS B 1 264 ? -4.754 -11.523 -15.828 1 98.94 264 HIS B N 1
ATOM 5155 C CA . HIS B 1 264 ? -3.369 -11.211 -16.156 1 98.94 264 HIS B CA 1
ATOM 5156 C C . HIS B 1 264 ? -3.162 -11.133 -17.672 1 98.94 264 HIS B C 1
ATOM 5158 O O . HIS B 1 264 ? -2.352 -10.336 -18.141 1 98.94 264 HIS B O 1
ATOM 5164 N N . TYR B 1 265 ? -3.867 -11.969 -18.375 1 98.94 265 TYR B N 1
ATOM 5165 C CA . TYR B 1 265 ? -3.865 -11.875 -19.828 1 98.94 265 TYR B CA 1
ATOM 5166 C C . TYR B 1 265 ? -4.434 -10.539 -20.281 1 98.94 265 TYR B C 1
ATOM 5168 O O . TYR B 1 265 ? -3.9 -9.906 -21.203 1 98.94 265 TYR B O 1
ATOM 5176 N N . GLU B 1 266 ? -5.426 -10.039 -19.609 1 98.81 266 GLU B N 1
ATOM 5177 C CA . GLU B 1 266 ? -6.18 -8.875 -20.062 1 98.81 266 GLU B CA 1
ATOM 5178 C C . GLU B 1 266 ? -5.551 -7.578 -19.562 1 98.81 266 GLU B C 1
ATOM 5180 O O . GLU B 1 266 ? -5.781 -6.508 -20.125 1 98.81 266 GLU B O 1
ATOM 5185 N N . THR B 1 267 ? -4.754 -7.656 -18.453 1 98.75 267 THR B N 1
ATOM 5186 C CA . THR B 1 267 ? -4.293 -6.402 -17.859 1 98.75 267 THR B CA 1
ATOM 5187 C C . THR B 1 267 ? -2.785 -6.438 -17.625 1 98.75 267 THR B C 1
ATOM 5189 O O . THR B 1 267 ? -2.033 -5.738 -18.312 1 98.75 267 THR B O 1
ATOM 5192 N N . THR B 1 268 ? -2.26 -7.391 -16.875 1 98.88 268 THR B N 1
ATOM 5193 C CA . THR B 1 268 ? -0.848 -7.418 -16.516 1 98.88 268 THR B CA 1
ATOM 5194 C C . THR B 1 268 ? 0.032 -7.488 -17.75 1 98.88 268 THR B C 1
ATOM 5196 O O . THR B 1 268 ? 1.006 -6.746 -17.875 1 98.88 268 THR B O 1
ATOM 5199 N N . GLY B 1 269 ? -0.311 -8.391 -18.688 1 98.88 269 GLY B N 1
ATOM 5200 C CA . GLY B 1 269 ? 0.422 -8.516 -19.938 1 98.88 269 GLY B CA 1
ATOM 5201 C C . GLY B 1 269 ? 0.447 -7.238 -20.75 1 98.88 269 GLY B C 1
ATOM 5202 O O . GLY B 1 269 ? 1.52 -6.703 -21.047 1 98.88 269 GLY B O 1
ATOM 5203 N N . PRO B 1 270 ? -0.724 -6.707 -21.062 1 98.88 270 PRO B N 1
ATOM 5204 C CA . PRO B 1 270 ? -0.8 -5.449 -21.812 1 98.88 270 PRO B CA 1
ATOM 5205 C C . PRO B 1 270 ? -0.074 -4.301 -21.109 1 98.88 270 PRO B C 1
ATOM 5207 O O . PRO B 1 270 ? 0.575 -3.484 -21.766 1 98.88 270 PRO B O 1
ATOM 5210 N N . GLU B 1 271 ? -0.161 -4.223 -19.797 1 98.75 271 GLU B N 1
ATOM 5211 C C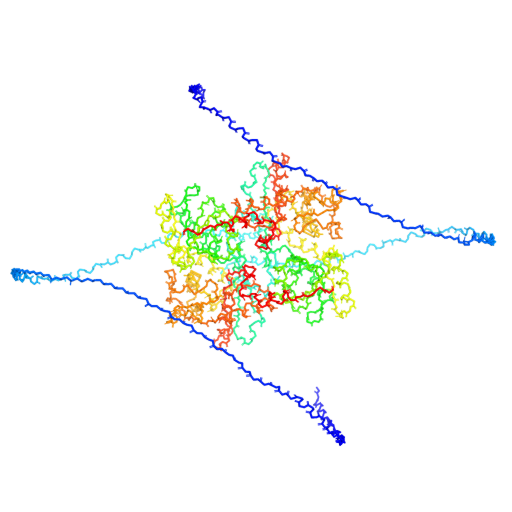A . GLU B 1 271 ? 0.512 -3.162 -19.062 1 98.75 271 GLU B CA 1
ATOM 5212 C C . GLU B 1 271 ? 2.027 -3.258 -19.203 1 98.75 271 GLU B C 1
ATOM 5214 O O . GLU B 1 271 ? 2.699 -2.246 -19.422 1 98.75 271 GLU B O 1
ATOM 5219 N N . ILE B 1 272 ? 2.531 -4.453 -19.078 1 98.88 272 ILE B N 1
ATOM 5220 C CA . ILE B 1 272 ? 3.971 -4.664 -19.188 1 98.88 272 ILE B CA 1
ATOM 5221 C C . ILE B 1 272 ? 4.43 -4.359 -20.609 1 98.88 272 ILE B C 1
ATOM 5223 O O . ILE B 1 272 ? 5.445 -3.691 -20.812 1 98.88 272 ILE B O 1
ATOM 5227 N N . TRP B 1 273 ? 3.68 -4.859 -21.578 1 98.81 273 TRP B N 1
ATOM 5228 C CA . TRP B 1 273 ? 4.004 -4.609 -22.969 1 98.81 273 TRP B CA 1
ATOM 5229 C C . TRP B 1 273 ? 4.066 -3.113 -23.266 1 98.81 273 TRP B C 1
ATOM 5231 O O . TRP B 1 273 ? 5.059 -2.615 -23.797 1 98.81 273 TRP B O 1
ATOM 5241 N N . LYS B 1 274 ? 3.051 -2.385 -22.875 1 98.19 274 LYS B N 1
ATOM 5242 C CA . LYS B 1 274 ? 2.986 -0.939 -23.078 1 98.19 274 LYS B CA 1
ATOM 5243 C C . LYS B 1 274 ? 4.094 -0.227 -22.297 1 98.19 274 LYS B C 1
ATOM 5245 O O . LYS B 1 274 ? 4.77 0.65 -22.844 1 98.19 274 LYS B O 1
ATOM 5250 N N . GLY B 1 275 ? 4.32 -0.625 -21.094 1 98.44 275 GLY B N 1
ATOM 5251 C CA . GLY B 1 275 ? 5.289 0.032 -20.234 1 98.44 275 GLY B CA 1
ATOM 5252 C C . GLY B 1 275 ? 6.719 -0.135 -20.719 1 98.44 275 GLY B C 1
ATOM 5253 O O . GLY B 1 275 ? 7.57 0.724 -20.469 1 98.44 275 GLY B O 1
ATOM 5254 N N . THR B 1 276 ? 6.93 -1.241 -21.422 1 98.5 276 THR B N 1
ATOM 5255 C CA . THR B 1 276 ? 8.281 -1.502 -21.906 1 98.5 276 THR B CA 1
ATOM 5256 C C . THR B 1 276 ? 8.422 -1.047 -23.359 1 98.5 276 THR B C 1
ATOM 5258 O O . THR B 1 276 ? 9.492 -1.203 -23.953 1 98.5 276 THR B O 1
ATOM 5261 N N . GLY B 1 277 ? 7.336 -0.562 -23.891 1 97.56 277 GLY B N 1
ATOM 5262 C CA . GLY B 1 277 ? 7.359 -0.21 -25.312 1 97.56 277 GLY B CA 1
ATOM 5263 C C . GLY B 1 277 ? 7.598 -1.401 -26.219 1 97.56 277 GLY B C 1
ATOM 5264 O O . GLY B 1 277 ? 8.242 -1.273 -27.25 1 97.56 277 GLY B O 1
ATOM 5265 N N . GLY B 1 278 ? 7.254 -2.496 -25.688 1 98 278 GLY B N 1
ATOM 5266 C CA . GLY B 1 278 ? 7.422 -3.721 -26.469 1 98 278 GLY B CA 1
ATOM 5267 C C . GLY B 1 278 ? 8.844 -4.242 -26.438 1 98 278 GLY B C 1
ATOM 5268 O O . GLY B 1 278 ? 9.188 -5.145 -27.219 1 98 278 GLY B O 1
ATOM 5269 N N . LYS B 1 279 ? 9.641 -3.758 -25.547 1 98.06 279 LYS B N 1
ATOM 5270 C CA . LYS B 1 279 ? 11.07 -4.066 -25.578 1 98.06 279 LYS B CA 1
ATOM 5271 C C . LYS B 1 279 ? 11.406 -5.199 -24.609 1 98.06 279 LYS B C 1
ATOM 5273 O O . LYS B 1 279 ? 12.555 -5.641 -24.531 1 98.06 279 LYS B O 1
ATOM 5278 N N . ILE B 1 280 ? 10.43 -5.711 -23.922 1 98.81 280 ILE B N 1
ATOM 5279 C CA . ILE B 1 280 ? 10.656 -6.793 -22.984 1 98.81 280 ILE B CA 1
ATOM 5280 C C . ILE B 1 280 ? 11.195 -8.016 -23.719 1 98.81 280 ILE B C 1
ATOM 5282 O O . ILE B 1 280 ? 10.719 -8.359 -24.797 1 98.81 280 ILE B O 1
ATOM 5286 N N . ASP B 1 281 ? 12.227 -8.656 -23.047 1 98.94 281 ASP B N 1
ATOM 5287 C CA . ASP B 1 281 ? 12.789 -9.883 -23.594 1 98.94 281 ASP B CA 1
ATOM 5288 C C . ASP B 1 281 ? 12.414 -11.086 -22.734 1 98.94 281 ASP B C 1
ATOM 5290 O O . ASP B 1 281 ? 12.422 -12.227 -23.203 1 98.94 281 ASP B O 1
ATOM 5294 N N . GLY B 1 282 ? 12.117 -10.883 -21.531 1 98.94 282 GLY B N 1
ATOM 5295 C CA . GLY B 1 282 ? 11.773 -11.984 -20.641 1 98.94 282 GLY B CA 1
ATOM 5296 C C . GLY B 1 282 ? 10.953 -11.539 -19.438 1 98.94 282 GLY B C 1
ATOM 5297 O O . GLY B 1 282 ? 11.148 -10.445 -18.922 1 98.94 282 GLY B O 1
ATOM 5298 N N . LEU B 1 283 ? 10.07 -12.406 -19 1 98.94 283 LEU B N 1
ATOM 5299 C CA . LEU B 1 283 ? 9.266 -12.242 -17.797 1 98.94 283 LEU B CA 1
ATOM 5300 C C . LEU B 1 283 ? 9.703 -13.219 -16.719 1 98.94 283 LEU B C 1
ATOM 5302 O O . LEU B 1 283 ? 9.891 -14.406 -16.984 1 98.94 283 LEU B O 1
ATOM 5306 N N . VAL B 1 284 ? 9.93 -12.695 -15.516 1 98.94 284 VAL B N 1
ATOM 5307 C CA . VAL B 1 284 ? 10.266 -13.516 -14.359 1 98.94 284 VAL B CA 1
ATOM 5308 C C . VAL B 1 284 ? 9.164 -13.398 -13.305 1 98.94 284 VAL B C 1
ATOM 5310 O O . VAL B 1 284 ? 8.812 -12.297 -12.883 1 98.94 284 VAL B O 1
ATOM 5313 N N . SER B 1 285 ? 8.602 -14.492 -12.898 1 98.88 285 SER B N 1
ATOM 5314 C CA . SER B 1 285 ? 7.516 -14.469 -11.922 1 98.88 285 SER B CA 1
ATOM 5315 C C . SER B 1 285 ? 7.551 -15.695 -11.023 1 98.88 285 SER B C 1
ATOM 5317 O O . SER B 1 285 ? 7.77 -16.812 -11.492 1 98.88 285 SER B O 1
ATOM 5319 N N . GLY B 1 286 ? 7.355 -15.438 -9.695 1 98.69 286 GLY B N 1
ATOM 5320 C CA . GLY B 1 286 ? 7.105 -16.578 -8.82 1 98.69 286 GLY B CA 1
ATOM 5321 C C . GLY B 1 286 ? 5.828 -17.312 -9.156 1 98.69 286 GLY B C 1
ATOM 5322 O O . GLY B 1 286 ? 4.871 -16.734 -9.656 1 98.69 286 GLY B O 1
ATOM 5323 N N . ILE B 1 287 ? 5.84 -18.641 -8.82 1 98.44 287 ILE B N 1
ATOM 5324 C CA . ILE B 1 287 ? 4.688 -19.469 -9.172 1 98.44 287 ILE B CA 1
ATOM 5325 C C . ILE B 1 287 ? 3.955 -19.891 -7.902 1 98.44 287 ILE B C 1
ATOM 5327 O O . ILE B 1 287 ? 4.449 -20.734 -7.152 1 98.44 287 ILE B O 1
ATOM 5331 N N . GLY B 1 288 ? 2.85 -19.219 -7.688 1 96.12 288 GLY B N 1
ATOM 5332 C CA . GLY B 1 288 ? 1.878 -19.672 -6.707 1 96.12 288 GLY B CA 1
ATOM 5333 C C . GLY B 1 288 ? 0.75 -20.484 -7.312 1 96.12 288 GLY B C 1
ATOM 5334 O O . GLY B 1 288 ? 0.93 -21.672 -7.645 1 96.12 288 GLY B O 1
ATOM 5335 N N . THR B 1 289 ? -0.313 -19.75 -7.613 1 96.31 289 THR B N 1
ATOM 5336 C CA . THR B 1 289 ? -1.365 -20.406 -8.391 1 96.31 289 THR B CA 1
ATOM 5337 C C . THR B 1 289 ? -0.933 -20.578 -9.844 1 96.31 289 THR B C 1
ATOM 5339 O O . THR B 1 289 ? -1.45 -21.453 -10.547 1 96.31 289 THR B O 1
ATOM 5342 N N . GLY B 1 290 ? -0.067 -19.766 -10.25 1 98 290 GLY B N 1
ATOM 5343 C CA . GLY B 1 290 ? 0.405 -19.828 -11.625 1 98 290 GLY B CA 1
ATOM 5344 C C . GLY B 1 290 ? -0.38 -18.938 -12.57 1 98 290 GLY B C 1
ATOM 5345 O O . GLY B 1 290 ? -0.074 -18.875 -13.758 1 98 290 GLY B O 1
ATOM 5346 N N . GLY B 1 291 ? -1.331 -18.203 -12.031 1 98.62 291 GLY B N 1
ATOM 5347 C CA . GLY B 1 291 ? -2.152 -17.344 -12.867 1 98.62 291 GLY B CA 1
ATOM 5348 C C . GLY B 1 291 ? -1.369 -16.219 -13.516 1 98.62 291 GLY B C 1
ATOM 5349 O O . GLY B 1 291 ? -1.57 -15.906 -14.688 1 98.62 291 GLY B O 1
ATOM 5350 N N . THR B 1 292 ? -0.442 -15.617 -12.781 1 98.88 292 THR B N 1
ATOM 5351 C CA . THR B 1 292 ? 0.308 -14.453 -13.25 1 98.88 292 THR B CA 1
ATOM 5352 C C . THR B 1 292 ? 1.155 -14.82 -14.469 1 98.88 292 THR B C 1
ATOM 5354 O O . THR B 1 292 ? 1.034 -14.195 -15.523 1 98.88 292 THR B O 1
ATOM 5357 N N . ILE B 1 293 ? 1.915 -15.883 -14.367 1 98.88 293 ILE B N 1
ATOM 5358 C CA . ILE B 1 293 ? 2.836 -16.219 -15.453 1 98.88 293 ILE B CA 1
ATOM 5359 C C . ILE B 1 293 ? 2.057 -16.781 -16.641 1 98.88 293 ILE B C 1
ATOM 5361 O O . ILE B 1 293 ? 2.414 -16.531 -17.797 1 98.88 293 ILE B O 1
ATOM 5365 N N . THR B 1 294 ? 0.98 -17.5 -16.359 1 98.94 294 THR B N 1
ATOM 5366 C CA . THR B 1 294 ? 0.181 -18.094 -17.422 1 98.94 294 THR B CA 1
ATOM 5367 C C . THR B 1 294 ? -0.494 -17.016 -18.266 1 98.94 294 THR B C 1
ATOM 5369 O O . THR B 1 294 ? -0.33 -16.969 -19.484 1 98.94 294 THR B O 1
ATOM 5372 N N . GLY B 1 295 ? -1.22 -16.125 -17.594 1 98.94 295 GLY B N 1
ATOM 5373 C CA . GLY B 1 295 ? -1.951 -15.102 -18.312 1 98.94 295 GLY B CA 1
ATOM 5374 C C . GLY B 1 295 ? -1.047 -14.07 -18.969 1 98.94 295 GLY B C 1
ATOM 5375 O O . GLY B 1 295 ? -1.217 -13.742 -20.141 1 98.94 295 GLY B O 1
ATOM 5376 N N . THR B 1 296 ? -0.11 -13.547 -18.203 1 98.94 296 THR B N 1
ATOM 5377 C CA . THR B 1 296 ? 0.818 -12.539 -18.703 1 98.94 296 THR B CA 1
ATOM 5378 C C . THR B 1 296 ? 1.68 -13.102 -19.828 1 98.94 296 THR B C 1
ATOM 5380 O O . THR B 1 296 ? 1.86 -12.461 -20.875 1 98.94 296 THR B O 1
ATOM 5383 N N . GLY B 1 297 ? 2.168 -14.305 -19.594 1 98.94 297 GLY B N 1
ATOM 5384 C CA . GLY B 1 297 ? 3.021 -14.961 -20.578 1 98.94 297 GLY B CA 1
ATOM 5385 C C . GLY B 1 297 ? 2.332 -15.195 -21.906 1 98.94 297 GLY B C 1
ATOM 5386 O O . GLY B 1 297 ? 2.908 -14.93 -22.969 1 98.94 297 GLY B O 1
ATOM 5387 N N . LYS B 1 298 ? 1.154 -15.711 -21.844 1 98.88 298 LYS B N 1
ATOM 5388 C CA . LYS B 1 298 ? 0.396 -15.945 -23.062 1 98.88 298 LYS B CA 1
ATOM 5389 C C . LYS B 1 298 ? 0.243 -14.664 -23.875 1 98.88 298 LYS B C 1
ATOM 5391 O O . LYS B 1 298 ? 0.496 -14.656 -25.078 1 98.88 298 LYS B O 1
ATOM 5396 N N . TYR B 1 299 ? -0.158 -13.555 -23.203 1 98.94 299 TYR B N 1
ATOM 5397 C CA . TYR B 1 299 ? -0.314 -12.289 -23.906 1 98.94 299 TYR B CA 1
ATOM 5398 C C . TYR B 1 299 ? 1.003 -11.844 -24.531 1 98.94 299 TYR B C 1
ATOM 5400 O O . TYR B 1 299 ? 1.046 -11.484 -25.703 1 98.94 299 TYR B O 1
ATOM 5408 N N . LEU B 1 300 ? 2.059 -11.844 -23.734 1 98.94 300 LEU B N 1
ATOM 5409 C CA . LEU B 1 300 ? 3.348 -11.328 -24.188 1 98.94 300 LEU B CA 1
ATOM 5410 C C . LEU B 1 300 ? 3.863 -12.141 -25.375 1 98.94 300 LEU B C 1
ATOM 5412 O O . LEU B 1 300 ? 4.371 -11.57 -26.344 1 98.94 300 LEU B O 1
ATOM 5416 N N . GLN B 1 301 ? 3.682 -13.438 -25.328 1 98.81 301 GLN B N 1
ATOM 5417 C CA . GLN B 1 301 ? 4.18 -14.281 -26.406 1 98.81 301 GLN B CA 1
ATOM 5418 C C . GLN B 1 301 ? 3.334 -14.125 -27.672 1 98.81 301 GLN B C 1
ATOM 5420 O O . GLN B 1 301 ? 3.801 -14.406 -28.781 1 98.81 301 GLN B O 1
ATOM 5425 N N . GLU B 1 302 ? 2.105 -13.781 -27.516 1 98.75 302 GLU B N 1
ATOM 5426 C CA . GLU B 1 302 ? 1.283 -13.445 -28.672 1 98.75 302 GLU B CA 1
ATOM 5427 C C . GLU B 1 302 ? 1.778 -12.164 -29.344 1 98.75 302 GLU B C 1
ATOM 5429 O O . GLU B 1 302 ? 1.596 -11.984 -30.547 1 98.75 302 GLU B O 1
ATOM 5434 N N . GLN B 1 303 ? 2.361 -11.25 -28.594 1 98.69 303 GLN B N 1
ATOM 5435 C CA . GLN B 1 303 ? 2.943 -10.039 -29.156 1 98.69 303 GLN B CA 1
ATOM 5436 C C . GLN B 1 303 ? 4.297 -10.328 -29.812 1 98.69 303 GLN B C 1
ATOM 5438 O O . GLN B 1 303 ? 4.613 -9.789 -30.875 1 98.69 303 GLN B O 1
ATOM 5443 N N . ASN B 1 304 ? 5.078 -11.133 -29.172 1 98.69 304 ASN B N 1
ATOM 5444 C CA . ASN B 1 304 ? 6.414 -11.539 -29.594 1 98.69 304 ASN B CA 1
ATOM 5445 C C . ASN B 1 304 ? 6.773 -12.93 -29.078 1 98.69 304 ASN B C 1
ATOM 5447 O O . ASN B 1 304 ? 7.121 -13.086 -27.906 1 98.69 304 ASN B O 1
ATOM 5451 N N . PRO B 1 305 ? 6.762 -13.922 -29.906 1 98.31 305 PRO B N 1
ATOM 5452 C CA . PRO B 1 305 ? 6.965 -15.312 -29.469 1 98.31 305 PRO B CA 1
ATOM 5453 C C . PRO B 1 305 ? 8.375 -15.562 -28.938 1 98.31 305 PRO B C 1
ATOM 5455 O O . PRO B 1 305 ? 8.641 -16.625 -28.359 1 98.31 305 PRO B O 1
ATOM 5458 N N . ASN B 1 306 ? 9.281 -14.648 -29.125 1 98.38 306 ASN B N 1
ATOM 5459 C CA . ASN B 1 306 ? 10.656 -14.82 -28.656 1 98.38 306 ASN B CA 1
ATOM 5460 C C . ASN B 1 306 ? 10.805 -14.461 -27.188 1 98.38 306 ASN B C 1
ATOM 5462 O O . ASN B 1 306 ? 11.852 -14.688 -26.594 1 98.38 306 ASN B O 1
ATOM 5466 N N . ILE B 1 307 ? 9.805 -13.875 -26.594 1 98.88 307 ILE B N 1
ATOM 5467 C CA . ILE B 1 307 ? 9.867 -13.516 -25.188 1 98.88 307 ILE B CA 1
ATOM 5468 C C . ILE B 1 307 ? 9.953 -14.781 -24.328 1 98.88 307 ILE B C 1
ATOM 5470 O O . ILE B 1 307 ? 9.164 -15.719 -24.516 1 98.88 307 ILE B O 1
ATOM 5474 N N . LYS B 1 308 ? 10.898 -14.805 -23.438 1 98.94 308 LYS B N 1
ATOM 5475 C CA . LYS B 1 308 ? 11.117 -15.961 -22.578 1 98.94 308 LYS B CA 1
ATOM 5476 C C . LYS B 1 308 ? 10.383 -15.805 -21.25 1 98.94 308 LYS B C 1
ATOM 5478 O O . LYS B 1 308 ? 10.328 -14.711 -20.688 1 98.94 308 LYS B O 1
ATOM 5483 N N . LEU B 1 309 ? 9.867 -16.906 -20.781 1 98.94 309 LEU B N 1
ATOM 5484 C CA . LEU B 1 309 ? 9.164 -16.922 -19.5 1 98.94 309 LEU B CA 1
ATOM 5485 C C . LEU B 1 309 ? 9.938 -17.734 -18.469 1 98.94 309 LEU B C 1
ATOM 5487 O O . LEU B 1 309 ? 10.242 -18.906 -18.703 1 98.94 309 LEU B O 1
ATOM 5491 N N . TYR B 1 310 ? 10.242 -17.109 -17.375 1 98.94 310 TYR B N 1
ATOM 5492 C CA . TYR B 1 310 ? 10.969 -17.734 -16.281 1 98.94 310 TYR B CA 1
ATOM 5493 C C . TYR B 1 310 ? 10.086 -17.844 -15.039 1 98.94 310 TYR B C 1
ATOM 5495 O O . TYR B 1 310 ? 9.672 -16.828 -14.469 1 98.94 310 TYR B O 1
ATOM 5503 N N . GLY B 1 311 ? 9.758 -19.047 -14.641 1 98.88 311 GLY B N 1
ATOM 5504 C CA . GLY B 1 311 ? 9.109 -19.281 -13.359 1 98.88 311 GLY B CA 1
ATOM 5505 C C . GLY B 1 311 ? 10.094 -19.391 -12.211 1 98.88 311 GLY B C 1
ATOM 5506 O O . GLY B 1 311 ? 11.258 -19.734 -12.414 1 98.88 311 GLY B O 1
ATOM 5507 N N . VAL B 1 312 ? 9.625 -19.094 -11 1 98.88 312 VAL B N 1
ATOM 5508 C CA . VAL B 1 312 ? 10.469 -19.203 -9.812 1 98.88 312 VAL B CA 1
ATOM 5509 C C . VAL B 1 312 ? 9.781 -20.078 -8.766 1 98.88 312 VAL B C 1
ATOM 5511 O O . VAL B 1 312 ? 8.594 -19.906 -8.5 1 98.88 312 VAL B O 1
ATOM 5514 N N . GLU B 1 313 ? 10.445 -21.062 -8.227 1 98.62 313 GLU B N 1
ATOM 5515 C CA . GLU B 1 313 ? 9.961 -21.875 -7.121 1 98.62 313 GLU B CA 1
ATOM 5516 C C . GLU B 1 313 ? 11.039 -22.062 -6.055 1 98.62 313 GLU B C 1
ATOM 5518 O O . GLU B 1 313 ? 12.227 -21.891 -6.332 1 98.62 313 GLU B O 1
ATOM 5523 N N . PRO B 1 314 ? 10.625 -22.359 -4.832 1 98.62 314 PRO B N 1
ATOM 5524 C CA . PRO B 1 314 ? 11.609 -22.594 -3.773 1 98.62 314 PRO B CA 1
ATOM 5525 C C . PRO B 1 314 ? 12.469 -23.844 -4.031 1 98.62 314 PRO B C 1
ATOM 5527 O O . PRO B 1 314 ? 11.945 -24.875 -4.453 1 98.62 314 PRO B O 1
ATOM 5530 N N . THR B 1 315 ? 13.742 -23.672 -3.719 1 98.5 315 THR B N 1
ATOM 5531 C CA . THR B 1 315 ? 14.641 -24.812 -3.809 1 98.5 315 THR B CA 1
ATOM 5532 C C . THR B 1 315 ? 14.148 -25.953 -2.939 1 98.5 315 THR B C 1
ATOM 5534 O O . THR B 1 315 ? 14.297 -27.125 -3.305 1 98.5 315 THR B O 1
ATOM 5537 N N . GLU B 1 316 ? 13.477 -25.688 -1.91 1 97.81 316 GLU B N 1
ATOM 5538 C CA . GLU B 1 316 ? 13.047 -26.656 -0.915 1 97.81 316 GLU B CA 1
ATOM 5539 C C . GLU B 1 316 ? 11.773 -27.375 -1.358 1 97.81 316 GLU B C 1
ATOM 5541 O O . GLU B 1 316 ? 11.383 -28.375 -0.767 1 97.81 316 GLU B O 1
ATOM 5546 N N . SER B 1 317 ? 11.148 -26.859 -2.367 1 96.81 317 SER B N 1
ATOM 5547 C CA . SER B 1 317 ? 9.906 -27.406 -2.896 1 96.81 317 SER B CA 1
ATOM 5548 C C . SER B 1 317 ? 9.836 -27.25 -4.414 1 96.81 317 SER B C 1
ATOM 5550 O O . SER B 1 317 ? 8.906 -26.656 -4.941 1 96.81 317 SER B O 1
ATOM 5552 N N . ALA B 1 318 ? 10.727 -27.922 -5.098 1 96.81 318 ALA B N 1
ATOM 5553 C CA . ALA B 1 318 ? 10.953 -27.672 -6.516 1 96.81 318 ALA B CA 1
ATOM 5554 C C . ALA B 1 318 ? 10.219 -28.703 -7.379 1 96.81 318 ALA B C 1
ATOM 5556 O O . ALA B 1 318 ? 10.844 -29.422 -8.156 1 96.81 318 ALA B O 1
ATOM 5557 N N . ILE B 1 319 ? 8.969 -28.656 -7.422 1 96 319 ILE B N 1
ATOM 5558 C CA . ILE B 1 319 ? 8.125 -29.656 -8.07 1 96 319 ILE B CA 1
ATOM 5559 C C . ILE B 1 319 ? 8.227 -29.5 -9.586 1 96 319 ILE B C 1
ATOM 5561 O O . ILE B 1 319 ? 8.219 -30.5 -10.32 1 96 319 ILE B O 1
ATOM 5565 N N . LEU B 1 320 ? 8.297 -28.297 -10.07 1 97 320 LEU B N 1
ATOM 5566 C CA . LEU B 1 320 ? 8.336 -28.062 -11.508 1 97 320 LEU B CA 1
ATOM 5567 C C . LEU B 1 320 ? 9.68 -28.484 -12.094 1 97 320 LEU B C 1
ATOM 5569 O O . LEU B 1 320 ? 9.797 -28.672 -13.305 1 97 320 LEU B O 1
ATOM 5573 N N . ASN B 1 321 ? 10.609 -28.609 -11.25 1 96.44 321 ASN B N 1
ATOM 5574 C CA . ASN B 1 321 ? 11.914 -29.125 -11.656 1 96.44 321 ASN B CA 1
ATOM 5575 C C . ASN B 1 321 ? 12.039 -30.609 -11.383 1 96.44 321 ASN B C 1
ATOM 5577 O O . ASN B 1 321 ? 13.133 -31.172 -11.445 1 96.44 321 ASN B O 1
ATOM 5581 N N . GLY B 1 322 ? 10.938 -31.234 -11.023 1 95.5 322 GLY B N 1
ATOM 5582 C CA . GLY B 1 322 ? 10.922 -32.688 -10.852 1 95.5 322 GLY B CA 1
ATOM 5583 C C . GLY B 1 322 ? 11.188 -33.125 -9.422 1 95.5 322 GLY B C 1
ATOM 5584 O O . GLY B 1 322 ? 11.25 -34.312 -9.125 1 95.5 322 GLY B O 1
ATOM 5585 N N . GLY B 1 323 ? 11.289 -32.156 -8.523 1 95.56 323 GLY B N 1
ATOM 5586 C CA . GLY B 1 323 ? 11.516 -32.5 -7.121 1 95.56 323 GLY B CA 1
ATOM 5587 C C . GLY B 1 323 ? 10.234 -32.75 -6.359 1 95.56 323 GLY B C 1
ATOM 5588 O O . GLY B 1 323 ? 9.156 -32.875 -6.957 1 95.56 323 GLY B O 1
ATOM 5589 N N . LYS B 1 324 ? 10.398 -33 -5.039 1 95.62 324 LYS B N 1
ATOM 5590 C CA . LYS B 1 324 ? 9.273 -33.25 -4.141 1 95.62 324 LYS B CA 1
ATOM 5591 C C . LYS B 1 324 ? 8.867 -31.984 -3.391 1 95.62 324 LYS B C 1
ATOM 5593 O O . LYS B 1 324 ? 9.695 -31.094 -3.176 1 95.62 324 LYS B O 1
ATOM 5598 N N . PRO B 1 325 ? 7.648 -31.969 -3.01 1 95.25 325 PRO B N 1
ATOM 5599 C CA . PRO B 1 325 ? 7.246 -30.844 -2.158 1 95.25 325 PRO B CA 1
ATOM 5600 C C . PRO B 1 325 ? 7.957 -30.844 -0.807 1 95.25 325 PRO B C 1
ATOM 5602 O O . PRO B 1 325 ? 8.289 -31.906 -0.281 1 95.25 325 PRO B O 1
ATOM 5605 N N . GLY B 1 326 ? 8.219 -29.672 -0.285 1 94.31 326 GLY B N 1
ATOM 5606 C CA . GLY B 1 326 ? 8.852 -29.516 1.013 1 94.31 326 GLY B CA 1
ATOM 5607 C C . GLY B 1 326 ? 8.562 -28.188 1.664 1 94.31 326 GLY B C 1
ATOM 5608 O O . GLY B 1 326 ? 8.125 -27.234 0.996 1 94.31 326 GLY B O 1
ATOM 5609 N N . PRO B 1 327 ? 8.75 -28.125 2.967 1 93.88 327 PRO B N 1
ATOM 5610 C CA . PRO B 1 327 ? 8.531 -26.859 3.66 1 93.88 327 PRO B CA 1
ATOM 5611 C C . PRO B 1 327 ? 9.531 -25.781 3.236 1 93.88 327 PRO B C 1
ATOM 5613 O O . PRO B 1 327 ? 10.695 -26.078 2.971 1 93.88 327 PRO B O 1
ATOM 5616 N N . HIS B 1 328 ? 9.094 -24.672 3.109 1 96.25 328 HIS B N 1
ATOM 5617 C CA . HIS B 1 328 ? 9.922 -23.516 2.785 1 96.25 328 HIS B CA 1
ATOM 5618 C C . HIS B 1 328 ? 9.344 -22.234 3.389 1 96.25 328 HIS B C 1
ATOM 5620 O O . HIS B 1 328 ? 8.227 -22.25 3.922 1 96.25 328 HIS B O 1
ATOM 5626 N N . LYS B 1 329 ? 10.078 -21.078 3.283 1 96 329 LYS B N 1
ATOM 5627 C CA . LYS B 1 329 ? 9.695 -19.859 3.969 1 96 329 LYS B CA 1
ATOM 5628 C C . LYS B 1 329 ? 9.164 -18.812 2.982 1 96 329 LYS B C 1
ATOM 5630 O O . LYS B 1 329 ? 8.875 -17.688 3.365 1 96 329 LYS B O 1
ATOM 5635 N N . ILE B 1 330 ? 9.078 -19.141 1.74 1 97 330 ILE B N 1
ATOM 5636 C CA . ILE B 1 330 ? 8.695 -18.172 0.721 1 97 330 ILE B CA 1
ATOM 5637 C C . ILE B 1 330 ? 7.18 -18.188 0.537 1 97 330 ILE B C 1
ATOM 5639 O O . ILE B 1 330 ? 6.656 -18.891 -0.322 1 97 330 ILE B O 1
ATOM 5643 N N . GLN B 1 331 ? 6.551 -17.328 1.235 1 90.69 331 GLN B N 1
ATOM 5644 C CA . GLN B 1 331 ? 5.094 -17.25 1.208 1 90.69 331 GLN B CA 1
ATOM 5645 C C . GLN B 1 331 ? 4.594 -16.797 -0.159 1 90.69 331 GLN B C 1
ATOM 5647 O O . GLN B 1 331 ? 5.152 -15.875 -0.757 1 90.69 331 GLN B O 1
ATOM 5652 N N . GLY B 1 332 ? 3.586 -17.422 -0.686 1 92 332 GLY B N 1
ATOM 5653 C CA . GLY B 1 332 ? 2.91 -17 -1.903 1 92 332 GLY B CA 1
ATOM 5654 C C . GLY B 1 332 ? 3.271 -17.844 -3.109 1 92 332 GLY B C 1
ATOM 5655 O O . GLY B 1 332 ? 2.582 -17.812 -4.129 1 92 332 GLY B O 1
ATOM 5656 N N . ILE B 1 333 ? 4.375 -18.594 -2.992 1 96.25 333 ILE B N 1
ATOM 5657 C CA . ILE B 1 333 ? 4.734 -19.438 -4.125 1 96.25 333 ILE B CA 1
ATOM 5658 C C . ILE B 1 333 ? 5.078 -20.844 -3.633 1 96.25 333 ILE B C 1
ATOM 5660 O O . ILE B 1 333 ? 5.074 -21.109 -2.428 1 96.25 333 ILE B O 1
ATOM 5664 N N . GLY B 1 334 ? 5.242 -21.781 -4.531 1 93.44 334 GLY B N 1
ATOM 5665 C CA . GLY B 1 334 ? 5.586 -23.156 -4.176 1 93.44 334 GLY B CA 1
ATOM 5666 C C . GLY B 1 334 ? 4.477 -23.875 -3.438 1 93.44 334 GLY B C 1
ATOM 5667 O O . GLY B 1 334 ? 4.68 -24.359 -2.322 1 93.44 334 GLY B O 1
ATOM 5668 N N . ALA B 1 335 ? 3.35 -24.062 -3.982 1 85.5 335 ALA B N 1
ATOM 5669 C CA . ALA B 1 335 ? 2.148 -24.594 -3.348 1 85.5 335 ALA B CA 1
ATOM 5670 C C . ALA B 1 335 ? 2.301 -26.078 -3.045 1 85.5 335 ALA B C 1
ATOM 5672 O O . ALA B 1 335 ? 1.511 -26.656 -2.291 1 85.5 335 ALA B O 1
ATOM 5673 N N . GLY B 1 336 ? 3.242 -26.703 -3.586 1 90.12 336 GLY B N 1
ATOM 5674 C CA . GLY B 1 336 ? 3.475 -28.125 -3.33 1 90.12 336 GLY B CA 1
ATOM 5675 C C . GLY B 1 336 ? 2.764 -29.031 -4.316 1 90.12 336 GLY B C 1
ATOM 5676 O O . GLY B 1 336 ? 2.777 -30.25 -4.164 1 90.12 336 GLY B O 1
ATOM 5677 N N . PHE B 1 337 ? 2.123 -28.531 -5.258 1 92.88 337 PHE B N 1
ATOM 5678 C CA . PHE B 1 337 ? 1.477 -29.219 -6.371 1 92.88 337 PHE B CA 1
ATOM 5679 C C . PHE B 1 337 ? 1.413 -28.312 -7.598 1 92.88 337 PHE B C 1
ATOM 5681 O O . PHE B 1 337 ? 1.756 -27.141 -7.523 1 92.88 337 PHE B O 1
ATOM 5688 N N . ILE B 1 338 ? 1.066 -28.859 -8.672 1 96.5 338 ILE B N 1
ATOM 5689 C CA . ILE B 1 338 ? 0.905 -28.078 -9.891 1 96.5 338 ILE B CA 1
ATOM 5690 C C . ILE B 1 338 ? -0.551 -27.641 -10.039 1 96.5 338 ILE B C 1
ATOM 5692 O O . ILE B 1 338 ? -1.43 -28.469 -10.297 1 96.5 338 ILE B O 1
ATOM 5696 N N . PRO B 1 339 ? -0.785 -26.391 -9.93 1 96.56 339 PRO B N 1
ATOM 5697 C CA . PRO B 1 339 ? -2.172 -25.938 -10.008 1 96.56 339 PRO B CA 1
ATOM 5698 C C . PRO B 1 339 ? -2.771 -26.078 -11.398 1 96.56 339 PRO B C 1
ATOM 5700 O O . PRO B 1 339 ? -2.045 -26.047 -12.398 1 96.56 339 PRO B O 1
ATOM 5703 N N . GLY B 1 340 ? -4.098 -26.203 -11.453 1 97.5 340 GLY B N 1
ATOM 5704 C CA . GLY B 1 340 ? -4.812 -26.406 -12.703 1 97.5 340 GLY B CA 1
ATOM 5705 C C . GLY B 1 340 ? -4.707 -25.234 -13.656 1 97.5 340 GLY B C 1
ATOM 5706 O O . GLY B 1 340 ? -4.746 -25.406 -14.875 1 97.5 340 GLY B O 1
ATOM 5707 N N . VAL B 1 341 ? -4.488 -24.047 -13.141 1 98 341 VAL B N 1
ATOM 5708 C CA . VAL B 1 341 ? -4.508 -22.875 -14 1 98 341 VAL B CA 1
ATOM 5709 C C . VAL B 1 341 ? -3.105 -22.609 -14.547 1 98 341 VAL B C 1
ATOM 5711 O O . VAL B 1 341 ? -2.924 -21.766 -15.43 1 98 341 VAL B O 1
ATOM 5714 N N . LEU B 1 342 ? -2.109 -23.281 -14.055 1 98.56 342 LEU B N 1
ATOM 5715 C CA . LEU B 1 342 ? -0.741 -23.078 -14.516 1 98.56 342 LEU B CA 1
ATOM 5716 C C . LEU B 1 342 ? -0.518 -23.781 -15.859 1 98.56 342 LEU B C 1
ATOM 5718 O O . LEU B 1 342 ? -0.709 -24.984 -15.977 1 98.56 342 LEU B O 1
ATOM 5722 N N . ASP B 1 343 ? -0.114 -23.016 -16.859 1 98.62 343 ASP B N 1
ATOM 5723 C CA . ASP B 1 343 ? 0.308 -23.594 -18.125 1 98.62 343 ASP B CA 1
ATOM 5724 C C . ASP B 1 343 ? 1.815 -23.828 -18.156 1 98.62 343 ASP B C 1
ATOM 5726 O O . ASP B 1 343 ? 2.586 -22.953 -18.547 1 98.62 343 ASP B O 1
ATOM 5730 N N . VAL B 1 344 ? 2.174 -25 -17.828 1 98 344 VAL B N 1
ATOM 5731 C CA . VAL B 1 344 ? 3.582 -25.344 -17.656 1 98 344 VAL B CA 1
ATOM 5732 C C . VAL B 1 344 ? 4.285 -25.281 -19.016 1 98 344 VAL B C 1
ATOM 5734 O O . VAL B 1 344 ? 5.477 -24.969 -19.094 1 98 344 VAL B O 1
ATOM 5737 N N . ASP B 1 345 ? 3.609 -25.5 -20.078 1 97.44 345 ASP B N 1
ATOM 5738 C CA . ASP B 1 345 ? 4.184 -25.672 -21.406 1 97.44 345 ASP B CA 1
ATOM 5739 C C . ASP B 1 345 ? 4.754 -24.344 -21.938 1 97.44 345 ASP B C 1
ATOM 5741 O O . ASP B 1 345 ? 5.617 -24.344 -22.812 1 97.44 345 ASP B O 1
ATOM 5745 N N . ILE B 1 346 ? 4.305 -23.234 -21.406 1 98.19 346 ILE B N 1
ATOM 5746 C CA . ILE B 1 346 ? 4.766 -21.969 -21.953 1 98.19 346 ILE B CA 1
ATOM 5747 C C . ILE B 1 346 ? 5.988 -21.484 -21.172 1 98.19 346 ILE B C 1
ATOM 5749 O O . ILE B 1 346 ? 6.633 -20.516 -21.578 1 98.19 346 ILE B O 1
ATOM 5753 N N . ILE B 1 347 ? 6.348 -22.125 -20.125 1 98.62 347 ILE B N 1
ATOM 5754 C CA . ILE B 1 347 ? 7.477 -21.719 -19.297 1 98.62 347 ILE B CA 1
ATOM 5755 C C . ILE B 1 347 ? 8.781 -22.234 -19.906 1 98.62 347 ILE B C 1
ATOM 5757 O O . ILE B 1 347 ? 8.93 -23.438 -20.141 1 98.62 347 ILE B O 1
ATOM 5761 N N . ASP B 1 348 ? 9.688 -21.375 -20.109 1 98.75 348 ASP B N 1
ATOM 5762 C CA . ASP B 1 348 ? 10.961 -21.75 -20.703 1 98.75 348 ASP B CA 1
ATOM 5763 C C . ASP B 1 348 ? 11.898 -22.359 -19.672 1 98.75 348 ASP B C 1
ATOM 5765 O O . ASP B 1 348 ? 12.641 -23.297 -19.969 1 98.75 348 ASP B O 1
ATOM 5769 N N . GLU B 1 349 ? 11.938 -21.812 -18.531 1 98.62 349 GLU B N 1
ATOM 5770 C CA . GLU B 1 349 ? 12.812 -22.266 -17.453 1 98.62 349 GLU B CA 1
ATOM 5771 C C . GLU B 1 349 ? 12.195 -21.953 -16.078 1 98.62 349 GLU B C 1
ATOM 5773 O O . GLU B 1 349 ? 11.57 -20.906 -15.898 1 98.62 349 GLU B O 1
ATOM 5778 N N . THR B 1 350 ? 12.289 -22.875 -15.164 1 98.75 350 THR B N 1
ATOM 5779 C CA . THR B 1 350 ? 11.938 -22.625 -13.773 1 98.75 350 THR B CA 1
ATOM 5780 C C . THR B 1 350 ? 13.188 -22.531 -12.906 1 98.75 350 THR B C 1
ATOM 5782 O O . THR B 1 350 ? 13.93 -23.5 -12.766 1 98.75 350 THR B O 1
ATOM 5785 N N . ILE B 1 351 ? 13.391 -21.422 -12.305 1 98.81 351 ILE B N 1
ATOM 5786 C CA . ILE B 1 351 ? 14.594 -21.141 -11.523 1 98.81 351 ILE B CA 1
ATOM 5787 C C . ILE B 1 351 ? 14.312 -21.422 -10.047 1 98.81 351 ILE B C 1
ATOM 5789 O O . ILE B 1 351 ? 13.273 -21.016 -9.523 1 98.81 351 ILE B O 1
ATOM 5793 N N . GLN B 1 352 ? 15.203 -22.125 -9.453 1 98.75 352 GLN B N 1
ATOM 5794 C CA . GLN B 1 352 ? 15.117 -22.422 -8.031 1 98.75 352 GLN B CA 1
ATOM 5795 C C . GLN B 1 352 ? 15.844 -21.359 -7.207 1 98.75 352 GLN B C 1
ATOM 5797 O O . GLN B 1 352 ? 16.969 -20.969 -7.539 1 98.75 352 GLN B O 1
ATOM 5802 N N . VAL B 1 353 ? 15.172 -20.875 -6.184 1 98.81 353 VAL B N 1
ATOM 5803 C CA . VAL B 1 353 ? 15.75 -19.906 -5.25 1 98.81 353 VAL B CA 1
ATOM 5804 C C . VAL B 1 353 ? 15.461 -20.344 -3.814 1 98.81 353 VAL B C 1
ATOM 5806 O O . VAL B 1 353 ? 14.336 -20.719 -3.486 1 98.81 353 VAL B O 1
ATOM 5809 N N . SER B 1 354 ? 16.438 -20.297 -2.938 1 98.75 354 SER B N 1
ATOM 5810 C CA . SER B 1 354 ? 16.25 -20.75 -1.562 1 98.75 354 SER B CA 1
ATOM 5811 C C . SER B 1 354 ? 15.547 -19.688 -0.719 1 98.75 354 SER B C 1
ATOM 5813 O O . SER B 1 354 ? 15.539 -18.516 -1.07 1 98.75 354 SER B O 1
ATOM 5815 N N . SER B 1 355 ? 14.984 -20.172 0.374 1 98.5 355 SER B N 1
ATOM 5816 C CA . SER B 1 355 ? 14.344 -19.266 1.328 1 98.5 355 SER B CA 1
ATOM 5817 C C . SER B 1 355 ? 15.312 -18.188 1.813 1 98.5 355 SER B C 1
ATOM 5819 O O . SER B 1 355 ? 14.977 -17.016 1.843 1 98.5 355 SER B O 1
ATOM 5821 N N . ASP B 1 356 ? 16.5 -18.578 2.131 1 98.5 356 ASP B N 1
ATOM 5822 C CA . ASP B 1 356 ? 17.469 -17.641 2.672 1 98.5 356 ASP B CA 1
ATOM 5823 C C . ASP B 1 356 ? 17.875 -16.594 1.627 1 98.5 356 ASP B C 1
ATOM 5825 O O . ASP B 1 356 ? 17.969 -15.406 1.928 1 98.5 356 ASP B O 1
ATOM 5829 N N . GLU B 1 357 ? 18.094 -17.094 0.424 1 98.69 357 GLU B N 1
ATOM 5830 C CA . GLU B 1 357 ? 18.438 -16.188 -0.671 1 98.69 357 GLU B CA 1
ATOM 5831 C C . GLU B 1 357 ? 17.312 -15.18 -0.918 1 98.69 357 GLU B C 1
ATOM 5833 O O . GLU B 1 357 ? 17.578 -14 -1.173 1 98.69 357 GLU B O 1
ATOM 5838 N N . SER B 1 358 ? 16.125 -15.664 -0.859 1 98.81 358 SER B N 1
ATOM 5839 C CA . SER B 1 358 ? 14.938 -14.828 -1.068 1 98.81 358 SER B CA 1
ATOM 5840 C C . SER B 1 358 ? 14.844 -13.734 -0.013 1 98.81 358 SER B C 1
ATOM 5842 O O . SER B 1 358 ? 14.602 -12.57 -0.339 1 98.81 358 SER B O 1
ATOM 5844 N N . ILE B 1 359 ? 15.047 -14.086 1.214 1 98.62 359 ILE B N 1
ATOM 5845 C CA . ILE B 1 359 ? 14.945 -13.164 2.342 1 98.62 359 ILE B CA 1
ATOM 5846 C C . ILE B 1 359 ? 16.031 -12.102 2.242 1 98.62 359 ILE B C 1
ATOM 5848 O O . ILE B 1 359 ? 15.758 -10.906 2.365 1 98.62 359 ILE B O 1
ATOM 5852 N N . GLU B 1 360 ? 17.234 -12.516 1.95 1 98.56 360 GLU B N 1
ATOM 5853 C CA . GLU B 1 360 ? 18.344 -11.578 1.857 1 98.56 360 GLU B CA 1
ATOM 5854 C C . GLU B 1 360 ? 18.156 -10.602 0.702 1 98.56 360 GLU B C 1
ATOM 5856 O O . GLU B 1 360 ? 18.453 -9.414 0.833 1 98.56 360 GLU B O 1
ATOM 5861 N N . MET B 1 361 ? 17.688 -11.109 -0.388 1 98.81 361 MET B N 1
ATOM 5862 C CA . MET B 1 361 ? 17.438 -10.234 -1.532 1 98.81 361 MET B CA 1
ATOM 5863 C C . MET B 1 361 ? 16.328 -9.234 -1.23 1 98.81 361 MET B C 1
ATOM 5865 O O . MET B 1 361 ? 16.438 -8.055 -1.574 1 98.81 361 MET B O 1
ATOM 5869 N N . ALA B 1 362 ? 15.25 -9.711 -0.583 1 98.81 362 ALA B N 1
ATOM 5870 C CA . ALA B 1 362 ? 14.164 -8.805 -0.211 1 98.81 362 ALA B CA 1
ATOM 5871 C C . ALA B 1 362 ? 14.68 -7.676 0.68 1 98.81 362 ALA B C 1
ATOM 5873 O O . ALA B 1 362 ? 14.328 -6.512 0.487 1 98.81 362 ALA B O 1
ATOM 5874 N N . LYS B 1 363 ? 15.539 -7.98 1.629 1 98.38 363 LYS B N 1
ATOM 5875 C CA . LYS B 1 363 ? 16.125 -6.965 2.498 1 98.38 363 LYS B CA 1
ATOM 5876 C C . LYS B 1 363 ? 17 -5.996 1.7 1 98.38 363 LYS B C 1
ATOM 5878 O O . LYS B 1 363 ? 16.953 -4.785 1.925 1 98.38 363 LYS B O 1
ATOM 5883 N N . SER B 1 364 ? 17.75 -6.555 0.76 1 98.5 364 SER B N 1
ATOM 5884 C CA . SER B 1 364 ? 18.625 -5.73 -0.063 1 98.5 364 SER B CA 1
ATOM 5885 C C . SER B 1 364 ? 17.828 -4.754 -0.919 1 98.5 364 SER B C 1
ATOM 5887 O O . SER B 1 364 ? 18.266 -3.623 -1.148 1 98.5 364 SER B O 1
ATOM 5889 N N . LEU B 1 365 ? 16.688 -5.215 -1.415 1 98.81 365 LEU B N 1
ATOM 5890 C CA . LEU B 1 365 ? 15.828 -4.348 -2.215 1 98.81 365 LEU B CA 1
ATOM 5891 C C . LEU B 1 365 ? 15.375 -3.139 -1.403 1 98.81 365 LEU B C 1
ATOM 5893 O O . LEU B 1 365 ? 15.32 -2.023 -1.924 1 98.81 365 LEU B O 1
ATOM 5897 N N . ALA B 1 366 ? 15.008 -3.324 -0.147 1 98.44 366 ALA B N 1
ATOM 5898 C CA . ALA B 1 366 ? 14.602 -2.219 0.715 1 98.44 366 ALA B CA 1
ATOM 5899 C C . ALA B 1 366 ? 15.773 -1.273 0.982 1 98.44 366 ALA B C 1
ATOM 5901 O O . ALA B 1 366 ? 15.641 -0.055 0.842 1 98.44 366 ALA B O 1
ATOM 5902 N N . LEU B 1 367 ? 16.922 -1.823 1.253 1 97.5 367 LEU B N 1
ATOM 5903 C CA . LEU B 1 367 ? 18.094 -1.075 1.686 1 97.5 367 LEU B CA 1
ATOM 5904 C C . LEU B 1 367 ? 18.703 -0.296 0.524 1 97.5 367 LEU B C 1
ATOM 5906 O O . LEU B 1 367 ? 19.156 0.839 0.7 1 97.5 367 LEU B O 1
ATOM 5910 N N . LYS B 1 368 ? 18.656 -0.933 -0.646 1 97.69 368 LYS B N 1
ATOM 5911 C CA . LYS B 1 368 ? 19.469 -0.387 -1.729 1 97.69 368 LYS B CA 1
ATOM 5912 C C . LYS B 1 368 ? 18.594 0.284 -2.787 1 97.69 368 LYS B C 1
ATOM 5914 O O . LYS B 1 368 ? 19.062 1.175 -3.502 1 97.69 368 LYS B O 1
ATOM 5919 N N . GLU B 1 369 ? 17.359 -0.167 -2.957 1 98.19 369 GLU B N 1
ATOM 5920 C CA . GLU B 1 369 ? 16.484 0.347 -4.016 1 98.19 369 GLU B CA 1
ATOM 5921 C C . GLU B 1 369 ? 15.344 1.173 -3.443 1 98.19 369 GLU B C 1
ATOM 5923 O O . GLU B 1 369 ? 14.633 1.859 -4.184 1 98.19 369 GLU B O 1
ATOM 5928 N N . GLY B 1 370 ? 15.125 1.145 -2.062 1 98.12 370 GLY B N 1
ATOM 5929 C CA . GLY B 1 370 ? 13.945 1.756 -1.463 1 98.12 370 GLY B CA 1
ATOM 5930 C C . GLY B 1 370 ? 12.664 0.994 -1.749 1 98.12 370 GLY B C 1
ATOM 5931 O O . GLY B 1 370 ? 11.578 1.577 -1.764 1 98.12 370 GLY B O 1
ATOM 5932 N N . LEU B 1 371 ? 12.797 -0.309 -2.049 1 98.5 371 LEU B N 1
ATOM 5933 C CA . LEU B 1 371 ? 11.641 -1.138 -2.363 1 98.5 371 LEU B CA 1
ATOM 5934 C C . LEU B 1 371 ? 11.367 -2.139 -1.246 1 98.5 371 LEU B C 1
ATOM 5936 O O . LEU B 1 371 ? 12.023 -3.182 -1.168 1 98.5 371 LEU B O 1
ATOM 5940 N N . LEU B 1 372 ? 10.43 -1.826 -0.368 1 98.19 372 LEU B N 1
ATOM 5941 C CA . LEU B 1 372 ? 10 -2.738 0.685 1 98.19 372 LEU B CA 1
ATOM 5942 C C . LEU B 1 372 ? 9.016 -3.773 0.141 1 98.19 372 LEU B C 1
ATOM 5944 O O . LEU B 1 372 ? 7.852 -3.459 -0.107 1 98.19 372 LEU B O 1
ATOM 5948 N N . VAL B 1 373 ? 9.484 -5.039 -0.004 1 98.44 373 VAL B N 1
ATOM 5949 C CA . VAL B 1 373 ? 8.695 -6.039 -0.71 1 98.44 373 VAL B CA 1
ATOM 5950 C C . VAL B 1 373 ? 8.633 -7.328 0.11 1 98.44 373 VAL B C 1
ATOM 5952 O O . VAL B 1 373 ? 9.328 -7.461 1.119 1 98.44 373 VAL B O 1
ATOM 5955 N N . GLY B 1 374 ? 7.766 -8.258 -0.265 1 97.81 374 GLY B N 1
ATOM 5956 C CA . GLY B 1 374 ? 7.672 -9.562 0.374 1 97.81 374 GLY B CA 1
ATOM 5957 C C . GLY B 1 374 ? 8.781 -10.508 -0.034 1 97.81 374 GLY B C 1
ATOM 5958 O O . GLY B 1 374 ? 9.555 -10.211 -0.948 1 97.81 374 GLY B O 1
ATOM 5959 N N . ILE B 1 375 ? 8.766 -11.695 0.564 1 98.38 375 ILE B N 1
ATOM 5960 C CA . ILE B 1 375 ? 9.82 -12.68 0.371 1 98.38 375 ILE B CA 1
ATOM 5961 C C . ILE B 1 375 ? 9.773 -13.211 -1.06 1 98.38 375 ILE B C 1
ATOM 5963 O O . ILE B 1 375 ? 10.82 -13.438 -1.68 1 98.38 375 ILE B O 1
ATOM 5967 N N . SER B 1 376 ? 8.578 -13.414 -1.587 1 98.5 376 SER B N 1
ATOM 5968 C CA . SER B 1 376 ? 8.469 -13.938 -2.943 1 98.5 376 SER B CA 1
ATOM 5969 C C . SER B 1 376 ? 9.016 -12.953 -3.967 1 98.5 376 SER B C 1
ATOM 5971 O O . SER B 1 376 ? 9.539 -13.359 -5.008 1 98.5 376 SER B O 1
ATOM 5973 N N . SER B 1 377 ? 8.93 -11.672 -3.686 1 98.88 377 SER B N 1
ATOM 5974 C CA . SER B 1 377 ? 9.578 -10.672 -4.527 1 98.88 377 SER B CA 1
ATOM 5975 C C . SER B 1 377 ? 11.094 -10.82 -4.492 1 98.88 377 SER B C 1
ATOM 5977 O O . SER B 1 377 ? 11.766 -10.672 -5.52 1 98.88 377 SER B O 1
ATOM 5979 N N . GLY B 1 378 ? 11.602 -11.086 -3.281 1 98.88 378 GLY B N 1
ATOM 5980 C CA . GLY B 1 378 ? 13.023 -11.367 -3.178 1 98.88 378 GLY B CA 1
ATOM 5981 C C . GLY B 1 378 ? 13.461 -12.555 -4.023 1 98.88 378 GLY B C 1
ATOM 5982 O O . GLY B 1 378 ? 14.484 -12.492 -4.703 1 98.88 378 GLY B O 1
ATOM 5983 N N . ALA B 1 379 ? 12.648 -13.594 -3.994 1 98.94 379 ALA B N 1
ATOM 5984 C CA . ALA B 1 379 ? 12.938 -14.773 -4.805 1 98.94 379 ALA B CA 1
ATOM 5985 C C . ALA B 1 379 ? 12.938 -14.43 -6.293 1 98.94 379 ALA B C 1
ATOM 5987 O O . ALA B 1 379 ? 13.859 -14.805 -7.02 1 98.94 379 ALA B O 1
ATOM 5988 N N . ALA B 1 380 ? 11.945 -13.727 -6.727 1 98.94 380 ALA B N 1
ATOM 5989 C CA . ALA B 1 380 ? 11.82 -13.359 -8.133 1 98.94 380 ALA B CA 1
ATOM 5990 C C . ALA B 1 380 ? 12.969 -12.461 -8.57 1 98.94 380 ALA B C 1
ATOM 5992 O O . ALA B 1 380 ? 13.516 -12.625 -9.664 1 98.94 380 ALA B O 1
ATOM 5993 N N . ALA B 1 381 ? 13.305 -11.516 -7.727 1 98.94 381 ALA B N 1
ATOM 5994 C CA . ALA B 1 381 ? 14.414 -10.617 -8.039 1 98.94 381 ALA B CA 1
ATOM 5995 C C . ALA B 1 381 ? 15.727 -11.391 -8.156 1 98.94 381 ALA B C 1
ATOM 5997 O O . ALA B 1 381 ? 16.5 -11.164 -9.086 1 98.94 381 ALA B O 1
ATOM 5998 N N . ALA B 1 382 ? 15.961 -12.273 -7.195 1 98.94 382 ALA B N 1
ATOM 5999 C CA . ALA B 1 382 ? 17.172 -13.086 -7.25 1 98.94 382 ALA B CA 1
ATOM 6000 C C . ALA B 1 382 ? 17.25 -13.883 -8.555 1 98.94 382 ALA B C 1
ATOM 6002 O O . ALA B 1 382 ? 18.297 -13.938 -9.188 1 98.94 382 ALA B O 1
ATOM 6003 N N . ALA B 1 383 ? 16.172 -14.453 -8.938 1 98.94 383 ALA B N 1
ATOM 6004 C CA . ALA B 1 383 ? 16.109 -15.203 -10.188 1 98.94 383 ALA B CA 1
ATOM 6005 C C . ALA B 1 383 ? 16.359 -14.289 -11.391 1 98.94 383 ALA B C 1
ATOM 6007 O O . ALA B 1 383 ? 17.109 -14.641 -12.297 1 98.94 383 ALA B O 1
ATOM 6008 N N . ALA B 1 384 ? 15.734 -13.133 -11.414 1 98.94 384 ALA B N 1
ATOM 6009 C CA . ALA B 1 384 ? 15.891 -12.188 -12.516 1 98.94 384 ALA B CA 1
ATOM 6010 C C . ALA B 1 384 ? 17.344 -11.742 -12.656 1 98.94 384 ALA B C 1
ATOM 6012 O O . ALA B 1 384 ? 17.844 -11.609 -13.773 1 98.94 384 ALA B O 1
ATOM 6013 N N . ILE B 1 385 ? 17.969 -11.523 -11.539 1 98.88 385 ILE B N 1
ATOM 6014 C CA . ILE B 1 385 ? 19.359 -11.102 -11.531 1 98.88 385 ILE B CA 1
ATOM 6015 C C . ILE B 1 385 ? 20.234 -12.203 -12.109 1 98.88 385 ILE B C 1
ATOM 6017 O O . ILE B 1 385 ? 21.125 -11.938 -12.93 1 98.88 385 ILE B O 1
ATOM 6021 N N . LYS B 1 386 ? 19.984 -13.461 -11.695 1 98.81 386 LYS B N 1
ATOM 6022 C CA . LYS B 1 386 ? 20.719 -14.594 -12.258 1 98.81 386 LYS B CA 1
ATOM 6023 C C . LYS B 1 386 ? 20.594 -14.641 -13.773 1 98.81 386 LYS B C 1
ATOM 6025 O O . LYS B 1 386 ? 21.578 -14.852 -14.484 1 98.81 386 LYS B O 1
ATOM 6030 N N . VAL B 1 387 ? 19.391 -14.461 -14.258 1 98.88 387 VAL B N 1
ATOM 6031 C CA . VAL B 1 387 ? 19.141 -14.492 -15.688 1 98.88 387 VAL B CA 1
ATOM 6032 C C . VAL B 1 387 ? 19.844 -13.32 -16.375 1 98.88 387 VAL B C 1
ATOM 6034 O O . VAL B 1 387 ? 20.484 -13.492 -17.406 1 98.88 387 VAL B O 1
ATOM 6037 N N . ALA B 1 388 ? 19.781 -12.133 -15.789 1 98.81 388 ALA B N 1
ATOM 6038 C CA . ALA B 1 388 ? 20.328 -10.906 -16.375 1 98.81 388 ALA B CA 1
ATOM 6039 C C . ALA B 1 388 ? 21.844 -10.922 -16.359 1 98.81 388 ALA B C 1
ATOM 6041 O O . ALA B 1 388 ? 22.484 -10.109 -17.031 1 98.81 388 ALA B O 1
ATOM 6042 N N . GLN B 1 389 ? 22.406 -11.805 -15.594 1 98.75 389 GLN B N 1
ATOM 6043 C CA . GLN B 1 389 ? 23.859 -11.906 -15.508 1 98.75 389 GLN B CA 1
ATOM 6044 C C . GLN B 1 389 ? 24.406 -12.781 -16.625 1 98.75 389 GLN B C 1
ATOM 6046 O O . GLN B 1 389 ? 25.609 -12.773 -16.891 1 98.75 389 GLN B O 1
ATOM 6051 N N . ARG B 1 390 ? 23.547 -13.617 -17.219 1 98.56 390 ARG B N 1
ATOM 6052 C CA . ARG B 1 390 ? 24 -14.516 -18.281 1 98.56 390 ARG B CA 1
ATOM 6053 C C . ARG B 1 390 ? 24.5 -13.734 -19.484 1 98.56 390 ARG B C 1
ATOM 6055 O O . ARG B 1 390 ? 23.828 -12.828 -19.969 1 98.56 390 ARG B O 1
ATOM 6062 N N . PRO B 1 391 ? 25.609 -14.125 -20.047 1 98.31 391 PRO B N 1
ATOM 6063 C CA . PRO B 1 391 ? 26.219 -13.367 -21.141 1 98.31 391 PRO B CA 1
ATOM 6064 C C . PRO B 1 391 ? 25.297 -13.25 -22.359 1 98.31 391 PRO B C 1
ATOM 6066 O O . PRO B 1 391 ? 25.281 -12.211 -23.031 1 98.31 391 PRO B O 1
ATOM 6069 N N . GLU B 1 392 ? 24.562 -14.195 -22.641 1 98.12 392 GLU B N 1
ATOM 6070 C CA . GLU B 1 392 ? 23.703 -14.203 -23.812 1 98.12 392 GLU B CA 1
ATOM 6071 C C . GLU B 1 392 ? 22.547 -13.203 -23.656 1 98.12 392 GLU B C 1
ATOM 6073 O O . GLU B 1 392 ? 21.859 -12.898 -24.625 1 98.12 392 GLU B O 1
ATOM 6078 N N . ASN B 1 393 ? 22.438 -12.633 -22.469 1 98.56 393 ASN B N 1
ATOM 6079 C CA . ASN B 1 393 ? 21.344 -11.719 -22.188 1 98.56 393 ASN B CA 1
ATOM 6080 C C . ASN B 1 393 ? 21.797 -10.266 -22.156 1 98.56 393 ASN B C 1
ATOM 6082 O O . ASN B 1 393 ? 21.094 -9.398 -21.641 1 98.56 393 ASN B O 1
ATOM 6086 N N . ALA B 1 394 ? 22.969 -10.016 -22.75 1 98.56 394 ALA B N 1
ATOM 6087 C CA . ALA B 1 394 ? 23.484 -8.656 -22.812 1 98.56 394 ALA B CA 1
ATOM 6088 C C . ALA B 1 394 ? 22.531 -7.73 -23.562 1 98.56 394 ALA B C 1
ATOM 6090 O O . ALA B 1 394 ? 22.078 -8.047 -24.672 1 98.56 394 ALA B O 1
ATOM 6091 N N . GLY B 1 395 ? 22.125 -6.629 -22.875 1 98.19 395 GLY B N 1
ATOM 6092 C CA . GLY B 1 395 ? 21.312 -5.602 -23.5 1 98.19 395 GLY B CA 1
ATOM 6093 C C . GLY B 1 395 ? 19.828 -5.918 -23.453 1 98.19 395 GLY B C 1
ATOM 6094 O O . GLY B 1 395 ? 19 -5.102 -23.875 1 98.19 395 GLY B O 1
ATOM 6095 N N . LYS B 1 396 ? 19.484 -7.059 -22.953 1 98.75 396 LYS B N 1
ATOM 6096 C CA . LYS B 1 396 ? 18.078 -7.465 -22.906 1 98.75 396 LYS B CA 1
ATOM 6097 C C . LYS B 1 396 ? 17.375 -6.871 -21.688 1 98.75 396 LYS B C 1
ATOM 6099 O O . LYS B 1 396 ? 18.031 -6.41 -20.75 1 98.75 396 LYS B O 1
ATOM 6104 N N . LEU B 1 397 ? 16.047 -6.816 -21.766 1 98.88 397 LEU B N 1
ATOM 6105 C CA . LEU B 1 397 ? 15.227 -6.285 -20.688 1 98.88 397 LEU B CA 1
ATOM 6106 C C . LEU B 1 397 ? 14.367 -7.379 -20.062 1 98.88 397 LEU B C 1
ATOM 6108 O O . LEU B 1 397 ? 13.578 -8.023 -20.766 1 98.88 397 LEU B O 1
ATOM 6112 N N . PHE B 1 398 ? 14.555 -7.602 -18.812 1 98.94 398 PHE B N 1
ATOM 6113 C CA . PHE B 1 398 ? 13.766 -8.562 -18.047 1 98.94 398 PHE B CA 1
ATOM 6114 C C . PHE B 1 398 ? 12.82 -7.855 -17.094 1 98.94 398 PHE B C 1
ATOM 6116 O O . PHE B 1 398 ? 13.234 -6.953 -16.359 1 98.94 398 PHE B O 1
ATOM 6123 N N . VAL B 1 399 ? 11.547 -8.195 -17.125 1 98.94 399 VAL B N 1
ATOM 6124 C CA . VAL B 1 399 ? 10.562 -7.68 -16.188 1 98.94 399 VAL B CA 1
ATOM 6125 C C . VAL B 1 399 ? 10.289 -8.727 -15.102 1 98.94 399 VAL B C 1
ATOM 6127 O O . VAL B 1 399 ? 10.031 -9.891 -15.414 1 98.94 399 VAL B O 1
ATOM 6130 N N . VAL B 1 400 ? 10.406 -8.336 -13.891 1 98.94 400 VAL B N 1
ATOM 6131 C CA . VAL B 1 400 ? 10.156 -9.211 -12.742 1 98.94 400 VAL B CA 1
ATOM 6132 C C . VAL B 1 400 ? 8.93 -8.719 -11.977 1 98.94 400 VAL B C 1
ATOM 6134 O O . VAL B 1 400 ? 8.734 -7.512 -11.812 1 98.94 400 VAL B O 1
ATOM 6137 N N . VAL B 1 401 ? 8.047 -9.633 -11.516 1 98.94 401 VAL B N 1
ATOM 6138 C CA . VAL B 1 401 ? 6.824 -9.273 -10.805 1 98.94 401 VAL B CA 1
ATOM 6139 C C . VAL B 1 401 ? 7.086 -9.242 -9.305 1 98.94 401 VAL B C 1
ATOM 6141 O O . VAL B 1 401 ? 7.566 -10.219 -8.734 1 98.94 401 VAL B O 1
ATOM 6144 N N . PHE B 1 402 ? 6.824 -8.109 -8.672 1 98.88 402 PHE B N 1
ATOM 6145 C CA . PHE B 1 402 ? 6.812 -7.969 -7.223 1 98.88 402 PHE B CA 1
ATOM 6146 C C . PHE B 1 402 ? 5.387 -8.008 -6.684 1 98.88 402 PHE B C 1
ATOM 6148 O O . PHE B 1 402 ? 4.664 -7.012 -6.762 1 98.88 402 PHE B O 1
ATOM 6155 N N . PRO B 1 403 ? 5.004 -9.117 -6.098 1 98.56 403 PRO B N 1
ATOM 6156 C CA . PRO B 1 403 ? 3.578 -9.391 -5.902 1 98.56 403 PRO B CA 1
ATOM 6157 C C . PRO B 1 403 ? 2.971 -8.586 -4.754 1 98.56 403 PRO B C 1
ATOM 6159 O O . PRO B 1 403 ? 1.763 -8.336 -4.742 1 98.56 403 PRO B O 1
ATOM 6162 N N . SER B 1 404 ? 3.795 -8.203 -3.707 1 97.69 404 SER B N 1
ATOM 6163 C CA . SER B 1 404 ? 3.137 -7.59 -2.555 1 97.69 404 SER B CA 1
ATOM 6164 C C . SER B 1 404 ? 4.082 -6.656 -1.81 1 97.69 404 SER B C 1
ATOM 6166 O O . SER B 1 404 ? 5.301 -6.719 -1.993 1 97.69 404 SER B O 1
ATOM 6168 N N . PHE B 1 405 ? 3.441 -5.852 -0.984 1 97.38 405 PHE B N 1
ATOM 6169 C CA . PHE B 1 405 ? 4.164 -4.883 -0.168 1 97.38 405 PHE B CA 1
ATOM 6170 C C . PHE B 1 405 ? 4.734 -5.543 1.081 1 97.38 405 PHE B C 1
ATOM 6172 O O . PHE B 1 405 ? 4.078 -6.391 1.694 1 97.38 405 PHE B O 1
ATOM 6179 N N . GLY B 1 406 ? 5.871 -5.121 1.49 1 96.06 406 GLY B N 1
ATOM 6180 C CA . GLY B 1 406 ? 6.629 -5.789 2.537 1 96.06 406 GLY B CA 1
ATOM 6181 C C . GLY B 1 406 ? 6.051 -5.566 3.924 1 96.06 406 GLY B C 1
ATOM 6182 O O . GLY B 1 406 ? 6.27 -6.375 4.828 1 96.06 406 GLY B O 1
ATOM 6183 N N . GLU B 1 407 ? 5.324 -4.527 4.105 1 92.69 407 GLU B N 1
ATOM 6184 C CA . GLU B 1 407 ? 4.805 -4.18 5.426 1 92.69 407 GLU B CA 1
ATOM 6185 C C . GLU B 1 407 ? 3.881 -5.273 5.961 1 92.69 407 GLU B C 1
ATOM 6187 O O . GLU B 1 407 ? 3.697 -5.402 7.172 1 92.69 407 GLU B O 1
ATOM 6192 N N . ARG B 1 408 ? 3.371 -6.086 5.105 1 90.88 408 ARG B N 1
ATOM 6193 C CA . ARG B 1 408 ? 2.477 -7.188 5.449 1 90.88 408 ARG B CA 1
ATOM 6194 C C . ARG B 1 408 ? 3.217 -8.273 6.223 1 90.88 408 ARG B C 1
ATOM 6196 O O . ARG B 1 408 ? 2.598 -9.062 6.938 1 90.88 408 ARG B O 1
ATOM 6203 N N . TYR B 1 409 ? 4.516 -8.211 6.195 1 93.5 409 TYR B N 1
ATOM 6204 C CA . TYR B 1 409 ? 5.277 -9.367 6.66 1 93.5 409 TYR B CA 1
ATOM 6205 C C . TYR B 1 409 ? 6.176 -8.992 7.836 1 93.5 409 TYR B C 1
ATOM 6207 O O . TYR B 1 409 ? 7.195 -9.641 8.078 1 93.5 409 TYR B O 1
ATOM 6215 N N . LEU B 1 410 ? 5.867 -7.973 8.562 1 91.12 410 LEU B N 1
ATOM 6216 C CA . LEU B 1 410 ? 6.742 -7.445 9.602 1 91.12 410 LEU B CA 1
ATOM 6217 C C . LEU B 1 410 ? 6.969 -8.484 10.703 1 91.12 410 LEU B C 1
ATOM 6219 O O . LEU B 1 410 ? 8.031 -8.508 11.328 1 91.12 410 LEU B O 1
ATOM 6223 N N . SER B 1 411 ? 6.023 -9.367 10.914 1 89.44 411 SER B N 1
ATOM 6224 C CA . SER B 1 411 ? 6.141 -10.367 11.969 1 89.44 411 SER B CA 1
ATOM 6225 C C . SER B 1 411 ? 6.73 -11.664 11.438 1 89.44 411 SER B C 1
ATOM 6227 O O . SER B 1 411 ? 6.891 -12.633 12.188 1 89.44 411 SER B O 1
ATOM 6229 N N . SER B 1 412 ? 7.043 -11.688 10.227 1 91.94 412 SER B N 1
ATOM 6230 C CA . SER B 1 412 ? 7.547 -12.914 9.602 1 91.94 412 SER B CA 1
ATOM 6231 C C . SER B 1 412 ? 9.062 -13.008 9.719 1 91.94 412 SER B C 1
ATOM 6233 O O . SER B 1 412 ? 9.703 -12.109 10.273 1 91.94 412 SER B O 1
ATOM 6235 N N . VAL B 1 413 ? 9.586 -14.102 9.141 1 95.06 413 VAL B N 1
ATOM 6236 C CA . VAL B 1 413 ? 11.016 -14.367 9.164 1 95.06 413 VAL B CA 1
ATOM 6237 C C . VAL B 1 413 ? 11.742 -13.328 8.305 1 95.06 413 VAL B C 1
ATOM 6239 O O . VAL B 1 413 ? 12.953 -13.133 8.461 1 95.06 413 VAL B O 1
ATOM 6242 N N . LEU B 1 414 ? 11.031 -12.672 7.465 1 96.12 414 LEU B N 1
ATOM 6243 C CA . LEU B 1 414 ? 11.633 -11.672 6.594 1 96.12 414 LEU B CA 1
ATOM 6244 C C . LEU B 1 414 ? 12.344 -10.594 7.414 1 96.12 414 LEU B C 1
ATOM 6246 O O . LEU B 1 414 ? 13.438 -10.148 7.047 1 96.12 414 LEU B O 1
ATOM 6250 N N . PHE B 1 415 ? 11.773 -10.219 8.531 1 95.88 415 PHE B N 1
ATOM 6251 C CA . PHE B 1 415 ? 12.312 -9.086 9.273 1 95.88 415 PHE B CA 1
ATOM 6252 C C . PHE B 1 415 ? 12.781 -9.516 10.656 1 95.88 415 PHE B C 1
ATOM 6254 O O . PHE B 1 415 ? 13 -8.68 11.531 1 95.88 415 PHE B O 1
ATOM 6261 N N . HIS B 1 416 ? 12.977 -10.758 10.852 1 95.31 416 HIS B N 1
ATOM 6262 C CA . HIS B 1 416 ? 13.312 -11.289 12.164 1 95.31 416 HIS B CA 1
ATOM 6263 C C . HIS B 1 416 ? 14.617 -10.695 12.68 1 95.31 416 HIS B C 1
ATOM 6265 O O . HIS B 1 416 ? 14.711 -10.297 13.844 1 95.31 416 HIS B O 1
ATOM 6271 N N . SER B 1 417 ? 15.609 -10.656 11.859 1 95.06 417 SER B N 1
ATOM 6272 C CA . SER B 1 417 ? 16.891 -10.125 12.289 1 95.06 417 SER B CA 1
ATOM 6273 C C . SER B 1 417 ? 16.797 -8.641 12.641 1 95.06 417 SER B C 1
ATOM 6275 O O . SER B 1 417 ? 17.406 -8.188 13.617 1 95.06 417 SER B O 1
ATOM 6277 N N . ILE B 1 418 ? 16.031 -7.941 11.938 1 95.38 418 ILE B N 1
ATOM 6278 C CA . ILE B 1 418 ? 15.836 -6.516 12.172 1 95.38 418 ILE B CA 1
ATOM 6279 C C . ILE B 1 418 ? 15.023 -6.305 13.445 1 95.38 418 ILE B C 1
ATOM 6281 O O . ILE B 1 418 ? 15.305 -5.395 14.227 1 95.38 418 ILE B O 1
ATOM 6285 N N . LYS B 1 419 ? 14.016 -7.109 13.586 1 94.81 419 LYS B N 1
ATOM 6286 C CA . LYS B 1 419 ? 13.227 -7.059 14.812 1 94.81 419 LYS B CA 1
ATOM 6287 C C . LYS B 1 419 ? 14.102 -7.262 16.047 1 94.81 419 LYS B C 1
ATOM 6289 O O . LYS B 1 419 ? 13.969 -6.531 17.031 1 94.81 419 LYS B O 1
ATOM 6294 N N . LYS B 1 420 ? 14.969 -8.188 15.977 1 95.12 420 LYS B N 1
ATOM 6295 C CA . LYS B 1 420 ? 15.875 -8.445 17.094 1 95.12 420 LYS B CA 1
ATOM 6296 C C . LYS B 1 420 ? 16.766 -7.238 17.375 1 95.12 420 LYS B C 1
ATOM 6298 O O . LYS B 1 420 ? 16.984 -6.883 18.531 1 95.12 420 LYS B O 1
ATOM 6303 N N . GLU B 1 421 ? 17.203 -6.672 16.359 1 94.31 421 GLU B N 1
ATOM 6304 C CA . GLU B 1 421 ? 18 -5.457 16.516 1 94.31 421 GLU B CA 1
ATOM 6305 C C . GLU B 1 421 ? 17.188 -4.34 17.156 1 94.31 421 GLU B C 1
ATOM 6307 O O . GLU B 1 421 ? 17.656 -3.652 18.062 1 94.31 421 GLU B O 1
ATOM 6312 N N . ALA B 1 422 ? 15.977 -4.203 16.688 1 92.62 422 ALA B N 1
ATOM 6313 C CA . ALA B 1 422 ? 15.102 -3.148 17.203 1 92.62 422 ALA B CA 1
ATOM 6314 C C . ALA B 1 422 ? 14.781 -3.369 18.672 1 92.62 422 ALA B C 1
ATOM 6316 O O . ALA B 1 422 ? 14.703 -2.412 19.453 1 92.62 422 ALA B O 1
ATOM 6317 N N . GLU B 1 423 ? 14.633 -4.562 19.047 1 92.31 423 GLU B N 1
ATOM 6318 C CA . GLU B 1 423 ? 14.305 -4.922 20.422 1 92.31 423 GLU B CA 1
ATOM 6319 C C . GLU B 1 423 ? 15.484 -4.664 21.359 1 92.31 423 GLU B C 1
ATOM 6321 O O . GLU B 1 423 ? 15.297 -4.43 22.562 1 92.31 423 GLU B O 1
ATOM 6326 N N . SER B 1 424 ? 16.641 -4.648 20.828 1 92.75 424 SER B N 1
ATOM 6327 C CA . SER B 1 424 ? 17.844 -4.539 21.641 1 92.75 424 SER B CA 1
ATOM 6328 C C . SER B 1 424 ? 18.281 -3.086 21.781 1 92.75 424 SER B C 1
ATOM 6330 O O . SER B 1 424 ? 19.234 -2.791 22.5 1 92.75 424 SER B O 1
ATOM 6332 N N . MET B 1 425 ? 17.531 -2.244 21.219 1 92 425 MET B N 1
ATOM 6333 C CA . MET B 1 425 ? 17.922 -0.836 21.266 1 92 425 MET B CA 1
ATOM 6334 C C . MET B 1 425 ? 17.734 -0.268 22.656 1 92 425 MET B C 1
ATOM 6336 O O . MET B 1 425 ? 16.812 -0.657 23.375 1 92 425 MET B O 1
ATOM 6340 N N . VAL B 1 426 ? 18.609 0.755 22.938 1 89.06 426 VAL B N 1
ATOM 6341 C CA . VAL B 1 426 ? 18.578 1.372 24.266 1 89.06 426 VAL B CA 1
ATOM 6342 C C . VAL B 1 426 ? 18.219 2.852 24.141 1 89.06 426 VAL B C 1
ATOM 6344 O O . VAL B 1 426 ? 18.438 3.459 23.078 1 89.06 426 VAL B O 1
ATOM 6347 N N . VAL B 1 427 ? 17.672 3.357 25.188 1 90.44 427 VAL B N 1
ATOM 6348 C CA . VAL B 1 427 ? 17.312 4.77 25.25 1 90.44 427 VAL B CA 1
ATOM 6349 C C . VAL B 1 427 ? 18.562 5.621 25.406 1 90.44 427 VAL B C 1
ATOM 6351 O O . VAL B 1 427 ? 19.453 5.273 26.188 1 90.44 427 VAL B O 1
ATOM 6354 N N . GLU B 1 428 ? 18.719 6.609 24.594 1 85.75 428 GLU B N 1
ATOM 6355 C CA . GLU B 1 428 ? 19.859 7.527 24.656 1 85.75 428 GLU B CA 1
ATOM 6356 C C . GLU B 1 428 ? 19.422 8.922 25.094 1 85.75 428 GLU B C 1
ATOM 6358 O O . GLU B 1 428 ? 18.297 9.352 24.797 1 85.75 428 GLU B O 1
#

Nearest PDB structures (foldseek):
  2isq-assembly1_A  TM=9.969E-01  e=7.170E-57  Arabidopsis thaliana
  7n2t-assembly1_A-2  TM=9.898E-01  e=2.677E-57  Citrullus lanatus
  4aec-assembly1_B  TM=9.985E-01  e=9.524E-56  Arabidopsis thaliana
  3vbe-assembly1_A  TM=9.938E-01  e=2.788E-51  Glycine max
  3vc3-assembly3_E  TM=9.546E-01  e=5.838E-51  Glycine max

Organism: Triticum aestivum (NCBI:txid4565)